Protein AF-0000000082425926 (afdb_homodimer)

Radius of gyration: 31.31 Å; Cα contacts (8 Å, |Δi|>4): 1688; chains: 2; bounding box: 73×95×69 Å

Secondary structure (DSSP, 8-state):
-HHHHTT-HHHHHHHHHHHHTTPPP-------SEEEEEE-STTSSHHHHHHHHHHHS-TTS-EEEEEEE---TTT----GGGGGGGHHHHTSTTEEEEEEE-TT-TTSS-HHHHHHHHHHHHHT-SEEEEE--SSSHHHHHGGGT-SEEEEEE-S--HHHHHHHHHHHHHH-SEEEESSTTSHHHHHHHHHHHHHHHHSPPPSS--EEEE-BGGGTBTHHHHHHHHHHHHHHHHHTT-HHHHHHHHHHHHHHHHHHHHHHHHHHH-HHHHHHHTTSS-HHHHHHHHTT-SS-EEEEEEEE-SSHHHHHHHHHHTTPEEEEEEEEGGGTEEEEEEE-SS-EEEEEEESSTTSHHHHHHHH--EEEEEEEE-S-HHHHHHHHHHTT--B----SB-GGG-EEEEE-GGGGTT--EEEEE---S---/-HHHHTT-HHHHHHHHHHHHTTPPP-------SEEEEEE-STTSSHHHHHHHHHHHS-TTS-EEEEEEE---TTT----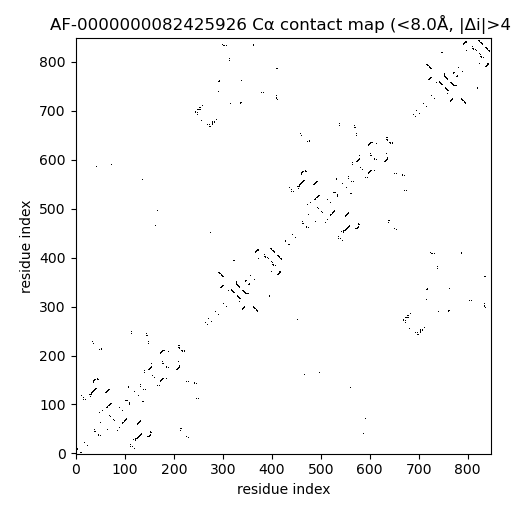GGGGGGGHHHHTSTTEEEEEEE-TT-TTSS-HHHHHHHHHHHHHT-SEEEEE--SSSHHHHHGGGT-SEEEEEE-S--HHHHHHHHHHHHHH-SEEEESSTTSHHHHHHHHHHHHHHHHSPPPSS--EEEE-BGGGTBTHHHHHHHHHHHHHHHHHTT-HHHHHHHHHHHHHHHHHHHHHHHHHHH-HHHHHHHTTSS-HHHHHHHHTT-SS-EEEEEEEE-SSHHHHHHHHHHTTPEEEEEEEEGGGTEEEEEEE-SS-EEEEEEESSTTSHHHHHHHH--EEEEEEEE-S-HHHHHHHHHHTT--B----SB-GGG-EEEEE-GGGGTT--EEEEE---S---

Sequence (848 aa):
MEAAMKWDKQAISKLISLIEDGKELDYEPVRRSRVVGITGPPGAGKSTLIYAMMKMLPRDLKLAALTIDPTSPFSGGSFMGNRIRMQDLSDRPNIFIRSLATHGSRGGLSYEAISTVNLLEYVGADYIFLETVGAGQVDTDVRKIVDTVVVLLPPLAGDEIQALKMGLMEIGDIYVASKGDSPESDKVLLDIEAMLRMVAPRAWGPKSLKVSPLYGQGVPELMKAIEEHHNYLESNGLLVNILSNRLELMMRLHAQALLDELIEKSIELREVRKGSLRPREAAARVMGLRGPRLDHVAVAARDAESLIGKLTALGMRKIGEEVVEEQGVKVVMLGLSNSRVEVLIPLGEDSTVARFLERREGVHHLAILVDDLDEFRKVASSIGLEFLPVSSKGAEGSRVAFINPKGLGGVLLEVVEKKDEHKIMEAAMKWDKQAISKLISLIEDGKELDYEPVRRSRVVGITGPPGAGKSTLIYAMMKMLPRDLKLAALTIDPTSPFSGGSFMGNRIRMQDLSDRPNIFIRSLATHGSRGGLSYEAISTVNLLEYVGADYIFLETVGAGQVDTDVRKIVDTVVVLLPPLAGDEIQALKMGLMEIGDIYVASKGDSPESDKVLLDIEAMLRMVAPRAWGPKSLKVSPLYGQGVPELMKAIEEHHNYLESNGLLVNILSNRLELMMRLHAQALLDELIEKSIELREVRKGSLRPREAAARVMGLRGPRLDHVAVAARDAESLIGKLTALGMRKIGEEVVEEQGVKVVMLGLSNSRVEVLIPLGEDSTVARFLERREGVHHLAILVDDLDEFRKVASSIGLEFLPVSSKGAEGSRVAFINPKGLGGVLLEVVEKKDEHKI

Solvent-accessible surface area (backbone atoms only — not comparable to full-atom values): 43997 Å² total; per-residue (Å²): 106,72,57,21,52,70,54,32,65,67,48,43,51,52,53,48,51,40,35,69,71,66,48,80,75,94,73,77,75,55,90,74,42,50,33,36,30,38,35,31,49,74,83,32,45,64,68,51,37,53,49,43,53,59,66,70,44,66,82,84,48,31,37,34,41,38,36,43,29,68,26,26,79,79,74,66,50,66,75,63,73,71,61,68,81,46,52,80,53,57,71,38,79,45,36,46,74,48,79,43,69,24,75,60,45,62,56,39,60,29,63,48,58,57,52,44,54,38,48,43,28,58,36,56,29,44,35,36,39,36,35,47,57,34,66,32,56,32,50,57,50,46,55,45,68,33,77,38,30,35,31,35,40,45,66,60,62,73,68,56,50,55,59,48,52,57,48,52,70,74,53,40,45,32,40,30,13,17,61,38,84,36,76,56,13,55,54,40,42,49,50,48,52,55,48,59,70,70,43,82,86,48,96,84,50,65,46,74,45,56,24,19,44,94,77,51,43,42,47,67,58,49,52,49,50,52,50,51,50,50,49,52,32,55,77,68,60,44,55,62,53,36,55,20,39,39,34,43,51,41,15,51,52,43,33,48,55,50,48,51,52,52,48,72,71,34,69,49,48,56,33,21,40,71,63,79,37,55,30,61,58,35,21,33,34,76,69,39,72,34,61,44,24,53,50,32,38,30,30,32,32,93,58,47,67,61,40,51,51,52,47,38,68,71,63,28,42,80,73,48,71,48,74,42,69,94,59,29,31,34,37,39,34,29,34,39,40,55,31,30,39,31,41,46,39,55,71,43,79,83,16,68,58,34,54,45,56,74,75,46,52,11,77,63,35,42,27,33,30,38,87,48,55,68,64,47,48,52,52,40,44,74,74,69,44,50,69,49,98,58,74,48,68,38,81,93,64,12,41,28,45,38,39,44,21,82,70,43,37,46,34,33,38,33,41,33,20,71,51,76,55,88,79,116,105,72,56,22,53,70,54,33,66,67,47,43,51,52,52,47,51,40,35,69,70,67,47,80,75,93,72,77,76,56,90,71,41,50,34,36,29,37,34,32,50,74,84,32,45,64,70,52,36,52,50,44,53,60,66,69,45,67,81,84,48,32,36,34,39,40,36,43,30,68,26,27,80,78,75,67,51,67,76,64,72,70,60,68,82,48,52,81,53,56,73,38,77,43,37,46,76,48,79,41,69,24,75,58,44,64,62,39,59,28,62,49,58,56,50,44,53,37,47,43,29,57,36,56,28,44,34,37,38,35,35,44,56,32,64,31,56,31,50,56,51,46,55,45,68,32,76,40,31,35,32,34,40,44,64,62,62,74,68,55,52,55,59,47,51,58,48,52,70,74,55,41,45,32,36,31,13,17,60,39,83,37,76,56,14,54,52,40,42,51,50,49,53,56,48,58,68,71,44,81,86,49,95,84,50,66,46,75,47,55,26,19,42,93,74,51,42,43,47,67,59,49,53,48,49,54,49,51,50,50,50,50,32,54,75,67,62,44,55,62,54,36,54,22,40,39,35,42,51,40,16,51,52,42,34,49,54,51,48,52,51,51,48,72,73,35,70,49,49,58,34,20,40,71,64,78,35,56,31,61,61,34,20,32,35,76,70,39,72,36,60,45,24,52,49,32,39,32,30,32,32,92,56,46,67,61,39,52,53,52,47,37,69,72,62,28,41,79,73,48,70,47,74,41,71,94,59,30,32,32,36,40,35,29,34,39,42,54,31,30,40,31,41,45,39,54,72,42,78,82,15,68,60,32,55,43,55,72,75,46,54,11,76,62,34,41,28,32,28,40,88,48,57,67,63,48,50,52,52,41,46,74,74,68,42,50,70,48,98,57,75,48,68,38,81,93,65,12,41,28,45,38,37,43,21,82,69,44,37,47,35,33,37,33,41,33,20,71,49,79,55,88,79,117

Structure (mmCIF, N/CA/C/O backbone):
data_AF-0000000082425926-model_v1
#
loop_
_entity.id
_entity.type
_entity.pdbx_description
1 polymer 'VOC domain-containing protein'
#
loop_
_atom_site.group_PDB
_atom_site.id
_atom_site.type_symbol
_atom_site.label_atom_id
_atom_site.label_alt_id
_atom_site.label_comp_id
_atom_site.label_asym_id
_atom_site.label_entity_id
_atom_site.label_seq_id
_atom_site.pdbx_PDB_ins_code
_atom_site.Cartn_x
_atom_site.Cartn_y
_atom_site.Cartn_z
_atom_site.occupancy
_atom_site.B_iso_or_equiv
_atom_site.auth_seq_id
_atom_site.auth_comp_id
_atom_site.auth_asym_id
_atom_site.auth_atom_id
_atom_site.pdbx_PDB_model_num
ATOM 1 N N . MET A 1 1 ? 30.672 -4.484 8.562 1 94.19 1 MET A N 1
ATOM 2 C CA . MET A 1 1 ? 30.734 -4.113 7.148 1 94.19 1 MET A CA 1
ATOM 3 C C . MET A 1 1 ? 32.125 -4.32 6.594 1 94.19 1 MET A C 1
ATOM 5 O O . MET A 1 1 ? 32.312 -4.859 5.496 1 94.19 1 MET A O 1
ATOM 9 N N . GLU A 1 2 ? 33.125 -3.99 7.359 1 94.88 2 GLU A N 1
ATOM 10 C CA . GLU A 1 2 ? 34.5 -4.172 6.906 1 94.88 2 GLU A CA 1
ATOM 11 C C . GLU A 1 2 ? 34.812 -5.641 6.621 1 94.88 2 GLU A C 1
ATOM 13 O O . GLU A 1 2 ? 35.375 -5.973 5.59 1 94.88 2 GLU A O 1
ATOM 18 N N . ALA A 1 3 ? 34.406 -6.406 7.535 1 96.5 3 ALA A N 1
ATOM 19 C CA . ALA A 1 3 ? 34.625 -7.84 7.352 1 96.5 3 ALA A CA 1
ATOM 20 C C . ALA A 1 3 ? 33.844 -8.352 6.137 1 96.5 3 ALA A C 1
ATOM 22 O O . ALA A 1 3 ? 34.375 -9.172 5.367 1 96.5 3 ALA A O 1
ATOM 23 N N . ALA A 1 4 ? 32.625 -7.941 5.938 1 96.88 4 ALA A N 1
ATOM 24 C CA . ALA A 1 4 ? 31.797 -8.359 4.805 1 96.88 4 ALA A CA 1
ATOM 25 C C . ALA A 1 4 ? 32.438 -7.945 3.482 1 96.88 4 ALA A C 1
ATOM 27 O O . ALA A 1 4 ? 32.375 -8.68 2.494 1 96.88 4 ALA A O 1
ATOM 28 N N . MET A 1 5 ? 33.125 -6.801 3.49 1 96.12 5 MET A N 1
ATOM 29 C CA . MET A 1 5 ? 33.781 -6.297 2.281 1 96.12 5 MET A CA 1
ATOM 30 C C . MET A 1 5 ? 34.938 -7.188 1.88 1 96.12 5 MET A C 1
ATOM 32 O O . MET A 1 5 ? 35.406 -7.137 0.739 1 96.12 5 MET A O 1
ATOM 36 N N . LYS A 1 6 ? 35.406 -7.953 2.801 1 96.5 6 LYS A N 1
ATOM 37 C CA . LYS A 1 6 ? 36.438 -8.953 2.52 1 96.5 6 LYS A CA 1
ATOM 38 C C . LYS A 1 6 ? 35.812 -10.32 2.242 1 96.5 6 LYS A C 1
ATOM 40 O O . LYS A 1 6 ? 36.469 -11.352 2.322 1 96.5 6 LYS A O 1
ATOM 45 N N . TRP A 1 7 ? 34.531 -10.367 2.059 1 96.69 7 TRP A N 1
ATOM 46 C CA . TRP A 1 7 ? 33.719 -11.523 1.692 1 96.69 7 TRP A CA 1
ATOM 47 C C . TRP A 1 7 ? 33.688 -12.539 2.826 1 96.69 7 TRP A C 1
ATOM 49 O O . TRP A 1 7 ? 33.688 -13.75 2.584 1 96.69 7 TRP A O 1
ATOM 59 N N . ASP A 1 8 ? 33.719 -12.055 4.035 1 96.56 8 ASP A N 1
ATOM 60 C CA . ASP A 1 8 ? 33.469 -12.906 5.188 1 96.56 8 ASP A CA 1
ATOM 61 C C . ASP A 1 8 ? 32 -13.336 5.242 1 96.56 8 ASP A C 1
ATOM 63 O O . ASP A 1 8 ? 31.125 -12.523 5.523 1 96.56 8 ASP A O 1
ATOM 67 N N . LYS A 1 9 ? 31.812 -14.641 5.082 1 95.38 9 LYS A N 1
ATOM 68 C CA . LYS A 1 9 ? 30.453 -15.164 4.945 1 95.38 9 L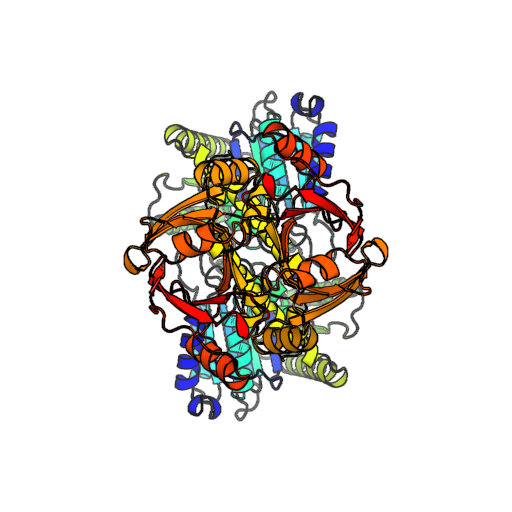YS A CA 1
ATOM 69 C C . LYS A 1 9 ? 29.656 -14.961 6.23 1 95.38 9 LYS A C 1
ATOM 71 O O . LYS A 1 9 ? 28.453 -14.688 6.184 1 95.38 9 LYS A O 1
ATOM 76 N N . GLN A 1 10 ? 30.266 -15.055 7.348 1 95.44 10 GLN A N 1
ATOM 77 C CA . GLN A 1 10 ? 29.578 -14.859 8.625 1 95.44 10 GLN A CA 1
ATOM 78 C C . GLN A 1 10 ? 29.141 -13.406 8.797 1 95.44 10 GLN A C 1
ATOM 80 O O . GLN A 1 10 ? 28.031 -13.133 9.258 1 95.44 10 GLN A O 1
ATOM 85 N N . ALA A 1 11 ? 30.062 -12.57 8.445 1 97.06 11 ALA A N 1
ATOM 86 C CA . ALA A 1 11 ? 29.734 -11.148 8.523 1 97.06 11 ALA A CA 1
ATOM 87 C C . ALA A 1 11 ? 28.594 -10.797 7.586 1 97.06 11 ALA A C 1
ATOM 89 O O . ALA A 1 11 ? 27.703 -10.023 7.949 1 97.06 11 ALA A O 1
ATOM 90 N N . ILE A 1 12 ? 28.609 -11.32 6.402 1 97.19 12 ILE A N 1
ATOM 91 C CA . ILE A 1 12 ? 27.531 -11.094 5.441 1 97.19 12 ILE A CA 1
ATOM 92 C C . ILE A 1 12 ? 26.219 -11.586 6.023 1 97.19 12 ILE A C 1
ATOM 94 O O . ILE A 1 12 ? 25.203 -10.875 5.984 1 97.19 12 ILE A O 1
ATOM 98 N N . SER A 1 13 ? 26.234 -12.758 6.625 1 95.44 13 SER A N 1
ATOM 99 C CA . SER A 1 13 ? 25.047 -13.344 7.227 1 95.44 13 SER A CA 1
ATOM 100 C C . SER A 1 13 ? 24.516 -12.461 8.352 1 95.44 13 SER A C 1
ATOM 102 O O . SER A 1 13 ? 23.297 -12.289 8.492 1 95.44 13 SER A O 1
ATOM 104 N N . LYS A 1 14 ? 25.344 -11.945 9.109 1 96 14 LYS A N 1
ATOM 105 C CA . LYS A 1 14 ? 24.938 -11.07 10.203 1 96 14 LYS A CA 1
ATOM 106 C C . LYS A 1 14 ? 24.281 -9.797 9.68 1 96 14 LYS A C 1
ATOM 108 O O . LYS A 1 14 ? 23.266 -9.336 10.234 1 96 14 LYS A O 1
ATOM 113 N N . LEU A 1 15 ? 24.875 -9.242 8.648 1 96.06 15 LEU A N 1
ATOM 114 C CA . LEU A 1 15 ? 24.297 -8.039 8.047 1 96.06 15 LEU A CA 1
ATOM 115 C C . LEU A 1 15 ? 22.922 -8.328 7.465 1 96.06 15 LEU A C 1
ATOM 117 O O . LEU A 1 15 ? 22 -7.516 7.594 1 96.06 15 LEU A O 1
ATOM 121 N N . ILE A 1 16 ? 22.75 -9.445 6.859 1 94 16 ILE A N 1
ATOM 122 C CA . ILE A 1 16 ? 21.453 -9.82 6.305 1 94 16 ILE A CA 1
ATOM 123 C C . ILE A 1 16 ? 20.438 -10 7.434 1 94 16 ILE A C 1
ATOM 125 O O . ILE A 1 16 ? 19.266 -9.617 7.297 1 94 16 ILE A O 1
ATOM 129 N N . SER A 1 17 ? 20.859 -10.555 8.562 1 91.94 17 SER A N 1
ATOM 130 C CA . SER A 1 17 ? 19.984 -10.695 9.727 1 91.94 17 SER A CA 1
ATOM 131 C C . SER A 1 17 ? 19.516 -9.328 10.227 1 91.94 17 SER A C 1
ATOM 133 O O . SER A 1 17 ? 18.359 -9.172 10.641 1 91.94 17 SER A O 1
ATOM 135 N N . LEU A 1 18 ? 20.375 -8.43 10.18 1 92.56 18 LEU A N 1
ATOM 136 C CA . LEU A 1 18 ? 20 -7.066 10.57 1 92.56 18 LEU A CA 1
ATOM 137 C C . LEU A 1 18 ? 18.953 -6.496 9.617 1 92.56 18 LEU A C 1
ATOM 139 O O . LEU A 1 18 ? 18.016 -5.832 10.047 1 92.56 18 LEU A O 1
ATOM 143 N N . ILE A 1 19 ? 19.109 -6.754 8.352 1 90.38 19 ILE A N 1
ATOM 144 C CA . ILE A 1 19 ? 18.141 -6.332 7.344 1 90.38 19 ILE A CA 1
ATOM 145 C C . ILE A 1 19 ? 16.781 -6.965 7.641 1 90.38 19 ILE A C 1
ATOM 147 O O . ILE A 1 19 ? 15.75 -6.289 7.598 1 90.38 19 ILE A O 1
ATOM 151 N N . GLU A 1 20 ? 16.781 -8.211 7.965 1 85.25 20 GLU A N 1
ATOM 152 C CA . GLU A 1 20 ? 15.562 -8.945 8.266 1 85.25 20 GLU A CA 1
ATOM 153 C C . GLU A 1 20 ? 14.859 -8.375 9.492 1 85.25 20 GLU A C 1
ATOM 155 O O . GLU A 1 20 ? 13.633 -8.438 9.602 1 85.25 20 GLU A O 1
ATOM 160 N N . ASP A 1 21 ? 15.695 -7.777 10.328 1 83.81 21 ASP A N 1
ATOM 161 C CA . ASP A 1 21 ? 15.156 -7.184 11.547 1 83.81 21 ASP A CA 1
ATOM 162 C C . ASP A 1 21 ? 14.656 -5.766 11.297 1 83.81 21 ASP A C 1
ATOM 164 O O . ASP A 1 21 ? 14.227 -5.078 12.219 1 83.81 21 ASP A O 1
ATOM 168 N N . GLY A 1 22 ? 14.828 -5.355 10.141 1 79.81 22 GLY A N 1
ATOM 169 C CA . GLY A 1 22 ? 14.273 -4.062 9.773 1 79.81 22 GLY A CA 1
ATOM 170 C C . GLY A 1 22 ? 15.289 -2.936 9.859 1 79.81 22 GLY A C 1
ATOM 171 O O . GLY A 1 22 ? 14.922 -1.761 9.766 1 79.81 22 GLY A O 1
ATOM 172 N N . LYS A 1 23 ? 16.484 -3.279 10.016 1 83.06 23 LYS A N 1
ATOM 173 C CA . LYS A 1 23 ? 17.516 -2.248 10.125 1 83.06 23 LYS A CA 1
ATOM 174 C C . LYS A 1 23 ? 18 -1.813 8.742 1 83.06 23 LYS A C 1
ATOM 176 O O . LYS A 1 23 ? 18.156 -2.643 7.848 1 83.06 23 LYS A O 1
ATOM 181 N N . GLU A 1 24 ? 18.125 -0.538 8.609 1 81.75 24 GLU A N 1
ATOM 182 C CA . GLU A 1 24 ? 18.719 -0.015 7.387 1 81.75 24 GLU A CA 1
ATOM 183 C C . GLU A 1 24 ? 20.234 0.141 7.543 1 81.75 24 GLU A C 1
ATOM 185 O O . GLU A 1 24 ? 20.703 0.779 8.484 1 81.75 24 GLU A O 1
ATOM 190 N N . LEU A 1 25 ? 20.891 -0.455 6.699 1 89.94 25 LEU A N 1
ATOM 191 C CA . LEU A 1 25 ? 22.344 -0.35 6.727 1 89.94 25 LEU A CA 1
ATOM 192 C C . LEU A 1 25 ? 22.797 0.931 6.043 1 89.94 25 LEU A C 1
ATOM 194 O O . LEU A 1 25 ? 22.172 1.402 5.098 1 89.94 25 LEU A O 1
ATOM 198 N N . ASP A 1 26 ? 23.844 1.449 6.543 1 87.75 26 ASP A N 1
ATOM 199 C CA . ASP A 1 26 ? 24.344 2.721 6.039 1 87.75 26 ASP A CA 1
ATOM 200 C C . ASP A 1 26 ? 25.375 2.498 4.934 1 87.75 26 ASP A C 1
ATOM 202 O O . ASP A 1 26 ? 26.578 2.445 5.203 1 87.75 26 ASP A O 1
ATOM 206 N N . TYR A 1 27 ? 24.984 2.447 3.768 1 90.44 27 TYR A N 1
ATOM 207 C CA . TYR A 1 27 ? 25.828 2.371 2.578 1 90.44 27 TYR A CA 1
ATOM 208 C C . TYR A 1 27 ? 25.062 2.801 1.336 1 90.44 27 TYR A C 1
ATOM 210 O O . TYR A 1 27 ? 23.828 2.809 1.337 1 90.44 27 TYR A O 1
ATOM 218 N N . GLU A 1 28 ? 25.766 3.131 0.351 1 88.5 28 GLU A N 1
ATOM 219 C CA . GLU A 1 28 ? 25.156 3.484 -0.926 1 88.5 28 GLU A CA 1
ATOM 220 C C . GLU A 1 28 ? 25.219 2.318 -1.909 1 88.5 28 GLU A C 1
ATOM 222 O O . GLU A 1 28 ? 26.312 1.857 -2.264 1 88.5 28 GLU A O 1
ATOM 227 N N . PRO A 1 29 ? 24.078 1.903 -2.338 1 91.31 29 PRO A N 1
ATOM 228 C CA . PRO A 1 29 ? 24.094 0.801 -3.303 1 91.31 29 PRO A CA 1
ATOM 229 C C . PRO A 1 29 ? 24.812 1.158 -4.602 1 91.31 29 PRO A C 1
ATOM 231 O O . PRO A 1 29 ? 24.781 2.314 -5.027 1 91.31 29 PRO A O 1
ATOM 234 N N . VAL A 1 30 ? 25.438 0.138 -5.191 1 89.12 30 VAL A N 1
ATOM 235 C CA . VAL A 1 30 ? 26.172 0.291 -6.438 1 89.12 30 VAL A CA 1
ATOM 236 C C . VAL A 1 30 ? 25.797 -0.828 -7.406 1 89.12 30 VAL A C 1
ATOM 238 O O . VAL A 1 30 ? 25.266 -1.857 -6.992 1 89.12 30 VAL A O 1
ATOM 241 N N . ARG A 1 31 ? 26.016 -0.5 -8.656 1 91.44 31 ARG A N 1
ATOM 242 C CA . ARG A 1 31 ? 25.859 -1.549 -9.664 1 91.44 31 ARG A CA 1
ATOM 243 C C . ARG A 1 31 ? 27.203 -2.107 -10.094 1 91.44 31 ARG A C 1
ATOM 245 O O . ARG A 1 31 ? 28.062 -1.368 -10.578 1 91.44 31 ARG A O 1
ATOM 252 N N . ARG A 1 32 ? 27.406 -3.395 -9.805 1 89.69 32 ARG A N 1
ATOM 253 C CA . ARG A 1 32 ? 28.688 -3.994 -10.156 1 89.69 32 ARG A CA 1
ATOM 254 C C . ARG A 1 32 ? 28.516 -5.453 -10.562 1 89.69 32 ARG A C 1
ATOM 256 O O . ARG A 1 32 ? 29.328 -5.996 -11.312 1 89.69 32 ARG A O 1
ATOM 263 N N . SER A 1 33 ? 27.5 -6.066 -10.109 1 96 33 SER A N 1
ATOM 264 C CA . SER A 1 33 ? 27.312 -7.508 -10.25 1 96 33 SER A CA 1
ATOM 265 C C . SER A 1 33 ? 26.438 -7.844 -11.445 1 96 33 SER A C 1
ATOM 267 O O . SER A 1 33 ? 25.703 -6.984 -11.945 1 96 33 SER A O 1
ATOM 269 N N . ARG A 1 34 ? 26.641 -9.039 -11.953 1 97.06 34 ARG A N 1
ATOM 270 C CA . ARG A 1 34 ? 25.609 -9.656 -12.758 1 97.06 34 ARG A CA 1
ATOM 271 C C . ARG A 1 34 ? 24.5 -10.25 -11.883 1 97.06 34 ARG A C 1
ATOM 273 O O . ARG A 1 34 ? 24.75 -11.219 -11.156 1 97.06 34 ARG A O 1
ATOM 280 N N . VAL A 1 35 ? 23.375 -9.664 -11.906 1 97.5 35 VAL A N 1
ATOM 281 C CA . VAL A 1 35 ? 22.266 -10.164 -11.109 1 97.5 35 VAL A CA 1
ATOM 282 C C . VAL A 1 35 ? 21.266 -10.891 -12.008 1 97.5 35 VAL A C 1
ATOM 284 O O . VAL A 1 35 ? 20.641 -10.273 -12.875 1 97.5 35 VAL A O 1
ATOM 287 N N . VAL A 1 36 ? 21.094 -12.172 -11.781 1 97.06 36 VAL A N 1
ATOM 288 C CA . VAL A 1 36 ? 20.297 -13.016 -12.664 1 97.06 36 VAL A CA 1
ATOM 289 C C . VAL A 1 36 ? 19.125 -13.625 -11.891 1 97.06 36 VAL A C 1
ATOM 291 O O . VAL A 1 36 ? 19.328 -14.281 -10.859 1 97.06 36 VAL A O 1
ATOM 294 N N . GLY A 1 37 ? 17.938 -13.336 -12.352 1 94.38 37 GLY A N 1
ATOM 295 C CA . GLY A 1 37 ? 16.766 -13.969 -11.789 1 94.38 37 GLY A CA 1
ATOM 296 C C . GLY A 1 37 ? 16.344 -15.227 -12.523 1 94.38 37 GLY A C 1
ATOM 297 O O . GLY A 1 37 ? 16.266 -15.234 -13.75 1 94.38 37 GLY A O 1
ATOM 298 N N . ILE A 1 38 ? 16.141 -16.25 -11.75 1 91.38 38 ILE A N 1
ATOM 299 C CA . ILE A 1 38 ? 15.711 -17.531 -12.297 1 91.38 38 ILE A CA 1
ATOM 300 C C . ILE A 1 38 ? 14.281 -17.828 -11.836 1 91.38 38 ILE A C 1
ATOM 302 O O . ILE A 1 38 ? 14.008 -17.906 -10.633 1 91.38 38 ILE A O 1
ATOM 306 N N . THR A 1 39 ? 13.422 -17.953 -12.781 1 84.19 39 THR A N 1
ATOM 307 C CA . THR A 1 39 ? 12.023 -18.203 -12.445 1 84.19 39 THR A CA 1
ATOM 308 C C . THR A 1 39 ? 11.453 -19.344 -13.289 1 84.19 39 THR A C 1
ATOM 310 O O . THR A 1 39 ? 12.125 -19.844 -14.195 1 84.19 39 THR A O 1
ATOM 313 N N . GLY A 1 40 ? 10.266 -19.766 -12.93 1 78.31 40 GLY A N 1
ATOM 314 C CA . GLY A 1 40 ? 9.602 -20.906 -13.539 1 78.31 40 GLY A CA 1
ATOM 315 C C . GLY A 1 40 ? 8.773 -21.719 -12.562 1 78.31 40 GLY A C 1
ATOM 316 O O . GLY A 1 40 ? 8.836 -21.484 -11.352 1 78.31 40 GLY A O 1
ATOM 317 N N . PRO A 1 41 ? 8.031 -22.625 -13.109 1 73.56 41 PRO A N 1
ATOM 318 C CA . PRO A 1 41 ? 7.195 -23.422 -12.211 1 73.56 41 PRO A CA 1
ATOM 319 C C . PRO A 1 41 ? 8.016 -24.312 -11.289 1 73.56 41 PRO A C 1
ATOM 321 O O . PRO A 1 41 ? 9.195 -24.562 -11.547 1 73.56 41 PRO A O 1
ATOM 324 N N . PRO A 1 42 ? 7.383 -24.734 -10.211 1 67.75 42 PRO A N 1
ATOM 325 C CA . PRO A 1 42 ? 8.078 -25.688 -9.336 1 67.75 42 PRO A CA 1
ATOM 326 C C . PRO A 1 42 ? 8.516 -26.953 -10.07 1 67.75 42 PRO A C 1
ATOM 328 O O . PRO A 1 42 ? 7.785 -27.469 -10.922 1 67.75 42 PRO A O 1
ATOM 331 N N . GLY A 1 43 ? 9.648 -27.375 -9.797 1 69.88 43 GLY A N 1
ATOM 332 C CA . GLY A 1 43 ? 10.156 -28.609 -10.398 1 69.88 43 GLY A CA 1
ATOM 333 C C . GLY A 1 43 ? 10.789 -28.391 -11.758 1 69.88 43 GLY A C 1
ATOM 334 O O . GLY A 1 43 ? 11.297 -29.328 -12.367 1 69.88 43 GLY A O 1
ATOM 335 N N . ALA A 1 44 ? 10.891 -27.203 -12.133 1 77.56 44 ALA A N 1
ATOM 336 C CA . ALA A 1 44 ? 11.414 -26.891 -13.461 1 77.56 44 ALA A CA 1
ATOM 337 C C . ALA A 1 44 ? 12.922 -27.109 -13.516 1 77.56 44 ALA A C 1
ATOM 339 O O . ALA A 1 44 ? 13.508 -27.156 -14.602 1 77.56 44 ALA A O 1
ATOM 340 N N . GLY A 1 45 ? 13.562 -27.219 -12.383 1 78.88 45 GLY A N 1
ATOM 341 C CA . GLY A 1 45 ? 15 -27.406 -12.352 1 78.88 45 GLY A CA 1
ATOM 342 C C . GLY A 1 45 ? 15.766 -26.125 -12.07 1 78.88 45 GLY A C 1
ATOM 343 O O . GLY A 1 45 ? 16.922 -25.984 -12.469 1 78.88 45 GLY A O 1
ATOM 344 N N . LYS A 1 46 ? 15.117 -25.219 -11.438 1 84.5 46 LYS A N 1
ATOM 345 C CA . LYS A 1 46 ? 15.719 -23.906 -11.188 1 84.5 46 LYS A CA 1
ATOM 346 C C . LYS A 1 46 ? 16.984 -24.031 -10.359 1 84.5 46 LYS A C 1
ATOM 348 O O . LYS A 1 46 ? 18.047 -23.516 -10.734 1 84.5 46 LYS A O 1
ATOM 353 N N . SER A 1 47 ? 16.938 -24.75 -9.25 1 83.69 47 SER A N 1
ATOM 354 C CA . SER A 1 47 ? 18.078 -24.891 -8.359 1 83.69 47 SER A CA 1
ATOM 355 C C . SER A 1 47 ? 19.219 -25.656 -9.023 1 83.69 47 SER A C 1
ATOM 357 O O . SER A 1 47 ? 20.391 -25.312 -8.852 1 83.69 47 SER A O 1
ATOM 359 N N . THR A 1 48 ? 18.859 -26.641 -9.773 1 85.06 48 THR A N 1
ATOM 360 C CA . THR A 1 48 ? 19.859 -27.422 -10.492 1 85.06 48 THR A CA 1
ATOM 361 C C . THR A 1 48 ? 20.594 -26.547 -11.508 1 85.06 48 THR A C 1
ATOM 363 O O . THR A 1 48 ? 21.797 -26.672 -11.688 1 85.06 48 THR A O 1
ATOM 366 N N . LEU A 1 49 ? 19.828 -25.719 -12.133 1 90.5 49 LEU A N 1
ATOM 367 C CA . LEU A 1 49 ? 20.438 -24.828 -13.117 1 90.5 49 LEU A CA 1
ATOM 368 C C . LEU A 1 49 ? 21.406 -23.859 -12.453 1 90.5 49 LEU A C 1
ATOM 370 O O . LEU A 1 49 ? 22.516 -23.656 -12.945 1 90.5 49 LEU A O 1
ATOM 374 N N . ILE A 1 50 ? 21 -23.25 -11.352 1 91.5 50 ILE A N 1
ATOM 375 C CA . ILE A 1 50 ? 21.844 -22.328 -10.617 1 91.5 50 ILE A CA 1
ATOM 376 C C . ILE A 1 50 ? 23.141 -23.016 -10.195 1 91.5 50 ILE A C 1
ATOM 378 O O . ILE A 1 50 ? 24.234 -22.469 -10.344 1 91.5 50 ILE A O 1
ATOM 382 N N . TYR A 1 51 ? 22.984 -24.219 -9.773 1 87.81 51 TYR A N 1
ATOM 383 C CA . TYR A 1 51 ? 24.125 -25.016 -9.375 1 87.81 51 TYR A CA 1
ATOM 384 C C . TYR A 1 51 ? 25.078 -25.219 -10.547 1 87.81 51 TYR A C 1
ATOM 386 O O . TYR A 1 51 ? 26.297 -25.016 -10.414 1 87.81 51 TYR A O 1
ATOM 394 N N . ALA A 1 52 ? 24.516 -25.609 -11.641 1 89.56 52 ALA A N 1
ATOM 395 C CA . ALA A 1 52 ? 25.328 -25.859 -12.828 1 89.56 52 ALA A CA 1
ATOM 396 C C . ALA A 1 52 ? 26.062 -24.594 -13.273 1 89.56 52 ALA A C 1
ATOM 398 O O . ALA A 1 52 ? 27.234 -24.641 -13.648 1 89.56 52 ALA A O 1
ATOM 399 N N . MET A 1 53 ? 25.391 -23.5 -13.266 1 93.94 53 MET A N 1
ATOM 400 C CA . MET A 1 53 ? 25.984 -22.234 -13.68 1 93.94 53 MET A CA 1
ATOM 401 C C . MET A 1 53 ? 27.109 -21.828 -12.734 1 93.94 53 MET A C 1
ATOM 403 O O . MET A 1 53 ? 28.188 -21.438 -13.188 1 93.94 53 MET A O 1
ATOM 407 N N . MET A 1 54 ? 26.891 -21.969 -11.43 1 92.44 54 MET A N 1
ATOM 408 C CA . MET A 1 54 ? 27.891 -21.578 -10.438 1 92.44 54 MET A CA 1
ATOM 409 C C . MET A 1 54 ? 29.125 -22.469 -10.531 1 92.44 54 MET A C 1
ATOM 411 O O . MET A 1 54 ? 30.25 -22 -10.359 1 92.44 54 MET A O 1
ATOM 415 N N . LYS A 1 55 ? 28.891 -23.672 -10.852 1 88.31 55 LYS A N 1
ATOM 416 C CA . LYS A 1 55 ? 30 -24.609 -10.984 1 88.31 55 LYS A CA 1
ATOM 417 C C . LYS A 1 55 ? 30.859 -24.281 -12.203 1 88.31 55 LYS A C 1
ATOM 419 O O . LYS A 1 55 ? 32.062 -24.5 -12.188 1 88.31 55 LYS A O 1
ATOM 424 N N . MET A 1 56 ? 30.312 -23.766 -13.164 1 89.62 56 MET A N 1
ATOM 425 C CA . MET A 1 56 ? 31 -23.5 -14.422 1 89.62 56 MET A CA 1
ATOM 426 C C . MET A 1 56 ? 31.828 -22.219 -14.32 1 89.62 56 MET A C 1
ATOM 428 O O . MET A 1 56 ? 32.812 -22.047 -15.062 1 89.62 56 MET A O 1
ATOM 432 N N . LEU A 1 57 ? 31.469 -21.375 -13.461 1 92.56 57 LEU A N 1
ATOM 433 C CA . LEU A 1 57 ? 32.125 -20.078 -13.367 1 92.56 57 LEU A CA 1
ATOM 434 C C . LEU A 1 57 ? 33.5 -20.203 -12.703 1 92.56 57 LEU A C 1
ATOM 436 O O . LEU A 1 57 ? 33.688 -21.094 -11.883 1 92.56 57 LEU A O 1
ATOM 440 N N . PRO A 1 58 ? 34.406 -19.312 -13.07 1 92.25 58 PRO A N 1
ATOM 441 C CA . PRO A 1 58 ? 35.75 -19.359 -12.484 1 92.25 58 PRO A CA 1
ATOM 442 C C . PRO A 1 58 ? 35.719 -19.312 -10.961 1 92.25 58 PRO A C 1
ATOM 444 O O . PRO A 1 58 ? 34.875 -18.641 -10.367 1 92.25 58 PRO A O 1
ATOM 447 N N . ARG A 1 59 ? 36.688 -19.938 -10.336 1 90.44 59 ARG A N 1
ATOM 448 C CA . ARG A 1 59 ? 36.719 -20.141 -8.891 1 90.44 59 ARG A CA 1
ATOM 449 C C . ARG A 1 59 ? 37.094 -18.859 -8.156 1 90.44 59 ARG A C 1
ATOM 451 O O . ARG A 1 59 ? 36.906 -18.75 -6.949 1 90.44 59 ARG A O 1
ATOM 458 N N . ASP A 1 60 ? 37.594 -17.953 -8.898 1 92.81 60 ASP A N 1
ATOM 459 C CA . ASP A 1 60 ? 38.031 -16.719 -8.25 1 92.81 60 ASP A CA 1
ATOM 460 C C . ASP A 1 60 ? 36.906 -15.711 -8.164 1 92.81 60 ASP A C 1
ATOM 462 O O . ASP A 1 60 ? 37.031 -14.688 -7.484 1 92.81 60 ASP A O 1
ATOM 466 N N . LEU A 1 61 ? 35.844 -16.031 -8.75 1 95.75 61 LEU A N 1
ATOM 467 C CA . LEU A 1 61 ? 34.719 -15.117 -8.719 1 95.75 61 LEU A CA 1
ATOM 468 C C . LEU A 1 61 ? 33.906 -15.297 -7.43 1 95.75 61 LEU A C 1
ATOM 470 O O . LEU A 1 61 ? 33.844 -16.406 -6.898 1 95.75 61 LEU A O 1
ATOM 474 N N . LYS A 1 62 ? 33.5 -14.219 -6.902 1 97.06 62 LYS A N 1
ATOM 475 C CA . LYS A 1 62 ? 32.562 -14.234 -5.777 1 97.06 62 LYS A CA 1
ATOM 476 C C . LYS A 1 62 ? 31.125 -14.414 -6.254 1 97.06 62 LYS A C 1
ATOM 478 O O . LYS A 1 62 ? 30.594 -13.57 -6.984 1 97.06 62 LYS A O 1
ATOM 483 N N . LEU A 1 63 ? 30.531 -15.547 -5.797 1 96.81 63 LEU A N 1
ATOM 484 C CA . LEU A 1 63 ? 29.203 -15.906 -6.273 1 96.81 63 LEU A CA 1
ATOM 485 C C . LEU A 1 63 ? 28.203 -15.969 -5.113 1 96.81 63 LEU A C 1
ATOM 487 O O . LEU A 1 63 ? 28.547 -16.438 -4.023 1 96.81 63 LEU A O 1
ATOM 491 N N . ALA A 1 64 ? 27.016 -15.477 -5.367 1 96.25 64 ALA A N 1
ATOM 492 C CA . ALA A 1 64 ? 25.938 -15.594 -4.387 1 96.25 64 ALA A CA 1
ATOM 493 C C . ALA A 1 64 ? 24.688 -16.203 -5.016 1 96.25 64 ALA A C 1
ATOM 495 O O . ALA A 1 64 ? 24.391 -15.945 -6.184 1 96.25 64 ALA A O 1
ATOM 496 N N . ALA A 1 65 ? 24.031 -17.078 -4.285 1 93.75 65 ALA A N 1
ATOM 497 C CA . ALA A 1 65 ? 22.734 -17.641 -4.664 1 93.75 65 ALA A CA 1
ATOM 498 C C . ALA A 1 65 ? 21.688 -17.391 -3.578 1 93.75 65 ALA A C 1
ATOM 500 O O . ALA A 1 65 ? 21.891 -17.734 -2.414 1 93.75 65 ALA A O 1
ATOM 501 N N . LEU A 1 66 ? 20.641 -16.703 -4.008 1 91.5 66 LEU A N 1
ATOM 502 C CA . LEU A 1 66 ? 19.531 -16.406 -3.109 1 91.5 66 LEU A CA 1
ATOM 503 C C . LEU A 1 66 ? 18.25 -17.125 -3.553 1 91.5 66 LEU A C 1
ATOM 505 O O . LEU A 1 66 ? 17.906 -17.094 -4.734 1 91.5 66 LEU A O 1
ATOM 509 N N . THR A 1 67 ? 17.609 -17.781 -2.635 1 84.12 67 THR A N 1
ATOM 510 C CA . THR A 1 67 ? 16.328 -18.406 -2.918 1 84.12 67 THR A CA 1
ATOM 511 C C . THR A 1 67 ? 15.211 -17.703 -2.154 1 84.12 67 THR A C 1
ATOM 513 O O . THR A 1 67 ? 15.32 -17.469 -0.95 1 84.12 67 THR A O 1
ATOM 516 N N . ILE A 1 68 ? 14.195 -17.328 -2.863 1 79.38 68 ILE A N 1
ATOM 517 C CA . ILE A 1 68 ? 13.055 -16.672 -2.232 1 79.38 68 ILE A CA 1
ATOM 518 C C . ILE A 1 68 ? 11.961 -17.703 -1.951 1 79.38 68 ILE A C 1
ATOM 520 O O . ILE A 1 68 ? 11.406 -18.297 -2.879 1 79.38 68 ILE A O 1
ATOM 524 N N . ASP A 1 69 ? 11.734 -17.953 -0.715 1 65.56 69 ASP A N 1
ATOM 525 C CA . ASP A 1 69 ? 10.727 -18.906 -0.283 1 65.56 69 ASP A CA 1
ATOM 526 C C . ASP A 1 69 ? 9.445 -18.203 0.145 1 65.56 69 ASP A C 1
ATOM 528 O O . ASP A 1 69 ? 9.484 -17.219 0.882 1 65.56 69 ASP A O 1
ATOM 532 N N . PRO A 1 70 ? 8.336 -18.656 -0.514 1 56.72 70 PRO A N 1
ATOM 533 C CA . PRO A 1 70 ? 7.098 -18.047 -0.031 1 56.72 70 PRO A CA 1
ATOM 534 C C . PRO A 1 70 ? 6.801 -18.391 1.429 1 56.72 70 PRO A C 1
ATOM 536 O O . PRO A 1 70 ? 7.086 -19.5 1.876 1 56.72 70 PRO A O 1
ATOM 539 N N . THR A 1 71 ? 6.988 -17.469 2.375 1 50.88 71 THR A N 1
ATOM 540 C CA . THR A 1 71 ? 6.609 -17.734 3.758 1 50.88 71 THR A CA 1
ATOM 541 C C . THR A 1 71 ? 5.113 -18.016 3.865 1 50.88 71 THR A C 1
ATOM 543 O O . THR A 1 71 ? 4.309 -17.375 3.182 1 50.88 71 THR A O 1
ATOM 546 N N . SER A 1 72 ? 4.809 -19.297 4.141 1 45.22 72 SER A N 1
ATOM 547 C CA . SER A 1 72 ? 3.4 -19.547 4.434 1 45.22 72 SER A CA 1
ATOM 548 C C . SER A 1 72 ? 2.854 -18.516 5.422 1 45.22 72 SER A C 1
ATOM 550 O O . SER A 1 72 ? 3.484 -18.234 6.441 1 45.22 72 SER A O 1
ATOM 552 N N . PRO A 1 73 ? 2.061 -17.531 4.977 1 43.81 73 PRO A N 1
ATOM 553 C CA . PRO A 1 73 ? 1.522 -16.594 5.957 1 43.81 73 PRO A CA 1
ATOM 554 C C . PRO A 1 73 ? 1.174 -17.25 7.289 1 43.81 73 PRO A C 1
ATOM 556 O O . PRO A 1 73 ? 1.093 -16.562 8.312 1 43.81 73 PRO A O 1
ATOM 559 N N . PHE A 1 74 ? 0.833 -18.547 7.246 1 41.41 74 PHE A N 1
ATOM 560 C CA . PHE A 1 74 ? 0.285 -19.156 8.461 1 41.41 74 PHE A CA 1
ATOM 561 C C . PHE A 1 74 ? 1.359 -19.922 9.219 1 41.41 74 PHE A C 1
ATOM 563 O O . PHE A 1 74 ? 1.394 -19.906 10.445 1 41.41 74 PHE A O 1
ATOM 570 N N . SER A 1 75 ? 2.105 -20.812 8.531 1 44.97 75 SER A N 1
ATOM 571 C CA . SER A 1 75 ? 2.986 -21.641 9.344 1 44.97 75 SER A CA 1
ATOM 572 C C . SER A 1 75 ? 4.371 -21.016 9.469 1 44.97 75 SER A C 1
ATOM 574 O O . SER A 1 75 ? 5.18 -21.453 10.297 1 44.97 75 SER A O 1
ATOM 576 N N . GLY A 1 76 ? 4.602 -19.828 9.031 1 43.09 76 GLY A N 1
ATOM 577 C CA . GLY A 1 76 ? 5.898 -19.188 9.141 1 43.09 76 GLY A CA 1
ATOM 578 C C . GLY A 1 76 ? 7.023 -19.969 8.5 1 43.09 76 GLY A C 1
ATOM 579 O O . GLY A 1 76 ? 8.195 -19.594 8.609 1 43.09 76 GLY A O 1
ATOM 580 N N . GLY A 1 77 ? 6.934 -21.297 8.18 1 41.5 77 GLY A N 1
ATOM 581 C CA . GLY A 1 77 ? 8.062 -22.141 7.855 1 41.5 77 GLY A CA 1
ATOM 582 C C . GLY A 1 77 ? 8.477 -22.062 6.398 1 41.5 77 GLY A C 1
ATOM 583 O O . GLY A 1 77 ? 7.684 -21.656 5.547 1 41.5 77 GLY A O 1
ATOM 584 N N . SER A 1 78 ? 9.805 -21.844 6.164 1 43.25 78 SER A N 1
ATOM 585 C CA . SER A 1 78 ? 10.422 -21.859 4.844 1 43.25 78 SER A CA 1
ATOM 586 C C . SER A 1 78 ? 10.477 -23.281 4.277 1 43.25 78 SER A C 1
ATOM 588 O O . SER A 1 78 ? 10.523 -24.25 5.027 1 43.25 78 SER A O 1
ATOM 590 N N . PHE A 1 79 ? 10.039 -23.516 3.07 1 41.78 79 PHE A N 1
ATOM 591 C CA . PHE A 1 79 ? 10.211 -24.781 2.35 1 41.78 79 PHE A CA 1
ATOM 592 C C . PHE A 1 79 ? 11.688 -25.078 2.121 1 41.78 79 PHE A C 1
ATOM 594 O O . PHE A 1 79 ? 12.344 -24.406 1.317 1 41.78 79 PHE A O 1
ATOM 601 N N . MET A 1 80 ? 12.57 -25.297 3.031 1 38.53 80 MET A N 1
ATOM 602 C CA . MET A 1 80 ? 14.016 -25.469 2.938 1 38.53 80 MET A CA 1
ATOM 603 C C . MET A 1 80 ? 14.367 -26.625 1.988 1 38.53 80 MET A C 1
ATOM 605 O O . MET A 1 80 ? 15.508 -27.078 1.96 1 38.53 80 MET A O 1
ATOM 609 N N . GLY A 1 81 ? 13.422 -27.188 1.314 1 38.91 81 GLY A N 1
ATOM 610 C CA . GLY A 1 81 ? 14.016 -28.375 0.701 1 38.91 81 GLY A CA 1
ATOM 611 C C . GLY A 1 81 ? 15.227 -28.062 -0.148 1 38.91 81 GLY A C 1
ATOM 612 O O . GLY A 1 81 ? 15.969 -28.953 -0.543 1 38.91 81 GLY A O 1
ATOM 613 N N . ASN A 1 82 ? 15.258 -27.016 -0.726 1 44.59 82 ASN A N 1
ATOM 614 C CA . ASN A 1 82 ? 16.188 -26.891 -1.845 1 44.59 82 ASN A CA 1
ATOM 615 C C . ASN A 1 82 ? 17.625 -26.797 -1.366 1 44.59 82 ASN A C 1
ATOM 617 O O . ASN A 1 82 ? 18.562 -26.766 -2.178 1 44.59 82 ASN A O 1
ATOM 621 N N . ARG A 1 83 ? 17.984 -26.641 -0.075 1 46.16 83 ARG A N 1
ATOM 622 C CA . ARG A 1 83 ? 19.344 -26.375 0.363 1 46.16 83 ARG A CA 1
ATOM 623 C C . ARG A 1 83 ? 20.234 -27.578 0.134 1 46.16 83 ARG A C 1
ATOM 625 O O . ARG A 1 83 ? 21.453 -27.438 -0.012 1 46.16 83 ARG A O 1
ATOM 632 N N . ILE A 1 84 ? 19.578 -28.672 -0.031 1 45.31 84 ILE A N 1
ATOM 633 C CA . ILE A 1 84 ? 20.391 -29.875 0.023 1 45.31 84 ILE A CA 1
ATOM 634 C C . ILE A 1 84 ? 21.266 -29.969 -1.228 1 45.31 84 ILE A C 1
ATOM 636 O O . ILE A 1 84 ? 22.422 -30.391 -1.156 1 45.31 84 ILE A O 1
ATOM 640 N N . ARG A 1 85 ? 20.766 -29.391 -2.287 1 52.56 85 ARG A N 1
ATOM 641 C CA . ARG A 1 85 ? 21.453 -29.766 -3.521 1 52.56 85 ARG A CA 1
ATOM 642 C C . ARG A 1 85 ? 22.703 -28.938 -3.738 1 52.56 85 ARG A C 1
ATOM 644 O O . ARG A 1 85 ? 23.516 -29.234 -4.621 1 52.56 85 ARG A O 1
ATOM 651 N N . MET A 1 86 ? 22.922 -27.922 -2.898 1 63.47 86 MET A N 1
ATOM 652 C CA . MET A 1 86 ? 24.078 -27.078 -3.209 1 63.47 86 MET A CA 1
ATOM 653 C C . MET A 1 86 ? 25.141 -27.188 -2.131 1 63.47 86 MET A C 1
ATOM 655 O O . MET A 1 86 ? 25.922 -26.266 -1.93 1 63.47 86 MET A O 1
ATOM 659 N N . GLN A 1 87 ? 25.094 -28.281 -1.421 1 61.22 87 GLN A N 1
ATOM 660 C CA . GLN A 1 87 ? 25.969 -28.422 -0.269 1 61.22 87 GLN A CA 1
ATOM 661 C C . GLN A 1 87 ? 27.438 -28.328 -0.686 1 61.22 87 GLN A C 1
ATOM 663 O O . GLN A 1 87 ? 28.25 -27.703 -0.002 1 61.22 87 GLN A O 1
ATOM 668 N N . ASP A 1 88 ? 27.844 -28.984 -1.808 1 72.75 88 ASP A N 1
ATOM 669 C CA . ASP A 1 88 ? 29.234 -28.953 -2.248 1 72.75 88 ASP A CA 1
ATOM 670 C C . ASP A 1 88 ? 29.688 -27.531 -2.549 1 72.75 88 ASP A C 1
ATOM 672 O O . ASP A 1 88 ? 30.844 -27.188 -2.328 1 72.75 88 ASP A O 1
ATOM 676 N N . LEU A 1 89 ? 28.797 -26.734 -2.988 1 80.19 89 LEU A N 1
ATOM 677 C CA . LEU A 1 89 ? 29.125 -25.344 -3.33 1 80.19 89 LEU A CA 1
ATOM 678 C C . LEU A 1 89 ? 29.234 -24.484 -2.076 1 80.19 89 LEU A C 1
ATOM 680 O O . LEU A 1 89 ? 30 -23.516 -2.047 1 80.19 89 LEU A O 1
ATOM 684 N N . SER A 1 90 ? 28.531 -24.938 -1.04 1 77.69 90 SER A N 1
ATOM 685 C CA . SER A 1 90 ? 28.469 -24.125 0.168 1 77.69 90 SER A CA 1
ATOM 686 C C . SER A 1 90 ? 29.812 -24.094 0.888 1 77.69 90 SER A C 1
ATOM 688 O O . SER A 1 90 ? 30.109 -23.156 1.628 1 77.69 90 SER A O 1
ATOM 690 N N . ASP A 1 91 ? 30.641 -25.031 0.562 1 79.06 91 ASP A N 1
ATOM 691 C CA . ASP A 1 91 ? 31.938 -25.141 1.239 1 79.06 91 ASP A CA 1
ATOM 692 C C . ASP A 1 91 ? 32.969 -24.25 0.572 1 79.06 91 ASP A C 1
ATOM 694 O O . ASP A 1 91 ? 34.031 -23.984 1.15 1 79.06 91 ASP A O 1
ATOM 698 N N . ARG A 1 92 ? 32.688 -23.766 -0.591 1 87.38 92 ARG A N 1
ATOM 699 C CA . ARG A 1 92 ? 33.625 -22.859 -1.27 1 87.38 92 ARG A CA 1
ATOM 700 C C . ARG A 1 92 ? 33.594 -21.469 -0.64 1 87.38 92 ARG A C 1
ATOM 702 O O . ARG A 1 92 ? 32.5 -20.906 -0.435 1 87.38 92 ARG A O 1
ATOM 709 N N . PRO A 1 93 ? 34.719 -20.938 -0.327 1 89.5 93 PRO A N 1
ATOM 710 C CA . PRO A 1 93 ? 34.75 -19.656 0.39 1 89.5 93 PRO A CA 1
ATOM 711 C C . PRO A 1 93 ? 34.188 -18.5 -0.432 1 89.5 93 PRO A C 1
ATOM 713 O O . PRO A 1 93 ? 33.719 -17.516 0.132 1 89.5 93 PRO A O 1
ATOM 716 N N . ASN A 1 94 ? 34.281 -18.625 -1.725 1 94.38 94 ASN A N 1
ATOM 717 C CA . ASN A 1 94 ? 33.875 -17.516 -2.574 1 94.38 94 ASN A CA 1
ATOM 718 C C . ASN A 1 94 ? 32.375 -17.625 -2.936 1 94.38 94 ASN A C 1
ATOM 720 O O . ASN A 1 94 ? 31.859 -16.797 -3.684 1 94.38 94 ASN A O 1
ATOM 724 N N . ILE A 1 95 ? 31.688 -18.625 -2.371 1 94.25 95 ILE A N 1
ATOM 725 C CA . ILE A 1 95 ? 30.297 -18.844 -2.715 1 94.25 95 ILE A CA 1
ATOM 726 C C . ILE A 1 95 ? 29.422 -18.625 -1.479 1 94.25 95 ILE A C 1
ATOM 728 O O . ILE A 1 95 ? 29.672 -19.219 -0.424 1 94.25 95 ILE A O 1
ATOM 732 N N . PHE A 1 96 ? 28.484 -17.797 -1.568 1 94.38 96 PHE A N 1
ATOM 733 C CA . PHE A 1 96 ? 27.531 -17.516 -0.507 1 94.38 96 PHE A CA 1
ATOM 734 C C . PHE A 1 96 ? 26.125 -17.938 -0.914 1 94.38 96 PHE A C 1
ATOM 736 O O . PHE A 1 96 ? 25.625 -17.531 -1.96 1 94.38 96 PHE A O 1
ATOM 743 N N . ILE A 1 97 ? 25.469 -18.812 -0.107 1 91.12 97 ILE A N 1
ATOM 744 C CA . ILE A 1 97 ? 24.125 -19.297 -0.391 1 91.12 97 ILE A CA 1
ATOM 745 C C . ILE A 1 97 ? 23.203 -19 0.788 1 91.12 97 ILE A C 1
ATOM 747 O O . ILE A 1 97 ? 23.578 -19.234 1.943 1 91.12 97 ILE A O 1
ATOM 751 N N . ARG A 1 98 ? 22.047 -18.453 0.435 1 88.62 98 ARG A N 1
ATOM 752 C CA . ARG A 1 98 ? 21.109 -18.109 1.499 1 88.62 98 ARG A CA 1
ATOM 753 C C . ARG A 1 98 ? 19.672 -18.219 1.008 1 88.62 98 ARG A C 1
ATOM 755 O O . ARG A 1 98 ? 19.375 -17.891 -0.142 1 88.62 98 ARG A O 1
ATOM 762 N N . SER A 1 99 ? 18.766 -18.703 1.89 1 83.38 99 SER A N 1
ATOM 763 C CA . SER A 1 99 ? 17.328 -18.688 1.65 1 83.38 99 SER A CA 1
ATOM 764 C C . SER A 1 99 ? 16.672 -17.484 2.342 1 83.38 99 SER A C 1
ATOM 766 O O . SER A 1 99 ? 16.984 -17.188 3.492 1 83.38 99 SER A O 1
ATOM 768 N N . LEU A 1 100 ? 15.852 -16.75 1.577 1 80.62 100 LEU A N 1
ATOM 769 C CA . LEU A 1 100 ? 15.141 -15.594 2.109 1 80.62 100 LEU A CA 1
ATOM 770 C C . LEU A 1 100 ? 13.641 -15.875 2.199 1 80.62 100 LEU A C 1
ATOM 772 O O . LEU A 1 100 ? 13.078 -16.547 1.339 1 80.62 100 LEU A O 1
ATOM 776 N N . ALA A 1 101 ? 12.969 -15.414 3.275 1 68.25 101 ALA A N 1
ATOM 777 C CA . ALA A 1 101 ? 11.523 -15.547 3.443 1 68.25 101 ALA A CA 1
ATOM 778 C C . ALA A 1 101 ? 10.805 -14.281 2.996 1 68.25 101 ALA A C 1
ATOM 780 O O . ALA A 1 101 ? 11.359 -13.18 3.053 1 68.25 101 ALA A O 1
ATOM 781 N N . THR A 1 102 ? 9.648 -14.391 2.309 1 62.53 102 THR A N 1
ATOM 782 C CA . THR A 1 102 ? 8.891 -13.219 1.882 1 62.53 102 THR A CA 1
ATOM 783 C C . THR A 1 102 ? 8.023 -12.695 3.02 1 62.53 102 THR A C 1
ATOM 785 O O . THR A 1 102 ? 7.531 -11.562 2.963 1 62.53 102 THR A O 1
ATOM 788 N N . HIS A 1 103 ? 8.234 -12.992 4.215 1 54.53 103 HIS A N 1
ATOM 789 C CA . HIS A 1 103 ? 7.508 -12.633 5.422 1 54.53 103 HIS A CA 1
ATOM 790 C C . HIS A 1 103 ? 6.16 -12 5.086 1 54.53 103 HIS A C 1
ATOM 792 O O . HIS A 1 103 ? 5.875 -10.875 5.508 1 54.53 103 HIS A O 1
ATOM 798 N N . GLY A 1 104 ? 5.277 -12.617 4.25 1 50.34 104 GLY A N 1
ATOM 799 C CA . GLY A 1 104 ? 3.91 -12.164 4.07 1 50.34 104 GLY A CA 1
ATOM 800 C C . GLY A 1 104 ? 3.805 -10.891 3.246 1 50.34 104 GLY A C 1
ATOM 801 O O . GLY A 1 104 ? 2.768 -10.227 3.252 1 50.34 104 GLY A O 1
ATOM 802 N N . SER A 1 105 ? 4.809 -10.344 2.818 1 48.88 105 SER A N 1
ATOM 803 C CA . SER A 1 105 ? 4.742 -9.078 2.094 1 48.88 105 SER A CA 1
ATOM 804 C C . SER A 1 105 ? 3.838 -9.188 0.87 1 48.88 105 SER A C 1
ATOM 806 O O . SER A 1 105 ? 3.863 -10.195 0.161 1 48.88 105 SER A O 1
ATOM 808 N N . ARG A 1 106 ? 2.709 -8.523 0.919 1 45.44 106 ARG A N 1
ATOM 809 C CA . ARG A 1 106 ? 1.667 -8.469 -0.102 1 45.44 106 ARG A CA 1
ATOM 810 C C . ARG A 1 106 ? 2.273 -8.398 -1.499 1 45.44 106 ARG A C 1
ATOM 812 O O . ARG A 1 106 ? 1.626 -8.758 -2.482 1 45.44 106 ARG A O 1
ATOM 819 N N . GLY A 1 107 ? 3.416 -7.824 -1.528 1 46.34 107 GLY A N 1
ATOM 820 C CA . GLY A 1 107 ? 3.887 -7.492 -2.863 1 46.34 107 GLY A CA 1
ATOM 821 C C . GLY A 1 107 ? 5.082 -8.32 -3.299 1 46.34 107 GLY A C 1
ATOM 822 O O . GLY A 1 107 ? 6.137 -7.77 -3.623 1 46.34 107 GLY A O 1
ATOM 823 N N . GLY A 1 108 ? 4.914 -9.766 -3.359 1 60 108 GLY A N 1
ATOM 824 C CA . GLY A 1 108 ? 5.859 -10.688 -3.971 1 60 108 GLY A CA 1
ATOM 825 C C . GLY A 1 108 ? 7.25 -10.602 -3.377 1 60 108 GLY A C 1
ATOM 826 O O . GLY A 1 108 ? 7.676 -11.484 -2.637 1 60 108 GLY A O 1
ATOM 827 N N . LEU A 1 109 ? 7.945 -9.367 -3.707 1 70.69 109 LEU A N 1
ATOM 828 C CA . LEU A 1 109 ? 9.328 -9.258 -3.26 1 70.69 109 LEU A CA 1
ATOM 829 C C . LEU A 1 109 ? 9.414 -8.492 -1.944 1 70.69 109 LEU A C 1
ATOM 831 O O . LEU A 1 109 ? 8.742 -7.477 -1.768 1 70.69 109 LEU A O 1
ATOM 835 N N . SER A 1 110 ? 10.117 -8.945 -1.019 1 78.19 110 SER A N 1
ATOM 836 C CA . SER A 1 110 ? 10.273 -8.312 0.288 1 78.19 110 SER A CA 1
ATOM 837 C C . SER A 1 110 ? 11.406 -7.297 0.279 1 78.19 110 SER A C 1
ATOM 839 O O . SER A 1 110 ? 12.297 -7.359 -0.57 1 78.19 110 SER A O 1
ATOM 841 N N . TYR A 1 111 ? 11.32 -6.352 1.069 1 85.31 111 TYR A N 1
ATOM 842 C CA . TYR A 1 111 ? 12.406 -5.414 1.318 1 85.31 111 TYR A CA 1
ATOM 843 C C . TYR A 1 111 ? 13.711 -6.152 1.592 1 85.31 111 TYR A C 1
ATOM 845 O O . TYR A 1 111 ? 14.781 -5.742 1.118 1 85.31 111 TYR A O 1
ATOM 853 N N . GLU A 1 112 ? 13.562 -7.227 2.258 1 86.88 112 GLU A N 1
ATOM 854 C CA . GLU A 1 112 ? 14.719 -8.031 2.637 1 86.88 112 GLU A CA 1
ATOM 855 C C . GLU A 1 112 ? 15.445 -8.57 1.406 1 86.88 112 GLU A C 1
ATOM 857 O O . GLU A 1 112 ? 16.672 -8.523 1.338 1 86.88 112 GLU A O 1
ATOM 862 N N . ALA A 1 113 ? 14.695 -9.023 0.503 1 88.81 113 ALA A N 1
ATOM 863 C CA . ALA A 1 113 ? 15.289 -9.578 -0.708 1 88.81 113 ALA A CA 1
ATOM 864 C C . ALA A 1 113 ? 16.047 -8.516 -1.491 1 88.81 113 ALA A C 1
ATOM 866 O O . ALA A 1 113 ? 17.203 -8.719 -1.885 1 88.81 113 ALA A O 1
ATOM 867 N N . ILE A 1 114 ? 15.477 -7.371 -1.683 1 92.44 114 ILE A N 1
ATOM 868 C CA . ILE A 1 114 ? 16.094 -6.293 -2.453 1 92.44 114 ILE A CA 1
ATOM 869 C C . ILE A 1 114 ? 17.344 -5.793 -1.731 1 92.44 114 ILE A C 1
ATOM 871 O O . ILE A 1 114 ? 18.391 -5.629 -2.348 1 92.44 114 ILE A O 1
ATOM 875 N N . SER A 1 115 ? 17.203 -5.586 -0.425 1 93.25 115 SER A N 1
ATOM 876 C CA . SER A 1 115 ? 18.328 -5.086 0.377 1 93.25 115 SER A CA 1
ATOM 877 C C . SER A 1 115 ? 19.484 -6.074 0.384 1 93.25 115 SER A C 1
ATOM 879 O O . SER A 1 115 ? 20.656 -5.668 0.381 1 93.25 115 SER A O 1
ATOM 881 N N . THR A 1 116 ? 19.125 -7.324 0.395 1 94.25 116 THR A N 1
ATOM 882 C CA . THR A 1 116 ? 20.156 -8.352 0.386 1 94.25 116 THR A CA 1
ATOM 883 C C . THR A 1 116 ? 20.922 -8.344 -0.939 1 94.25 116 THR A C 1
ATOM 885 O O . THR A 1 116 ? 22.141 -8.445 -0.959 1 94.25 116 THR A O 1
ATOM 888 N N . VAL A 1 117 ? 20.219 -8.219 -2.016 1 95.75 117 VAL A N 1
ATOM 889 C CA . VAL A 1 117 ? 20.859 -8.125 -3.324 1 95.75 117 VAL A CA 1
ATOM 890 C C . VAL A 1 117 ? 21.797 -6.918 -3.354 1 95.75 117 VAL A C 1
ATOM 892 O O . VAL A 1 117 ? 22.953 -7.035 -3.758 1 95.75 117 VAL A O 1
ATOM 895 N N . ASN A 1 118 ? 21.328 -5.762 -2.896 1 95.94 118 ASN A N 1
ATOM 896 C CA . ASN A 1 118 ? 22.125 -4.551 -2.861 1 95.94 118 ASN A CA 1
ATOM 897 C C . ASN A 1 118 ? 23.391 -4.738 -2.01 1 95.94 118 ASN A C 1
ATOM 899 O O . ASN A 1 118 ? 24.469 -4.309 -2.395 1 95.94 118 ASN A O 1
ATOM 903 N N . LEU A 1 119 ? 23.203 -5.383 -0.877 1 96.5 119 LEU A N 1
ATOM 904 C CA . LEU A 1 119 ? 24.328 -5.598 0.035 1 96.5 119 LEU A CA 1
ATOM 905 C C . LEU A 1 119 ? 25.391 -6.48 -0.608 1 96.5 119 LEU A C 1
ATOM 907 O O . LEU A 1 119 ? 26.578 -6.148 -0.583 1 96.5 119 LEU A O 1
ATOM 911 N N . LEU A 1 120 ? 24.938 -7.547 -1.17 1 97.56 120 LEU A N 1
ATOM 912 C CA . LEU A 1 120 ? 25.859 -8.492 -1.774 1 97.56 120 LEU A CA 1
ATOM 913 C C . LEU A 1 120 ? 26.641 -7.836 -2.912 1 97.56 120 LEU A C 1
ATOM 915 O O . LEU A 1 120 ? 27.844 -8.078 -3.072 1 97.56 120 LEU A O 1
ATOM 919 N N . GLU A 1 121 ? 25.938 -7.074 -3.682 1 96.75 121 GLU A N 1
ATOM 920 C CA . GLU A 1 121 ? 26.609 -6.324 -4.73 1 96.75 121 GLU A CA 1
ATOM 921 C C . GLU A 1 121 ? 27.641 -5.355 -4.145 1 96.75 121 GLU A C 1
ATOM 923 O O . GLU A 1 121 ? 28.781 -5.281 -4.617 1 96.75 121 GLU A O 1
ATOM 928 N N . TYR A 1 122 ? 27.25 -4.68 -3.115 1 96 122 TYR A N 1
ATOM 929 C CA . TYR A 1 122 ? 28.109 -3.684 -2.484 1 96 122 TYR A CA 1
ATOM 930 C C . TYR A 1 122 ? 29.375 -4.328 -1.923 1 96 122 TYR A C 1
ATOM 932 O O . TYR A 1 122 ? 30.469 -3.762 -2.025 1 96 122 TYR A O 1
ATOM 940 N N . VAL A 1 123 ? 29.219 -5.516 -1.384 1 96.81 123 VAL A N 1
ATOM 941 C CA . VAL A 1 123 ? 30.359 -6.109 -0.698 1 96.81 123 VAL A CA 1
ATOM 942 C C . VAL A 1 123 ? 31.203 -6.902 -1.692 1 96.81 123 VAL A C 1
ATOM 944 O O . VAL A 1 123 ? 32.25 -7.465 -1.326 1 96.81 123 VAL A O 1
ATOM 947 N N . GLY A 1 124 ? 30.719 -7.02 -3 1 96.19 124 GLY A N 1
ATOM 948 C CA . GLY A 1 124 ? 31.688 -7.418 -4 1 96.19 124 GLY A CA 1
ATOM 949 C C . GLY A 1 124 ? 31.281 -8.648 -4.781 1 96.19 124 GLY A C 1
ATOM 950 O O . GLY A 1 124 ? 32.094 -9.25 -5.48 1 96.19 124 GLY A O 1
ATOM 951 N N . ALA A 1 125 ? 30.062 -9.039 -4.781 1 97.62 125 ALA A N 1
ATOM 952 C CA . ALA A 1 125 ? 29.625 -10.188 -5.566 1 97.62 125 ALA A CA 1
ATOM 953 C C . ALA A 1 125 ? 29.797 -9.93 -7.062 1 97.62 125 ALA A C 1
ATOM 955 O O . ALA A 1 125 ? 29.5 -8.828 -7.543 1 97.62 125 ALA A O 1
ATOM 956 N N . ASP A 1 126 ? 30.328 -10.93 -7.742 1 97.5 126 ASP A N 1
ATOM 957 C CA . ASP A 1 126 ? 30.422 -10.852 -9.195 1 97.5 126 ASP A CA 1
ATOM 958 C C . ASP A 1 126 ? 29.109 -11.281 -9.859 1 97.5 126 ASP A C 1
ATOM 960 O O . ASP A 1 126 ? 28.641 -10.625 -10.797 1 97.5 126 ASP A O 1
ATOM 964 N N . TYR A 1 127 ? 28.609 -12.352 -9.344 1 97.75 127 TYR A N 1
ATOM 965 C CA . TYR A 1 127 ? 27.312 -12.859 -9.781 1 97.75 127 TYR A CA 1
ATOM 966 C C . TYR A 1 127 ? 26.375 -13.055 -8.602 1 97.75 127 TYR A C 1
ATOM 968 O O . TYR A 1 127 ? 26.781 -13.516 -7.535 1 97.75 127 TYR A O 1
ATOM 976 N N . ILE A 1 128 ? 25.156 -12.711 -8.773 1 97.44 128 ILE A N 1
ATOM 977 C CA . ILE A 1 128 ? 24.078 -13 -7.832 1 97.44 128 ILE A CA 1
ATOM 978 C C . ILE A 1 128 ? 22.938 -13.695 -8.562 1 97.44 128 ILE A C 1
ATOM 980 O O . ILE A 1 128 ? 22.328 -13.125 -9.477 1 97.44 128 ILE A O 1
ATOM 984 N N . PHE A 1 129 ? 22.672 -14.938 -8.172 1 96.06 129 PHE A N 1
ATOM 985 C CA . PHE A 1 129 ? 21.547 -15.688 -8.719 1 96.06 129 PHE A CA 1
ATOM 986 C C . PHE A 1 129 ? 20.359 -15.656 -7.758 1 96.06 129 PHE A C 1
ATOM 988 O O . PHE A 1 129 ? 20.5 -16 -6.582 1 96.06 129 PHE A O 1
ATOM 995 N N . LEU A 1 130 ? 19.266 -15.203 -8.258 1 92.94 130 LEU A N 1
ATOM 996 C CA . LEU A 1 130 ? 18.047 -15.125 -7.457 1 92.94 130 LEU A CA 1
ATOM 997 C C . LEU A 1 130 ? 17 -16.109 -7.965 1 92.94 130 LEU A C 1
ATOM 999 O O . LEU A 1 130 ? 16.547 -16 -9.109 1 92.94 130 LEU A O 1
ATOM 1003 N N . GLU A 1 131 ? 16.594 -17 -7.129 1 88.56 131 GLU A N 1
ATOM 1004 C CA . GLU A 1 131 ? 15.586 -18 -7.477 1 88.56 131 GLU A CA 1
ATOM 1005 C C . GLU A 1 131 ? 14.219 -17.641 -6.887 1 88.56 131 GLU A C 1
ATOM 1007 O O . GLU A 1 131 ? 14.102 -17.406 -5.684 1 88.56 131 GLU A O 1
ATOM 1012 N N . THR A 1 132 ? 13.242 -17.578 -7.777 1 80.56 132 THR A N 1
ATOM 1013 C CA . THR A 1 132 ? 11.891 -17.359 -7.285 1 80.56 132 THR A CA 1
ATOM 1014 C C . THR A 1 132 ? 11.164 -18.688 -7.078 1 80.56 132 THR A C 1
ATOM 1016 O O . THR A 1 132 ? 11.586 -19.719 -7.602 1 80.56 132 THR A O 1
ATOM 1019 N N . VAL A 1 133 ? 10.188 -18.719 -6.242 1 63.62 133 VAL A N 1
ATOM 1020 C CA . VAL A 1 133 ? 9.477 -19.953 -5.953 1 63.62 133 VAL A CA 1
ATOM 1021 C C . VAL A 1 133 ? 8.586 -20.328 -7.137 1 63.62 133 VAL A C 1
ATOM 1023 O O . VAL A 1 133 ? 8.336 -21.516 -7.383 1 63.62 133 VAL A O 1
ATOM 1026 N N . GLY A 1 134 ? 8.422 -19.422 -8.047 1 58.12 134 GLY A N 1
ATOM 1027 C CA . GLY A 1 134 ? 7.672 -19.75 -9.25 1 58.12 134 GLY A CA 1
ATOM 1028 C C . GLY A 1 134 ? 6.172 -19.75 -9.039 1 58.12 134 GLY A C 1
ATOM 1029 O O . GLY A 1 134 ? 5.453 -20.531 -9.68 1 58.12 134 GLY A O 1
ATOM 1030 N N . ALA A 1 135 ? 5.766 -19.219 -7.945 1 53.91 135 ALA A N 1
ATOM 1031 C CA . ALA A 1 135 ? 4.332 -19.188 -7.688 1 53.91 135 ALA A CA 1
ATOM 1032 C C . ALA A 1 135 ? 3.896 -17.812 -7.188 1 53.91 135 ALA A C 1
ATOM 1034 O O . ALA A 1 135 ? 4.398 -17.328 -6.172 1 53.91 135 ALA A O 1
ATOM 1035 N N . GLY A 1 136 ? 3.398 -16.953 -8.203 1 54.25 136 GLY A N 1
ATOM 1036 C CA . GLY A 1 136 ? 2.76 -15.758 -7.68 1 54.25 136 GLY A CA 1
ATOM 1037 C C . GLY A 1 136 ? 3.408 -14.477 -8.164 1 54.25 136 GLY A C 1
ATOM 1038 O O . GLY A 1 136 ? 4.18 -14.492 -9.125 1 54.25 136 GLY A O 1
ATOM 1039 N N . GLN A 1 137 ? 3.113 -13.461 -7.598 1 55.69 137 GLN A N 1
ATOM 1040 C CA . GLN A 1 137 ? 3.521 -12.109 -7.957 1 55.69 137 GLN A CA 1
ATOM 1041 C C . GLN A 1 137 ? 5.031 -11.938 -7.82 1 55.69 137 GLN A C 1
ATOM 1043 O O . GLN A 1 137 ? 5.633 -11.117 -8.523 1 55.69 137 GLN A O 1
ATOM 1048 N N . VAL A 1 138 ? 5.598 -12.727 -7.004 1 52.09 138 VAL A N 1
ATOM 1049 C CA . VAL A 1 138 ? 7.043 -12.633 -6.824 1 52.09 138 VAL A CA 1
ATOM 1050 C C . VAL A 1 138 ? 7.746 -12.898 -8.156 1 52.09 138 VAL A C 1
ATOM 1052 O O . VAL A 1 138 ? 8.75 -12.258 -8.469 1 52.09 138 VAL A O 1
ATOM 1055 N N . ASP A 1 139 ? 7.102 -13.625 -8.898 1 56.62 139 ASP A N 1
ATOM 1056 C CA . ASP A 1 139 ? 7.742 -14.055 -10.141 1 56.62 139 ASP A CA 1
ATOM 1057 C C . ASP A 1 139 ? 7.809 -12.906 -11.141 1 56.62 139 ASP A C 1
ATOM 1059 O O . ASP A 1 139 ? 8.789 -12.766 -11.875 1 56.62 139 ASP A O 1
ATOM 1063 N N . THR A 1 140 ? 6.867 -12.094 -10.992 1 64.12 140 THR A N 1
ATOM 1064 C CA . THR A 1 140 ? 6.883 -11 -11.953 1 64.12 140 THR A CA 1
ATOM 1065 C C . THR A 1 140 ? 7.684 -9.812 -11.422 1 64.12 140 THR A C 1
ATOM 1067 O O . THR A 1 140 ? 8.352 -9.117 -12.188 1 64.12 140 THR A O 1
ATOM 1070 N N . ASP A 1 141 ? 7.738 -9.719 -10.133 1 73.69 141 ASP A N 1
ATOM 1071 C CA . ASP A 1 141 ? 8.414 -8.57 -9.531 1 73.69 141 ASP A CA 1
ATOM 1072 C C . ASP A 1 141 ? 9.93 -8.727 -9.617 1 73.69 141 ASP A C 1
ATOM 1074 O O . ASP A 1 141 ? 10.664 -7.742 -9.477 1 73.69 141 ASP A O 1
ATOM 1078 N N . VAL A 1 142 ? 10.336 -9.93 -9.875 1 83.88 142 VAL A N 1
ATOM 1079 C CA . VAL A 1 142 ? 11.766 -10.188 -9.945 1 83.88 142 VAL A CA 1
ATOM 1080 C C . VAL A 1 142 ? 12.391 -9.344 -11.055 1 83.88 142 VAL A C 1
ATOM 1082 O O . VAL A 1 142 ? 13.547 -8.938 -10.961 1 83.88 142 VAL A O 1
ATOM 1085 N N . ARG A 1 143 ? 11.602 -9.062 -12.031 1 86.12 143 ARG A N 1
ATOM 1086 C CA . ARG A 1 143 ? 12.07 -8.273 -13.172 1 86.12 143 ARG A CA 1
ATOM 1087 C C . ARG A 1 143 ? 12.539 -6.895 -12.727 1 86.12 143 ARG A C 1
ATOM 1089 O O . ARG A 1 143 ? 13.43 -6.309 -13.344 1 86.12 143 ARG A O 1
ATOM 1096 N N . LYS A 1 144 ? 12.094 -6.473 -11.68 1 85.94 144 LYS A N 1
ATOM 1097 C CA . LYS A 1 144 ? 12.375 -5.109 -11.234 1 85.94 144 LYS A CA 1
ATOM 1098 C C . LYS A 1 144 ? 13.719 -5.031 -10.516 1 85.94 144 LYS A C 1
ATOM 1100 O O . LYS A 1 144 ? 14.266 -3.941 -10.336 1 85.94 144 LYS A O 1
ATOM 1105 N N . ILE A 1 145 ? 14.258 -6.199 -10.195 1 90.62 145 ILE A N 1
ATOM 1106 C CA . ILE A 1 145 ? 15.383 -6.051 -9.273 1 90.62 145 ILE A CA 1
ATOM 1107 C C . ILE A 1 145 ? 16.609 -6.766 -9.844 1 90.62 145 ILE A C 1
ATOM 1109 O O . ILE A 1 145 ? 17.703 -6.703 -9.266 1 90.62 145 ILE A O 1
ATOM 1113 N N . VAL A 1 146 ? 16.375 -7.418 -11.031 1 95.06 146 VAL A N 1
ATOM 1114 C CA . VAL A 1 146 ? 17.5 -8.148 -11.586 1 95.06 146 VAL A CA 1
ATOM 1115 C C . VAL A 1 146 ? 17.844 -7.602 -12.969 1 95.06 146 VAL A C 1
ATOM 1117 O O . VAL A 1 146 ? 17.047 -6.891 -13.57 1 95.06 146 VAL A O 1
ATOM 1120 N N . ASP A 1 147 ? 19.109 -8.07 -13.445 1 95.25 147 ASP A N 1
ATOM 1121 C CA . ASP A 1 147 ? 19.531 -7.68 -14.781 1 95.25 147 ASP A CA 1
ATOM 1122 C C . ASP A 1 147 ? 18.844 -8.531 -15.844 1 95.25 147 ASP A C 1
ATOM 1124 O O . ASP A 1 147 ? 18.312 -8 -16.828 1 95.25 147 ASP A O 1
ATOM 1128 N N . THR A 1 148 ? 18.938 -9.742 -15.602 1 95.94 148 THR A N 1
ATOM 1129 C CA . THR A 1 148 ? 18.484 -10.719 -16.594 1 95.94 148 THR A CA 1
ATOM 1130 C C . THR A 1 148 ? 17.516 -11.719 -15.953 1 95.94 148 THR A C 1
ATOM 1132 O O . THR A 1 148 ? 17.797 -12.281 -14.898 1 95.94 148 THR A O 1
ATOM 1135 N N . VAL A 1 149 ? 16.391 -11.875 -16.562 1 93.88 149 VAL A N 1
ATOM 1136 C CA . VAL A 1 149 ? 15.422 -12.859 -16.094 1 93.88 149 VAL A CA 1
ATOM 1137 C C . VAL A 1 149 ? 15.477 -14.094 -17 1 93.88 149 VAL A C 1
ATOM 1139 O O . VAL A 1 149 ? 15.258 -14 -18.203 1 93.88 149 VAL A O 1
ATOM 1142 N N . VAL A 1 150 ? 15.758 -15.172 -16.391 1 93.81 150 VAL A N 1
ATOM 1143 C CA . VAL A 1 150 ? 15.75 -16.469 -17.078 1 93.81 150 VAL A CA 1
ATOM 1144 C C . VAL A 1 150 ? 14.508 -17.25 -16.672 1 93.81 150 VAL A C 1
ATOM 1146 O O . VAL A 1 150 ? 14.297 -17.531 -15.484 1 93.81 150 VAL A O 1
ATOM 1149 N N . VAL A 1 151 ? 13.734 -17.609 -17.672 1 89.19 151 VAL A N 1
ATOM 1150 C CA . VAL A 1 151 ? 12.516 -18.359 -17.422 1 89.19 151 VAL A CA 1
ATOM 1151 C C . VAL A 1 151 ? 12.695 -19.812 -17.859 1 89.19 151 VAL A C 1
ATOM 1153 O O . VAL A 1 151 ? 12.977 -20.078 -19.031 1 89.19 151 VAL A O 1
ATOM 1156 N N . LEU A 1 152 ? 12.531 -20.672 -16.906 1 87.75 152 LEU A N 1
ATOM 1157 C CA . LEU A 1 152 ? 12.625 -22.094 -17.188 1 87.75 152 LEU A CA 1
ATOM 1158 C C . LEU A 1 152 ? 11.25 -22.688 -17.469 1 87.75 152 LEU A C 1
ATOM 1160 O O . LEU A 1 152 ? 10.32 -22.516 -16.672 1 87.75 152 LEU A O 1
ATOM 1164 N N . LEU A 1 153 ? 11.211 -23.438 -18.578 1 83.31 153 LEU A N 1
ATOM 1165 C CA . LEU A 1 153 ? 9.969 -24.109 -18.953 1 83.31 153 LEU A CA 1
ATOM 1166 C C . LEU A 1 153 ? 10.203 -25.609 -19.156 1 83.31 153 LEU A C 1
ATOM 1168 O O . LEU A 1 153 ? 10.859 -26.016 -20.109 1 83.31 153 LEU A O 1
ATOM 1172 N N . PRO A 1 154 ? 9.672 -26.406 -18.203 1 79.69 154 PRO A N 1
ATOM 1173 C CA . PRO A 1 154 ? 9.805 -27.859 -18.359 1 79.69 154 PRO A CA 1
ATOM 1174 C C . PRO A 1 154 ? 8.836 -28.438 -19.375 1 79.69 154 PRO A C 1
ATOM 1176 O O . PRO A 1 154 ? 7.906 -27.75 -19.812 1 79.69 154 PRO A O 1
ATOM 1179 N N . PRO A 1 155 ? 9.195 -29.609 -19.797 1 73.06 155 PRO A N 1
ATOM 1180 C CA . PRO A 1 155 ? 8.242 -30.25 -20.703 1 73.06 155 PRO A CA 1
ATOM 1181 C C . PRO A 1 155 ? 6.902 -30.562 -20.047 1 73.06 155 PRO A C 1
ATOM 1183 O O . PRO A 1 155 ? 6.859 -31.25 -19.031 1 73.06 155 PRO A O 1
ATOM 1186 N N . LEU A 1 156 ? 6.051 -29.516 -19.891 1 59.5 156 LEU A N 1
ATOM 1187 C CA . LEU A 1 156 ? 4.789 -29.688 -19.172 1 59.5 156 LEU A CA 1
ATOM 1188 C C . LEU A 1 156 ? 3.666 -30.047 -20.141 1 59.5 156 LEU A C 1
ATOM 1190 O O . LEU A 1 156 ? 3.793 -29.828 -21.359 1 59.5 156 LEU A O 1
ATOM 1194 N N . ALA A 1 157 ? 2.652 -30.672 -19.438 1 54.84 157 ALA A N 1
ATOM 1195 C CA . ALA A 1 157 ? 1.42 -30.922 -20.188 1 54.84 157 ALA A CA 1
ATOM 1196 C C . ALA A 1 157 ? 0.768 -29.625 -20.641 1 54.84 157 ALA A C 1
ATOM 1198 O O . ALA A 1 157 ? 1.01 -28.562 -20.047 1 54.84 157 ALA A O 1
ATOM 1199 N N . GLY A 1 158 ? 0.157 -29.594 -21.703 1 50.19 158 GLY A N 1
ATOM 1200 C CA . GLY A 1 158 ? -0.473 -28.516 -22.453 1 50.19 158 GLY A CA 1
ATOM 1201 C C . GLY A 1 158 ? -1.078 -27.438 -21.578 1 50.19 158 GLY A C 1
ATOM 1202 O O . GLY A 1 158 ? -0.86 -26.25 -21.797 1 50.19 158 GLY A O 1
ATOM 1203 N N . ASP A 1 159 ? -1.868 -27.812 -20.641 1 49.41 159 ASP A N 1
ATOM 1204 C CA . ASP A 1 159 ? -2.631 -26.859 -19.828 1 49.41 159 ASP A CA 1
ATOM 1205 C C . ASP A 1 159 ? -1.719 -26.078 -18.891 1 49.41 159 ASP A C 1
ATOM 1207 O O . ASP A 1 159 ? -1.979 -24.922 -18.578 1 49.41 159 ASP A O 1
ATOM 1211 N N . GLU A 1 160 ? -0.686 -26.703 -18.516 1 50.19 160 GLU A N 1
ATOM 1212 C CA . GLU A 1 160 ? 0.215 -26.078 -17.562 1 50.19 160 GLU A CA 1
ATOM 1213 C C . GLU A 1 160 ? 0.993 -24.922 -18.203 1 50.19 160 GLU A C 1
ATOM 1215 O O . GLU A 1 160 ? 1.214 -23.891 -17.562 1 50.19 160 GLU A O 1
ATOM 1220 N N . ILE A 1 161 ? 1.246 -25.188 -19.375 1 50.91 161 ILE A N 1
ATOM 1221 C CA . ILE A 1 161 ? 1.991 -24.172 -20.109 1 50.91 161 ILE A CA 1
ATOM 1222 C C . ILE A 1 161 ? 1.168 -22.891 -20.203 1 50.91 161 ILE A C 1
ATOM 1224 O O . ILE A 1 161 ? 1.718 -21.781 -20.156 1 50.91 161 ILE A O 1
ATOM 1228 N N . GLN A 1 162 ? -0.096 -23.094 -20.328 1 51.25 162 GLN A N 1
ATOM 1229 C CA . GLN A 1 162 ? -0.945 -21.906 -20.469 1 51.25 162 GLN A CA 1
ATOM 1230 C C . GLN A 1 162 ? -0.907 -21.047 -19.219 1 51.25 162 GLN A C 1
ATOM 1232 O O . GLN A 1 162 ? -0.916 -19.812 -19.312 1 51.25 162 GLN A O 1
ATOM 1237 N N . ALA A 1 163 ? -0.877 -21.828 -18.172 1 50.53 163 ALA A N 1
ATOM 1238 C CA . ALA A 1 163 ? -0.848 -21.078 -16.922 1 50.53 163 ALA A CA 1
ATOM 1239 C C . ALA A 1 163 ? 0.427 -20.25 -16.797 1 50.53 163 ALA A C 1
ATOM 1241 O O . ALA A 1 163 ? 0.412 -19.156 -16.234 1 50.53 163 ALA A O 1
ATOM 1242 N N . LEU A 1 164 ? 1.485 -20.891 -17.328 1 53.03 164 LEU A N 1
ATOM 1243 C CA . LEU A 1 164 ? 2.783 -20.234 -17.297 1 53.03 164 LEU A CA 1
ATOM 1244 C C . LEU A 1 164 ? 2.775 -18.984 -18.172 1 53.03 164 LEU A C 1
ATOM 1246 O O . LEU A 1 164 ? 3.516 -18.031 -17.922 1 53.03 164 LEU A O 1
ATOM 1250 N N . LYS A 1 165 ? 1.968 -19.125 -19.125 1 53.06 165 LYS A N 1
ATOM 1251 C CA . LYS A 1 165 ? 1.882 -18.031 -20.078 1 53.06 165 LYS A CA 1
ATOM 1252 C C . LYS A 1 165 ? 1.536 -16.719 -19.375 1 53.06 165 LYS A C 1
ATOM 1254 O O . LYS A 1 165 ? 1.932 -15.641 -19.812 1 53.06 165 LYS A O 1
ATOM 1259 N N . MET A 1 166 ? 1.032 -17.062 -18.281 1 51 166 MET A N 1
ATOM 1260 C CA . MET A 1 166 ? 0.512 -15.828 -17.719 1 51 166 MET A CA 1
ATOM 1261 C C . MET A 1 166 ? 1.593 -15.094 -16.922 1 51 166 MET A C 1
ATOM 1263 O O . MET A 1 166 ? 2.105 -15.617 -15.938 1 51 166 MET A O 1
ATOM 1267 N N . GLY A 1 167 ? 2.129 -13.977 -17.406 1 59.66 167 GLY A N 1
ATOM 1268 C CA . GLY A 1 167 ? 2.998 -13 -16.766 1 59.66 167 GLY A CA 1
ATOM 1269 C C . GLY A 1 167 ? 4.473 -13.32 -16.922 1 59.66 167 GLY A C 1
ATOM 1270 O O . GLY A 1 167 ? 5.289 -12.422 -17.125 1 59.66 167 GLY A O 1
ATOM 1271 N N . LEU A 1 168 ? 4.754 -14.734 -17 1 68.5 168 LEU A N 1
ATOM 1272 C CA . LEU A 1 168 ? 6.164 -15.094 -17.047 1 68.5 168 LEU A CA 1
ATOM 1273 C C . LEU A 1 168 ? 6.742 -14.805 -18.438 1 68.5 168 LEU A C 1
ATOM 1275 O O . LEU A 1 168 ? 7.91 -14.438 -18.562 1 68.5 168 LEU A O 1
ATOM 1279 N N . MET A 1 169 ? 5.871 -14.953 -19.422 1 69.88 169 MET A N 1
ATOM 1280 C CA . MET A 1 169 ? 6.367 -14.797 -20.781 1 69.88 169 MET A CA 1
ATOM 1281 C C . MET A 1 169 ? 6.68 -13.336 -21.078 1 69.88 169 MET A C 1
ATOM 1283 O O . MET A 1 169 ? 7.402 -13.031 -22.031 1 69.88 169 MET A O 1
ATOM 1287 N N . GLU A 1 170 ? 6.199 -12.539 -20.234 1 72.69 170 GLU A N 1
ATOM 1288 C CA . GLU A 1 170 ? 6.379 -11.109 -20.5 1 72.69 170 GLU A CA 1
ATOM 1289 C C . GLU A 1 170 ? 7.641 -10.586 -19.812 1 72.69 170 GLU A C 1
ATOM 1291 O O . GLU A 1 170 ? 8.148 -9.523 -20.188 1 72.69 170 GLU A O 1
ATOM 1296 N N . ILE A 1 171 ? 8.094 -11.383 -18.938 1 78.88 171 ILE A N 1
ATOM 1297 C CA . ILE A 1 171 ? 9.133 -10.758 -18.125 1 78.88 171 ILE A CA 1
ATOM 1298 C C . ILE A 1 171 ? 10.492 -11.359 -18.484 1 78.88 171 ILE A C 1
ATOM 1300 O O . ILE A 1 171 ? 11.531 -10.805 -18.125 1 78.88 171 ILE A O 1
ATOM 1304 N N . GLY A 1 172 ? 10.516 -12.359 -19.234 1 87.69 172 GLY A N 1
ATOM 1305 C CA . GLY A 1 172 ? 11.75 -13.094 -19.469 1 87.69 172 GLY A CA 1
ATOM 1306 C C . GLY A 1 172 ? 12.656 -12.414 -20.484 1 87.69 172 GLY A C 1
ATOM 1307 O O . GLY A 1 172 ? 12.188 -11.812 -21.453 1 87.69 172 GLY A O 1
ATOM 1308 N N . ASP A 1 173 ? 13.953 -12.5 -20.234 1 92.38 173 ASP A N 1
ATOM 1309 C CA . ASP A 1 173 ? 14.969 -12.094 -21.203 1 92.38 173 ASP A CA 1
ATOM 1310 C C . ASP A 1 173 ? 15.523 -13.305 -21.953 1 92.38 173 ASP A C 1
ATOM 1312 O O . ASP A 1 173 ? 15.969 -13.188 -23.094 1 92.38 173 ASP A O 1
ATOM 1316 N N . ILE A 1 174 ? 15.57 -14.359 -21.25 1 93.94 174 ILE A N 1
ATOM 1317 C CA . ILE A 1 174 ? 16 -15.641 -21.812 1 93.94 174 ILE A CA 1
ATOM 1318 C C . ILE A 1 174 ? 15.031 -16.734 -21.391 1 93.94 174 ILE A C 1
ATOM 1320 O O . ILE A 1 174 ? 14.711 -16.859 -20.203 1 93.94 174 ILE A O 1
ATOM 1324 N N . TYR A 1 175 ? 14.578 -17.5 -22.375 1 90.75 175 TYR A N 1
ATOM 1325 C CA . TYR A 1 175 ? 13.68 -18.609 -22.109 1 90.75 175 TYR A CA 1
ATOM 1326 C C . TYR A 1 175 ? 14.391 -19.953 -22.328 1 90.75 175 TYR A C 1
ATOM 1328 O O . TYR A 1 175 ? 15.016 -20.156 -23.375 1 90.75 175 TYR A O 1
ATOM 1336 N N . VAL A 1 176 ? 14.219 -20.766 -21.328 1 91.75 176 VAL A N 1
ATOM 1337 C CA . VAL A 1 176 ? 14.977 -22.016 -21.359 1 91.75 176 VAL A CA 1
ATOM 1338 C C . VAL A 1 176 ? 14.016 -23.203 -21.312 1 91.75 176 VAL A C 1
ATOM 1340 O O . VAL A 1 176 ? 13.203 -23.312 -20.391 1 91.75 176 VAL A O 1
ATOM 1343 N N . ALA A 1 177 ? 14.07 -24.031 -22.344 1 89.94 177 ALA A N 1
ATOM 1344 C CA . ALA A 1 177 ? 13.461 -25.344 -22.234 1 89.94 177 ALA A CA 1
ATOM 1345 C C . ALA A 1 177 ? 14.305 -26.281 -21.391 1 89.94 177 ALA A C 1
ATOM 1347 O O . ALA A 1 177 ? 15.391 -26.703 -21.797 1 89.94 177 ALA A O 1
ATOM 1348 N N . SER A 1 178 ? 13.734 -26.5 -20.25 1 84.38 178 SER A N 1
ATOM 1349 C CA . SER A 1 178 ? 14.531 -27.297 -19.328 1 84.38 178 SER A CA 1
ATOM 1350 C C . SER A 1 178 ? 14.383 -28.781 -19.594 1 84.38 178 SER A C 1
ATOM 1352 O O . SER A 1 178 ? 13.594 -29.188 -20.469 1 84.38 178 SER A O 1
ATOM 1354 N N . LYS A 1 179 ? 15.141 -29.594 -18.938 1 76.31 179 LYS A N 1
ATOM 1355 C CA . LYS A 1 179 ? 15.227 -31.031 -19.172 1 76.31 179 LYS A CA 1
ATOM 1356 C C . LYS A 1 179 ? 15.461 -31.344 -20.641 1 76.31 179 LYS A C 1
ATOM 1358 O O . LYS A 1 179 ? 14.789 -32.219 -21.219 1 76.31 179 LYS A O 1
ATOM 1363 N N . GLY A 1 180 ? 16.359 -30.562 -21.234 1 69.88 180 GLY A N 1
ATOM 1364 C CA . GLY A 1 180 ? 16.641 -30.5 -22.656 1 69.88 180 GLY A CA 1
ATOM 1365 C C . GLY A 1 180 ? 17.109 -31.828 -23.234 1 69.88 180 GLY A C 1
ATOM 1366 O O . GLY A 1 180 ? 17.344 -31.953 -24.438 1 69.88 180 GLY A O 1
ATOM 1367 N N . ASP A 1 181 ? 17.125 -32.812 -22.438 1 70.88 181 ASP A N 1
ATOM 1368 C CA . ASP A 1 181 ? 17.562 -34.125 -22.922 1 70.88 181 ASP A CA 1
ATOM 1369 C C . ASP A 1 181 ? 16.391 -34.938 -23.438 1 70.88 181 ASP A C 1
ATOM 1371 O O . ASP A 1 181 ? 16.578 -36 -24.031 1 70.88 181 ASP A O 1
ATOM 1375 N N . SER A 1 182 ? 15.227 -34.375 -23.312 1 73.19 182 SER A N 1
ATOM 1376 C CA . SER A 1 182 ? 14.039 -35.094 -23.734 1 73.19 182 SER A CA 1
ATOM 1377 C C . SER A 1 182 ? 13.477 -34.531 -25.047 1 73.19 182 SER A C 1
ATOM 1379 O O . SER A 1 182 ? 13.602 -33.312 -25.297 1 73.19 182 SER A O 1
ATOM 1381 N N . PRO A 1 183 ? 13.023 -35.406 -25.953 1 76 183 PRO A N 1
ATOM 1382 C CA . PRO A 1 183 ? 12.367 -34.906 -27.156 1 76 183 PRO A CA 1
ATOM 1383 C C . PRO A 1 183 ? 11.234 -33.938 -26.875 1 76 183 PRO A C 1
ATOM 1385 O O . PRO A 1 183 ? 10.938 -33.062 -27.703 1 76 183 PRO A O 1
ATOM 1388 N N . GLU A 1 184 ? 10.672 -34.094 -25.75 1 78.88 184 GLU A N 1
ATOM 1389 C CA . GLU A 1 184 ? 9.578 -33.219 -25.344 1 78.88 184 GLU A CA 1
ATOM 1390 C C . GLU A 1 184 ? 10.07 -31.781 -25.188 1 78.88 184 GLU A C 1
ATOM 1392 O O . GLU A 1 184 ? 9.312 -30.828 -25.406 1 78.88 184 GLU A O 1
ATOM 1397 N N . SER A 1 185 ? 11.352 -31.672 -24.906 1 80.75 185 SER A N 1
ATOM 1398 C CA . SER A 1 185 ? 11.922 -30.344 -24.719 1 80.75 185 SER A CA 1
ATOM 1399 C C . SER A 1 185 ? 12.039 -29.594 -26.047 1 80.75 185 SER A C 1
ATOM 1401 O O . SER A 1 185 ? 11.977 -28.359 -26.062 1 80.75 185 SER A O 1
ATOM 1403 N N . ASP A 1 186 ? 12.164 -30.328 -27.094 1 83.94 186 ASP A N 1
ATOM 1404 C CA . ASP A 1 186 ? 12.195 -29.688 -28.406 1 83.94 186 ASP A CA 1
ATOM 1405 C C . ASP A 1 186 ? 10.867 -29.016 -28.719 1 83.94 186 ASP A C 1
ATOM 1407 O O . ASP A 1 186 ? 10.828 -27.922 -29.297 1 83.94 186 ASP A O 1
ATOM 1411 N N . LYS A 1 187 ? 9.891 -29.75 -28.328 1 82.44 187 LYS A N 1
ATOM 1412 C CA . LYS A 1 187 ? 8.555 -29.188 -28.547 1 82.44 187 LYS A CA 1
ATOM 1413 C C . LYS A 1 187 ? 8.352 -27.922 -27.734 1 82.44 187 LYS A C 1
ATOM 1415 O O . LYS A 1 187 ? 7.773 -26.953 -28.219 1 82.44 187 LYS A O 1
ATOM 1420 N N . VAL A 1 188 ? 8.852 -27.953 -26.562 1 82.06 188 VAL A N 1
ATOM 1421 C CA . VAL A 1 188 ? 8.742 -26.797 -25.688 1 82.06 188 VAL A CA 1
ATOM 1422 C C . VAL A 1 188 ? 9.484 -25.609 -26.297 1 82.06 188 VAL A C 1
ATOM 1424 O O . VAL A 1 188 ? 8.984 -24.484 -26.297 1 82.06 188 VAL A O 1
ATOM 1427 N N . LEU A 1 189 ? 10.656 -25.859 -26.828 1 86.06 189 LEU A N 1
ATOM 1428 C CA . LEU A 1 189 ? 11.445 -24.812 -27.438 1 86.06 189 LEU A CA 1
ATOM 1429 C C . LEU A 1 189 ? 10.711 -24.188 -28.625 1 86.06 189 LEU A C 1
ATOM 1431 O O . LEU A 1 189 ? 10.703 -22.953 -28.781 1 86.06 189 LEU A O 1
ATOM 1435 N N . LEU A 1 190 ? 10.109 -25.031 -29.359 1 83.69 190 LEU A N 1
ATOM 1436 C CA . LEU A 1 190 ? 9.344 -24.547 -30.5 1 83.69 190 LEU A CA 1
ATOM 1437 C C . LEU A 1 190 ? 8.164 -23.688 -30.047 1 83.69 190 LEU A C 1
ATOM 1439 O O . LEU A 1 190 ? 7.871 -22.656 -30.641 1 83.69 190 LEU A O 1
ATOM 1443 N N . ASP A 1 191 ? 7.551 -24.156 -29.062 1 80.12 191 ASP A N 1
ATOM 1444 C CA . ASP A 1 191 ? 6.426 -23.406 -28.516 1 80.12 191 ASP A CA 1
ATOM 1445 C C . ASP A 1 191 ? 6.875 -22.047 -28 1 80.12 191 ASP A C 1
ATOM 1447 O O . ASP A 1 191 ? 6.188 -21.047 -28.219 1 80.12 191 ASP A O 1
ATOM 1451 N N . ILE A 1 192 ? 8.016 -22.016 -27.344 1 81.69 192 ILE A N 1
ATOM 1452 C CA . ILE A 1 192 ? 8.57 -20.766 -26.828 1 81.69 192 ILE A CA 1
ATOM 1453 C C . ILE A 1 192 ? 8.828 -19.812 -28 1 81.69 192 ILE A C 1
ATOM 1455 O O . ILE A 1 192 ? 8.461 -18.641 -27.938 1 81.69 192 ILE A O 1
ATOM 1459 N N . GLU A 1 193 ? 9.422 -20.344 -28.938 1 83.69 193 GLU A N 1
ATOM 1460 C CA . GLU A 1 193 ? 9.773 -19.516 -30.094 1 83.69 193 GLU A CA 1
ATOM 1461 C C . GLU A 1 193 ? 8.523 -18.953 -30.766 1 83.69 193 GLU A C 1
ATOM 1463 O O . GLU A 1 193 ? 8.508 -17.797 -31.188 1 83.69 193 GLU A O 1
ATOM 1468 N N . ALA A 1 194 ? 7.562 -19.766 -30.844 1 79.31 194 ALA A N 1
ATOM 1469 C CA . ALA A 1 194 ? 6.297 -19.328 -31.422 1 79.31 194 ALA A CA 1
ATOM 1470 C C . ALA A 1 194 ? 5.672 -18.203 -30.594 1 79.31 194 ALA A C 1
ATOM 1472 O O . ALA A 1 194 ? 5.16 -17.234 -31.141 1 79.31 194 ALA A O 1
ATOM 1473 N N . MET A 1 195 ? 5.758 -18.359 -29.391 1 75.75 195 MET A N 1
ATOM 1474 C CA . MET A 1 195 ? 5.188 -17.359 -28.5 1 75.75 195 MET A CA 1
ATOM 1475 C C . MET A 1 195 ? 5.961 -16.047 -28.594 1 75.75 195 MET A C 1
ATOM 1477 O O . MET A 1 195 ? 5.367 -14.977 -28.562 1 75.75 195 MET A O 1
ATOM 1481 N N . LEU A 1 196 ? 7.277 -16.125 -28.594 1 78.69 196 LEU A N 1
ATOM 1482 C CA . LEU A 1 196 ? 8.117 -14.938 -28.641 1 78.69 196 LEU A CA 1
ATOM 1483 C C . LEU A 1 196 ? 7.859 -14.148 -29.922 1 78.69 196 LEU A C 1
ATOM 1485 O O . LEU A 1 196 ? 7.984 -12.922 -29.938 1 78.69 196 LEU A O 1
ATOM 1489 N N . ARG A 1 197 ? 7.461 -14.836 -30.891 1 75.75 197 ARG A N 1
ATOM 1490 C CA . ARG A 1 197 ? 7.16 -14.164 -32.156 1 75.75 197 ARG A CA 1
ATOM 1491 C C . ARG A 1 197 ? 5.848 -13.398 -32.062 1 75.75 197 ARG A C 1
ATOM 1493 O O . ARG A 1 197 ? 5.633 -12.438 -32.812 1 75.75 197 ARG A O 1
ATOM 1500 N N . MET A 1 198 ? 5.023 -13.812 -31.141 1 68.88 198 MET A N 1
ATOM 1501 C CA . MET A 1 198 ? 3.693 -13.227 -31 1 68.88 198 MET A CA 1
ATOM 1502 C C . MET A 1 198 ? 3.742 -11.984 -30.109 1 68.88 198 MET A C 1
ATOM 1504 O O . MET A 1 198 ? 2.85 -11.141 -30.172 1 68.88 198 MET A O 1
ATOM 1508 N N . VAL A 1 199 ? 4.668 -12.008 -29.266 1 65.19 199 VAL A N 1
ATOM 1509 C CA . VAL A 1 199 ? 4.75 -10.898 -28.328 1 65.19 199 VAL A CA 1
ATOM 1510 C C . VAL A 1 199 ? 5.473 -9.719 -28.984 1 65.19 199 VAL A C 1
ATOM 1512 O O . VAL A 1 199 ? 6.281 -9.914 -29.891 1 65.19 199 VAL A O 1
ATOM 1515 N N . ALA A 1 200 ? 5.109 -8.445 -28.562 1 60.56 200 ALA A N 1
ATOM 1516 C CA . ALA A 1 200 ? 5.707 -7.234 -29.125 1 60.56 200 ALA A CA 1
ATOM 1517 C C . ALA A 1 200 ? 7.23 -7.277 -29.016 1 60.56 200 ALA A C 1
ATOM 1519 O O . ALA A 1 200 ? 7.777 -7.742 -28.016 1 60.56 200 ALA A O 1
ATOM 1520 N N . PRO A 1 201 ? 7.848 -7.004 -30.125 1 64.12 201 PRO A N 1
ATOM 1521 C CA . PRO A 1 201 ? 9.312 -7.043 -30.172 1 64.12 201 PRO A CA 1
ATOM 1522 C C . PRO A 1 201 ? 9.953 -6.156 -29.109 1 64.12 201 PRO A C 1
ATOM 1524 O O . PRO A 1 201 ? 9.438 -5.078 -28.797 1 64.12 201 PRO A O 1
ATOM 1527 N N . ARG A 1 202 ? 10.758 -6.754 -28.406 1 71.38 202 ARG A N 1
ATOM 1528 C CA . ARG A 1 202 ? 11.594 -6.027 -27.453 1 71.38 202 ARG A CA 1
ATOM 1529 C C . ARG A 1 202 ? 12.953 -5.691 -28.062 1 71.38 202 ARG A C 1
ATOM 1531 O O . ARG A 1 202 ? 13.422 -6.391 -28.969 1 71.38 202 ARG A O 1
ATOM 1538 N N . ALA A 1 203 ? 13.477 -4.551 -27.547 1 72.56 203 ALA A N 1
ATOM 1539 C CA . ALA A 1 203 ? 14.766 -4.125 -28.094 1 72.56 203 ALA A CA 1
ATOM 1540 C C . ALA A 1 203 ? 15.805 -5.242 -27.984 1 72.56 203 ALA A C 1
ATOM 1542 O O . ALA A 1 203 ? 16.547 -5.5 -28.922 1 72.56 203 ALA A O 1
ATOM 1543 N N . TRP A 1 204 ? 15.914 -5.957 -26.906 1 81.38 204 TRP A N 1
ATOM 1544 C CA . TRP A 1 204 ? 16.875 -7.039 -26.688 1 81.38 204 TRP A CA 1
ATOM 1545 C C . TRP A 1 204 ? 16.484 -8.273 -27.5 1 81.38 204 TRP A C 1
ATOM 1547 O O . TRP A 1 204 ? 17.359 -9.008 -27.984 1 81.38 204 TRP A O 1
ATOM 1557 N N . GLY A 1 205 ? 15.219 -8.516 -27.812 1 82 205 GLY A N 1
ATOM 1558 C CA . GLY A 1 205 ? 14.789 -9.75 -28.438 1 82 205 GLY A CA 1
ATOM 1559 C C . GLY A 1 205 ? 15.086 -10.984 -27.609 1 82 205 GLY A C 1
ATOM 1560 O O . GLY A 1 205 ? 16.156 -11.578 -27.734 1 82 205 GLY A O 1
ATOM 1561 N N . PRO A 1 206 ? 14.242 -11.391 -26.844 1 86.75 206 PRO A N 1
ATOM 1562 C CA . PRO A 1 206 ? 14.477 -12.516 -25.938 1 86.75 206 PRO A CA 1
ATOM 1563 C C . PRO A 1 206 ? 14.969 -13.766 -26.656 1 86.75 206 PRO A C 1
ATOM 1565 O O . PRO A 1 206 ? 14.555 -14.039 -27.781 1 86.75 206 PRO A O 1
ATOM 1568 N N . LYS A 1 207 ? 15.93 -14.469 -26.016 1 89.5 207 LYS A N 1
ATOM 1569 C CA . LYS A 1 207 ? 16.516 -15.688 -26.562 1 89.5 207 LYS A CA 1
ATOM 1570 C C . LYS A 1 207 ? 15.859 -16.922 -25.969 1 89.5 207 LYS A C 1
ATOM 1572 O O . LYS A 1 207 ? 15.312 -16.875 -24.875 1 89.5 207 LYS A O 1
ATOM 1577 N N . SER A 1 208 ? 15.844 -17.938 -26.812 1 91 208 SER A N 1
ATOM 1578 C CA . SER A 1 208 ? 15.383 -19.234 -26.328 1 91 208 SER A CA 1
ATOM 1579 C C . SER A 1 208 ? 16.438 -20.328 -26.547 1 91 208 SER A C 1
ATOM 1581 O O . SER A 1 208 ? 17.125 -20.328 -27.578 1 91 208 SER A O 1
ATOM 1583 N N . LEU A 1 209 ? 16.625 -21.109 -25.531 1 92.44 209 LEU A N 1
ATOM 1584 C CA . LEU A 1 209 ? 17.625 -22.188 -25.641 1 92.44 209 LEU A CA 1
ATOM 1585 C C . LEU A 1 209 ? 17.172 -23.422 -24.875 1 92.44 209 LEU A C 1
ATOM 1587 O O . LEU A 1 209 ? 16.25 -23.344 -24.062 1 92.44 209 LEU A O 1
ATOM 1591 N N . LYS A 1 210 ? 17.766 -24.469 -25.25 1 91.38 210 LYS A N 1
ATOM 1592 C CA . LYS A 1 210 ? 17.547 -25.734 -24.547 1 91.38 210 LYS A CA 1
ATOM 1593 C C . LYS A 1 210 ? 18.703 -26.031 -23.594 1 91.38 210 LYS A C 1
ATOM 1595 O O . LYS A 1 210 ? 19.875 -25.891 -23.953 1 91.38 210 LYS A O 1
ATOM 1600 N N . VAL A 1 211 ? 18.312 -26.375 -22.375 1 91.12 211 VAL A N 1
ATOM 1601 C CA . VAL A 1 211 ? 19.375 -26.641 -21.406 1 91.12 211 VAL A CA 1
ATOM 1602 C C . VAL A 1 211 ? 19.031 -27.906 -20.609 1 91.12 211 VAL A C 1
ATOM 1604 O O . VAL A 1 211 ? 17.875 -28.141 -20.281 1 91.12 211 VAL A O 1
ATOM 1607 N N . SER A 1 212 ? 19.953 -28.734 -20.406 1 86 212 SER A N 1
ATOM 1608 C CA . SER A 1 212 ? 19.922 -29.828 -19.438 1 86 212 SER A CA 1
ATOM 1609 C C . SER A 1 212 ? 20.969 -29.641 -18.344 1 86 212 SER A C 1
ATOM 1611 O O . SER A 1 212 ? 22.109 -30.047 -18.5 1 86 212 SER A O 1
ATOM 1613 N N . PRO A 1 213 ? 20.5 -29.062 -17.281 1 77.44 213 PRO A N 1
ATOM 1614 C CA . PRO A 1 213 ? 21.469 -28.719 -16.234 1 77.44 213 PRO A CA 1
ATOM 1615 C C . PRO A 1 213 ? 22.172 -29.938 -15.664 1 77.44 213 PRO A C 1
ATOM 1617 O O . PRO A 1 213 ? 23.359 -29.875 -15.328 1 77.44 213 PRO A O 1
ATOM 1620 N N . LEU A 1 214 ? 21.484 -30.984 -15.547 1 75 214 LEU A N 1
ATOM 1621 C CA . LEU A 1 214 ? 22.031 -32.219 -14.977 1 75 214 LEU A CA 1
ATOM 1622 C C . LEU A 1 214 ? 23.219 -32.688 -15.781 1 75 214 LEU A C 1
ATOM 1624 O O . LEU A 1 214 ? 24.203 -33.188 -15.219 1 75 214 LEU A O 1
ATOM 1628 N N . TYR A 1 215 ? 23.141 -32.438 -17.094 1 72 215 TYR A N 1
ATOM 1629 C CA . TYR A 1 215 ? 24.203 -32.969 -17.953 1 72 215 TYR A CA 1
ATOM 1630 C C . TYR A 1 215 ? 25.109 -31.828 -18.422 1 72 215 TYR A C 1
ATOM 1632 O O . TYR A 1 215 ? 26.062 -32.062 -19.172 1 72 215 TYR A O 1
ATOM 1640 N N . GLY A 1 216 ? 24.859 -30.672 -17.984 1 79.81 216 GLY A N 1
ATOM 1641 C CA . GLY A 1 216 ? 25.672 -29.531 -18.297 1 79.81 216 GLY A CA 1
ATOM 1642 C C . GLY A 1 216 ? 25.453 -29.016 -19.719 1 79.81 216 GLY A C 1
ATOM 1643 O O . GLY A 1 216 ? 26.094 -28.047 -20.125 1 79.81 216 GLY A O 1
ATOM 1644 N N . GLN A 1 217 ? 24.562 -29.672 -20.438 1 87.06 217 GLN A N 1
ATOM 1645 C CA . GLN A 1 217 ? 24.312 -29.297 -21.828 1 87.06 217 GLN A CA 1
ATOM 1646 C C . GLN A 1 217 ? 23.562 -27.969 -21.891 1 87.06 217 GLN A C 1
ATOM 1648 O O . GLN A 1 217 ? 22.578 -27.766 -21.172 1 87.06 217 GLN A O 1
ATOM 1653 N N . GLY A 1 218 ? 24.078 -27.078 -22.734 1 92.56 218 GLY A N 1
ATOM 1654 C CA . GLY A 1 218 ? 23.406 -25.812 -22.969 1 92.56 218 GL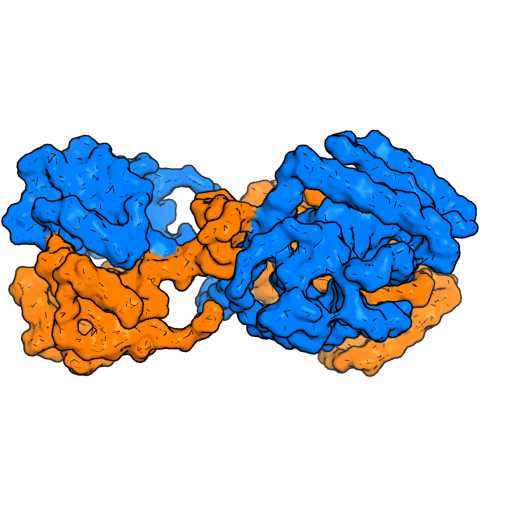Y A CA 1
ATOM 1655 C C . GLY A 1 218 ? 23.734 -24.75 -21.953 1 92.56 218 GLY A C 1
ATOM 1656 O O . GLY A 1 218 ? 23.375 -23.578 -22.125 1 92.56 218 GLY A O 1
ATOM 1657 N N . VAL A 1 219 ? 24.469 -25.125 -20.828 1 93.31 219 VAL A N 1
ATOM 1658 C CA . VAL A 1 219 ? 24.766 -24.188 -19.75 1 93.31 219 VAL A CA 1
ATOM 1659 C C . VAL A 1 219 ? 25.75 -23.141 -20.219 1 93.31 219 VAL A C 1
ATOM 1661 O O . VAL A 1 219 ? 25.562 -21.938 -19.984 1 93.31 219 VAL A O 1
ATOM 1664 N N . PRO A 1 220 ? 26.812 -23.516 -21 1 94.88 220 PRO A N 1
ATOM 1665 C CA . PRO A 1 220 ? 27.719 -22.484 -21.516 1 94.88 220 PRO A CA 1
ATOM 1666 C C . PRO A 1 220 ? 27.016 -21.484 -22.422 1 94.88 220 PRO A C 1
ATOM 1668 O O . PRO A 1 220 ? 27.297 -20.281 -22.344 1 94.88 220 PRO A O 1
ATOM 1671 N N . GLU A 1 221 ? 26.109 -22 -23.234 1 95.62 221 GLU A N 1
ATOM 1672 C CA . GLU A 1 221 ? 25.344 -21.125 -24.125 1 95.62 221 GLU A CA 1
ATOM 1673 C C . GLU A 1 221 ? 24.469 -20.172 -23.328 1 95.62 221 GLU A C 1
ATOM 1675 O O . GLU A 1 221 ? 24.312 -19 -23.688 1 95.62 221 GLU A O 1
ATOM 1680 N N . LEU A 1 222 ? 23.875 -20.703 -22.297 1 96.38 222 LEU A N 1
ATOM 1681 C CA . LEU A 1 222 ? 23.047 -19.875 -21.438 1 96.38 222 LEU A CA 1
ATOM 1682 C C . LEU A 1 222 ? 23.875 -18.781 -20.766 1 96.38 222 LEU A C 1
ATOM 1684 O O . LEU A 1 222 ? 23.469 -17.609 -20.75 1 96.38 222 LEU A O 1
ATOM 1688 N N . MET A 1 223 ? 25.062 -19.141 -20.266 1 96.38 223 MET A N 1
ATOM 1689 C CA . MET A 1 223 ? 25.938 -18.172 -19.609 1 96.38 223 MET A CA 1
ATOM 1690 C C . MET A 1 223 ? 26.375 -17.078 -20.578 1 96.38 223 MET A C 1
ATOM 1692 O O . MET A 1 223 ? 26.453 -15.906 -20.219 1 96.38 223 MET A O 1
ATOM 1696 N N . LYS A 1 224 ? 26.625 -17.531 -21.766 1 96.44 224 LYS A N 1
ATOM 1697 C CA . LYS A 1 224 ? 26.984 -16.578 -22.797 1 96.44 224 LYS A CA 1
ATOM 1698 C C . LYS A 1 224 ? 25.828 -15.602 -23.062 1 96.44 224 LYS A C 1
ATOM 1700 O O . LYS A 1 224 ? 26.047 -14.398 -23.188 1 96.44 224 LYS A O 1
ATOM 1705 N N . ALA A 1 225 ? 24.656 -16.141 -23.156 1 96.62 225 ALA A N 1
ATOM 1706 C CA . ALA A 1 225 ? 23.484 -15.312 -23.391 1 96.62 225 ALA A CA 1
ATOM 1707 C C . ALA A 1 225 ? 23.281 -14.305 -22.266 1 96.62 225 ALA A C 1
ATOM 1709 O O . ALA A 1 225 ? 22.922 -13.156 -22.5 1 96.62 225 ALA A O 1
ATOM 1710 N N . ILE A 1 226 ? 23.484 -14.734 -21.047 1 97.19 226 ILE A N 1
ATOM 1711 C CA . ILE A 1 226 ? 23.359 -13.867 -19.891 1 97.19 226 ILE A CA 1
ATOM 1712 C C . ILE A 1 226 ? 24.375 -12.727 -19.984 1 97.19 226 ILE A C 1
ATOM 1714 O O . ILE A 1 226 ? 24.016 -11.562 -19.766 1 97.19 226 ILE A O 1
ATOM 1718 N N . GLU A 1 227 ? 25.578 -13.055 -20.359 1 96.44 227 GLU A N 1
ATOM 1719 C CA . GLU A 1 227 ? 26.625 -12.047 -20.516 1 96.44 227 GLU A CA 1
ATOM 1720 C C . GLU A 1 227 ? 26.281 -11.07 -21.641 1 96.44 227 GLU A C 1
ATOM 1722 O O . GLU A 1 227 ? 26.484 -9.867 -21.5 1 96.44 227 GLU A O 1
ATOM 1727 N N . GLU A 1 228 ? 25.828 -11.648 -22.688 1 96.12 228 GLU A N 1
ATOM 1728 C CA . GLU A 1 228 ? 25.453 -10.797 -23.812 1 96.12 228 GLU A CA 1
ATOM 1729 C C . GLU A 1 228 ? 24.359 -9.812 -23.406 1 96.12 228 GLU A C 1
ATOM 1731 O O . GLU A 1 228 ? 24.391 -8.641 -23.781 1 96.12 228 GLU A O 1
ATOM 1736 N N . HIS A 1 229 ? 23.406 -10.305 -22.656 1 96.06 229 HIS A N 1
ATOM 1737 C CA . HIS A 1 229 ? 22.328 -9.43 -22.219 1 96.06 229 HIS A CA 1
ATOM 1738 C C . HIS A 1 229 ? 22.844 -8.359 -21.266 1 96.06 229 HIS A C 1
ATOM 1740 O O . HIS A 1 229 ? 22.453 -7.191 -21.359 1 96.06 229 HIS A O 1
ATOM 1746 N N . HIS A 1 230 ? 23.672 -8.781 -20.344 1 95.56 230 HIS A N 1
ATOM 1747 C CA . HIS A 1 230 ? 24.266 -7.816 -19.422 1 95.56 230 HIS A CA 1
ATOM 1748 C C . HIS A 1 230 ? 25.031 -6.73 -20.156 1 95.56 230 HIS A C 1
ATOM 1750 O O . HIS A 1 230 ? 24.906 -5.543 -19.844 1 95.56 230 HIS A O 1
ATOM 1756 N N . ASN A 1 231 ? 25.797 -7.125 -21.125 1 94.88 231 ASN A N 1
ATOM 1757 C CA . ASN A 1 231 ? 26.547 -6.176 -21.938 1 94.88 231 ASN A CA 1
ATOM 1758 C C . ASN A 1 231 ? 25.625 -5.215 -22.672 1 94.88 231 ASN A C 1
ATOM 1760 O O . ASN A 1 231 ? 25.906 -4.023 -22.781 1 94.88 231 ASN A O 1
ATOM 1764 N N . TYR A 1 232 ? 24.609 -5.781 -23.156 1 94.44 232 TYR A N 1
ATOM 1765 C CA . TYR A 1 232 ? 23.594 -4.957 -23.812 1 94.44 232 TYR A CA 1
ATOM 1766 C C . TYR A 1 232 ? 23.047 -3.896 -22.859 1 94.44 232 TYR A C 1
ATOM 1768 O O . TYR A 1 232 ? 22.953 -2.723 -23.219 1 94.44 232 TYR A O 1
ATOM 1776 N N . LEU A 1 233 ? 22.703 -4.297 -21.656 1 93.88 233 LEU A N 1
ATOM 1777 C CA . LEU A 1 233 ? 22.188 -3.371 -20.656 1 93.88 233 LEU A CA 1
ATOM 1778 C C . LEU A 1 233 ? 23.234 -2.303 -20.312 1 93.88 233 LEU A C 1
ATOM 1780 O O . LEU A 1 233 ? 22.906 -1.119 -20.219 1 93.88 233 LEU A O 1
ATOM 1784 N N . GLU A 1 234 ? 24.406 -2.727 -20.141 1 92.94 234 GLU A N 1
ATOM 1785 C CA . GLU A 1 234 ? 25.484 -1.816 -19.781 1 92.94 234 GLU A CA 1
ATOM 1786 C C . GLU A 1 234 ? 25.734 -0.803 -20.891 1 92.94 234 GLU A C 1
ATOM 1788 O O . GLU A 1 234 ? 25.828 0.399 -20.641 1 92.94 234 GLU A O 1
ATOM 1793 N N . SER A 1 235 ? 25.812 -1.261 -22.109 1 93.31 235 SER A N 1
ATOM 1794 C CA . SER A 1 235 ? 26.141 -0.411 -23.25 1 93.31 235 SER A CA 1
ATOM 1795 C C . SER A 1 235 ? 25.016 0.599 -23.516 1 93.31 235 SER A C 1
ATOM 1797 O O . SER A 1 235 ? 25.281 1.697 -24 1 93.31 235 SER A O 1
ATOM 1799 N N . ASN A 1 236 ? 23.844 0.254 -23.109 1 92.31 236 ASN A N 1
ATOM 1800 C CA . ASN A 1 236 ? 22.703 1.135 -23.359 1 92.31 236 ASN A CA 1
ATOM 1801 C C . ASN A 1 236 ? 22.328 1.923 -22.109 1 92.31 236 ASN A C 1
ATOM 1803 O O . ASN A 1 236 ? 21.297 2.598 -22.078 1 92.31 236 ASN A O 1
ATOM 1807 N N . GLY A 1 237 ? 23.188 1.818 -21.047 1 88.19 237 GLY A N 1
ATOM 1808 C CA . GLY A 1 237 ? 22.984 2.588 -19.828 1 88.19 237 GLY A CA 1
ATOM 1809 C C . GLY A 1 237 ? 21.75 2.188 -19.062 1 88.19 237 GLY A C 1
ATOM 1810 O O . GLY A 1 237 ? 21.141 3.018 -18.391 1 88.19 237 GLY A O 1
ATOM 1811 N N . LEU A 1 238 ? 21.344 0.926 -19.109 1 90.69 238 LEU A N 1
ATOM 1812 C CA . LEU A 1 238 ? 20.078 0.489 -18.531 1 90.69 238 LEU A CA 1
ATOM 1813 C C . LEU A 1 238 ? 20.281 -0.058 -17.125 1 90.69 238 LEU A C 1
ATOM 1815 O O . LEU A 1 238 ? 19.328 -0.241 -16.375 1 90.69 238 LEU A O 1
ATOM 1819 N N . LEU A 1 239 ? 21.547 -0.256 -16.719 1 91.62 239 LEU A N 1
ATOM 1820 C CA . LEU A 1 239 ? 21.828 -0.792 -15.391 1 91.62 239 LEU A CA 1
ATOM 1821 C C . LEU A 1 239 ? 21.406 0.201 -14.305 1 91.62 239 LEU A C 1
ATOM 1823 O O . LEU A 1 239 ? 20.938 -0.197 -13.234 1 91.62 239 LEU A O 1
ATOM 1827 N N . VAL A 1 240 ? 21.594 1.453 -14.586 1 89.94 240 VAL A N 1
ATOM 1828 C CA . VAL A 1 240 ? 21.219 2.5 -13.641 1 89.94 240 VAL A CA 1
ATOM 1829 C C . VAL A 1 240 ? 19.719 2.465 -13.391 1 89.94 240 VAL A C 1
ATOM 1831 O O . VAL A 1 240 ? 19.25 2.729 -12.281 1 89.94 240 VAL A O 1
ATOM 1834 N N . ASN A 1 241 ? 18.984 2.127 -14.391 1 91.56 241 ASN A N 1
ATOM 1835 C CA . ASN A 1 241 ? 17.531 2.035 -14.266 1 91.56 241 ASN A CA 1
ATOM 1836 C C . ASN A 1 241 ? 17.125 0.909 -13.32 1 91.56 241 ASN A C 1
ATOM 1838 O O . ASN A 1 241 ? 16.141 1.034 -12.586 1 91.56 241 ASN A O 1
ATOM 1842 N N . ILE A 1 242 ? 17.906 -0.099 -13.312 1 93.44 242 ILE A N 1
ATOM 1843 C CA . ILE A 1 242 ? 17.594 -1.23 -12.445 1 93.44 242 ILE A CA 1
ATOM 1844 C C . ILE A 1 242 ? 17.781 -0.822 -10.984 1 93.44 242 ILE A C 1
ATOM 1846 O O . ILE A 1 242 ? 16.938 -1.136 -10.133 1 93.44 242 ILE A O 1
ATOM 1850 N N . LEU A 1 243 ? 18.891 -0.17 -10.781 1 94.38 243 LEU A N 1
ATOM 1851 C CA . LEU A 1 243 ? 19.109 0.306 -9.422 1 94.38 243 LEU A CA 1
ATOM 1852 C C . LEU A 1 243 ? 18.016 1.275 -9 1 94.38 243 LEU A C 1
ATOM 1854 O O . LEU A 1 243 ? 17.531 1.21 -7.867 1 94.38 243 LEU A O 1
ATOM 1858 N N . SER A 1 244 ? 17.641 2.191 -9.898 1 94.56 244 SER A N 1
ATOM 1859 C CA . SER A 1 244 ? 16.562 3.123 -9.633 1 94.56 244 SER A CA 1
ATOM 1860 C C . SER A 1 244 ? 15.266 2.385 -9.289 1 94.56 244 SER A C 1
ATOM 1862 O O . SER A 1 244 ? 14.562 2.756 -8.344 1 94.56 244 SER A O 1
ATOM 1864 N N . ASN A 1 245 ? 15.039 1.337 -9.984 1 93.56 245 ASN A N 1
ATOM 1865 C CA . ASN A 1 245 ? 13.852 0.527 -9.734 1 93.56 245 ASN A CA 1
ATOM 1866 C C . ASN A 1 245 ? 13.906 -0.127 -8.352 1 93.56 245 ASN A C 1
ATOM 1868 O O . ASN A 1 245 ? 12.898 -0.18 -7.648 1 93.56 245 ASN A O 1
ATOM 1872 N N . ARG A 1 246 ? 15.031 -0.651 -8.016 1 94.38 246 ARG A N 1
ATOM 1873 C CA . ARG A 1 246 ? 15.195 -1.26 -6.695 1 94.38 246 ARG A CA 1
ATOM 1874 C C . ARG A 1 246 ? 14.875 -0.26 -5.59 1 94.38 246 ARG A C 1
ATOM 1876 O O . ARG A 1 246 ? 14.125 -0.568 -4.664 1 94.38 246 ARG A O 1
ATOM 1883 N N . LEU A 1 247 ? 15.438 0.892 -5.77 1 94.69 247 LEU A N 1
ATOM 1884 C CA . LEU A 1 247 ? 15.273 1.916 -4.746 1 94.69 247 LEU A CA 1
ATOM 1885 C C . LEU A 1 247 ? 13.812 2.357 -4.648 1 94.69 247 LEU A C 1
ATOM 1887 O O . LEU A 1 247 ? 13.281 2.529 -3.549 1 94.69 247 LEU A O 1
ATOM 1891 N N . GLU A 1 248 ? 13.234 2.537 -5.758 1 94.81 248 GLU A N 1
ATOM 1892 C CA . GLU A 1 248 ? 11.82 2.895 -5.77 1 94.81 248 GLU A CA 1
ATOM 1893 C C . GLU A 1 248 ? 10.977 1.826 -5.086 1 94.81 248 GLU A C 1
ATOM 1895 O O . GLU A 1 248 ? 10.094 2.143 -4.285 1 94.81 248 GLU A O 1
ATOM 1900 N N . LEU A 1 249 ? 11.227 0.584 -5.465 1 92.75 249 LEU A N 1
ATOM 1901 C CA . LEU A 1 249 ? 10.469 -0.509 -4.867 1 92.75 249 LEU A CA 1
ATOM 1902 C C . LEU A 1 249 ? 10.648 -0.536 -3.354 1 92.75 249 LEU A C 1
ATOM 1904 O O . LEU A 1 249 ? 9.688 -0.751 -2.613 1 92.75 249 LEU A O 1
ATOM 1908 N N . MET A 1 250 ? 11.805 -0.327 -2.943 1 92.5 250 MET A N 1
ATOM 1909 C CA . MET A 1 250 ? 12.07 -0.276 -1.509 1 92.5 250 MET A CA 1
ATOM 1910 C C . MET A 1 250 ? 11.273 0.842 -0.847 1 92.5 250 MET A C 1
ATOM 1912 O O . MET A 1 250 ? 10.703 0.65 0.226 1 92.5 250 MET A O 1
ATOM 1916 N N . MET A 1 251 ? 11.219 1.991 -1.467 1 94.06 251 MET A N 1
ATOM 1917 C CA . MET A 1 251 ? 10.43 3.109 -0.956 1 94.06 251 MET A CA 1
ATOM 1918 C C . MET A 1 251 ? 8.961 2.727 -0.831 1 94.06 251 MET A C 1
ATOM 1920 O O . MET A 1 251 ? 8.336 2.984 0.197 1 94.06 251 MET A O 1
ATOM 1924 N N . ARG A 1 252 ? 8.492 2.102 -1.833 1 93.56 252 ARG A N 1
ATOM 1925 C CA . ARG A 1 252 ? 7.082 1.717 -1.859 1 93.56 252 ARG A CA 1
ATOM 1926 C C . ARG A 1 252 ? 6.77 0.696 -0.771 1 93.56 252 ARG A C 1
ATOM 1928 O O . ARG A 1 252 ? 5.719 0.759 -0.135 1 93.56 252 ARG A O 1
ATOM 1935 N N . LEU A 1 253 ? 7.66 -0.206 -0.586 1 90.31 253 LEU A N 1
ATOM 1936 C CA . LEU A 1 253 ? 7.469 -1.215 0.45 1 90.31 253 LEU A CA 1
ATOM 1937 C C . LEU A 1 253 ? 7.469 -0.577 1.836 1 90.31 253 LEU A C 1
ATOM 1939 O O . LEU A 1 253 ? 6.652 -0.932 2.688 1 90.31 253 LEU A O 1
ATOM 1943 N N . HIS A 1 254 ? 8.367 0.312 2.041 1 91.44 254 HIS A N 1
ATOM 1944 C CA . HIS A 1 254 ? 8.383 1.03 3.311 1 91.44 254 HIS A CA 1
ATOM 1945 C C . HIS A 1 254 ? 7.105 1.835 3.51 1 91.44 254 HIS A C 1
ATOM 1947 O O . HIS A 1 254 ? 6.535 1.84 4.602 1 91.44 254 HIS A O 1
ATOM 1953 N N . ALA A 1 255 ? 6.719 2.537 2.473 1 93.75 255 ALA A N 1
ATOM 1954 C CA . ALA A 1 255 ? 5.5 3.338 2.551 1 93.75 255 ALA A CA 1
ATOM 1955 C C . ALA A 1 255 ? 4.289 2.463 2.854 1 93.75 255 ALA A C 1
ATOM 1957 O O . ALA A 1 255 ? 3.416 2.848 3.637 1 93.75 255 ALA A O 1
ATOM 1958 N N . GLN A 1 256 ? 4.281 1.364 2.262 1 92.62 256 GLN A N 1
ATOM 1959 C CA . GLN A 1 256 ? 3.188 0.431 2.504 1 92.62 256 GLN A CA 1
ATOM 1960 C C . GLN A 1 256 ? 3.16 -0.016 3.963 1 92.62 256 GLN A C 1
ATOM 1962 O O . GLN A 1 256 ? 2.09 -0.117 4.566 1 92.62 256 GLN A O 1
ATOM 1967 N N . ALA A 1 257 ? 4.27 -0.371 4.438 1 90.06 257 ALA A N 1
ATOM 1968 C CA . ALA A 1 257 ? 4.348 -0.777 5.84 1 90.06 257 ALA A CA 1
ATOM 1969 C C . ALA A 1 257 ? 3.832 0.324 6.758 1 90.06 257 ALA A C 1
ATOM 1971 O O . ALA A 1 257 ? 3.104 0.052 7.715 1 90.06 257 ALA A O 1
ATOM 1972 N N . LEU A 1 258 ? 4.219 1.502 6.453 1 91.19 258 LEU A N 1
ATOM 1973 C CA . LEU A 1 258 ? 3.748 2.643 7.234 1 91.19 258 LEU A CA 1
ATOM 1974 C C . LEU A 1 258 ? 2.236 2.793 7.121 1 91.19 258 LEU A C 1
ATOM 1976 O O . LEU A 1 258 ? 1.558 3.053 8.117 1 91.19 258 LEU A O 1
ATOM 1980 N N . LEU A 1 259 ? 1.751 2.635 5.961 1 93.88 259 LEU A N 1
ATOM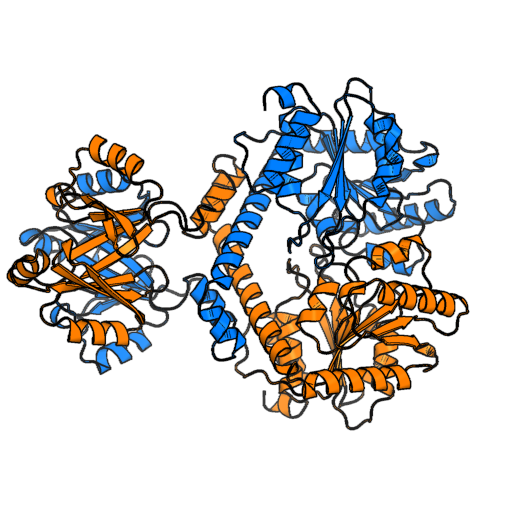 1981 C CA . LEU A 1 259 ? 0.312 2.717 5.738 1 93.88 259 LEU A CA 1
ATOM 1982 C C . LEU A 1 259 ? -0.426 1.663 6.559 1 93.88 259 LEU A C 1
ATOM 1984 O O . LEU A 1 259 ? -1.443 1.96 7.188 1 93.88 259 LEU A O 1
ATOM 1988 N N . ASP A 1 260 ? 0.085 0.532 6.527 1 93.19 260 ASP A N 1
ATOM 1989 C CA . ASP A 1 260 ? -0.543 -0.551 7.277 1 93.19 260 ASP A CA 1
ATOM 1990 C C . ASP A 1 260 ? -0.603 -0.224 8.766 1 93.19 260 ASP A C 1
ATOM 1992 O O . ASP A 1 260 ? -1.617 -0.472 9.422 1 93.19 260 ASP A O 1
ATOM 1996 N N . GLU A 1 261 ? 0.415 0.275 9.211 1 91.44 261 GLU A N 1
ATOM 1997 C CA . GLU A 1 261 ? 0.449 0.672 10.617 1 91.44 261 GLU A CA 1
ATOM 1998 C C . GLU A 1 261 ? -0.582 1.759 10.906 1 91.44 261 GLU A C 1
ATOM 2000 O O . GLU A 1 261 ? -1.281 1.703 11.922 1 91.44 261 GLU A O 1
ATOM 2005 N N . LEU A 1 262 ? -0.642 2.703 10.055 1 89 262 LEU A N 1
ATOM 2006 C CA . LEU A 1 262 ? -1.596 3.795 10.211 1 89 262 LEU A CA 1
ATOM 2007 C C . LEU A 1 262 ? -3.025 3.27 10.234 1 89 262 LEU A C 1
ATOM 2009 O O . LEU A 1 262 ? -3.828 3.682 11.078 1 89 262 LEU A O 1
ATOM 2013 N N . ILE A 1 263 ? -3.314 2.387 9.367 1 94.75 263 ILE A N 1
ATOM 2014 C CA . ILE A 1 263 ? -4.66 1.833 9.281 1 94.75 263 ILE A CA 1
ATOM 2015 C C . ILE A 1 263 ? -4.988 1.065 10.555 1 94.75 263 ILE A C 1
ATOM 2017 O O . ILE A 1 263 ? -6.062 1.236 11.133 1 94.75 263 ILE A O 1
ATOM 2021 N N . GLU A 1 264 ? -4.047 0.306 11 1 93.44 264 GLU A N 1
ATOM 2022 C CA . GLU A 1 264 ? -4.266 -0.526 12.18 1 93.44 264 GLU A CA 1
ATOM 2023 C C . GLU A 1 264 ? -4.555 0.327 13.414 1 93.44 264 GLU A C 1
ATOM 2025 O O . GLU A 1 264 ? -5.336 -0.07 14.281 1 93.44 264 GLU A O 1
ATOM 2030 N N . LYS A 1 265 ? -4.016 1.438 13.484 1 86.12 265 LYS A N 1
ATOM 2031 C CA . LYS A 1 265 ? -4.148 2.307 14.648 1 86.12 265 LYS A CA 1
ATOM 2032 C C . LYS A 1 265 ? -5.305 3.287 14.477 1 86.12 265 LYS A C 1
ATOM 2034 O O . LYS A 1 265 ? -5.617 4.051 15.391 1 86.12 265 LYS A O 1
ATOM 2039 N N . SER A 1 266 ? -5.969 3.244 13.398 1 86.06 266 SER A N 1
ATOM 2040 C CA . SER A 1 266 ? -6.973 4.25 13.078 1 86.06 266 SER A CA 1
ATOM 2041 C C . SER A 1 266 ? -8.336 3.871 13.641 1 86.06 266 SER A C 1
ATOM 2043 O O . SER A 1 266 ? -8.68 2.689 13.711 1 86.06 266 SER A O 1
ATOM 2045 N N . ILE A 1 267 ? -9.078 4.879 14.016 1 84.12 267 ILE A N 1
ATOM 2046 C CA . ILE A 1 267 ? -10.453 4.664 14.438 1 84.12 267 ILE A CA 1
ATOM 2047 C C . ILE A 1 267 ? -11.312 4.297 13.227 1 84.12 267 ILE A C 1
ATOM 2049 O O . ILE A 1 267 ? -12.312 3.588 13.367 1 84.12 267 ILE A O 1
ATOM 2053 N N . GLU A 1 268 ? -10.938 4.781 12.062 1 89.31 268 GLU A N 1
ATOM 2054 C CA . GLU A 1 268 ? -11.664 4.516 10.828 1 89.31 268 GLU A CA 1
ATOM 2055 C C . GLU A 1 268 ? -11.766 3.018 10.562 1 89.31 268 GLU A C 1
ATOM 2057 O O . GLU A 1 268 ? -12.773 2.543 10.031 1 89.31 268 GLU A O 1
ATOM 2062 N N . LEU A 1 269 ? -10.711 2.23 10.93 1 94.31 269 LEU A N 1
ATOM 2063 C CA . LEU A 1 269 ? -10.734 0.792 10.688 1 94.31 269 LEU A CA 1
ATOM 2064 C C . LEU A 1 269 ? -11.883 0.135 11.438 1 94.31 269 LEU A C 1
ATOM 2066 O O . LEU A 1 269 ? -12.609 -0.686 10.875 1 94.31 269 LEU A O 1
ATOM 2070 N N . ARG A 1 270 ? -12.055 0.546 12.68 1 92.56 270 ARG A N 1
ATOM 2071 C CA . ARG A 1 270 ? -13.156 0.006 13.477 1 92.56 270 ARG A CA 1
ATOM 2072 C C . ARG A 1 270 ? -14.508 0.375 12.875 1 92.56 270 ARG A C 1
ATOM 2074 O O . ARG A 1 270 ? -15.414 -0.455 12.828 1 92.56 270 ARG A O 1
ATOM 2081 N N . GLU A 1 271 ? -14.586 1.579 12.461 1 92.44 271 GLU A N 1
ATOM 2082 C CA . GLU A 1 271 ? -15.836 2.061 11.875 1 92.44 271 GLU A CA 1
ATOM 2083 C C . GLU A 1 271 ? -16.156 1.325 10.578 1 92.44 271 GLU A C 1
ATOM 2085 O O . GLU A 1 271 ? -17.312 1.021 10.297 1 92.44 271 GLU A O 1
ATOM 2090 N N . VAL A 1 272 ? -15.148 1.001 9.789 1 94.31 272 VAL A N 1
ATOM 2091 C CA . VAL A 1 272 ? -15.336 0.272 8.539 1 94.31 272 VAL A CA 1
ATOM 2092 C C . VAL A 1 272 ? -15.75 -1.168 8.836 1 94.31 272 VAL A C 1
ATOM 2094 O O . VAL A 1 272 ? -16.672 -1.694 8.211 1 94.31 272 VAL A O 1
ATOM 2097 N N . ARG A 1 273 ? -15.078 -1.74 9.805 1 93.5 273 ARG A N 1
ATOM 2098 C CA . ARG A 1 273 ? -15.383 -3.121 10.164 1 93.5 273 ARG A CA 1
ATOM 2099 C C . ARG A 1 273 ? -16.828 -3.256 10.656 1 93.5 273 ARG A C 1
ATOM 2101 O O . ARG A 1 273 ? -17.469 -4.27 10.398 1 93.5 273 ARG A O 1
ATOM 2108 N N . LYS A 1 274 ? -17.344 -2.178 11.258 1 91.81 274 LYS A N 1
ATOM 2109 C CA . LYS A 1 274 ? -18.703 -2.172 11.773 1 91.81 274 LYS A CA 1
ATOM 2110 C C . LYS A 1 274 ? -19.703 -1.767 10.68 1 91.81 274 LYS A C 1
ATOM 2112 O O . LYS A 1 274 ? -20.906 -1.85 10.875 1 91.81 274 LYS A O 1
ATOM 2117 N N . GLY A 1 275 ? -19.219 -1.3 9.625 1 90.38 275 GLY A N 1
ATOM 2118 C CA . GLY A 1 275 ? -20.078 -0.907 8.516 1 90.38 275 GLY A CA 1
ATOM 2119 C C . GLY A 1 275 ? -20.578 0.52 8.633 1 90.38 275 GLY A C 1
ATOM 2120 O O . GLY A 1 275 ? -21.422 0.955 7.832 1 90.38 275 GLY A O 1
ATOM 2121 N N . SER A 1 276 ? -20.094 1.318 9.539 1 90.88 276 SER A N 1
ATOM 2122 C CA . SER A 1 276 ? -20.594 2.662 9.789 1 90.88 276 SER A CA 1
ATOM 2123 C C . SER A 1 276 ? -19.859 3.697 8.945 1 90.88 276 SER A C 1
ATOM 2125 O O . SER A 1 276 ? -20.266 4.859 8.883 1 90.88 276 SER A O 1
ATOM 2127 N N . LEU A 1 277 ? -18.781 3.311 8.352 1 90.69 277 LEU A N 1
ATOM 2128 C CA . LEU A 1 277 ? -18.016 4.176 7.473 1 90.69 277 LEU A CA 1
ATOM 2129 C C . LEU A 1 277 ? -17.656 3.461 6.176 1 90.69 277 LEU A C 1
ATOM 2131 O O . LEU A 1 277 ? -17.234 2.303 6.195 1 90.69 277 LEU A O 1
ATOM 2135 N N . ARG A 1 278 ? -17.828 4.125 5.109 1 90.81 278 ARG A N 1
ATOM 2136 C CA . ARG A 1 278 ? -17.531 3.516 3.818 1 90.81 278 ARG A CA 1
ATOM 2137 C C . ARG A 1 278 ? -16.016 3.35 3.633 1 90.81 278 ARG A C 1
ATOM 2139 O O . ARG A 1 278 ? -15.242 4.211 4.051 1 90.81 278 ARG A O 1
ATOM 2146 N N . PRO A 1 279 ? -15.602 2.248 2.994 1 92.69 279 PRO A N 1
ATOM 2147 C CA . PRO A 1 279 ? -14.18 1.947 2.844 1 92.69 279 PRO A CA 1
ATOM 2148 C C . PRO A 1 279 ? -13.406 3.072 2.158 1 92.69 279 PRO A C 1
ATOM 2150 O O . PRO A 1 279 ? -12.32 3.441 2.605 1 92.69 279 PRO A O 1
ATOM 2153 N N . ARG A 1 280 ? -13.93 3.59 1.134 1 90.81 280 ARG A N 1
ATOM 2154 C CA . ARG A 1 280 ? -13.242 4.637 0.387 1 90.81 280 ARG A CA 1
ATOM 2155 C C . ARG A 1 280 ? -13.031 5.879 1.247 1 90.81 280 ARG A C 1
ATOM 2157 O O . ARG A 1 280 ? -11.953 6.465 1.252 1 90.81 280 ARG A O 1
ATOM 2164 N N . GLU A 1 281 ? -14.047 6.266 1.928 1 88 281 GLU A N 1
ATOM 2165 C CA . GLU A 1 281 ? -13.969 7.414 2.828 1 88 281 GLU A CA 1
ATOM 2166 C C . GLU A 1 281 ? -12.969 7.16 3.957 1 88 281 GLU A C 1
ATOM 2168 O O . GLU A 1 281 ? -12.18 8.039 4.305 1 88 281 GLU A O 1
ATOM 2173 N N . ALA A 1 282 ? -13.023 6.02 4.523 1 91.5 282 ALA A N 1
ATOM 2174 C CA . ALA A 1 282 ? -12.102 5.648 5.598 1 91.5 282 ALA A CA 1
ATOM 2175 C C . ALA A 1 282 ? -10.656 5.738 5.133 1 91.5 282 ALA A C 1
ATOM 2177 O O . ALA A 1 282 ? -9.797 6.27 5.848 1 91.5 282 ALA A O 1
ATOM 2178 N N . ALA A 1 283 ? -10.43 5.207 3.936 1 93.31 283 ALA A N 1
ATOM 2179 C CA . ALA A 1 283 ? -9.086 5.258 3.367 1 93.31 283 ALA A CA 1
ATOM 2180 C C . ALA A 1 283 ? -8.594 6.695 3.227 1 93.31 283 ALA A C 1
ATOM 2182 O O . ALA A 1 283 ? -7.477 7.023 3.629 1 93.31 283 ALA A O 1
ATOM 2183 N N . ALA A 1 284 ? -9.43 7.547 2.703 1 88.19 284 ALA A N 1
ATOM 2184 C CA . ALA A 1 284 ? -9.078 8.953 2.492 1 88.19 284 ALA A CA 1
ATOM 2185 C C . ALA A 1 284 ? -8.812 9.656 3.82 1 88.19 284 ALA A C 1
ATOM 2187 O O . ALA A 1 284 ? -7.879 10.453 3.93 1 88.19 284 ALA A O 1
ATOM 2188 N N . ARG A 1 285 ? -9.586 9.312 4.801 1 82.75 285 ARG A N 1
ATOM 2189 C CA . ARG A 1 285 ? -9.438 9.922 6.117 1 82.75 285 ARG A CA 1
ATOM 2190 C C . ARG A 1 285 ? -8.125 9.5 6.77 1 82.75 285 ARG A C 1
ATOM 2192 O O . ARG A 1 285 ? -7.383 10.344 7.285 1 82.75 285 ARG A O 1
ATOM 2199 N N . VAL A 1 286 ? -7.883 8.266 6.672 1 87.56 286 VAL A N 1
ATOM 2200 C CA . VAL A 1 286 ? -6.68 7.742 7.316 1 87.56 286 VAL A CA 1
ATOM 2201 C C . VAL A 1 286 ? -5.441 8.328 6.645 1 87.56 286 VAL A C 1
ATOM 2203 O O . VAL A 1 286 ? -4.422 8.555 7.301 1 87.56 286 VAL A O 1
ATOM 2206 N N . MET A 1 287 ? -5.648 8.594 5.363 1 87.44 287 MET A N 1
ATOM 2207 C CA . MET A 1 287 ? -4.531 9.164 4.609 1 87.44 287 MET A CA 1
ATOM 2208 C C . MET A 1 287 ? -4.488 10.68 4.766 1 87.44 287 MET A C 1
ATOM 2210 O O . MET A 1 287 ? -3.633 11.344 4.176 1 87.44 287 MET A O 1
ATOM 2214 N N . GLY A 1 288 ? -5.438 11.203 5.48 1 77.75 288 GLY A N 1
ATOM 2215 C CA . GLY A 1 288 ? -5.477 12.633 5.723 1 77.75 288 GLY A CA 1
ATOM 2216 C C . GLY A 1 288 ? -5.961 13.43 4.523 1 77.75 288 GLY A C 1
ATOM 2217 O O . GLY A 1 288 ? -5.586 14.594 4.355 1 77.75 288 GLY A O 1
ATOM 2218 N N . LEU A 1 289 ? -6.742 12.805 3.682 1 75.69 289 LEU A N 1
ATOM 2219 C CA . LEU A 1 289 ? -7.113 13.453 2.428 1 75.69 289 LEU A CA 1
ATOM 2220 C C . LEU A 1 289 ? -8.562 13.93 2.471 1 75.69 289 LEU A C 1
ATOM 2222 O O . LEU A 1 289 ? -9.039 14.57 1.528 1 75.69 289 LEU A O 1
ATOM 2226 N N . ARG A 1 290 ? -9.289 13.516 3.484 1 76.31 290 ARG A N 1
ATOM 2227 C CA . ARG A 1 290 ? -10.664 13.969 3.615 1 76.31 290 ARG A CA 1
ATOM 2228 C C . ARG A 1 290 ? -10.898 14.625 4.969 1 76.31 290 ARG A C 1
ATOM 2230 O O . ARG A 1 290 ? -10.148 14.391 5.918 1 76.31 290 ARG A O 1
ATOM 2237 N N . GLY A 1 291 ? -12.016 15.453 4.988 1 74.75 291 GLY A N 1
ATOM 2238 C CA . GLY A 1 291 ? -12.297 16.25 6.176 1 74.75 291 GLY A CA 1
ATOM 2239 C C . GLY A 1 291 ? -11.492 17.531 6.242 1 74.75 291 GLY A C 1
ATOM 2240 O O . GLY A 1 291 ? -10.672 17.797 5.363 1 74.75 291 GLY A O 1
ATOM 2241 N N . PRO A 1 292 ? -11.883 18.281 7.223 1 83.81 292 PRO A N 1
ATOM 2242 C CA . PRO A 1 292 ? -11.117 19.516 7.344 1 83.81 292 PRO A CA 1
ATOM 2243 C C . PRO A 1 292 ? -9.641 19.281 7.641 1 83.81 292 PRO A C 1
ATOM 2245 O O . PRO A 1 292 ? -9.305 18.375 8.406 1 83.81 292 PRO A O 1
ATOM 2248 N N . ARG A 1 293 ? -8.844 19.875 6.977 1 89.06 293 ARG A N 1
ATOM 2249 C CA . ARG A 1 293 ? -7.391 19.812 7.102 1 89.06 293 ARG A CA 1
ATOM 2250 C C . ARG A 1 293 ? -6.781 21.203 7.254 1 89.06 293 ARG A C 1
ATOM 2252 O O . ARG A 1 293 ? -7.355 22.188 6.789 1 89.06 293 ARG A O 1
ATOM 2259 N N . LEU A 1 294 ? -5.77 21.25 7.926 1 91 294 LEU A N 1
ATOM 2260 C CA . LEU A 1 294 ? -5.055 22.516 7.992 1 91 294 LEU A CA 1
ATOM 2261 C C . LEU A 1 294 ? -4.242 22.75 6.723 1 91 294 LEU A C 1
ATOM 2263 O O . LEU A 1 294 ? -3.188 22.141 6.531 1 91 294 LEU A O 1
ATOM 2267 N N . ASP A 1 295 ? -4.734 23.547 5.906 1 90.62 295 ASP A N 1
ATOM 2268 C CA . ASP A 1 295 ? -4.074 23.812 4.633 1 90.62 295 ASP A CA 1
ATOM 2269 C C . ASP A 1 295 ? -2.805 24.641 4.836 1 90.62 295 ASP A C 1
ATOM 2271 O O . ASP A 1 295 ? -1.757 24.328 4.266 1 90.62 295 ASP A O 1
ATOM 2275 N N . HIS A 1 296 ? -2.994 25.719 5.492 1 93.44 296 HIS A N 1
ATOM 2276 C CA . HIS A 1 296 ? -1.827 26.547 5.777 1 93.44 296 HIS A CA 1
ATOM 2277 C C . HIS A 1 296 ? -2.088 27.484 6.957 1 93.44 296 HIS A C 1
ATOM 2279 O O . HIS A 1 296 ? -3.23 27.625 7.395 1 93.44 296 HIS A O 1
ATOM 2285 N N . VAL A 1 297 ? -1.04 27.984 7.531 1 96.06 297 VAL A N 1
ATOM 2286 C CA . VAL A 1 297 ? -1.044 29.109 8.461 1 96.06 297 VAL A CA 1
ATOM 2287 C C . VAL A 1 297 ? -0.347 30.312 7.82 1 96.06 297 VAL A C 1
ATOM 2289 O O . VAL A 1 297 ? 0.772 30.188 7.316 1 96.06 297 VAL A O 1
ATOM 2292 N N . ALA A 1 298 ? -1.049 31.422 7.801 1 96.31 298 ALA A N 1
ATOM 2293 C CA . ALA A 1 298 ? -0.47 32.625 7.203 1 96.31 298 ALA A CA 1
ATOM 2294 C C . ALA A 1 298 ? 0.138 33.531 8.273 1 96.31 298 ALA A C 1
ATOM 2296 O O . ALA A 1 298 ? -0.473 33.75 9.32 1 96.31 298 ALA A O 1
ATOM 2297 N N . VAL A 1 299 ? 1.292 34 7.977 1 97.19 299 VAL A N 1
ATOM 2298 C CA . VAL A 1 299 ? 1.988 34.875 8.898 1 97.19 299 VAL A CA 1
ATOM 2299 C C . VAL A 1 299 ? 2.443 36.125 8.156 1 97.19 299 VAL A C 1
ATOM 2301 O O . VAL A 1 299 ? 2.65 36.094 6.941 1 97.19 299 VAL A O 1
ATOM 2304 N N . ALA A 1 300 ? 2.514 37.25 8.852 1 96.38 300 ALA A N 1
ATOM 2305 C CA . ALA A 1 300 ? 3.025 38.5 8.32 1 96.38 300 ALA A CA 1
ATOM 2306 C C . ALA A 1 300 ? 4.027 39.125 9.273 1 96.38 300 ALA A C 1
ATOM 2308 O O . ALA A 1 300 ? 3.816 39.125 10.492 1 96.38 300 ALA A O 1
ATOM 2309 N N . ALA A 1 301 ? 5.074 39.594 8.758 1 95.19 301 ALA A N 1
ATOM 2310 C CA . ALA A 1 301 ? 6.125 40.25 9.523 1 95.19 301 ALA A CA 1
ATOM 2311 C C . ALA A 1 301 ? 6.629 41.5 8.805 1 95.19 301 ALA A C 1
ATOM 2313 O O . ALA A 1 301 ? 6.566 41.562 7.574 1 95.19 301 ALA A O 1
ATOM 2314 N N . ARG A 1 302 ? 7.09 42.406 9.57 1 94.12 302 ARG A N 1
ATOM 2315 C CA . ARG A 1 302 ? 7.629 43.625 9 1 94.12 302 ARG A CA 1
ATOM 2316 C C . ARG A 1 302 ? 8.859 43.344 8.141 1 94.12 302 ARG A C 1
ATOM 2318 O O . ARG A 1 302 ? 9.031 43.938 7.074 1 94.12 302 ARG A O 1
ATOM 2325 N N . ASP A 1 303 ? 9.695 42.469 8.602 1 95.12 303 ASP A N 1
ATOM 2326 C CA . ASP A 1 303 ? 10.812 41.969 7.805 1 95.12 303 ASP A CA 1
ATOM 2327 C C . ASP A 1 303 ? 10.523 40.562 7.281 1 95.12 303 ASP A C 1
ATOM 2329 O O . ASP A 1 303 ? 11.039 39.594 7.816 1 95.12 303 ASP A O 1
ATOM 2333 N N . ALA A 1 304 ? 9.852 40.531 6.18 1 96.25 304 ALA A N 1
ATOM 2334 C CA . ALA A 1 304 ? 9.398 39.281 5.613 1 96.25 304 ALA A CA 1
ATOM 2335 C C . ALA A 1 304 ? 10.578 38.438 5.129 1 96.25 304 ALA A C 1
ATOM 2337 O O . ALA A 1 304 ? 10.578 37.188 5.277 1 96.25 304 ALA A O 1
ATOM 2338 N N . GLU A 1 305 ? 11.547 39 4.547 1 95.88 305 GLU A N 1
ATOM 2339 C CA . GLU A 1 305 ? 12.703 38.312 4.016 1 95.88 305 GLU A CA 1
ATOM 2340 C C . GLU A 1 305 ? 13.453 37.562 5.121 1 95.88 305 GLU A C 1
ATOM 2342 O O . GLU A 1 305 ? 13.859 36.406 4.945 1 95.88 305 GLU A O 1
ATOM 2347 N N . SER A 1 306 ? 13.664 38.312 6.199 1 96.19 306 SER A N 1
ATOM 2348 C CA . SER A 1 306 ? 14.32 37.688 7.348 1 96.19 306 SER A CA 1
ATOM 2349 C C . SER A 1 306 ? 13.516 36.5 7.871 1 96.19 306 SER A C 1
ATOM 2351 O O . SER A 1 306 ? 14.078 35.469 8.195 1 96.19 306 SER A O 1
ATOM 2353 N N . LEU A 1 307 ? 12.25 36.688 8 1 96.69 307 LEU A N 1
ATOM 2354 C CA . LEU A 1 307 ? 11.383 35.594 8.484 1 96.69 307 LEU A CA 1
ATOM 2355 C C . LEU A 1 307 ? 11.461 34.375 7.562 1 96.69 307 LEU A C 1
ATOM 2357 O O . LEU A 1 307 ? 11.609 33.25 8.031 1 96.69 307 LEU A O 1
ATOM 2361 N N . ILE A 1 308 ? 11.367 34.594 6.273 1 96.75 308 ILE A N 1
ATOM 2362 C CA . ILE A 1 308 ? 11.43 33.531 5.281 1 96.75 308 ILE A CA 1
ATOM 2363 C C . ILE A 1 308 ? 12.75 32.781 5.41 1 96.75 308 ILE A C 1
ATOM 2365 O O . ILE A 1 308 ? 12.773 31.547 5.426 1 96.75 308 ILE A O 1
ATOM 2369 N N . GLY A 1 309 ? 13.828 33.469 5.48 1 96.12 309 GLY A N 1
ATOM 2370 C CA . GLY A 1 309 ? 15.133 32.875 5.648 1 96.12 309 GLY A CA 1
ATOM 2371 C C . GLY A 1 309 ? 15.234 32 6.887 1 96.12 309 GLY A C 1
ATOM 2372 O O . GLY A 1 309 ? 15.773 30.891 6.828 1 96.12 309 GLY A O 1
ATOM 2373 N N . LYS A 1 310 ? 14.781 32.5 7.969 1 96.19 310 LYS A N 1
ATOM 2374 C CA . LYS A 1 310 ? 14.859 31.781 9.234 1 96.19 310 LYS A CA 1
ATOM 2375 C C . LYS A 1 310 ? 13.992 30.531 9.195 1 96.19 310 LYS A C 1
ATOM 2377 O O . LYS A 1 310 ? 14.43 29.453 9.625 1 96.19 310 LYS A O 1
ATOM 2382 N N . LEU A 1 311 ? 12.75 30.672 8.695 1 95.44 311 LEU A N 1
ATOM 2383 C CA . LEU A 1 311 ? 11.859 29.516 8.617 1 95.44 311 LEU A CA 1
ATOM 2384 C C . LEU A 1 311 ? 12.422 28.453 7.672 1 95.44 311 LEU A C 1
ATOM 2386 O O . LEU A 1 311 ? 12.297 27.25 7.93 1 95.44 311 LEU A O 1
ATOM 2390 N N . THR A 1 312 ? 13.023 28.859 6.586 1 94.31 312 THR A N 1
ATOM 2391 C CA . THR A 1 312 ? 13.672 27.938 5.664 1 94.31 312 THR A CA 1
ATOM 2392 C C . THR A 1 312 ? 14.828 27.219 6.344 1 94.31 312 THR A C 1
ATOM 2394 O O . THR A 1 312 ? 14.992 26 6.184 1 94.31 312 THR A O 1
ATOM 2397 N N . ALA A 1 313 ? 15.578 27.922 7.105 1 93.75 313 ALA A N 1
ATOM 2398 C CA . ALA A 1 313 ? 16.703 27.344 7.828 1 93.75 313 ALA A CA 1
ATOM 2399 C C . ALA A 1 313 ? 16.234 26.312 8.852 1 93.75 313 ALA A C 1
ATOM 2401 O O . ALA A 1 313 ? 16.953 25.375 9.172 1 93.75 313 ALA A O 1
ATOM 2402 N N . LEU A 1 314 ? 15.055 26.547 9.312 1 92.62 314 LEU A N 1
ATOM 2403 C CA . LEU A 1 314 ? 14.5 25.656 10.32 1 92.62 314 LEU A CA 1
ATOM 2404 C C . LEU A 1 314 ? 13.906 24.406 9.664 1 92.62 314 LEU A C 1
ATOM 2406 O O . LEU A 1 314 ? 13.281 23.578 10.336 1 92.62 314 LEU A O 1
ATOM 2410 N N . GLY A 1 315 ? 13.977 24.297 8.367 1 88.12 315 GLY A N 1
ATOM 2411 C CA . GLY A 1 315 ? 13.617 23.047 7.711 1 88.12 315 GLY A CA 1
ATOM 2412 C C . GLY A 1 315 ? 12.406 23.188 6.812 1 88.12 315 GLY A C 1
ATOM 2413 O O . GLY A 1 315 ? 12 22.219 6.164 1 88.12 315 GLY A O 1
ATOM 2414 N N . MET A 1 316 ? 11.789 24.359 6.711 1 89.81 316 MET A N 1
ATOM 2415 C CA . MET A 1 316 ? 10.656 24.547 5.812 1 89.81 316 MET A CA 1
ATOM 2416 C C . MET A 1 316 ? 11.125 24.844 4.391 1 89.81 316 MET A C 1
ATOM 2418 O O . MET A 1 316 ? 12.031 25.656 4.188 1 89.81 316 MET A O 1
ATOM 2422 N N . ARG A 1 317 ? 10.594 24.188 3.441 1 85.69 317 ARG A N 1
ATOM 2423 C CA . ARG A 1 317 ? 11.023 24.312 2.055 1 85.69 317 ARG A CA 1
ATOM 2424 C C . ARG A 1 317 ? 10.195 25.359 1.315 1 85.69 317 ARG A C 1
ATOM 2426 O O . ARG A 1 317 ? 8.969 25.344 1.381 1 85.69 317 ARG A O 1
ATOM 2433 N N . LYS A 1 318 ? 10.898 26.25 0.674 1 90.12 318 LYS A N 1
ATOM 2434 C CA . LYS A 1 318 ? 10.172 27.203 -0.174 1 90.12 318 LYS A CA 1
ATOM 2435 C C . LYS A 1 318 ? 9.562 26.484 -1.381 1 90.12 318 LYS A C 1
ATOM 2437 O O . LYS A 1 318 ? 10.281 25.953 -2.227 1 90.12 318 LYS A O 1
ATOM 2442 N N . ILE A 1 319 ? 8.328 26.484 -1.453 1 85.75 319 ILE A N 1
ATOM 2443 C CA . ILE A 1 319 ? 7.652 25.703 -2.488 1 85.75 319 ILE A CA 1
ATOM 2444 C C . ILE A 1 319 ? 7.184 26.641 -3.605 1 85.75 319 ILE A C 1
ATOM 2446 O O . ILE A 1 319 ? 6.906 26.188 -4.719 1 85.75 319 ILE A O 1
ATOM 2450 N N . GLY A 1 320 ? 6.961 27.906 -3.314 1 87.44 320 GLY A N 1
ATOM 2451 C CA . GLY A 1 320 ? 6.547 28.828 -4.355 1 87.44 320 GLY A CA 1
ATOM 2452 C C . GLY A 1 320 ? 6.168 30.203 -3.82 1 87.44 320 GLY A C 1
ATOM 2453 O O . GLY A 1 320 ? 6.227 30.438 -2.613 1 87.44 320 GLY A O 1
ATOM 2454 N N . GLU A 1 321 ? 6.066 31.094 -4.762 1 92.5 321 GLU A N 1
ATOM 2455 C CA . GLU A 1 321 ? 5.582 32.438 -4.457 1 92.5 321 GLU A CA 1
ATOM 2456 C C . GLU A 1 321 ? 4.531 32.875 -5.469 1 92.5 321 GLU A C 1
ATOM 2458 O O . GLU A 1 321 ? 4.551 32.469 -6.625 1 92.5 321 GLU A O 1
ATOM 2463 N N . GLU A 1 322 ? 3.6 33.531 -5.012 1 90.88 322 GLU A N 1
ATOM 2464 C CA . GLU A 1 322 ? 2.516 34 -5.871 1 90.88 322 GLU A CA 1
ATOM 2465 C C . GLU A 1 322 ? 2.066 35.406 -5.484 1 90.88 322 GLU A C 1
ATOM 2467 O O . GLU A 1 322 ? 2.016 35.75 -4.297 1 90.88 322 GLU A O 1
ATOM 2472 N N . VAL A 1 323 ? 1.752 36.188 -6.5 1 90.12 323 VAL A N 1
ATOM 2473 C CA . VAL A 1 323 ? 1.199 37.5 -6.262 1 90.12 323 VAL A CA 1
ATOM 2474 C C . VAL A 1 323 ? -0.313 37.5 -6.473 1 90.12 323 VAL A C 1
ATOM 2476 O O . VAL A 1 323 ? -0.792 37.062 -7.531 1 90.12 323 VAL A O 1
ATOM 2479 N N . VAL A 1 324 ? -0.991 37.844 -5.453 1 83.56 324 VAL A N 1
ATOM 2480 C CA . VAL A 1 324 ? -2.439 37.969 -5.543 1 83.56 324 VAL A CA 1
ATOM 2481 C C . VAL A 1 324 ? -2.807 39.438 -5.66 1 83.56 324 VAL A C 1
ATOM 2483 O O . VAL A 1 324 ? -3.068 40.125 -4.652 1 83.56 324 VAL A O 1
ATOM 2486 N N . GLU A 1 325 ? -2.939 39.875 -6.832 1 80.44 325 GLU A N 1
ATOM 2487 C CA . GLU A 1 325 ? -3.117 41.312 -7.133 1 80.44 325 GLU A CA 1
ATOM 2488 C C . GLU A 1 325 ? -4.395 41.844 -6.5 1 80.44 325 GLU A C 1
ATOM 2490 O O . GLU A 1 325 ? -4.406 42.938 -5.961 1 80.44 325 GLU A O 1
ATOM 2495 N N . GLU A 1 326 ? -5.445 41 -6.582 1 75.94 326 GLU A N 1
ATOM 2496 C CA . GLU A 1 326 ? -6.75 41.438 -6.078 1 75.94 326 GLU A CA 1
ATOM 2497 C C . GLU A 1 326 ? -6.691 41.75 -4.59 1 75.94 326 GLU A C 1
ATOM 2499 O O . GLU A 1 326 ? -7.426 42.625 -4.109 1 75.94 326 GLU A O 1
ATOM 2504 N N . GLN A 1 327 ? -5.75 41.188 -3.926 1 76.81 327 GLN A N 1
ATOM 2505 C CA . GLN A 1 327 ? -5.645 41.375 -2.484 1 76.81 327 GLN A CA 1
ATOM 2506 C C . GLN A 1 327 ? -4.441 42.25 -2.135 1 76.81 327 GLN A C 1
ATOM 2508 O O . GLN A 1 327 ? -4.25 42.594 -0.972 1 76.81 327 GLN A O 1
ATOM 2513 N N . GLY A 1 328 ? -3.604 42.625 -3.166 1 85.25 328 GLY A N 1
ATOM 2514 C CA . GLY A 1 328 ? -2.424 43.438 -2.955 1 85.25 328 GLY A CA 1
ATOM 2515 C C . GLY A 1 328 ? -1.385 42.781 -2.068 1 85.25 328 GLY A C 1
ATOM 2516 O O . GLY A 1 328 ? -0.806 43.438 -1.192 1 85.25 328 GLY A O 1
ATOM 2517 N N . VAL A 1 329 ? -1.287 41.531 -2.191 1 91.31 329 VAL A N 1
ATOM 2518 C CA . VAL A 1 329 ? -0.389 40.781 -1.307 1 91.31 329 VAL A CA 1
ATOM 2519 C C . VAL A 1 329 ? 0.458 39.812 -2.121 1 91.31 329 VAL A C 1
ATOM 2521 O O . VAL A 1 329 ? -0.022 39.219 -3.094 1 91.31 329 VAL A O 1
ATOM 2524 N N . LYS A 1 330 ? 1.698 39.719 -1.869 1 94.5 330 LYS A N 1
ATOM 2525 C CA . LYS A 1 330 ? 2.57 38.656 -2.314 1 94.5 330 LYS A CA 1
ATOM 2526 C C . LYS A 1 330 ? 2.668 37.562 -1.257 1 94.5 330 LYS A C 1
ATOM 2528 O O . LYS A 1 330 ? 2.848 37.844 -0.071 1 94.5 330 LYS A O 1
ATOM 2533 N N . VAL A 1 331 ? 2.508 36.312 -1.701 1 94.06 331 VAL A N 1
ATOM 2534 C CA . VAL A 1 331 ? 2.514 35.188 -0.78 1 94.06 331 VAL A CA 1
ATOM 2535 C C . VAL A 1 331 ? 3.711 34.281 -1.075 1 94.06 331 VAL A C 1
ATOM 2537 O O . VAL A 1 331 ? 3.908 33.844 -2.215 1 94.06 331 VAL A O 1
ATOM 2540 N N . VAL A 1 332 ? 4.543 34.062 -0.076 1 95.94 332 VAL A N 1
ATOM 2541 C CA . VAL A 1 332 ? 5.613 33.094 -0.16 1 95.94 332 VAL A CA 1
ATOM 2542 C C . VAL A 1 332 ? 5.219 31.828 0.611 1 95.94 332 VAL A C 1
ATOM 2544 O O . VAL A 1 332 ? 4.938 31.891 1.812 1 95.94 332 VAL A O 1
ATOM 2547 N N . MET A 1 333 ? 5.164 30.734 -0.08 1 93.75 333 MET A N 1
ATOM 2548 C CA . MET A 1 333 ? 4.719 29.484 0.522 1 93.75 333 MET A CA 1
ATOM 2549 C C . MET A 1 333 ? 5.91 28.641 0.98 1 93.75 333 MET A C 1
ATOM 2551 O O . MET A 1 333 ? 6.785 28.312 0.18 1 93.75 333 MET A O 1
ATOM 2555 N N . LEU A 1 334 ? 5.961 28.328 2.293 1 93.44 334 LEU A N 1
ATOM 2556 C CA . LEU A 1 334 ? 6.969 27.469 2.893 1 93.44 334 LEU A CA 1
ATOM 2557 C C . LEU A 1 334 ? 6.355 26.141 3.322 1 93.44 334 LEU A C 1
ATOM 2559 O O . LEU A 1 334 ? 5.492 26.094 4.203 1 93.44 334 LEU A O 1
ATOM 2563 N N . GLY A 1 335 ? 6.852 25.109 2.719 1 88.75 335 GLY A N 1
ATOM 2564 C CA . GLY A 1 335 ? 6.238 23.797 2.877 1 88.75 335 GLY A CA 1
ATOM 2565 C C . GLY A 1 335 ? 6.723 23.062 4.109 1 88.75 335 GLY A C 1
ATOM 2566 O O . GLY A 1 335 ? 7.906 23.125 4.449 1 88.75 335 GLY A O 1
ATOM 2567 N N . LEU A 1 336 ? 5.734 22.469 4.938 1 88.12 336 LEU A N 1
ATOM 2568 C CA . LEU A 1 336 ? 5.934 21.422 5.934 1 88.12 336 LEU A CA 1
ATOM 2569 C C . LEU A 1 336 ? 5.5 20.062 5.395 1 88.12 336 LEU A C 1
ATOM 2571 O O . LEU A 1 336 ? 4.973 19.969 4.285 1 88.12 336 LEU A O 1
ATOM 2575 N N . SER A 1 337 ? 5.789 19.031 6.145 1 78.88 337 SER A N 1
ATOM 2576 C CA . SER A 1 337 ? 5.473 17.703 5.656 1 78.88 337 SER A CA 1
ATOM 2577 C C . SER A 1 337 ? 3.967 17.5 5.512 1 78.88 337 SER A C 1
ATOM 2579 O O . SER A 1 337 ? 3.512 16.734 4.652 1 78.88 337 SER A O 1
ATOM 2581 N N . ASN A 1 338 ? 3.197 18.172 6.312 1 81.44 338 ASN A N 1
ATOM 2582 C CA . ASN A 1 338 ? 1.763 17.906 6.316 1 81.44 338 ASN A CA 1
ATOM 2583 C C . ASN A 1 338 ? 0.957 19.172 6.062 1 81.44 338 ASN A C 1
ATOM 2585 O O . ASN A 1 338 ? -0.274 19.141 6.016 1 81.44 338 ASN A O 1
ATOM 2589 N N . SER A 1 339 ? 1.598 20.234 5.922 1 89.25 339 SER A N 1
ATOM 2590 C CA . SER A 1 339 ? 0.956 21.531 5.727 1 89.25 339 SER A CA 1
ATOM 2591 C C . SER A 1 339 ? 1.946 22.578 5.203 1 89.25 339 SER A C 1
ATOM 2593 O O . SER A 1 339 ? 2.947 22.219 4.578 1 89.25 339 SER A O 1
ATOM 2595 N N . ARG A 1 340 ? 1.544 23.891 5.305 1 91.81 340 ARG A N 1
ATOM 2596 C CA . ARG A 1 340 ? 2.465 24.938 4.863 1 91.81 340 ARG A CA 1
ATOM 2597 C C . ARG A 1 340 ? 2.258 26.219 5.656 1 91.81 340 ARG A C 1
ATOM 2599 O O . ARG A 1 340 ? 1.19 26.422 6.238 1 91.81 340 ARG A O 1
ATOM 2606 N N . VAL A 1 341 ? 3.299 26.969 5.695 1 95.06 341 VAL A N 1
ATOM 2607 C CA . VAL A 1 341 ? 3.256 28.328 6.227 1 95.06 341 VAL A CA 1
ATOM 2608 C C . VAL A 1 341 ? 3.332 29.328 5.078 1 95.06 341 VAL A C 1
ATOM 2610 O O . VAL A 1 341 ? 4.172 29.188 4.184 1 95.06 341 VAL A O 1
ATOM 2613 N N . GLU A 1 342 ? 2.428 30.234 5.043 1 95.25 342 GLU A N 1
ATOM 2614 C CA . GLU A 1 342 ? 2.445 31.297 4.043 1 95.25 342 GLU A CA 1
ATOM 2615 C C . GLU A 1 342 ? 2.9 32.625 4.652 1 95.25 342 GLU A C 1
ATOM 2617 O O . GLU A 1 342 ? 2.324 33.094 5.637 1 95.25 342 GLU A O 1
ATOM 2622 N N . VAL A 1 343 ? 3.918 33.156 4.098 1 97.19 343 VAL A N 1
ATOM 2623 C CA . VAL A 1 343 ? 4.367 34.469 4.512 1 97.19 343 VAL A CA 1
ATOM 2624 C C . VAL A 1 343 ? 3.748 35.531 3.607 1 97.19 343 VAL A C 1
ATOM 2626 O O . VAL A 1 343 ? 3.941 35.5 2.389 1 97.19 343 VAL A O 1
ATOM 2629 N N . LEU A 1 344 ? 3.049 36.438 4.242 1 96.12 344 LEU A N 1
ATOM 2630 C CA . LEU A 1 344 ? 2.334 37.5 3.512 1 96.12 344 LEU A CA 1
ATOM 2631 C C . LEU A 1 344 ? 3.164 38.75 3.426 1 96.12 344 LEU A C 1
ATOM 2633 O O . LEU A 1 344 ? 3.643 39.25 4.445 1 96.12 344 LEU A O 1
ATOM 2637 N N . ILE A 1 345 ? 3.301 39.281 2.221 1 95.94 345 ILE A N 1
ATOM 2638 C CA . ILE A 1 345 ? 4.047 40.5 1.972 1 95.94 345 ILE A CA 1
ATOM 2639 C C . ILE A 1 345 ? 3.137 41.531 1.297 1 95.94 345 ILE A C 1
ATOM 2641 O O . ILE A 1 345 ? 2.65 41.312 0.186 1 95.94 345 ILE A O 1
ATOM 2645 N N . PRO A 1 346 ? 2.934 42.656 1.959 1 94.44 346 PRO A N 1
ATOM 2646 C CA . PRO A 1 346 ? 2.076 43.656 1.336 1 94.44 346 PRO A CA 1
ATOM 2647 C C . PRO A 1 346 ? 2.715 44.312 0.104 1 94.44 346 PRO A C 1
ATOM 2649 O O . PRO A 1 346 ? 3.918 44.562 0.099 1 94.44 346 PRO A O 1
ATOM 2652 N N . LEU A 1 347 ? 1.964 44.469 -0.95 1 91.81 347 LEU A N 1
ATOM 2653 C CA . LEU A 1 347 ? 2.453 45.125 -2.166 1 91.81 347 LEU A CA 1
ATOM 2654 C C . LEU A 1 347 ? 2.295 46.625 -2.08 1 91.81 347 LEU A C 1
ATOM 2656 O O . LEU A 1 347 ? 2.949 47.375 -2.818 1 91.81 347 LEU A O 1
ATOM 2660 N N . GLY A 1 348 ? 1.462 47.125 -1.259 1 88.94 348 GLY A N 1
ATOM 2661 C CA . GLY A 1 348 ? 1.225 48.531 -1.066 1 88.94 348 GLY A CA 1
ATOM 2662 C C . GLY A 1 348 ? 0.713 48.875 0.322 1 88.94 348 GLY A C 1
ATOM 2663 O O . GLY A 1 348 ? 0.401 47.969 1.108 1 88.94 348 GLY A O 1
ATOM 2664 N N . GLU A 1 349 ? 0.626 50.125 0.651 1 87.31 349 GLU A N 1
ATOM 2665 C CA . GLU A 1 349 ? 0.229 50.594 1.977 1 87.31 349 GLU A CA 1
ATOM 2666 C C . GLU A 1 349 ? -1.262 50.344 2.215 1 87.31 349 GLU A C 1
ATOM 2668 O O . GLU A 1 349 ? -1.708 50.281 3.361 1 87.31 349 GLU A O 1
ATOM 2673 N N . ASP A 1 350 ? -2.004 50.188 1.168 1 85.44 350 ASP A N 1
ATOM 2674 C CA . ASP A 1 350 ? -3.455 50.094 1.29 1 85.44 350 ASP A CA 1
ATOM 2675 C C . ASP A 1 350 ? -3.904 48.625 1.414 1 85.44 350 ASP A C 1
ATOM 2677 O O . ASP A 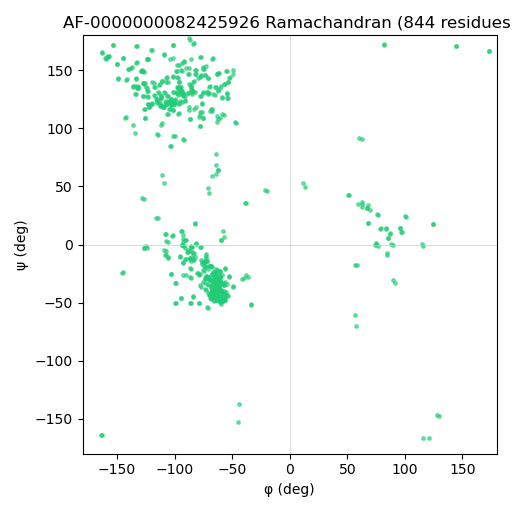1 350 ? -5.09 48.344 1.613 1 85.44 350 ASP A O 1
ATOM 2681 N N . SER A 1 351 ? -3.012 47.75 1.429 1 87.31 351 SER A N 1
ATOM 2682 C CA . SER A 1 351 ? -3.389 46.344 1.507 1 87.31 351 SER A CA 1
ATOM 2683 C C . SER A 1 351 ? -3.84 45.969 2.914 1 87.31 351 SER A C 1
ATOM 2685 O O . SER A 1 351 ? -3.473 46.656 3.887 1 87.31 351 SER A O 1
ATOM 2687 N N . THR A 1 352 ? -4.711 44.938 3 1 86.12 352 THR A N 1
ATOM 2688 C CA . THR A 1 352 ? -5.195 44.469 4.285 1 86.12 352 THR A CA 1
ATOM 2689 C C . THR A 1 352 ? -4.039 43.969 5.156 1 86.12 352 THR A C 1
ATOM 2691 O O . THR A 1 352 ? -4.066 44.125 6.379 1 86.12 352 THR A O 1
ATOM 2694 N N . VAL A 1 353 ? -3.002 43.438 4.59 1 92.62 353 VAL A N 1
ATOM 2695 C CA . VAL A 1 353 ? -1.847 42.938 5.32 1 92.62 353 VAL A CA 1
ATOM 2696 C C . VAL A 1 353 ? -1.024 44.125 5.859 1 92.62 353 VAL A C 1
ATOM 2698 O O . VAL A 1 353 ? -0.481 44.031 6.965 1 92.62 353 VAL A O 1
ATOM 2701 N N . ALA A 1 354 ? -0.918 45.188 5.02 1 93.5 354 ALA A N 1
ATOM 2702 C CA . ALA A 1 354 ? -0.223 46.406 5.492 1 93.5 354 ALA A CA 1
ATOM 2703 C C . ALA A 1 354 ? -0.884 46.938 6.75 1 93.5 354 ALA A C 1
ATOM 2705 O O . ALA A 1 354 ? -0.198 47.344 7.691 1 93.5 354 ALA A O 1
ATOM 2706 N N . ARG A 1 355 ? -2.174 47 6.785 1 91.94 355 ARG A N 1
ATOM 2707 C CA . ARG A 1 355 ? -2.918 47.469 7.945 1 91.94 355 ARG A CA 1
ATOM 2708 C C . ARG A 1 355 ? -2.684 46.562 9.148 1 91.94 355 ARG A C 1
ATOM 2710 O O . ARG A 1 355 ? -2.57 47.062 10.281 1 91.94 355 ARG A O 1
ATOM 2717 N N . PHE A 1 356 ? -2.676 45.344 8.867 1 92.31 356 PHE A N 1
ATOM 2718 C CA . PHE A 1 356 ? -2.377 44.375 9.914 1 92.31 356 PHE A CA 1
ATOM 2719 C C . PHE A 1 356 ? -1.012 44.656 10.531 1 92.31 356 PHE A C 1
ATOM 2721 O O . PHE A 1 356 ? -0.864 44.625 11.758 1 92.31 356 PHE A O 1
ATOM 2728 N N . LEU A 1 357 ? -0.021 44.938 9.711 1 94.69 357 LEU A N 1
ATOM 2729 C CA . LEU A 1 357 ? 1.361 45.094 10.141 1 94.69 357 LEU A CA 1
ATOM 2730 C C . LEU A 1 357 ? 1.536 46.438 10.875 1 94.69 357 LEU A C 1
ATOM 2732 O O . LEU A 1 357 ? 2.516 46.625 11.602 1 94.69 357 LEU A O 1
ATOM 2736 N N . GLU A 1 358 ? 0.606 47.344 10.68 1 92.94 358 GLU A N 1
ATOM 2737 C CA . GLU A 1 358 ? 0.625 48.594 11.445 1 92.94 358 GLU A CA 1
ATOM 2738 C C . GLU A 1 358 ? 0.32 48.344 12.922 1 92.94 358 GLU A C 1
ATOM 2740 O O . GLU A 1 358 ? 0.819 49.062 13.797 1 92.94 358 GLU A O 1
ATOM 2745 N N . ARG A 1 359 ? -0.457 47.344 13.086 1 89.62 359 ARG A N 1
ATOM 2746 C CA . ARG A 1 359 ? -0.913 47.062 14.445 1 89.62 359 ARG A CA 1
ATOM 2747 C C . ARG A 1 359 ? -0.019 46.031 15.117 1 89.62 359 ARG A C 1
ATOM 2749 O O . ARG A 1 359 ? 0.345 46.188 16.281 1 89.62 359 ARG A O 1
ATOM 2756 N N . ARG A 1 360 ? 0.24 45 14.352 1 90.38 360 ARG A N 1
ATOM 2757 C CA . ARG A 1 360 ? 1.032 43.906 14.945 1 90.38 360 ARG A CA 1
ATOM 2758 C C . ARG A 1 360 ? 1.607 43 13.867 1 90.38 360 ARG A C 1
ATOM 2760 O O . ARG A 1 360 ? 1.242 43.094 12.695 1 90.38 360 ARG A O 1
ATOM 2767 N N . GLU A 1 361 ? 2.637 42.125 14.289 1 94.88 361 GLU A N 1
ATOM 2768 C CA . GLU A 1 361 ? 3.174 41.031 13.477 1 94.88 361 GLU A CA 1
ATOM 2769 C C . GLU A 1 361 ? 2.754 39.688 14.031 1 94.88 361 GLU A C 1
ATOM 2771 O O . GLU A 1 361 ? 2.252 39.594 15.156 1 94.88 361 GLU A O 1
ATOM 2776 N N . GLY A 1 362 ? 2.889 38.688 13.234 1 95.06 362 GLY A N 1
ATOM 2777 C CA . GLY A 1 362 ? 2.584 37.344 13.695 1 95.06 362 GLY A CA 1
ATOM 2778 C C . GLY A 1 362 ? 1.626 36.594 12.789 1 95.06 362 GLY A C 1
ATOM 2779 O O . GLY A 1 362 ? 1.679 36.75 11.562 1 95.06 362 GLY A O 1
ATOM 2780 N N . VAL A 1 363 ? 0.817 35.75 13.422 1 96.19 363 VAL A N 1
ATOM 2781 C CA . VAL A 1 363 ? -0.108 34.906 12.664 1 96.19 363 VAL A CA 1
ATOM 2782 C C . VAL A 1 363 ? -1.292 35.75 12.188 1 96.19 363 VAL A C 1
ATOM 2784 O O . VAL A 1 363 ? -1.947 36.438 12.992 1 96.19 363 VAL A O 1
ATOM 2787 N N . HIS A 1 364 ? -1.441 35.781 10.906 1 95.25 364 HIS A N 1
ATOM 2788 C CA . HIS A 1 364 ? -2.512 36.562 10.305 1 95.25 364 HIS A CA 1
ATOM 2789 C C . HIS A 1 364 ? -3.812 35.781 10.242 1 95.25 364 HIS A C 1
ATOM 2791 O O . HIS A 1 364 ? -4.863 36.281 10.656 1 95.25 364 HIS A O 1
ATOM 2797 N N . HIS A 1 365 ? -3.744 34.562 9.711 1 95.12 365 HIS A N 1
ATOM 2798 C CA . HIS A 1 365 ? -4.949 33.719 9.664 1 95.12 365 HIS A CA 1
ATOM 2799 C C . HIS A 1 365 ? -4.602 32.25 9.57 1 95.12 365 HIS A C 1
ATOM 2801 O O . HIS A 1 365 ? -3.445 31.891 9.336 1 95.12 365 HIS A O 1
ATOM 2807 N N . LEU A 1 366 ? -5.586 31.406 9.891 1 95.94 366 LEU A N 1
ATOM 2808 C CA . LEU A 1 366 ? -5.559 29.953 9.641 1 95.94 366 LEU A CA 1
ATOM 2809 C C . LEU A 1 366 ? -6.383 29.609 8.414 1 95.94 366 LEU A C 1
ATOM 2811 O O . LEU A 1 366 ? -7.418 30.219 8.148 1 95.94 366 LEU A O 1
ATOM 2815 N N . ALA A 1 367 ? -5.906 28.625 7.707 1 94.88 367 ALA A N 1
ATOM 2816 C CA . ALA A 1 367 ? -6.672 28.156 6.555 1 94.88 367 ALA A CA 1
ATOM 2817 C C . ALA A 1 367 ? -6.977 26.672 6.66 1 94.88 367 ALA A C 1
ATOM 2819 O O . ALA A 1 367 ? -6.078 25.859 6.891 1 94.88 367 ALA A O 1
ATOM 2820 N N . ILE A 1 368 ? -8.195 26.328 6.531 1 93.25 368 ILE A N 1
ATOM 2821 C CA . ILE A 1 368 ? -8.57 24.922 6.527 1 93.25 368 ILE A CA 1
ATOM 2822 C C . ILE A 1 368 ? -9.102 24.531 5.148 1 93.25 368 ILE A C 1
ATOM 2824 O O . ILE A 1 368 ? -9.766 25.328 4.48 1 93.25 368 ILE A O 1
ATOM 2828 N N . LEU A 1 369 ? -8.68 23.422 4.762 1 90.75 369 LEU A N 1
ATOM 2829 C CA . LEU A 1 369 ? -9.172 22.828 3.525 1 90.75 369 LEU A CA 1
ATOM 2830 C C . LEU A 1 369 ? -10.414 21.984 3.787 1 90.75 369 LEU A C 1
ATOM 2832 O O . LEU A 1 369 ? -10.453 21.203 4.734 1 90.75 369 LEU A O 1
ATOM 2836 N N . VAL A 1 370 ? -11.43 22.234 3 1 89.38 370 VAL A N 1
ATOM 2837 C CA . VAL A 1 370 ? -12.672 21.484 3.158 1 89.38 370 VAL A CA 1
ATOM 2838 C C . VAL A 1 370 ? -13.031 20.797 1.841 1 89.38 370 VAL A C 1
ATOM 2840 O O . VAL A 1 370 ? -12.539 21.188 0.779 1 89.38 370 VAL A O 1
ATOM 2843 N N . ASP A 1 371 ? -13.859 19.781 1.911 1 84.88 371 ASP A N 1
ATOM 2844 C CA . ASP A 1 371 ? -14.25 19.016 0.736 1 84.88 371 ASP A CA 1
ATOM 2845 C C . ASP A 1 371 ? -15.297 19.75 -0.088 1 84.88 371 ASP A C 1
ATOM 2847 O O . ASP A 1 371 ? -15.336 19.625 -1.314 1 84.88 371 ASP A O 1
ATOM 2851 N N . ASP A 1 372 ? -16.203 20.484 0.516 1 88 372 ASP A N 1
ATOM 2852 C CA . ASP A 1 372 ? -17.297 21.25 -0.099 1 88 372 ASP A CA 1
ATOM 2853 C C . ASP A 1 372 ? -17.531 22.562 0.63 1 88 372 ASP A C 1
ATOM 2855 O O . ASP A 1 372 ? -18.109 22.594 1.718 1 88 372 ASP A O 1
ATOM 2859 N N . LEU A 1 373 ? -17.156 23.672 -0.047 1 91.5 373 LEU A N 1
ATOM 2860 C CA . LEU A 1 373 ? -17.219 24.984 0.581 1 91.5 373 LEU A CA 1
ATOM 2861 C C . LEU A 1 373 ? -18.672 25.406 0.828 1 91.5 373 LEU A C 1
ATOM 2863 O O . LEU A 1 373 ? -18.969 26.016 1.855 1 91.5 373 LEU A O 1
ATOM 2867 N N . ASP A 1 374 ? -19.531 25.016 -0.117 1 91.31 374 ASP A N 1
ATOM 2868 C CA . ASP A 1 374 ? -20.938 25.406 0.026 1 91.31 374 ASP A CA 1
ATOM 2869 C C . ASP A 1 374 ? -21.578 24.719 1.228 1 91.31 374 ASP A C 1
ATOM 2871 O O . ASP A 1 374 ? -22.312 25.344 1.998 1 91.31 374 ASP A O 1
ATOM 2875 N N . GLU A 1 375 ? -21.344 23.484 1.331 1 91.38 375 GLU A N 1
ATOM 2876 C CA . GLU A 1 375 ? -21.844 22.75 2.494 1 91.38 375 GLU A CA 1
ATOM 2877 C C . GLU A 1 375 ? -21.266 23.328 3.789 1 91.38 375 GLU A C 1
ATOM 2879 O O . GLU A 1 375 ? -21.969 23.438 4.793 1 91.38 375 GLU A O 1
ATOM 2884 N N . PHE A 1 376 ? -20.062 23.672 3.779 1 92.06 376 PHE A N 1
ATOM 2885 C CA . PHE A 1 376 ? -19.406 24.25 4.949 1 92.06 376 PHE A CA 1
ATOM 2886 C C . PHE A 1 376 ? -20.047 25.562 5.336 1 92.06 376 PHE A C 1
ATOM 2888 O O . PHE A 1 376 ? -20.297 25.812 6.52 1 92.06 376 PHE A O 1
ATOM 2895 N N . ARG A 1 377 ? -20.328 26.344 4.375 1 93.38 377 ARG A N 1
ATOM 2896 C CA . ARG A 1 377 ? -20.953 27.641 4.602 1 93.38 377 ARG A CA 1
ATOM 2897 C C . ARG A 1 377 ? -22.312 27.484 5.273 1 93.38 377 ARG A C 1
ATOM 2899 O O . ARG A 1 377 ? -22.656 28.266 6.164 1 93.38 377 ARG A O 1
ATOM 2906 N N . LYS A 1 378 ? -23 26.516 4.812 1 94.38 378 LYS A N 1
ATOM 2907 C CA . LYS A 1 378 ? -24.312 26.25 5.402 1 94.38 378 LYS A CA 1
ATOM 2908 C C . LYS A 1 378 ? -24.203 25.922 6.887 1 94.38 378 LYS A C 1
ATOM 2910 O O . LYS A 1 378 ? -24.938 26.469 7.707 1 94.38 378 LYS A O 1
ATOM 2915 N N . VAL A 1 379 ? -23.312 25.141 7.203 1 94.81 379 VAL A N 1
ATOM 2916 C CA . VAL A 1 379 ? -23.094 24.734 8.586 1 94.81 379 VAL A CA 1
ATOM 2917 C C . VAL A 1 379 ? -22.641 25.938 9.406 1 94.81 379 VAL A C 1
ATOM 2919 O O . VAL A 1 379 ? -23.156 26.203 10.492 1 94.81 379 VAL A O 1
ATOM 2922 N N . ALA A 1 380 ? -21.641 26.672 8.883 1 95.12 380 ALA A N 1
ATOM 2923 C CA . ALA A 1 380 ? -21.094 27.828 9.586 1 95.12 380 ALA A CA 1
ATOM 2924 C C . ALA A 1 380 ? -22.172 28.859 9.867 1 95.12 380 ALA A C 1
ATOM 2926 O O . ALA A 1 380 ? -22.25 29.406 10.977 1 95.12 380 ALA A O 1
ATOM 2927 N N . SER A 1 381 ? -22.969 29.047 8.898 1 94.44 381 SER A N 1
ATOM 2928 C CA . SER A 1 381 ? -24.047 30.016 9.055 1 94.44 381 SER A CA 1
ATOM 2929 C C . SER A 1 381 ? -25.062 29.547 10.086 1 94.44 381 SER A C 1
ATOM 2931 O O . SER A 1 381 ? -25.594 30.344 10.852 1 94.44 381 SER A O 1
ATOM 2933 N N . SER A 1 382 ? -25.344 28.312 10.109 1 95.75 382 SER A N 1
ATOM 2934 C CA . SER A 1 382 ? -26.344 27.75 11.016 1 95.75 382 SER A CA 1
ATOM 2935 C C . SER A 1 382 ? -25.922 27.922 12.469 1 95.75 382 SER A C 1
ATOM 2937 O O . SER A 1 382 ? -26.766 27.938 13.367 1 95.75 382 SER A O 1
ATOM 2939 N N . ILE A 1 383 ? -24.672 28.109 12.703 1 95.12 383 ILE A N 1
ATOM 2940 C CA . ILE A 1 383 ? -24.203 28.234 14.078 1 95.12 383 ILE A CA 1
ATOM 2941 C C . ILE A 1 383 ? -23.812 29.672 14.367 1 95.12 383 ILE A C 1
ATOM 2943 O O . ILE A 1 383 ? -23.078 29.953 15.32 1 95.12 383 ILE A O 1
ATOM 2947 N N . GLY A 1 384 ? -24.109 30.594 13.469 1 94.12 384 GLY A N 1
ATOM 2948 C CA . GLY A 1 384 ? -24.031 32.031 13.742 1 94.12 384 GLY A CA 1
ATOM 2949 C C . GLY A 1 384 ? -22.719 32.625 13.281 1 94.12 384 GLY A C 1
ATOM 2950 O O . GLY A 1 384 ? -22.375 33.75 13.688 1 94.12 384 GLY A O 1
ATOM 2951 N N . LEU A 1 385 ? -21.969 31.938 12.477 1 95.25 385 LEU A N 1
ATOM 2952 C CA . LEU A 1 385 ? -20.719 32.5 11.969 1 95.25 385 LEU A CA 1
ATOM 2953 C C . LEU A 1 385 ? -20.953 33.312 10.695 1 95.25 385 LEU A C 1
ATOM 2955 O O . LEU A 1 385 ? -21.734 32.906 9.844 1 95.25 385 LEU A O 1
ATOM 2959 N N . GLU A 1 386 ? -20.297 34.438 10.625 1 94.44 386 GLU A N 1
ATOM 2960 C CA . GLU A 1 386 ? -20.438 35.312 9.477 1 94.44 386 GLU A CA 1
ATOM 2961 C C . GLU A 1 386 ? -19.203 35.281 8.594 1 94.44 386 GLU A C 1
ATOM 2963 O O . GLU A 1 386 ? -18.078 35.219 9.102 1 94.44 386 GLU A O 1
ATOM 2968 N N . PHE A 1 387 ? -19.469 35.375 7.297 1 93.38 387 PHE A N 1
ATOM 2969 C CA . PHE A 1 387 ? -18.359 35.406 6.34 1 93.38 387 PHE A CA 1
ATOM 2970 C C . PHE A 1 387 ? -18.047 36.844 5.93 1 93.38 387 PHE A C 1
ATOM 2972 O O . PHE A 1 387 ? -18.938 37.688 5.875 1 93.38 387 PHE A O 1
ATOM 2979 N N . LEU A 1 388 ? -16.781 37.094 5.734 1 89.12 388 LEU A N 1
ATOM 2980 C CA . LEU A 1 388 ? -16.359 38.375 5.207 1 89.12 388 LEU A CA 1
ATOM 2981 C C . LEU A 1 388 ? -16.688 38.5 3.719 1 89.12 388 LEU A C 1
ATOM 2983 O O . LEU A 1 388 ? -16.703 37.5 3.008 1 89.12 388 LEU A O 1
ATOM 2987 N N . PRO A 1 389 ? -17.031 39.688 3.223 1 77.06 389 PRO A N 1
ATOM 2988 C CA . PRO A 1 389 ? -17.375 39.906 1.817 1 77.06 389 PRO A CA 1
ATOM 2989 C C . PRO A 1 389 ? -16.188 39.781 0.882 1 77.06 389 PRO A C 1
ATOM 2991 O O . PRO A 1 389 ? -15.539 40.812 0.572 1 77.06 389 PRO A O 1
ATOM 2994 N N . VAL A 1 390 ? -15.359 38.812 1.033 1 65.19 390 VAL A N 1
ATOM 2995 C CA . VAL A 1 390 ? -14.148 38.812 0.227 1 65.19 390 VAL A CA 1
ATOM 2996 C C . VAL A 1 390 ? -14.305 37.844 -0.953 1 65.19 390 VAL A C 1
ATOM 2998 O O . VAL A 1 390 ? -15.141 36.938 -0.919 1 65.19 390 VAL A O 1
ATOM 3001 N N . SER A 1 391 ? -13.414 38.062 -2.041 1 59.03 391 SER A N 1
ATOM 3002 C CA . SER A 1 391 ? -13.398 37.344 -3.32 1 59.03 391 SER A CA 1
ATOM 3003 C C . SER A 1 391 ? -13.156 35.875 -3.127 1 59.03 391 SER A C 1
ATOM 3005 O O . SER A 1 391 ? -12.492 35.469 -2.174 1 59.03 391 SER A O 1
ATOM 3007 N N . SER A 1 392 ? -13.969 35.062 -3.836 1 64.5 392 SER A N 1
ATOM 3008 C CA . SER A 1 392 ? -14.141 33.594 -3.762 1 64.5 392 SER A CA 1
ATOM 3009 C C . SER A 1 392 ? -12.984 32.875 -4.449 1 64.5 392 SER A C 1
ATOM 3011 O O . SER A 1 392 ? -12.867 31.656 -4.34 1 64.5 392 SER A O 1
ATOM 3013 N N . LYS A 1 393 ? -11.945 33.75 -5.09 1 65.38 393 LYS A N 1
ATOM 3014 C CA . LYS A 1 393 ? -10.906 33 -5.785 1 65.38 393 LYS A CA 1
ATOM 3015 C C . LYS A 1 393 ? -9.594 33.031 -5.012 1 65.38 393 LYS A C 1
ATOM 3017 O O . LYS A 1 393 ? -9.102 34.125 -4.664 1 65.38 393 LYS A O 1
ATOM 3022 N N . GLY A 1 394 ? -9.211 32.031 -4.535 1 62.97 394 GLY A N 1
ATOM 3023 C CA . GLY A 1 394 ? -7.945 31.906 -3.828 1 62.97 394 GLY A CA 1
ATOM 3024 C C . GLY A 1 394 ? -6.777 31.594 -4.746 1 62.97 394 GLY A C 1
ATOM 3025 O O . GLY A 1 394 ? -6.898 31.688 -5.969 1 62.97 394 GLY A O 1
ATOM 3026 N N . ALA A 1 395 ? -5.535 31.516 -4.168 1 60.62 395 ALA A N 1
ATOM 3027 C CA . ALA A 1 395 ? -4.359 31.078 -4.914 1 60.62 395 ALA A CA 1
ATOM 3028 C C . ALA A 1 395 ? -4.617 29.734 -5.598 1 60.62 395 ALA A C 1
ATOM 3030 O O . ALA A 1 395 ? -5.414 28.922 -5.113 1 60.62 395 ALA A O 1
ATOM 3031 N N . GLU A 1 396 ? -4.105 29.484 -6.797 1 62.78 396 GLU A N 1
ATOM 3032 C CA . GLU A 1 396 ? -4.141 28.25 -7.57 1 62.78 396 GLU A CA 1
ATOM 3033 C C . GLU A 1 396 ? -5.559 27.938 -8.039 1 62.78 396 GLU A C 1
ATOM 3035 O O . GLU A 1 396 ? -5.918 26.766 -8.18 1 62.78 396 GLU A O 1
ATOM 3040 N N . GLY A 1 397 ? -6.453 28.922 -8.039 1 67.12 397 GLY A N 1
ATOM 3041 C CA . GLY A 1 397 ? -7.801 28.734 -8.547 1 67.12 397 GLY A CA 1
ATOM 3042 C C . GLY A 1 397 ? -8.742 28.125 -7.531 1 67.12 397 GLY A C 1
ATOM 3043 O O . GLY A 1 397 ? -9.828 27.641 -7.883 1 67.12 397 GLY A O 1
ATOM 3044 N N . SER A 1 398 ? -8.391 28.094 -6.352 1 79 398 SER A N 1
ATOM 3045 C CA . SER A 1 398 ? -9.242 27.547 -5.305 1 79 398 SER A CA 1
ATOM 3046 C C . SER A 1 398 ? -10.344 28.516 -4.914 1 79 398 SER A C 1
ATOM 3048 O O . SER A 1 398 ? -10.219 29.719 -5.129 1 79 398 SER A O 1
ATOM 3050 N N . ARG A 1 399 ? -11.508 27.969 -4.574 1 86.69 399 ARG A N 1
ATOM 3051 C CA . ARG A 1 399 ? -12.539 28.797 -3.943 1 86.69 399 ARG A CA 1
ATOM 3052 C C . ARG A 1 399 ? -12.219 29.031 -2.471 1 86.69 399 ARG A C 1
ATOM 3054 O O . ARG A 1 399 ? -11.852 28.109 -1.748 1 86.69 399 ARG A O 1
ATOM 3061 N N . VAL A 1 400 ? -12.234 30.312 -2.102 1 90.12 400 VAL A N 1
ATOM 3062 C CA . VAL A 1 400 ? -11.883 30.609 -0.717 1 90.12 400 VAL A CA 1
ATOM 3063 C C . VAL A 1 400 ? -12.953 31.484 -0.082 1 90.12 400 VAL A C 1
ATOM 3065 O O . VAL A 1 400 ? -13.68 32.188 -0.785 1 90.12 400 VAL A O 1
ATOM 3068 N N . ALA A 1 401 ? -13.156 31.391 1.176 1 92 401 ALA A N 1
ATOM 3069 C CA . ALA A 1 401 ? -13.984 32.25 2.012 1 92 401 ALA A CA 1
ATOM 3070 C C . ALA A 1 401 ? -13.328 32.5 3.363 1 92 401 ALA A C 1
ATOM 3072 O O . ALA A 1 401 ? -12.492 31.719 3.814 1 92 401 ALA A O 1
ATOM 3073 N N . PHE A 1 402 ? -13.641 33.688 3.936 1 93.12 402 PHE A N 1
ATOM 3074 C CA . PHE A 1 402 ? -13.086 34.031 5.238 1 93.12 402 PHE A CA 1
ATOM 3075 C C . PHE A 1 402 ? -14.195 34.188 6.273 1 93.12 402 PHE A C 1
ATOM 3077 O O . PHE A 1 402 ? -15.195 34.844 6.016 1 93.12 402 PHE A O 1
ATOM 3084 N N . ILE A 1 403 ? -14 33.656 7.398 1 94.5 403 ILE A N 1
ATOM 3085 C CA . ILE A 1 403 ? -14.938 33.812 8.5 1 94.5 403 ILE A CA 1
ATOM 3086 C C . ILE A 1 403 ? -14.484 34.969 9.398 1 94.5 403 ILE A C 1
ATOM 3088 O O . ILE A 1 403 ? -13.305 35.094 9.719 1 94.5 403 ILE A O 1
ATOM 3092 N N . ASN A 1 404 ? -15.422 35.781 9.766 1 93.38 404 ASN A N 1
ATOM 3093 C CA . ASN A 1 404 ? -15.156 36.938 10.648 1 93.38 404 ASN A CA 1
ATOM 3094 C C . ASN A 1 404 ? -14.555 36.469 11.977 1 93.38 404 ASN A C 1
ATOM 3096 O O . ASN A 1 404 ? -15.133 35.625 12.672 1 93.38 404 ASN A O 1
ATOM 3100 N N . PRO A 1 405 ? -13.445 37 12.359 1 93.69 405 PRO A N 1
ATOM 3101 C CA . PRO A 1 405 ? -12.758 36.531 13.562 1 93.69 405 PRO A CA 1
ATOM 3102 C C . PRO A 1 405 ? -13.562 36.781 14.836 1 93.69 405 PRO A C 1
ATOM 3104 O O . PRO A 1 405 ? -13.352 36.094 15.844 1 93.69 405 PRO A O 1
ATOM 3107 N N . LYS A 1 406 ? -14.406 37.688 14.828 1 92 406 LYS A N 1
ATOM 3108 C CA . LYS A 1 406 ? -15.219 38 16 1 92 406 LYS A CA 1
ATOM 3109 C C . LYS A 1 406 ? -16 36.781 16.453 1 92 406 LYS A C 1
ATOM 3111 O O . LYS A 1 406 ? -16.234 36.594 17.656 1 92 406 LYS A O 1
ATOM 3116 N N . GLY A 1 407 ? -16.406 36 15.562 1 92.75 407 GLY A N 1
ATOM 3117 C CA . GLY A 1 407 ? -17.188 34.812 15.891 1 92.75 407 GLY A CA 1
ATOM 3118 C C . GLY A 1 407 ? -16.344 33.625 16.312 1 92.75 407 GLY A C 1
ATOM 3119 O O . GLY A 1 407 ? -16.875 32.625 16.812 1 92.75 407 GLY A O 1
ATOM 3120 N N . LEU A 1 408 ? -15.086 33.719 16.141 1 95.38 408 LEU A N 1
ATOM 3121 C CA . LEU A 1 408 ? -14.195 32.594 16.406 1 95.38 408 LEU A CA 1
ATOM 3122 C C . LEU A 1 408 ? -13.07 33 17.359 1 95.38 408 LEU A C 1
ATOM 3124 O O . LEU A 1 408 ? -11.914 32.656 17.141 1 95.38 408 LEU A O 1
ATOM 3128 N N . GLY A 1 409 ? -13.445 33.812 18.328 1 92.75 409 GLY A N 1
ATOM 3129 C CA . GLY A 1 409 ? -12.469 34.156 19.344 1 92.75 409 GLY A CA 1
ATOM 3130 C C . GLY A 1 409 ? -11.266 34.906 18.781 1 92.75 409 GLY A C 1
ATOM 3131 O O . GLY A 1 409 ? -10.125 34.625 19.188 1 92.75 409 GLY A O 1
ATOM 3132 N N . GLY A 1 410 ? -11.469 35.688 17.75 1 93.19 410 GLY A N 1
ATOM 3133 C CA . GLY A 1 410 ? -10.391 36.5 17.188 1 93.19 410 GLY A CA 1
ATOM 3134 C C . GLY A 1 410 ? -9.602 35.781 16.109 1 93.19 410 GLY A C 1
ATOM 3135 O O . GLY A 1 410 ? -8.656 36.344 15.555 1 93.19 410 GLY A O 1
ATOM 3136 N N . VAL A 1 411 ? -9.922 34.594 15.797 1 93.81 411 VAL A N 1
ATOM 3137 C CA . VAL A 1 411 ? -9.203 33.812 14.789 1 93.81 411 VAL A CA 1
ATOM 3138 C C . VAL A 1 411 ? -9.797 34.094 13.414 1 93.81 411 VAL A C 1
ATOM 3140 O O . VAL A 1 411 ? -10.977 33.844 13.172 1 93.81 411 VAL A O 1
ATOM 3143 N N . LEU A 1 412 ? -9.039 34.656 12.547 1 94.56 412 LEU A N 1
ATOM 3144 C CA . LEU A 1 412 ? -9.422 34.75 11.148 1 94.56 412 LEU A CA 1
ATOM 3145 C C . LEU A 1 412 ? -9.234 33.406 10.438 1 94.56 412 LEU A C 1
ATOM 3147 O O . LEU A 1 412 ? -8.109 32.906 10.305 1 94.56 412 LEU A O 1
ATOM 3151 N N . LEU A 1 413 ? -10.312 32.812 10.023 1 95.31 413 LEU A N 1
ATOM 3152 C CA . LEU A 1 413 ? -10.281 31.5 9.414 1 95.31 413 LEU A CA 1
ATOM 3153 C C . LEU A 1 413 ? -10.57 31.594 7.918 1 95.31 413 LEU A C 1
ATOM 3155 O O . LEU A 1 413 ? -11.609 32.125 7.512 1 95.31 413 LEU A O 1
ATOM 3159 N N . GLU A 1 414 ? -9.648 31.156 7.18 1 93.5 414 GLU A N 1
ATOM 3160 C CA . GLU A 1 414 ? -9.828 30.984 5.742 1 93.5 414 GLU A CA 1
ATOM 3161 C C . GLU A 1 414 ? -10.289 29.562 5.414 1 93.5 414 GLU A C 1
ATOM 3163 O O . GLU A 1 414 ? -9.742 28.594 5.93 1 93.5 414 GLU A O 1
ATOM 3168 N N . VAL A 1 415 ? -11.328 29.453 4.684 1 93.88 415 VAL A N 1
ATOM 3169 C CA . VAL A 1 415 ? -11.828 28.156 4.234 1 93.88 415 VAL A CA 1
ATOM 3170 C C . VAL A 1 415 ? -11.547 27.984 2.742 1 93.88 415 VAL A C 1
ATOM 3172 O O . VAL A 1 415 ? -11.945 28.812 1.928 1 93.88 415 VAL A O 1
ATOM 3175 N N . VAL A 1 416 ? -10.836 26.906 2.449 1 91.56 416 VAL A N 1
ATOM 3176 C CA . VAL A 1 416 ? -10.352 26.703 1.089 1 91.56 416 VAL A CA 1
ATOM 3177 C C . VAL A 1 416 ? -10.961 25.422 0.511 1 91.56 416 VAL A C 1
ATOM 3179 O O . VAL A 1 416 ? -11.023 24.406 1.188 1 91.56 416 VAL A O 1
ATOM 3182 N N . GLU A 1 417 ? -11.516 25.5 -0.589 1 89.25 417 GLU A N 1
ATOM 3183 C CA . GLU A 1 417 ? -11.898 24.344 -1.386 1 89.25 417 GLU A CA 1
ATOM 3184 C C . GLU A 1 417 ? -11.055 24.234 -2.652 1 89.25 417 GLU A C 1
ATOM 3186 O O . GLU A 1 417 ? -11.07 25.141 -3.49 1 89.25 417 GLU A O 1
ATOM 3191 N N . LYS A 1 418 ? -10.141 23.375 -2.646 1 77.75 418 LYS A N 1
ATOM 3192 C CA . LYS A 1 418 ? -9.273 23.234 -3.818 1 77.75 418 LYS A CA 1
ATOM 3193 C C . LYS A 1 418 ? -10.062 22.75 -5.027 1 77.75 418 LYS A C 1
ATOM 3195 O O . LYS A 1 418 ? -11.023 21.984 -4.883 1 77.75 418 LYS A O 1
ATOM 3200 N N . LYS A 1 419 ? -9.867 23.5 -6.082 1 64.19 419 LYS A N 1
ATOM 3201 C CA . LYS A 1 419 ? -10.477 23.078 -7.336 1 64.19 419 LYS A CA 1
ATOM 3202 C C . LYS A 1 419 ? -10.172 21.609 -7.621 1 64.19 419 LYS A C 1
ATOM 3204 O O . LYS A 1 419 ? -9.148 21.078 -7.172 1 64.19 419 LYS A O 1
ATOM 3209 N N . ASP A 1 420 ? -11 20.859 -8.219 1 51.62 420 ASP A N 1
ATOM 3210 C CA . ASP A 1 420 ? -11.062 19.438 -8.562 1 51.62 420 ASP A CA 1
ATOM 3211 C C . ASP A 1 420 ? -9.688 18.906 -8.961 1 51.62 420 ASP A C 1
ATOM 3213 O O . ASP A 1 420 ? -9.305 18.984 -10.133 1 51.62 420 ASP A O 1
ATOM 3217 N N . GLU A 1 421 ? -8.664 19.375 -8.344 1 42.31 421 GLU A N 1
ATOM 3218 C CA . GLU A 1 421 ? -7.816 18.391 -9.023 1 42.31 421 GLU A CA 1
ATOM 3219 C C . GLU A 1 421 ? -8.469 17.016 -9.031 1 42.31 421 GLU A C 1
ATOM 3221 O O . GLU A 1 421 ? -9.555 16.828 -8.469 1 42.31 421 GLU A O 1
ATOM 3226 N N . HIS A 1 422 ? -7.711 15.711 -8.742 1 34.81 422 HIS A N 1
ATOM 3227 C CA . HIS A 1 422 ? -8.305 14.398 -8.953 1 34.81 422 HIS A CA 1
ATOM 3228 C C . HIS A 1 422 ? -9.445 14.148 -7.977 1 34.81 422 HIS A C 1
ATOM 3230 O O . HIS A 1 422 ? -9.211 13.812 -6.812 1 34.81 422 HIS A O 1
ATOM 3236 N N . LYS A 1 423 ? -10.508 14.852 -7.844 1 33.91 423 LYS A N 1
ATOM 3237 C CA . LYS A 1 423 ? -11.742 14.258 -7.344 1 33.91 423 LYS A CA 1
ATOM 3238 C C . LYS A 1 423 ? -11.734 12.742 -7.527 1 33.91 423 LYS A C 1
ATOM 3240 O O . LYS A 1 423 ? -12.016 12.242 -8.617 1 33.91 423 LYS A O 1
ATOM 3245 N N . ILE A 1 424 ? -10.695 12.062 -7.184 1 25.47 424 ILE A N 1
ATOM 3246 C CA . ILE A 1 424 ? -10.859 10.617 -7.145 1 25.47 424 ILE A CA 1
ATOM 3247 C C . ILE A 1 424 ? -12.031 10.258 -6.227 1 25.47 424 ILE A C 1
ATOM 3249 O O . ILE A 1 424 ? -12.125 10.758 -5.105 1 25.47 424 ILE A O 1
ATOM 3253 N N . MET B 1 1 ? -30.125 0.183 -10.266 1 94.25 1 MET B N 1
ATOM 3254 C CA . MET B 1 1 ? -30.172 -0.632 -9.055 1 94.25 1 MET B CA 1
ATOM 3255 C C . MET B 1 1 ? -31.516 -1.33 -8.914 1 94.25 1 MET B C 1
ATOM 3257 O O . MET B 1 1 ? -31.562 -2.521 -8.602 1 94.25 1 MET B O 1
ATOM 3261 N N . GLU B 1 2 ? -32.562 -0.634 -9.211 1 95 2 GLU B N 1
ATOM 3262 C CA . GLU B 1 2 ? -33.875 -1.233 -9.117 1 95 2 GLU B CA 1
ATOM 3263 C C . GLU B 1 2 ? -34.031 -2.441 -10.039 1 95 2 GLU B C 1
ATOM 3265 O O . GLU B 1 2 ? -34.531 -3.492 -9.633 1 95 2 GLU B O 1
ATOM 3270 N N . ALA B 1 3 ? -33.594 -2.229 -11.195 1 96.56 3 ALA B N 1
ATOM 3271 C CA . ALA B 1 3 ? -33.656 -3.328 -12.156 1 96.56 3 ALA B CA 1
ATOM 3272 C C . ALA B 1 3 ? -32.781 -4.492 -11.695 1 96.56 3 ALA B C 1
ATOM 3274 O O . ALA B 1 3 ? -33.156 -5.656 -11.82 1 96.56 3 ALA B O 1
ATOM 3275 N N . ALA B 1 4 ? -31.594 -4.242 -11.195 1 96.94 4 ALA B N 1
ATOM 3276 C CA . ALA B 1 4 ? -30.672 -5.273 -10.719 1 96.94 4 ALA B CA 1
ATOM 3277 C C . ALA B 1 4 ? -31.297 -6.059 -9.562 1 96.94 4 ALA B C 1
ATOM 3279 O O . ALA B 1 4 ? -31.094 -7.27 -9.453 1 96.94 4 ALA B O 1
ATOM 3280 N N . MET B 1 5 ? -32.094 -5.375 -8.742 1 96.19 5 MET B N 1
ATOM 3281 C CA . MET B 1 5 ? -32.719 -6.016 -7.598 1 96.19 5 MET B CA 1
ATOM 3282 C C . MET B 1 5 ? -33.781 -7.02 -8.055 1 96.19 5 MET B C 1
ATOM 3284 O O . MET B 1 5 ? -34.188 -7.887 -7.281 1 96.19 5 MET B O 1
ATOM 3288 N N . LYS B 1 6 ? -34.219 -6.887 -9.266 1 96.5 6 LYS B N 1
ATOM 3289 C CA . LYS B 1 6 ? -35.094 -7.859 -9.883 1 96.5 6 LYS B CA 1
ATOM 3290 C C . LYS B 1 6 ? -34.344 -8.898 -10.68 1 96.5 6 LYS B C 1
ATOM 3292 O O . LYS B 1 6 ? -34.906 -9.586 -11.531 1 96.5 6 LYS B O 1
ATOM 3297 N N . TRP B 1 7 ? -33.062 -8.93 -10.531 1 96.69 7 TRP B N 1
ATOM 3298 C CA . TRP B 1 7 ? -32.125 -9.883 -11.109 1 96.69 7 TRP B CA 1
ATOM 3299 C C . TRP B 1 7 ? -32 -9.695 -12.617 1 96.69 7 TRP B C 1
ATOM 3301 O O . TRP B 1 7 ? -31.891 -10.672 -13.359 1 96.69 7 TRP B O 1
ATOM 3311 N N . ASP B 1 8 ? -32.188 -8.469 -13.062 1 96.56 8 ASP B N 1
ATOM 3312 C CA . ASP B 1 8 ? -31.891 -8.148 -14.453 1 96.56 8 ASP B CA 1
ATOM 3313 C C . ASP B 1 8 ? -30.391 -8.234 -14.742 1 96.56 8 ASP B C 1
ATOM 3315 O O . ASP B 1 8 ? -29.609 -7.398 -14.281 1 96.56 8 ASP B O 1
ATOM 3319 N N . LYS B 1 9 ? -30.047 -9.195 -15.602 1 95.38 9 LYS B N 1
ATOM 3320 C CA . LYS B 1 9 ? -28.625 -9.492 -15.836 1 95.38 9 LYS B CA 1
ATOM 3321 C C . LYS B 1 9 ? -27.922 -8.312 -16.5 1 95.38 9 LYS B C 1
ATOM 3323 O O . LYS B 1 9 ? -26.75 -8.047 -16.219 1 95.38 9 LYS B O 1
ATOM 3328 N N . GLN B 1 10 ? -28.578 -7.605 -17.328 1 95.44 10 GLN B N 1
ATOM 3329 C CA . GLN B 1 10 ? -27.984 -6.453 -18 1 95.44 10 GLN B CA 1
ATOM 3330 C C . GLN B 1 10 ? -27.719 -5.324 -17.016 1 95.44 10 GLN B C 1
ATOM 3332 O O . GLN B 1 10 ? -26.672 -4.684 -17.062 1 95.44 10 GLN B O 1
ATOM 3337 N N . ALA B 1 11 ? -28.688 -5.148 -16.188 1 97.12 11 ALA B N 1
ATOM 3338 C CA . ALA B 1 11 ? -28.531 -4.121 -15.164 1 97.12 11 ALA B CA 1
ATOM 3339 C C . ALA B 1 11 ? -27.375 -4.469 -14.227 1 97.12 11 ALA B C 1
ATOM 3341 O O . ALA B 1 11 ? -26.594 -3.598 -13.844 1 97.12 11 ALA B O 1
ATOM 3342 N N . ILE B 1 12 ? -27.266 -5.699 -13.836 1 97.19 12 ILE B N 1
ATOM 3343 C CA . ILE B 1 12 ? -26.188 -6.156 -12.984 1 97.19 12 ILE B CA 1
ATOM 3344 C C . ILE B 1 12 ? -24.844 -5.91 -13.672 1 97.19 12 ILE B C 1
ATOM 3346 O O . ILE B 1 12 ? -23.922 -5.367 -13.07 1 97.19 12 ILE B O 1
ATOM 3350 N N . SER B 1 13 ? -24.781 -6.223 -14.945 1 95.38 13 SER B N 1
ATOM 3351 C CA . SER B 1 13 ? -23.562 -6.031 -15.719 1 95.38 13 SER B CA 1
ATOM 3352 C C . SER B 1 13 ? -23.172 -4.559 -15.789 1 95.38 13 SER B C 1
ATOM 3354 O O . SER B 1 13 ? -22 -4.215 -15.688 1 95.38 13 SER B O 1
ATOM 3356 N N . LYS B 1 14 ? -24.094 -3.738 -15.953 1 96 14 LYS B N 1
ATOM 3357 C CA . LYS B 1 14 ? -23.828 -2.303 -16 1 96 14 LYS B CA 1
ATOM 3358 C C . LYS B 1 14 ? -23.281 -1.797 -14.672 1 96 14 LYS B C 1
ATOM 3360 O O . LYS B 1 14 ? -22.359 -0.979 -14.641 1 96 14 LYS B O 1
ATOM 3365 N N . LEU B 1 15 ? -23.875 -2.266 -13.594 1 96.12 15 LEU B N 1
ATOM 3366 C CA . LEU B 1 15 ? -23.406 -1.866 -12.273 1 96.12 15 LEU B CA 1
ATOM 3367 C C . LEU B 1 15 ? -21.969 -2.348 -12.039 1 96.12 15 LEU B C 1
ATOM 3369 O O . LEU B 1 15 ? -21.156 -1.622 -11.477 1 96.12 15 LEU B O 1
ATOM 3373 N N . ILE B 1 16 ? -21.672 -3.508 -12.461 1 94 16 ILE B N 1
ATOM 3374 C CA . ILE B 1 16 ? -20.312 -4.035 -12.32 1 94 16 ILE B CA 1
ATOM 3375 C C . ILE B 1 16 ? -19.344 -3.203 -13.148 1 94 16 ILE B C 1
ATOM 3377 O O . ILE B 1 16 ? -18.219 -2.932 -12.719 1 94 16 ILE B O 1
ATOM 3381 N N . SER B 1 17 ? -19.75 -2.77 -14.336 1 91.81 17 SER B N 1
ATOM 3382 C CA . SER B 1 17 ? -18.922 -1.896 -15.164 1 91.81 17 SER B CA 1
ATOM 3383 C C . SER B 1 17 ? -18.625 -0.581 -14.453 1 91.81 17 SER B C 1
ATOM 3385 O O . SER B 1 17 ? -17.516 -0.049 -14.562 1 91.81 17 SER B O 1
ATOM 3387 N N . LEU B 1 18 ? -19.578 -0.11 -13.781 1 92.5 18 LEU B N 1
ATOM 3388 C CA . LEU B 1 18 ? -19.375 1.105 -13 1 92.5 18 LEU B CA 1
ATOM 3389 C C . LEU B 1 18 ? -18.344 0.875 -11.898 1 92.5 18 LEU B C 1
ATOM 3391 O O . LEU B 1 18 ? -17.5 1.734 -11.641 1 92.5 18 LEU B O 1
ATOM 3395 N N . ILE B 1 19 ? -18.391 -0.256 -11.258 1 90.25 19 ILE B N 1
ATOM 3396 C CA . ILE B 1 19 ? -17.422 -0.63 -10.234 1 90.25 19 ILE B CA 1
ATOM 3397 C C . ILE B 1 19 ? -16.031 -0.683 -10.844 1 90.25 19 ILE B C 1
ATOM 3399 O O . ILE B 1 19 ? -15.07 -0.17 -10.258 1 90.25 19 ILE B O 1
ATOM 3403 N N . GLU B 1 20 ? -15.922 -1.259 -11.992 1 85.06 20 GLU B N 1
ATOM 3404 C CA . GLU B 1 20 ? -14.648 -1.39 -12.688 1 85.06 20 GLU B CA 1
ATOM 3405 C C . GLU B 1 20 ? -14.07 -0.023 -13.039 1 85.06 20 GLU B C 1
ATOM 3407 O O . GLU B 1 20 ? -12.852 0.144 -13.094 1 85.06 20 GLU B O 1
ATOM 3412 N N . ASP B 1 21 ? -14.992 0.905 -13.18 1 83.31 21 ASP B N 1
ATOM 3413 C CA . ASP B 1 21 ? -14.578 2.264 -13.516 1 83.31 21 ASP B CA 1
ATOM 3414 C C . ASP B 1 21 ? -14.219 3.053 -12.266 1 83.31 21 ASP B C 1
ATOM 3416 O O . ASP B 1 21 ? -13.898 4.242 -12.344 1 83.31 21 ASP B O 1
ATOM 3420 N N . GLY B 1 22 ? -14.367 2.436 -11.203 1 79.06 22 GLY B N 1
ATOM 3421 C CA . GLY B 1 22 ? -13.938 3.064 -9.961 1 79.06 22 GLY B CA 1
ATOM 3422 C C . GLY B 1 22 ? -15.062 3.762 -9.219 1 79.06 22 GLY B C 1
ATOM 3423 O O . GLY B 1 22 ? -14.82 4.504 -8.266 1 79.06 22 GLY B O 1
ATOM 3424 N N . LYS B 1 23 ? -16.219 3.533 -9.641 1 82.5 23 LYS B N 1
ATOM 3425 C CA . LYS B 1 23 ? -17.344 4.18 -8.984 1 82.5 23 LYS B CA 1
ATOM 3426 C C . LYS B 1 23 ? -17.812 3.377 -7.777 1 82.5 23 LYS B C 1
ATOM 3428 O O . LYS B 1 23 ? -17.859 2.145 -7.816 1 82.5 23 LYS B O 1
ATOM 3433 N N . GLU B 1 24 ? -18.062 4.09 -6.715 1 81.5 24 GLU B N 1
ATOM 3434 C CA . GLU B 1 24 ? -18.656 3.451 -5.547 1 81.5 24 GLU B CA 1
ATOM 3435 C C . GLU B 1 24 ? -20.188 3.521 -5.602 1 81.5 24 GLU B C 1
ATOM 3437 O O . GLU B 1 24 ? -20.75 4.602 -5.758 1 81.5 24 GLU B O 1
ATOM 3442 N N . LEU B 1 25 ? -20.734 2.434 -5.539 1 89.75 25 LEU B N 1
ATOM 3443 C CA . LEU B 1 25 ? -22.188 2.379 -5.547 1 89.75 25 LEU B CA 1
ATOM 3444 C C . LEU B 1 25 ? -22.75 2.658 -4.156 1 89.75 25 LEU B C 1
ATOM 3446 O O . LEU B 1 25 ? -22.125 2.328 -3.15 1 89.75 25 LEU B O 1
ATOM 3450 N N . ASP B 1 26 ? -23.859 3.271 -4.148 1 87.69 26 ASP B N 1
ATOM 3451 C CA . ASP B 1 26 ? -24.469 3.676 -2.889 1 87.69 26 ASP B CA 1
ATOM 3452 C C . ASP B 1 26 ? -25.422 2.6 -2.367 1 87.69 26 ASP B C 1
ATOM 3454 O O . ASP B 1 26 ? -26.625 2.641 -2.637 1 87.69 26 ASP B O 1
ATOM 3458 N N . TYR B 1 27 ? -24.969 1.729 -1.629 1 90.44 27 TYR B N 1
ATOM 3459 C CA . TYR B 1 27 ? -25.734 0.703 -0.938 1 90.44 27 TYR B CA 1
ATOM 3460 C C . TYR B 1 27 ? -24.953 0.138 0.243 1 90.44 27 TYR B C 1
ATOM 3462 O O . TYR B 1 27 ? -23.734 0.269 0.306 1 90.44 27 TYR B O 1
ATOM 3470 N N . GLU B 1 28 ? -25.656 -0.444 1.121 1 88.56 28 GLU B N 1
ATOM 3471 C CA . GLU B 1 28 ? -25.016 -1.105 2.26 1 88.56 28 GLU B CA 1
ATOM 3472 C C . GLU B 1 28 ? -24.922 -2.611 2.035 1 88.56 28 GLU B C 1
ATOM 3474 O O . GLU B 1 28 ? -25.938 -3.291 1.87 1 88.56 28 GLU B O 1
ATOM 3479 N N . PRO B 1 29 ? -23.734 -3.088 2.049 1 91.44 29 PRO B N 1
ATOM 3480 C CA . PRO B 1 29 ? -23.578 -4.531 1.86 1 91.44 29 PRO B CA 1
ATOM 3481 C C . PRO B 1 29 ? -24.266 -5.348 2.951 1 91.44 29 PRO B C 1
ATOM 3483 O O . PRO B 1 29 ? -24.344 -4.906 4.102 1 91.44 29 PRO B O 1
ATOM 3486 N N . VAL B 1 30 ? -24.75 -6.527 2.553 1 89.31 30 VAL B N 1
ATOM 3487 C CA . VAL B 1 30 ? -25.438 -7.438 3.457 1 89.31 30 VAL B CA 1
ATOM 3488 C C . VAL B 1 30 ? -24.906 -8.852 3.277 1 89.31 30 VAL B C 1
ATOM 3490 O O . VAL B 1 30 ? -24.266 -9.156 2.264 1 89.31 30 VAL B O 1
ATOM 3493 N N . ARG B 1 31 ? -25.094 -9.609 4.336 1 91.56 31 ARG B N 1
ATOM 3494 C CA . ARG B 1 31 ? -24.781 -11.023 4.223 1 91.56 31 ARG B CA 1
ATOM 3495 C C . ARG B 1 31 ? -26.062 -11.852 4.023 1 91.56 31 ARG B C 1
ATOM 3497 O O . ARG B 1 31 ? -26.953 -11.82 4.863 1 91.56 31 ARG B O 1
ATOM 3504 N N . ARG B 1 32 ? -26.141 -12.484 2.855 1 89.94 32 ARG B N 1
ATOM 3505 C CA . ARG B 1 32 ? -27.328 -13.266 2.582 1 89.94 32 ARG B CA 1
ATOM 3506 C C . ARG B 1 32 ? -27 -14.508 1.764 1 89.94 32 ARG B C 1
ATOM 3508 O O . ARG B 1 32 ? -27.719 -15.508 1.812 1 89.94 32 ARG B O 1
ATOM 3515 N N . SER B 1 33 ? -25.953 -14.477 1.069 1 96.12 33 SER B N 1
ATOM 3516 C CA . SER B 1 33 ? -25.625 -15.508 0.09 1 96.12 33 SER B CA 1
ATOM 3517 C C . SER B 1 33 ? -24.656 -16.531 0.675 1 96.12 33 SER B C 1
ATOM 3519 O O . SER B 1 33 ? -24 -16.281 1.685 1 96.12 33 SER B O 1
ATOM 3521 N N . ARG B 1 34 ? -24.719 -17.719 0.112 1 97.06 34 ARG B N 1
ATOM 3522 C CA . ARG B 1 34 ? -23.578 -18.625 0.236 1 97.06 34 ARG B CA 1
ATOM 3523 C C . ARG B 1 34 ? -22.469 -18.234 -0.738 1 97.06 34 ARG B C 1
ATOM 3525 O O . ARG B 1 34 ? -22.625 -18.344 -1.954 1 97.06 34 ARG B O 1
ATOM 3532 N N . VAL B 1 35 ? -21.406 -17.766 -0.225 1 97.56 35 VAL B N 1
ATOM 3533 C CA . VAL B 1 35 ? -20.281 -17.375 -1.073 1 97.56 35 VAL B CA 1
ATOM 3534 C C . VAL B 1 35 ? -19.172 -18.422 -0.973 1 97.56 35 VAL B C 1
ATOM 3536 O O . VAL B 1 35 ? -18.578 -18.609 0.093 1 97.56 35 VAL B O 1
ATOM 3539 N N . VAL B 1 36 ? -18.875 -19.078 -2.078 1 97.12 36 VAL B N 1
ATOM 3540 C CA . VAL B 1 36 ? -17.953 -20.219 -2.086 1 97.12 36 VAL B CA 1
ATOM 3541 C C . VAL B 1 36 ? -16.766 -19.906 -2.998 1 97.12 36 VAL B C 1
ATOM 3543 O O . VAL B 1 36 ? -16.953 -19.594 -4.176 1 97.12 36 VAL B O 1
ATOM 3546 N N . GLY B 1 37 ? -15.602 -19.953 -2.422 1 94.56 37 GLY B N 1
ATOM 3547 C CA . GLY B 1 37 ? -14.383 -19.828 -3.207 1 94.56 37 GLY B CA 1
ATOM 3548 C C . GLY B 1 37 ? -13.812 -21.156 -3.645 1 94.56 37 GLY B C 1
ATOM 3549 O O . GLY B 1 37 ? -13.672 -22.078 -2.832 1 94.56 37 GLY B O 1
ATOM 3550 N N . ILE B 1 38 ? -13.539 -21.234 -4.91 1 91.69 38 ILE B N 1
ATOM 3551 C CA . ILE B 1 38 ? -12.953 -22.438 -5.488 1 91.69 38 ILE B CA 1
ATOM 3552 C C . ILE B 1 38 ? -11.523 -22.141 -5.945 1 91.69 38 ILE B C 1
ATOM 3554 O O . ILE B 1 38 ? -11.297 -21.266 -6.781 1 91.69 38 ILE B O 1
ATOM 3558 N N . THR B 1 39 ? -10.617 -22.844 -5.371 1 84.56 39 THR B N 1
ATOM 3559 C CA . THR B 1 39 ? -9.219 -22.609 -5.707 1 84.56 39 THR B CA 1
ATOM 3560 C C . THR B 1 39 ? -8.5 -23.938 -5.965 1 84.56 39 THR B C 1
ATOM 3562 O O . THR B 1 39 ? -9.07 -25 -5.785 1 84.56 39 THR B O 1
ATOM 3565 N N . GLY B 1 40 ? -7.277 -23.812 -6.461 1 78.5 40 GLY B N 1
ATOM 3566 C CA . GLY B 1 40 ? -6.477 -24.953 -6.875 1 78.5 40 GLY B CA 1
ATOM 3567 C C . GLY B 1 40 ? -5.613 -24.672 -8.094 1 78.5 40 GLY B C 1
ATOM 3568 O O . GLY B 1 40 ? -5.754 -23.625 -8.727 1 78.5 40 GLY B O 1
ATOM 3569 N N . PRO B 1 41 ? -4.762 -25.594 -8.367 1 73.69 41 PRO B N 1
ATOM 3570 C CA . PRO B 1 41 ? -3.887 -25.359 -9.523 1 73.69 41 PRO B CA 1
ATOM 3571 C C . PRO B 1 41 ? -4.648 -25.359 -10.844 1 73.69 41 PRO B C 1
ATOM 3573 O O . PRO B 1 41 ? -5.785 -25.828 -10.914 1 73.69 41 PRO B O 1
ATOM 3576 N N . PRO B 1 42 ? -4.02 -24.75 -11.852 1 67.81 42 PRO B N 1
ATOM 3577 C CA . PRO B 1 42 ? -4.656 -24.797 -13.164 1 67.81 42 PRO B CA 1
ATOM 3578 C C . PRO B 1 42 ? -4.926 -26.219 -13.648 1 67.81 42 PRO B C 1
ATOM 3580 O O . PRO B 1 42 ? -4.105 -27.109 -13.422 1 67.81 42 PRO B O 1
ATOM 3583 N N . GLY B 1 43 ? -6.016 -26.422 -14.203 1 70 43 GLY B N 1
ATOM 3584 C CA . GLY B 1 43 ? -6.363 -27.719 -14.742 1 70 43 GLY B CA 1
ATOM 3585 C C . GLY B 1 43 ? -6.957 -28.656 -13.711 1 70 43 GLY B C 1
ATOM 3586 O O . GLY B 1 43 ? -7.332 -29.781 -14.031 1 70 43 GLY B O 1
ATOM 3587 N N . ALA B 1 44 ? -7.164 -28.172 -12.578 1 77.62 44 ALA B N 1
ATOM 3588 C CA . ALA B 1 44 ? -7.652 -29.016 -11.5 1 77.62 44 ALA B CA 1
ATOM 3589 C C . ALA B 1 44 ? -9.133 -29.359 -11.688 1 77.62 44 ALA B C 1
ATOM 3591 O O . ALA B 1 44 ? -9.656 -30.266 -11.039 1 77.62 44 ALA B O 1
ATOM 3592 N N . GLY B 1 45 ? -9.805 -28.641 -12.547 1 78.88 45 GLY B N 1
ATOM 3593 C CA . GLY B 1 45 ? -11.219 -28.891 -12.781 1 78.88 45 GLY B CA 1
ATOM 3594 C C . GLY B 1 45 ? -12.125 -27.906 -12.055 1 78.88 45 GLY B C 1
ATOM 3595 O O . GLY B 1 45 ? -13.273 -28.234 -11.75 1 78.88 45 GLY B O 1
ATOM 3596 N N . LYS B 1 46 ? -11.602 -26.781 -11.75 1 84.69 46 LYS B N 1
ATOM 3597 C CA . LYS B 1 46 ? -12.344 -25.797 -10.969 1 84.69 46 LYS B CA 1
ATOM 3598 C C . LYS B 1 46 ? -13.633 -25.391 -11.68 1 84.69 46 LYS B C 1
ATOM 3600 O O . LYS B 1 46 ? -14.719 -25.422 -11.094 1 84.69 46 LYS B O 1
ATOM 3605 N N . SER B 1 47 ? -13.547 -25.016 -12.945 1 83.75 47 SER B N 1
ATOM 3606 C CA . SER B 1 47 ? -14.711 -24.547 -13.695 1 83.75 47 SER B CA 1
ATOM 3607 C C . SER B 1 47 ? -15.727 -25.672 -13.883 1 83.75 47 SER B C 1
ATOM 3609 O O . SER B 1 47 ? -16.938 -25.438 -13.789 1 83.75 47 SER B O 1
ATOM 3611 N N . THR B 1 48 ? -15.25 -26.844 -14.102 1 84.88 48 THR B N 1
ATOM 3612 C CA . THR B 1 48 ? -16.141 -28 -14.25 1 84.88 48 THR B CA 1
ATOM 3613 C C . THR B 1 48 ? -16.906 -28.266 -12.961 1 84.88 48 THR B C 1
ATOM 3615 O O . THR B 1 48 ? -18.094 -28.594 -13 1 84.88 48 THR B O 1
ATOM 3618 N N . LEU B 1 49 ? -16.203 -28.109 -11.906 1 90.62 49 LEU B N 1
ATOM 3619 C CA . LEU B 1 49 ? -16.844 -28.312 -10.617 1 90.62 49 LEU B CA 1
ATOM 3620 C C . LEU B 1 49 ? -17.938 -27.281 -10.375 1 90.62 49 LEU B C 1
ATOM 3622 O O . LEU B 1 49 ? -19.047 -27.625 -9.945 1 90.62 49 LEU B O 1
ATOM 3626 N N . ILE B 1 50 ? -17.656 -26.016 -10.633 1 91.5 50 ILE B N 1
ATOM 3627 C CA . ILE B 1 50 ? -18.625 -24.953 -10.461 1 91.5 50 ILE B CA 1
ATOM 3628 C C . ILE B 1 50 ? -19.859 -25.219 -11.328 1 91.5 50 ILE B C 1
ATOM 3630 O O . ILE B 1 50 ? -21 -25.078 -10.875 1 91.5 50 ILE B O 1
ATOM 3634 N N . TYR B 1 51 ? -19.594 -25.672 -12.492 1 87.69 51 TYR B N 1
ATOM 3635 C CA . TYR B 1 51 ? -20.672 -26.031 -13.414 1 87.69 51 TYR B CA 1
ATOM 3636 C C . TYR B 1 51 ? -21.547 -27.125 -12.836 1 87.69 51 TYR B C 1
ATOM 3638 O O . TYR B 1 51 ? -22.781 -27 -12.82 1 87.69 51 TYR B O 1
ATOM 3646 N N . ALA B 1 52 ? -20.891 -28.141 -12.367 1 89.56 52 ALA B N 1
ATOM 3647 C CA . ALA B 1 52 ? -21.625 -29.281 -11.805 1 89.56 52 ALA B CA 1
ATOM 3648 C C . ALA B 1 52 ? -22.453 -28.859 -10.594 1 89.56 52 ALA B C 1
ATOM 3650 O O . ALA B 1 52 ? -23.594 -29.281 -10.438 1 89.56 52 ALA B O 1
ATOM 3651 N N . MET B 1 53 ? -21.906 -28.062 -9.758 1 94 53 MET B N 1
ATOM 3652 C CA . MET B 1 53 ? -22.609 -27.594 -8.57 1 94 53 MET B CA 1
ATOM 3653 C C . MET B 1 53 ? -23.812 -26.734 -8.945 1 94 53 MET B C 1
ATOM 3655 O O . MET B 1 53 ? -24.906 -26.938 -8.406 1 94 53 MET B O 1
ATOM 3659 N N . MET B 1 54 ? -23.641 -25.828 -9.898 1 92.44 54 MET B N 1
ATOM 3660 C CA . MET B 1 54 ? -24.719 -24.938 -10.312 1 92.44 54 MET B CA 1
ATOM 3661 C C . MET B 1 54 ? -25.844 -25.719 -10.977 1 92.44 54 MET B C 1
ATOM 3663 O O . MET B 1 54 ? -27.016 -25.406 -10.789 1 92.44 54 MET B O 1
ATOM 3667 N N . LYS B 1 55 ? -25.469 -26.734 -11.664 1 88.25 55 LYS B N 1
ATOM 3668 C CA . LYS B 1 55 ? -26.469 -27.562 -12.328 1 88.25 55 LYS B CA 1
ATOM 3669 C C . LYS B 1 55 ? -27.312 -28.344 -11.312 1 88.25 55 LYS B C 1
ATOM 3671 O O . LYS B 1 55 ? -28.5 -28.594 -11.539 1 88.25 55 LYS B O 1
ATOM 3676 N N . MET B 1 56 ? -26.781 -28.672 -10.266 1 89.69 56 MET B N 1
ATOM 3677 C CA . MET B 1 56 ? -27.438 -29.5 -9.258 1 89.69 56 MET B CA 1
ATOM 3678 C C . MET B 1 56 ? -28.391 -28.672 -8.406 1 89.69 56 MET B C 1
ATOM 3680 O O . MET B 1 56 ? -29.344 -29.219 -7.832 1 89.69 56 MET B O 1
ATOM 3684 N N . LEU B 1 57 ? -28.156 -27.438 -8.32 1 92.62 57 LEU B N 1
ATOM 3685 C CA . LEU B 1 57 ? -28.953 -26.578 -7.449 1 92.62 57 LEU B CA 1
ATOM 3686 C C . LEU B 1 57 ? -30.328 -26.312 -8.055 1 92.62 57 LEU B C 1
ATOM 3688 O O . LEU B 1 57 ? -30.484 -26.312 -9.273 1 92.62 57 LEU B O 1
ATOM 3692 N N . PRO B 1 58 ? -31.297 -26.094 -7.199 1 92.38 58 PRO B N 1
ATOM 3693 C CA . PRO B 1 58 ? -32.656 -25.812 -7.676 1 92.38 58 PRO B CA 1
ATOM 3694 C C . PRO B 1 58 ? -32.719 -24.641 -8.656 1 92.38 58 PRO B C 1
ATOM 3696 O O . PRO B 1 58 ? -31.969 -23.672 -8.508 1 92.38 58 PRO B O 1
ATOM 3699 N N . ARG B 1 59 ? -33.656 -24.688 -9.578 1 90.44 59 ARG B N 1
ATOM 3700 C CA . ARG B 1 59 ? -33.719 -23.75 -10.695 1 90.44 59 ARG B CA 1
ATOM 3701 C C . ARG B 1 59 ? -34.281 -22.391 -10.242 1 90.44 59 ARG B C 1
ATOM 3703 O O . ARG B 1 59 ? -34.125 -21.391 -10.945 1 90.44 59 ARG B O 1
ATOM 3710 N N . ASP B 1 60 ? -34.812 -22.406 -9.102 1 92.75 60 ASP B N 1
ATOM 3711 C CA . ASP B 1 60 ? -35.406 -21.172 -8.625 1 92.75 60 ASP B CA 1
ATOM 3712 C C . ASP B 1 60 ? -34.406 -20.312 -7.875 1 92.75 60 ASP B C 1
ATOM 3714 O O . ASP B 1 60 ? -34.656 -19.156 -7.57 1 92.75 60 ASP B O 1
ATOM 3718 N N . LEU B 1 61 ? -33.281 -20.859 -7.672 1 95.81 61 LEU B N 1
ATOM 3719 C CA . LEU B 1 61 ? -32.25 -20.125 -6.957 1 95.81 61 LEU B CA 1
ATOM 3720 C C . LEU B 1 61 ? -31.5 -19.188 -7.906 1 95.81 61 LEU B C 1
ATOM 3722 O O . LEU B 1 61 ? -31.312 -19.516 -9.078 1 95.81 61 LEU B O 1
ATOM 3726 N N . LYS B 1 62 ? -31.203 -18.047 -7.43 1 97.06 62 LYS B N 1
ATOM 3727 C CA . LYS B 1 62 ? -30.328 -17.109 -8.141 1 97.06 62 LYS B CA 1
ATOM 3728 C C . LYS B 1 62 ? -28.859 -17.438 -7.895 1 97.06 62 LYS B C 1
ATOM 3730 O O . LYS B 1 62 ? -28.391 -17.391 -6.758 1 97.06 62 LYS B O 1
ATOM 3735 N N . LEU B 1 63 ? -28.188 -17.797 -9.008 1 96.81 63 LEU B N 1
ATOM 3736 C CA . LEU B 1 63 ? -26.797 -18.25 -8.906 1 96.81 63 LEU B CA 1
ATOM 3737 C C . LEU B 1 63 ? -25.859 -17.328 -9.672 1 96.81 63 LEU B C 1
ATOM 3739 O O . LEU B 1 63 ? -26.203 -16.844 -10.758 1 96.81 63 LEU B O 1
ATOM 3743 N N . ALA B 1 64 ? -24.719 -17.062 -9.07 1 96.31 64 ALA B N 1
ATOM 3744 C CA . ALA B 1 64 ? -23.688 -16.297 -9.758 1 96.31 64 ALA B CA 1
ATOM 3745 C C . ALA B 1 64 ? -22.344 -17.031 -9.734 1 96.31 64 ALA B C 1
ATOM 3747 O O . ALA B 1 64 ? -22.016 -17.703 -8.75 1 96.31 64 ALA B O 1
ATOM 3748 N N . ALA B 1 65 ? -21.625 -17 -10.844 1 93.81 65 ALA B N 1
ATOM 3749 C CA . ALA B 1 65 ? -20.266 -17.516 -10.953 1 93.81 65 ALA B CA 1
ATOM 3750 C C . ALA B 1 65 ? -19.297 -16.422 -11.43 1 93.81 65 ALA B C 1
ATOM 3752 O O . ALA B 1 65 ? -19.531 -15.805 -12.477 1 93.81 65 ALA B O 1
ATOM 3753 N N . LEU B 1 66 ? -18.312 -16.188 -10.586 1 91.62 66 LEU B N 1
ATOM 3754 C CA . LEU B 1 66 ? -17.281 -15.203 -10.906 1 91.62 66 LEU B CA 1
ATOM 3755 C C . LEU B 1 66 ? -15.922 -15.875 -11.094 1 91.62 66 LEU B C 1
ATOM 3757 O O . LEU B 1 66 ? -15.516 -16.703 -10.266 1 91.62 66 LEU B O 1
ATOM 3761 N N . THR B 1 67 ? -15.266 -15.562 -12.164 1 84.19 67 THR B N 1
ATOM 3762 C CA . THR B 1 67 ? -13.914 -16.047 -12.383 1 84.19 67 THR B CA 1
ATOM 3763 C C . THR B 1 67 ? -12.906 -14.906 -12.32 1 84.19 67 THR B C 1
ATOM 3765 O O . THR B 1 67 ? -13.094 -13.875 -12.953 1 84.19 67 THR B O 1
ATOM 3768 N N . ILE B 1 68 ? -11.906 -15.094 -11.508 1 79.25 68 ILE B N 1
ATOM 3769 C CA . ILE B 1 68 ? -10.867 -14.078 -11.391 1 79.25 68 ILE B CA 1
ATOM 3770 C C . ILE B 1 68 ? -9.695 -14.43 -12.297 1 79.25 68 ILE B C 1
ATOM 3772 O O . ILE B 1 68 ? -9.047 -15.461 -12.109 1 79.25 68 ILE B O 1
ATOM 3776 N N . ASP B 1 69 ? -9.492 -13.633 -13.281 1 65.44 69 ASP B N 1
ATOM 3777 C CA . ASP B 1 69 ? -8.406 -13.836 -14.234 1 65.44 69 ASP B CA 1
ATOM 3778 C C . ASP B 1 69 ? -7.227 -12.914 -13.93 1 65.44 69 ASP B C 1
ATOM 3780 O O . ASP B 1 69 ? -7.41 -11.719 -13.695 1 65.44 69 ASP B O 1
ATOM 3784 N N . PRO B 1 70 ? -6.051 -13.586 -13.742 1 56.41 70 PRO B N 1
ATOM 3785 C CA . PRO B 1 70 ? -4.91 -12.688 -13.555 1 56.41 70 PRO B CA 1
ATOM 3786 C C . PRO B 1 70 ? -4.652 -11.805 -14.773 1 56.41 70 PRO B C 1
ATOM 3788 O O . PRO B 1 70 ? -4.84 -12.242 -15.906 1 56.41 70 PRO B O 1
ATOM 3791 N N . THR B 1 71 ? -4.941 -10.516 -14.719 1 50.69 71 THR B N 1
ATOM 3792 C CA . THR B 1 71 ? -4.621 -9.625 -15.828 1 50.69 71 THR B CA 1
ATOM 3793 C C . THR B 1 71 ? -3.113 -9.555 -16.047 1 50.69 71 THR B C 1
ATOM 3795 O O . THR B 1 71 ? -2.338 -9.547 -15.094 1 50.69 71 THR B O 1
ATOM 3798 N N . SER B 1 72 ? -2.695 -10.133 -17.188 1 45 72 SER B N 1
ATOM 3799 C CA . SER B 1 72 ? -1.291 -9.906 -17.516 1 45 72 SER B CA 1
ATOM 3800 C C . SER B 1 72 ? -0.919 -8.438 -17.375 1 45 72 SER B C 1
ATOM 3802 O O . SER B 1 72 ? -1.647 -7.559 -17.859 1 45 72 SER B O 1
ATOM 3804 N N . PRO B 1 73 ? -0.201 -8.031 -16.344 1 43.41 73 PRO B N 1
ATOM 3805 C CA . PRO B 1 73 ? 0.167 -6.617 -16.266 1 43.41 73 PRO B CA 1
ATOM 3806 C C . PRO B 1 73 ? 0.517 -6.031 -17.641 1 43.41 73 PRO B C 1
ATOM 3808 O O . PRO B 1 73 ? 0.506 -4.809 -17.812 1 43.41 73 PRO B O 1
ATOM 3811 N N . PHE B 1 74 ? 0.97 -6.887 -18.578 1 40.84 74 PHE B N 1
ATOM 3812 C CA . PHE B 1 74 ? 1.523 -6.332 -19.797 1 40.84 74 PHE B CA 1
ATOM 3813 C C . PHE B 1 74 ? 0.496 -6.375 -20.922 1 40.84 74 PHE B C 1
ATOM 3815 O O . PHE B 1 74 ? 0.379 -5.422 -21.703 1 40.84 74 PHE B O 1
ATOM 3822 N N . SER B 1 75 ? -0.124 -7.551 -21.156 1 44.56 75 SER B N 1
ATOM 3823 C CA . SER B 1 75 ? -0.959 -7.586 -22.359 1 44.56 75 SER B CA 1
ATOM 3824 C C . SER B 1 75 ? -2.404 -7.215 -22.031 1 44.56 75 SER B C 1
ATOM 3826 O O . SER B 1 75 ? -3.211 -6.996 -22.938 1 44.56 75 SER B O 1
ATOM 3828 N N . GLY B 1 76 ? -2.729 -6.836 -20.844 1 42.84 76 GLY B N 1
ATOM 3829 C CA . GLY B 1 76 ? -4.086 -6.473 -20.469 1 42.84 76 GLY B CA 1
ATOM 3830 C C . GLY B 1 76 ? -5.086 -7.594 -20.688 1 42.84 76 GLY B C 1
ATOM 3831 O O . GLY B 1 76 ? -6.285 -7.41 -20.469 1 42.84 76 GLY B O 1
ATOM 3832 N N . GLY B 1 77 ? -4.82 -8.656 -21.484 1 41.53 77 GLY B N 1
ATOM 3833 C CA . GLY B 1 77 ? -5.82 -9.602 -21.953 1 41.53 77 GLY B CA 1
ATOM 3834 C C . GLY B 1 77 ? -6.145 -10.688 -20.938 1 41.53 77 GLY B C 1
ATOM 3835 O O . GLY B 1 77 ? -5.363 -10.938 -20.016 1 41.53 77 GLY B O 1
ATOM 3836 N N . SER B 1 78 ? -7.484 -10.891 -20.719 1 42.59 78 SER B N 1
ATOM 3837 C CA . SER B 1 78 ? -8.008 -11.961 -19.875 1 42.59 78 SER B CA 1
ATOM 3838 C C . SER B 1 78 ? -7.855 -13.32 -20.547 1 42.59 78 SER B C 1
ATOM 3840 O O . SER B 1 78 ? -7.832 -13.414 -21.781 1 42.59 78 SER B O 1
ATOM 3842 N N . PHE B 1 79 ? -7.348 -14.32 -19.891 1 41.94 79 PHE B N 1
ATOM 3843 C CA . PHE B 1 79 ? -7.32 -15.703 -20.359 1 41.94 79 PHE B CA 1
ATOM 3844 C C . PHE B 1 79 ? -8.734 -16.25 -20.5 1 41.94 79 PHE B C 1
ATOM 3846 O O . PHE B 1 79 ? -9.406 -16.531 -19.5 1 41.94 79 PHE B O 1
ATOM 3853 N N . MET B 1 80 ? -9.656 -15.797 -21.266 1 38.72 80 MET B N 1
ATOM 3854 C CA . MET B 1 80 ? -11.07 -16.156 -21.344 1 38.72 80 MET B CA 1
ATOM 3855 C C . MET B 1 80 ? -11.234 -17.641 -21.641 1 38.72 80 MET B C 1
ATOM 3857 O O . MET B 1 80 ? -12.242 -18.062 -22.203 1 38.72 80 MET B O 1
ATOM 3861 N N . GLY B 1 81 ? -10.203 -18.422 -21.562 1 38.62 81 GLY B N 1
ATOM 3862 C CA . GLY B 1 81 ? -10.656 -19.703 -22.078 1 38.62 81 GLY B CA 1
ATOM 3863 C C . GLY B 1 81 ? -11.891 -20.234 -21.375 1 38.62 81 GLY B C 1
ATOM 3864 O O . GLY B 1 81 ? -12.508 -21.203 -21.812 1 38.62 81 GLY B O 1
ATOM 3865 N N . ASN B 1 82 ? -12.023 -20.016 -20.219 1 44.47 82 ASN B N 1
ATOM 3866 C CA . ASN B 1 82 ? -12.93 -20.859 -19.453 1 44.47 82 ASN B CA 1
ATOM 3867 C C . ASN B 1 82 ? -14.391 -20.562 -19.781 1 44.47 82 ASN B C 1
ATOM 3869 O O . ASN B 1 82 ? -15.297 -21.203 -19.266 1 44.47 82 ASN B O 1
ATOM 3873 N N . ARG B 1 83 ? -14.781 -19.531 -20.547 1 45.81 83 ARG B N 1
ATOM 3874 C CA . ARG B 1 83 ? -16.188 -19.172 -20.703 1 45.81 83 ARG B CA 1
ATOM 3875 C C . ARG B 1 83 ? -16.938 -20.234 -21.484 1 45.81 83 ARG B C 1
ATOM 3877 O O . ARG B 1 83 ? -18.156 -20.359 -21.344 1 45.81 83 ARG B O 1
ATOM 3884 N N . ILE B 1 84 ? -16.188 -21 -22.156 1 45.25 84 ILE B N 1
ATOM 3885 C CA . ILE B 1 84 ? -16.875 -21.844 -23.141 1 45.25 84 ILE B CA 1
ATOM 3886 C C . ILE B 1 84 ? -17.688 -22.906 -22.406 1 45.25 84 ILE B C 1
ATOM 3888 O O . ILE B 1 84 ? -18.797 -23.25 -22.844 1 45.25 84 ILE B O 1
ATOM 3892 N N . ARG B 1 85 ? -17.219 -23.25 -21.219 1 52.56 85 ARG B N 1
ATOM 3893 C CA . ARG B 1 85 ? -17.797 -24.5 -20.719 1 52.56 85 ARG B CA 1
ATOM 3894 C C . ARG B 1 85 ? -19.125 -24.234 -20.016 1 52.56 85 ARG B C 1
ATOM 3896 O O . ARG B 1 85 ? -19.859 -25.156 -19.672 1 52.56 85 ARG B O 1
ATOM 3903 N N . MET B 1 86 ? -19.5 -22.969 -19.844 1 63.25 86 MET B N 1
ATOM 3904 C CA . MET B 1 86 ? -20.703 -22.75 -19.047 1 63.25 86 MET B CA 1
ATOM 3905 C C . MET B 1 86 ? -21.797 -22.125 -19.906 1 63.25 86 MET B C 1
ATOM 3907 O O . MET B 1 86 ? -22.688 -21.438 -19.375 1 63.25 86 MET B O 1
ATOM 3911 N N . GLN B 1 87 ? -21.672 -22.328 -21.172 1 61.19 87 GLN B N 1
ATOM 3912 C CA . GLN B 1 87 ? -22.594 -21.641 -22.078 1 61.19 87 GLN B CA 1
ATOM 3913 C C . GLN B 1 87 ? -24.031 -22.047 -21.812 1 61.19 87 GLN B C 1
ATOM 3915 O O . GLN B 1 87 ? -24.938 -21.203 -21.828 1 61.19 87 GLN B O 1
ATOM 3920 N N . ASP B 1 88 ? -24.312 -23.359 -21.578 1 72.75 88 ASP B N 1
ATOM 3921 C CA . ASP B 1 88 ? -25.688 -23.812 -21.312 1 72.75 88 ASP B CA 1
ATOM 3922 C C . ASP B 1 88 ? -26.266 -23.156 -20.078 1 72.75 88 ASP B C 1
ATOM 3924 O O . ASP B 1 88 ? -27.453 -22.875 -20.016 1 72.75 88 ASP B O 1
ATOM 3928 N N . LEU B 1 89 ? -25.438 -22.859 -19.156 1 80.25 89 LEU B N 1
ATOM 3929 C CA . LEU B 1 89 ? -25.891 -22.234 -17.906 1 80.25 89 LEU B CA 1
ATOM 3930 C C . LEU B 1 89 ? -26.141 -20.75 -18.109 1 80.25 89 LEU B C 1
ATOM 3932 O O . LEU B 1 89 ? -26.984 -20.156 -17.422 1 80.25 89 LEU B O 1
ATOM 3936 N N . SER B 1 90 ? -25.438 -20.203 -19.094 1 77.62 90 SER B N 1
ATOM 3937 C CA . SER B 1 90 ? -25.516 -18.75 -19.281 1 77.62 90 SER B CA 1
ATOM 3938 C C . SER B 1 90 ? -26.891 -18.328 -19.797 1 77.62 90 SER B C 1
ATOM 3940 O O . SER B 1 90 ? -27.297 -17.188 -19.609 1 77.62 90 SER B O 1
ATOM 3942 N N . ASP B 1 91 ? -27.609 -19.266 -20.328 1 79 91 ASP B N 1
ATOM 3943 C CA . ASP B 1 91 ? -28.906 -18.953 -20.922 1 79 91 ASP B CA 1
ATOM 3944 C C . ASP B 1 91 ? -30 -18.984 -19.859 1 79 91 ASP B C 1
ATOM 3946 O O . ASP B 1 91 ? -31.109 -18.484 -20.094 1 79 91 ASP B O 1
ATOM 3950 N N . ARG B 1 92 ? -29.703 -19.5 -18.719 1 87.44 92 ARG B N 1
ATOM 3951 C CA . ARG B 1 92 ? -30.688 -19.516 -17.641 1 87.44 92 ARG B CA 1
ATOM 3952 C C . ARG B 1 92 ? -30.828 -18.125 -17.016 1 87.44 92 ARG B C 1
ATOM 3954 O O . ARG B 1 92 ? -29.828 -17.5 -16.672 1 87.44 92 ARG B O 1
ATOM 3961 N N . PRO B 1 93 ? -32.031 -17.672 -16.859 1 89.44 93 PRO B N 1
ATOM 3962 C CA . PRO B 1 93 ? -32.25 -16.297 -16.391 1 89.44 93 PRO B CA 1
ATOM 3963 C C . PRO B 1 93 ? -31.766 -16.094 -14.945 1 89.44 93 PRO B C 1
ATOM 3965 O O . PRO B 1 93 ? -31.406 -14.984 -14.562 1 89.44 93 PRO B O 1
ATOM 3968 N N . ASN B 1 94 ? -31.766 -17.156 -14.195 1 94.38 94 ASN B N 1
ATOM 3969 C CA . ASN B 1 94 ? -31.422 -17.016 -12.789 1 94.38 94 ASN B CA 1
ATOM 3970 C C . ASN B 1 94 ? -29.938 -17.203 -12.555 1 94.38 94 ASN B C 1
ATOM 3972 O O . ASN B 1 94 ? -29.469 -17.156 -11.414 1 94.38 94 ASN B O 1
ATOM 3976 N N . ILE B 1 95 ? -29.172 -17.375 -13.648 1 94.25 95 ILE B N 1
ATOM 3977 C CA . ILE B 1 95 ? -27.734 -17.625 -13.516 1 94.25 95 ILE B CA 1
ATOM 3978 C C . ILE B 1 95 ? -26.953 -16.469 -14.125 1 94.25 95 ILE B C 1
ATOM 3980 O O . ILE B 1 95 ? -27.188 -16.078 -15.273 1 94.25 95 ILE B O 1
ATOM 3984 N N . PHE B 1 96 ? -26.109 -15.891 -13.398 1 94.25 96 PHE B N 1
ATOM 3985 C CA . PHE B 1 96 ? -25.234 -14.812 -13.836 1 94.25 96 PHE B CA 1
ATOM 3986 C C . PHE B 1 96 ? -23.781 -15.25 -13.828 1 94.25 96 PHE B C 1
ATOM 3988 O O . PHE B 1 96 ? -23.266 -15.711 -12.797 1 94.25 96 PHE B O 1
ATOM 3995 N N . ILE B 1 97 ? -23.078 -15.156 -14.977 1 91 97 ILE B N 1
ATOM 3996 C CA . ILE B 1 97 ? -21.672 -15.555 -15.094 1 91 97 ILE B CA 1
ATOM 3997 C C . ILE B 1 97 ? -20.844 -14.375 -15.602 1 91 97 ILE B C 1
ATOM 3999 O O . ILE B 1 97 ? -21.234 -13.703 -16.562 1 91 97 ILE B O 1
ATOM 4003 N N . ARG B 1 98 ? -19.734 -14.164 -14.898 1 88.62 98 ARG B N 1
ATOM 4004 C CA . ARG B 1 98 ? -18.875 -13.055 -15.312 1 88.62 98 ARG B CA 1
ATOM 4005 C C . ARG B 1 98 ? -17.422 -13.336 -15 1 88.62 98 ARG B C 1
ATOM 4007 O O . ARG B 1 98 ? -17.109 -13.945 -13.969 1 88.62 98 ARG B O 1
ATOM 4014 N N . SER B 1 99 ? -16.516 -12.898 -15.898 1 83.25 99 SER B N 1
ATOM 4015 C CA . SER B 1 99 ? -15.078 -12.914 -15.656 1 83.25 99 SER B CA 1
ATOM 4016 C C . SER B 1 99 ? -14.578 -11.555 -15.188 1 83.25 99 SER B C 1
ATOM 4018 O O . SER B 1 99 ? -14.977 -10.523 -15.742 1 83.25 99 SER B O 1
ATOM 4020 N N . LEU B 1 100 ? -13.805 -11.555 -14.102 1 80.5 100 LEU B N 1
ATOM 4021 C CA . LEU B 1 100 ? -13.242 -10.328 -13.555 1 80.5 100 LEU B CA 1
ATOM 4022 C C . LEU B 1 100 ? -11.734 -10.281 -13.75 1 80.5 100 LEU B C 1
ATOM 4024 O O . LEU B 1 100 ? -11.062 -11.312 -13.656 1 80.5 100 LEU B O 1
ATOM 4028 N N . ALA B 1 101 ? -11.172 -9.109 -14.086 1 68.12 101 ALA B N 1
ATOM 4029 C CA . ALA B 1 101 ? -9.727 -8.922 -14.227 1 68.12 101 ALA B CA 1
ATOM 4030 C C . ALA B 1 101 ? -9.117 -8.352 -12.953 1 68.12 101 ALA B C 1
ATOM 4032 O O . ALA B 1 101 ? -9.797 -7.641 -12.203 1 68.12 101 ALA B O 1
ATOM 4033 N N . THR B 1 102 ? -7.93 -8.82 -12.523 1 62.56 102 THR B N 1
ATOM 4034 C CA . THR B 1 102 ? -7.281 -8.297 -11.328 1 62.56 102 THR B CA 1
ATOM 4035 C C . THR B 1 102 ? -6.52 -7.012 -11.641 1 62.56 102 THR B C 1
ATOM 4037 O O . THR B 1 102 ? -6.148 -6.266 -10.734 1 62.56 102 THR B O 1
ATOM 4040 N N . HIS B 1 103 ? -6.75 -6.352 -12.672 1 54.28 103 HIS B N 1
ATOM 4041 C CA . HIS B 1 103 ? -6.117 -5.133 -13.164 1 54.28 103 HIS B CA 1
ATOM 4042 C C . HIS B 1 103 ? -4.824 -4.84 -12.414 1 54.28 103 HIS B C 1
ATOM 4044 O O . HIS B 1 103 ? -4.66 -3.754 -11.852 1 54.28 103 HIS B O 1
ATOM 4050 N N . GLY B 1 104 ? -3.873 -5.816 -12.25 1 50.41 104 GLY B N 1
ATOM 4051 C CA . GLY B 1 104 ? -2.551 -5.52 -11.719 1 50.41 104 GLY B CA 1
ATOM 4052 C C . GLY B 1 104 ? -2.545 -5.285 -10.227 1 50.41 104 GLY B C 1
ATOM 4053 O O . GLY B 1 104 ? -1.587 -4.734 -9.68 1 50.41 104 GLY B O 1
ATOM 4054 N N . SER B 1 105 ? -3.572 -5.375 -9.578 1 49.19 105 SER B N 1
ATOM 4055 C CA . SER B 1 105 ? -3.617 -5.066 -8.156 1 49.19 105 SER B CA 1
ATOM 4056 C C . SER B 1 105 ? -2.65 -5.945 -7.371 1 49.19 105 SER B C 1
ATOM 4058 O O . SER B 1 105 ? -2.518 -7.141 -7.652 1 49.19 105 SER B O 1
ATOM 4060 N N . ARG B 1 106 ? -1.604 -5.371 -6.812 1 45.53 106 ARG B N 1
ATOM 4061 C CA . ARG B 1 106 ? -0.534 -5.977 -6.027 1 45.53 106 ARG B CA 1
ATOM 4062 C C . ARG B 1 106 ? -1.087 -7.02 -5.062 1 45.53 106 ARG B C 1
ATOM 4064 O O . ARG B 1 106 ? -0.372 -7.941 -4.656 1 45.53 106 ARG B O 1
ATOM 4071 N N . GLY B 1 107 ? -2.307 -6.789 -4.66 1 47.75 107 GLY B N 1
ATOM 4072 C CA . GLY B 1 107 ? -2.752 -7.625 -3.555 1 47.75 107 GLY B CA 1
ATOM 4073 C C . GLY B 1 107 ? -3.797 -8.648 -3.961 1 47.75 107 GLY B C 1
ATOM 4074 O O . GLY B 1 107 ? -4.727 -8.922 -3.203 1 47.75 107 GLY B O 1
ATOM 4075 N N . GLY B 1 108 ? -3.455 -9.508 -5.094 1 59.88 108 GLY B N 1
ATOM 4076 C CA . GLY B 1 108 ? -4.219 -10.664 -5.551 1 59.88 108 GLY B CA 1
ATOM 4077 C C . GLY B 1 108 ? -5.66 -10.328 -5.883 1 59.88 108 GLY B C 1
ATOM 4078 O O . GLY B 1 108 ? -6.102 -10.516 -7.016 1 59.88 108 GLY B O 1
ATOM 4079 N N . LEU B 1 109 ? -6.422 -9.805 -4.75 1 70.94 109 LEU B N 1
ATOM 4080 C CA . LEU B 1 109 ? -7.832 -9.547 -5.02 1 70.94 109 LEU B CA 1
ATOM 4081 C C . LEU B 1 109 ? -8.062 -8.078 -5.332 1 70.94 109 LEU B C 1
ATOM 4083 O O . LEU B 1 109 ? -7.5 -7.199 -4.672 1 70.94 109 LEU B O 1
ATOM 4087 N N . SER B 1 110 ? -8.789 -7.766 -6.289 1 78.25 110 SER B N 1
ATOM 4088 C CA . SER B 1 110 ? -9.07 -6.395 -6.695 1 78.25 110 SER B CA 1
ATOM 4089 C C . SER B 1 110 ? -10.305 -5.848 -5.98 1 78.25 110 SER B C 1
ATOM 4091 O O . SER B 1 110 ? -11.141 -6.613 -5.5 1 78.25 110 SER B O 1
ATOM 4093 N N . TYR B 1 111 ? -10.352 -4.625 -5.797 1 85.19 111 TYR B N 1
ATOM 4094 C CA . TYR B 1 111 ? -11.547 -3.938 -5.312 1 85.19 111 TYR B CA 1
ATOM 4095 C C . TYR B 1 111 ? -12.781 -4.355 -6.105 1 85.19 111 TYR B C 1
ATOM 4097 O O . TYR B 1 111 ? -13.852 -4.551 -5.535 1 85.19 111 TYR B O 1
ATOM 4105 N N . GLU B 1 112 ? -12.547 -4.559 -7.348 1 86.88 112 GLU B N 1
ATOM 4106 C CA . GLU B 1 112 ? -13.633 -4.926 -8.258 1 86.88 112 GLU B CA 1
ATOM 4107 C C . GLU B 1 112 ? -14.242 -6.27 -7.871 1 86.88 112 GLU B C 1
ATOM 4109 O O . GLU B 1 112 ? -15.461 -6.418 -7.852 1 86.88 112 GLU B O 1
ATOM 4114 N N . ALA B 1 113 ? -13.406 -7.164 -7.574 1 88.94 113 ALA B N 1
ATOM 4115 C CA . ALA B 1 113 ? -13.891 -8.5 -7.219 1 88.94 113 ALA B CA 1
ATOM 4116 C C . ALA B 1 113 ? -14.711 -8.461 -5.934 1 88.94 113 ALA B C 1
ATOM 4118 O O . ALA B 1 113 ? -15.82 -9.008 -5.883 1 88.94 113 ALA B O 1
ATOM 4119 N N . ILE B 1 114 ? -14.25 -7.801 -4.926 1 92.56 114 ILE B N 1
ATOM 4120 C CA . ILE B 1 114 ? -14.938 -7.73 -3.639 1 92.56 114 ILE B CA 1
ATOM 4121 C C . ILE B 1 114 ? -16.266 -6.992 -3.797 1 92.56 114 ILE B C 1
ATOM 4123 O O . ILE B 1 114 ? -17.297 -7.457 -3.316 1 92.56 114 ILE B O 1
ATOM 4127 N N . SER B 1 115 ? -16.219 -5.859 -4.508 1 93.19 115 SER B N 1
ATOM 4128 C CA . SER B 1 115 ? -17.406 -5.047 -4.719 1 93.19 115 SER B CA 1
ATOM 4129 C C . SER B 1 115 ? -18.453 -5.809 -5.516 1 93.19 115 SER B C 1
ATOM 4131 O O . SER B 1 115 ? -19.656 -5.664 -5.262 1 93.19 115 SER B O 1
ATOM 4133 N N . THR B 1 116 ? -17.969 -6.586 -6.43 1 94.31 116 THR B N 1
ATOM 4134 C CA . THR B 1 116 ? -18.906 -7.375 -7.238 1 94.31 116 THR B CA 1
ATOM 4135 C C . THR B 1 116 ? -19.594 -8.438 -6.387 1 94.31 116 THR B C 1
ATOM 4137 O O . THR B 1 116 ? -20.797 -8.648 -6.504 1 94.31 116 THR B O 1
ATOM 4140 N N . VAL B 1 117 ? -18.859 -9.094 -5.555 1 95.75 117 VAL B N 1
ATOM 4141 C CA . VAL B 1 117 ? -19.438 -10.078 -4.645 1 95.75 117 VAL B CA 1
ATOM 4142 C C . VAL B 1 117 ? -20.5 -9.398 -3.766 1 95.75 117 VAL B C 1
ATOM 4144 O O . VAL B 1 117 ? -21.609 -9.898 -3.637 1 95.75 117 VAL B O 1
ATOM 4147 N N . ASN B 1 118 ? -20.156 -8.25 -3.178 1 95.94 118 ASN B N 1
ATOM 4148 C CA . ASN B 1 118 ? -21.094 -7.512 -2.332 1 95.94 118 ASN B CA 1
ATOM 4149 C C . ASN B 1 118 ? -22.359 -7.125 -3.094 1 95.94 118 ASN B C 1
ATOM 4151 O O . ASN B 1 118 ? -23.469 -7.246 -2.566 1 95.94 118 ASN B O 1
ATOM 4155 N N . LEU B 1 119 ? -22.188 -6.684 -4.324 1 96.56 119 LEU B N 1
ATOM 4156 C CA . LEU B 1 119 ? -23.312 -6.258 -5.141 1 96.56 119 LEU B CA 1
ATOM 4157 C C . LEU B 1 119 ? -24.25 -7.43 -5.426 1 96.56 119 LEU B C 1
ATOM 4159 O O . LEU B 1 119 ? -25.469 -7.316 -5.246 1 96.56 119 LEU B O 1
ATOM 4163 N N . LEU B 1 120 ? -23.656 -8.508 -5.832 1 97.62 120 LEU B N 1
ATOM 4164 C CA . LEU B 1 120 ? -24.469 -9.672 -6.176 1 97.62 120 LEU B CA 1
ATOM 4165 C C . LEU B 1 120 ? -25.25 -10.172 -4.965 1 97.62 120 LEU B C 1
ATOM 4167 O O . LEU B 1 120 ? -26.406 -10.578 -5.094 1 97.62 120 LEU B O 1
ATOM 4171 N N . GLU B 1 121 ? -24.594 -10.172 -3.863 1 96.81 121 GLU B N 1
ATOM 4172 C CA . GLU B 1 121 ? -25.297 -10.539 -2.639 1 96.81 121 GLU B CA 1
ATOM 4173 C C . GLU B 1 121 ? -26.438 -9.57 -2.35 1 96.81 121 GLU B C 1
ATOM 4175 O O . GLU B 1 121 ? -27.547 -9.992 -2.041 1 96.81 121 GLU B O 1
ATOM 4180 N N . TYR B 1 122 ? -26.172 -8.328 -2.492 1 96 122 TYR B N 1
ATOM 4181 C CA . TYR B 1 122 ? -27.156 -7.293 -2.201 1 96 122 TYR B CA 1
ATOM 4182 C C . TYR B 1 122 ? -28.375 -7.422 -3.111 1 96 122 TYR B C 1
ATOM 4184 O O . TYR B 1 122 ? -29.516 -7.242 -2.67 1 96 122 TYR B O 1
ATOM 4192 N N . VAL B 1 123 ? -28.109 -7.762 -4.363 1 97.06 123 VAL B N 1
ATOM 4193 C CA . VAL B 1 123 ? -29.203 -7.754 -5.316 1 97.06 123 VAL B CA 1
ATOM 4194 C C . VAL B 1 123 ? -29.922 -9.102 -5.285 1 97.06 123 VAL B C 1
ATOM 4196 O O . VAL B 1 123 ? -30.922 -9.297 -5.992 1 97.06 123 VAL B O 1
ATOM 4199 N N . GLY B 1 124 ? -29.375 -10.102 -4.492 1 96.25 124 GLY B N 1
ATOM 4200 C CA . GLY B 1 124 ? -30.25 -11.211 -4.172 1 96.25 124 GLY B CA 1
ATOM 4201 C C . GLY B 1 124 ? -29.688 -12.562 -4.559 1 96.25 124 GLY B C 1
ATOM 4202 O O . GLY B 1 124 ? -30.406 -13.562 -4.586 1 96.25 124 GLY B O 1
ATOM 4203 N N . ALA B 1 125 ? -28.438 -12.703 -4.801 1 97.62 125 ALA B N 1
ATOM 4204 C CA . ALA B 1 125 ? -27.859 -14.008 -5.117 1 97.62 125 ALA B CA 1
ATOM 4205 C C . ALA B 1 125 ? -27.969 -14.969 -3.939 1 97.62 125 ALA B C 1
ATOM 4207 O O . ALA B 1 125 ? -27.766 -14.578 -2.787 1 97.62 125 ALA B O 1
ATOM 4208 N N . ASP B 1 126 ? -28.359 -16.188 -4.262 1 97.5 126 ASP B N 1
ATOM 4209 C CA . ASP B 1 126 ? -28.406 -17.234 -3.242 1 97.5 126 ASP B CA 1
ATOM 4210 C C . ASP B 1 126 ? -27.031 -17.875 -3.062 1 97.5 126 ASP B C 1
ATOM 4212 O O . ASP B 1 126 ? -26.578 -18.094 -1.934 1 97.5 126 ASP B O 1
ATOM 4216 N N . TYR B 1 127 ? -26.438 -18.141 -4.191 1 97.75 127 TYR B N 1
ATOM 4217 C CA . TYR B 1 127 ? -25.078 -18.672 -4.215 1 97.75 127 TYR B CA 1
ATOM 4218 C C . TYR B 1 127 ? -24.172 -17.828 -5.098 1 97.75 127 TYR B C 1
ATOM 4220 O O . TYR B 1 127 ? -24.594 -17.375 -6.168 1 97.75 127 TYR B O 1
ATOM 4228 N N . ILE B 1 128 ? -23 -17.594 -4.664 1 97.44 128 ILE B N 1
ATOM 4229 C CA . ILE B 1 128 ? -21.938 -16.969 -5.453 1 97.44 128 ILE B CA 1
ATOM 4230 C C . ILE B 1 128 ? -20.703 -17.859 -5.434 1 97.44 128 ILE B C 1
ATOM 4232 O O . ILE B 1 128 ? -20.109 -18.094 -4.375 1 97.44 128 ILE B O 1
ATOM 4236 N N . PHE B 1 129 ? -20.328 -18.359 -6.609 1 96.12 129 PHE B N 1
ATOM 4237 C CA . PHE B 1 129 ? -19.109 -19.141 -6.758 1 96.12 129 PHE B CA 1
ATOM 4238 C C . PHE B 1 129 ? -17.969 -18.281 -7.32 1 96.12 129 PHE B C 1
ATOM 4240 O O . PHE B 1 129 ? -18.141 -17.641 -8.359 1 96.12 129 PHE B O 1
ATOM 4247 N N . LEU B 1 130 ? -16.906 -18.25 -6.59 1 93 130 LEU B N 1
ATOM 4248 C CA . LEU B 1 130 ? -15.75 -17.469 -7.008 1 93 130 LEU B CA 1
ATOM 4249 C C . LEU B 1 130 ? -14.578 -18.391 -7.359 1 93 130 LEU B C 1
ATOM 4251 O O . LEU B 1 130 ? -14.094 -19.141 -6.508 1 93 130 LEU B O 1
ATOM 4255 N N . GLU B 1 131 ? -14.109 -18.312 -8.555 1 88.75 131 GLU B N 1
ATOM 4256 C CA . GLU B 1 131 ? -12.992 -19.125 -9.023 1 88.75 131 GLU B CA 1
ATOM 4257 C C . GLU B 1 131 ? -11.703 -18.297 -9.086 1 88.75 131 GLU B C 1
ATOM 4259 O O . GLU B 1 131 ? -11.672 -17.234 -9.703 1 88.75 131 GLU B O 1
ATOM 4264 N N . THR B 1 132 ? -10.703 -18.828 -8.406 1 80.88 132 THR B N 1
ATOM 4265 C CA . THR B 1 132 ? -9.398 -18.188 -8.5 1 80.88 132 THR B CA 1
ATOM 4266 C C . THR B 1 132 ? -8.562 -18.797 -9.625 1 80.88 132 THR B C 1
ATOM 4268 O O . THR B 1 132 ? -8.867 -19.891 -10.102 1 80.88 132 THR B O 1
ATOM 4271 N N . VAL B 1 133 ? -7.625 -18.094 -10.133 1 63.84 133 VAL B N 1
ATOM 4272 C CA . VAL B 1 133 ? -6.812 -18.594 -11.234 1 63.84 133 VAL B CA 1
ATOM 4273 C C . VAL B 1 133 ? -5.852 -19.656 -10.734 1 63.84 133 VAL B C 1
ATOM 4275 O O . VAL B 1 133 ? -5.508 -20.594 -11.461 1 63.84 133 VAL B O 1
ATOM 4278 N N . GLY B 1 134 ? -5.715 -19.75 -9.453 1 58.72 134 GLY B N 1
ATOM 4279 C CA . GLY B 1 134 ? -4.875 -20.812 -8.898 1 58.72 134 GLY B CA 1
ATOM 4280 C C . GLY B 1 134 ? -3.395 -20.484 -8.969 1 58.72 134 GLY B C 1
ATOM 4281 O O . GLY B 1 134 ? -2.566 -21.391 -9.117 1 58.72 134 GLY B O 1
ATOM 4282 N N . ALA B 1 135 ? -3.131 -19.266 -9.227 1 54.31 135 ALA B N 1
ATOM 4283 C CA . ALA B 1 135 ? -1.724 -18.875 -9.281 1 54.31 135 ALA B CA 1
ATOM 4284 C C . ALA B 1 135 ? -1.487 -17.562 -8.555 1 54.31 135 ALA B C 1
ATOM 4286 O O . ALA B 1 135 ? -2.143 -16.562 -8.844 1 54.31 135 ALA B O 1
ATOM 4287 N N . GLY B 1 136 ? -0.913 -17.703 -7.285 1 54.72 136 GLY B N 1
ATOM 4288 C CA . GLY B 1 136 ? -0.456 -16.453 -6.699 1 54.72 136 GLY B CA 1
ATOM 4289 C C . GLY B 1 136 ? -1.21 -16.078 -5.438 1 54.72 136 GLY B C 1
ATOM 4290 O O . GLY B 1 136 ? -1.897 -16.906 -4.844 1 54.72 136 GLY B O 1
ATOM 4291 N N . GLN B 1 137 ? -1.08 -14.961 -5.031 1 56.03 137 GLN B N 1
ATOM 4292 C CA . GLN B 1 137 ? -1.614 -14.414 -3.787 1 56.03 137 GLN B CA 1
ATOM 4293 C C . GLN B 1 137 ? -3.139 -14.367 -3.816 1 56.03 137 GLN B C 1
ATOM 4295 O O . GLN B 1 137 ? -3.787 -14.453 -2.771 1 56.03 137 GLN B O 1
ATOM 4300 N N . VAL B 1 138 ? -3.67 -14.336 -4.984 1 52.56 138 VAL B N 1
ATOM 4301 C CA . VAL B 1 138 ? -5.125 -14.297 -5.102 1 52.56 138 VAL B CA 1
ATOM 4302 C C . VAL B 1 138 ? -5.727 -15.547 -4.465 1 52.56 138 VAL B C 1
ATOM 4304 O O . VAL B 1 138 ? -6.777 -15.484 -3.824 1 52.56 138 VAL B O 1
ATOM 4307 N N . ASP B 1 139 ? -4.969 -16.516 -4.484 1 57.19 139 ASP B N 1
ATOM 4308 C CA . ASP B 1 139 ? -5.492 -17.797 -4.02 1 57.19 139 ASP B CA 1
ATOM 4309 C C . ASP B 1 139 ? -5.637 -17.812 -2.5 1 57.19 139 ASP B C 1
ATOM 4311 O O . ASP B 1 139 ? -6.586 -18.391 -1.967 1 57.19 139 ASP B O 1
ATOM 4315 N N . THR B 1 140 ? -4.797 -17.047 -1.941 1 64.38 140 THR B N 1
ATOM 4316 C CA . THR B 1 140 ? -4.883 -17.078 -0.486 1 64.38 140 THR B CA 1
ATOM 4317 C C . THR B 1 140 ? -5.812 -15.969 0.019 1 64.38 140 THR B C 1
ATOM 4319 O O . THR B 1 140 ? -6.523 -16.156 1.01 1 64.38 140 THR B O 1
ATOM 4322 N N . ASP B 1 141 ? -5.93 -14.93 -0.742 1 74.25 141 ASP B N 1
ATOM 4323 C CA . ASP B 1 141 ? -6.734 -13.797 -0.3 1 74.25 141 ASP B CA 1
ATOM 4324 C C . ASP B 1 141 ? -8.227 -14.094 -0.435 1 74.25 141 ASP B C 1
ATOM 4326 O O . ASP B 1 141 ? -9.055 -13.414 0.174 1 74.25 141 ASP B O 1
ATOM 4330 N N . VAL B 1 142 ? -8.492 -15.125 -1.188 1 84.38 142 VAL B N 1
ATOM 4331 C CA . VAL B 1 142 ? -9.891 -15.484 -1.398 1 84.38 142 VAL B CA 1
ATOM 4332 C C . VAL B 1 142 ? -10.547 -15.812 -0.059 1 84.38 142 VAL B C 1
ATOM 4334 O O . VAL B 1 142 ? -11.75 -15.586 0.125 1 84.38 142 VAL B O 1
ATOM 4337 N N . ARG B 1 143 ? -9.75 -16.266 0.837 1 86.56 143 ARG B N 1
ATOM 4338 C CA . ARG B 1 143 ? -10.242 -16.641 2.16 1 86.56 143 ARG B CA 1
ATOM 4339 C C . ARG B 1 143 ? -10.867 -15.445 2.867 1 86.56 143 ARG B C 1
ATOM 4341 O O . ARG B 1 143 ? -11.789 -15.609 3.674 1 86.56 143 ARG B O 1
ATOM 4348 N N . LYS B 1 144 ? -10.516 -14.336 2.51 1 86.19 144 LYS B N 1
ATOM 4349 C CA . LYS B 1 144 ? -10.945 -13.133 3.213 1 86.19 144 LYS B CA 1
ATOM 4350 C C . LYS B 1 144 ? -12.328 -12.688 2.738 1 86.19 144 LYS B C 1
ATOM 4352 O O . LYS B 1 144 ? -12.992 -11.891 3.404 1 86.19 144 LYS B O 1
ATOM 4357 N N . ILE B 1 145 ? -12.766 -13.266 1.628 1 90.69 145 ILE B N 1
ATOM 4358 C CA . ILE B 1 145 ? -13.945 -12.602 1.08 1 90.69 145 ILE B CA 1
ATOM 4359 C C . ILE B 1 145 ? -15.062 -13.617 0.872 1 90.69 145 ILE B C 1
ATOM 4361 O O . ILE B 1 145 ? -16.172 -13.258 0.483 1 90.69 145 ILE B O 1
ATOM 4365 N N . VAL B 1 146 ? -14.695 -14.914 1.178 1 95.19 146 VAL B N 1
ATOM 4366 C CA . VAL B 1 146 ? -15.719 -15.922 0.949 1 95.19 146 VAL B CA 1
ATOM 4367 C C . VAL B 1 146 ? -16.047 -16.625 2.262 1 95.19 146 VAL B C 1
ATOM 4369 O O . VAL B 1 146 ? -15.297 -16.531 3.232 1 95.19 146 VAL B O 1
ATOM 4372 N N . ASP B 1 147 ? -17.234 -17.406 2.178 1 95.31 147 ASP B N 1
ATOM 4373 C CA . ASP B 1 147 ? -17.641 -18.203 3.336 1 95.31 147 ASP B CA 1
ATOM 4374 C C . ASP B 1 147 ? -16.828 -19.484 3.438 1 95.31 147 ASP B C 1
ATOM 4376 O O . ASP B 1 147 ? -16.297 -19.812 4.504 1 95.31 147 ASP B O 1
ATOM 4380 N N . THR B 1 148 ? -16.812 -20.109 2.365 1 96 148 THR B N 1
ATOM 4381 C CA . THR B 1 148 ? -16.219 -21.453 2.312 1 96 148 THR B CA 1
ATOM 4382 C C . THR B 1 148 ? -15.18 -21.531 1.193 1 96 148 THR B C 1
ATOM 4384 O O . THR B 1 148 ? -15.453 -21.141 0.057 1 96 148 THR B O 1
ATOM 4387 N N . VAL B 1 149 ? -14.031 -21.969 1.542 1 94.06 149 VAL B N 1
ATOM 4388 C CA . VAL B 1 149 ? -12.984 -22.172 0.544 1 94.06 149 VAL B CA 1
ATOM 4389 C C . VAL B 1 149 ? -12.867 -23.656 0.218 1 94.06 149 VAL B C 1
ATOM 4391 O O . VAL B 1 149 ? -12.602 -24.484 1.103 1 94.06 149 VAL B O 1
ATOM 4394 N N . VAL B 1 150 ? -13.062 -23.938 -1.009 1 94 150 VAL B N 1
ATOM 4395 C CA . VAL B 1 150 ? -12.891 -25.297 -1.521 1 94 150 VAL B CA 1
ATOM 4396 C C . VAL B 1 150 ? -11.594 -25.391 -2.322 1 94 150 VAL B C 1
ATOM 4398 O O . VAL B 1 150 ? -11.406 -24.672 -3.303 1 94 150 VAL B O 1
ATOM 4401 N N . VAL B 1 151 ? -10.742 -26.297 -1.883 1 89.44 151 VAL B N 1
ATOM 4402 C CA . VAL B 1 151 ? -9.461 -26.484 -2.559 1 89.44 151 VAL B CA 1
ATOM 4403 C C . VAL B 1 151 ? -9.477 -27.781 -3.359 1 89.44 151 VAL B C 1
ATOM 4405 O O . VAL B 1 151 ? -9.672 -28.859 -2.797 1 89.44 151 VAL B O 1
ATOM 4408 N N . LEU B 1 152 ? -9.266 -27.609 -4.633 1 87.94 152 LEU B N 1
ATOM 4409 C CA . LEU B 1 152 ? -9.203 -28.781 -5.508 1 87.94 152 LEU B CA 1
ATOM 4410 C C . LEU B 1 152 ? -7.758 -29.234 -5.703 1 87.94 152 LEU B C 1
ATOM 4412 O O . LEU B 1 152 ? -6.891 -28.422 -6.051 1 87.94 152 LEU B O 1
ATOM 4416 N N . LEU B 1 153 ? -7.59 -30.547 -5.523 1 83.44 153 LEU B N 1
ATOM 4417 C CA . LEU B 1 153 ? -6.277 -31.156 -5.715 1 83.44 153 LEU B CA 1
ATOM 4418 C C . LEU B 1 153 ? -6.344 -32.312 -6.711 1 83.44 153 LEU B C 1
ATOM 4420 O O . LEU B 1 153 ? -6.914 -33.344 -6.414 1 83.44 153 LEU B O 1
ATOM 4424 N N . PRO B 1 154 ? -5.762 -32.062 -7.902 1 79.62 154 PRO B N 1
ATOM 4425 C CA . PRO B 1 154 ? -5.738 -33.156 -8.898 1 79.62 154 PRO B CA 1
ATOM 4426 C C . PRO B 1 154 ? -4.676 -34.188 -8.602 1 79.62 154 PRO B C 1
ATOM 4428 O O . PRO B 1 154 ? -3.807 -33.969 -7.75 1 79.62 154 PRO B O 1
ATOM 4431 N N . PRO B 1 155 ? -4.867 -35.344 -9.219 1 73.19 155 PRO B N 1
ATOM 4432 C CA . PRO B 1 155 ? -3.834 -36.375 -9.039 1 73.19 155 PRO B CA 1
ATOM 4433 C C . PRO B 1 155 ? -2.49 -35.938 -9.633 1 73.19 155 PRO B C 1
ATOM 4435 O O . PRO B 1 155 ? -2.395 -35.688 -10.844 1 73.19 155 PRO B O 1
ATOM 4438 N N . LEU B 1 156 ? -1.834 -34.938 -9.031 1 59.25 156 LEU B N 1
ATOM 4439 C CA . LEU B 1 156 ? -0.596 -34.406 -9.594 1 59.25 156 LEU B CA 1
ATOM 4440 C C . LEU B 1 156 ? 0.605 -35.219 -9.125 1 59.25 156 LEU B C 1
ATOM 4442 O O . LEU B 1 156 ? 0.514 -35.969 -8.133 1 59.25 156 LEU B O 1
ATOM 4446 N N . ALA B 1 157 ? 1.673 -35.031 -9.984 1 54.47 157 ALA B N 1
ATOM 4447 C CA . ALA B 1 157 ? 2.963 -35.625 -9.633 1 54.47 157 ALA B CA 1
ATOM 4448 C C . ALA B 1 157 ? 3.5 -35.031 -8.336 1 54.47 157 ALA B C 1
ATOM 4450 O O . ALA B 1 157 ? 3.125 -33.906 -7.949 1 54.47 157 ALA B O 1
ATOM 4451 N N . GLY B 1 158 ? 4.156 -35.719 -7.57 1 49.94 158 GLY B N 1
ATOM 4452 C CA . GLY B 1 158 ? 4.719 -35.531 -6.246 1 49.94 158 GLY B CA 1
ATOM 4453 C C . GLY B 1 158 ? 5.172 -34.094 -6 1 49.94 158 GLY B C 1
ATOM 4454 O O . GLY B 1 158 ? 4.859 -33.531 -4.961 1 49.94 158 GLY B O 1
ATOM 4455 N N . ASP B 1 159 ? 5.949 -33.562 -6.852 1 49.09 159 ASP B N 1
ATOM 4456 C CA . ASP B 1 159 ? 6.574 -32.25 -6.625 1 49.09 159 ASP B CA 1
ATOM 4457 C C . ASP B 1 159 ? 5.543 -31.141 -6.699 1 49.09 159 ASP B C 1
ATOM 4459 O O . ASP B 1 159 ? 5.672 -30.125 -6.012 1 49.09 159 ASP B O 1
ATOM 4463 N N . GLU B 1 160 ? 4.559 -31.375 -7.465 1 49.66 160 GLU B N 1
ATOM 4464 C CA . GLU B 1 160 ? 3.551 -30.328 -7.656 1 49.66 160 GLU B CA 1
ATOM 4465 C C . GLU B 1 160 ? 2.705 -30.141 -6.398 1 49.66 160 GLU B C 1
ATOM 4467 O O . GLU B 1 160 ? 2.34 -29.016 -6.055 1 49.66 160 GLU B O 1
ATOM 4472 N N . ILE B 1 161 ? 2.551 -31.203 -5.816 1 50.72 161 ILE B N 1
ATOM 4473 C CA . ILE B 1 161 ? 1.754 -31.172 -4.594 1 50.72 161 ILE B CA 1
ATOM 4474 C C . ILE B 1 161 ? 2.451 -30.297 -3.551 1 50.72 161 ILE B C 1
ATOM 4476 O O . ILE B 1 161 ? 1.792 -29.625 -2.762 1 50.72 161 ILE B O 1
ATOM 4480 N N . GLN B 1 162 ? 3.725 -30.375 -3.576 1 51.22 162 GLN B N 1
ATOM 4481 C CA . GLN B 1 162 ? 4.457 -29.625 -2.562 1 51.22 162 GLN B CA 1
ATOM 4482 C C . GLN B 1 162 ? 4.246 -28.125 -2.729 1 51.22 162 GLN B C 1
ATOM 4484 O O . GLN B 1 162 ? 4.141 -27.391 -1.74 1 51.22 162 GLN B O 1
ATOM 4489 N N . ALA B 1 163 ? 4.219 -27.828 -3.992 1 50.47 163 ALA B N 1
ATOM 4490 C CA . ALA B 1 163 ? 4.023 -26.406 -4.254 1 50.47 163 ALA B CA 1
ATOM 4491 C C . ALA B 1 163 ? 2.664 -25.938 -3.75 1 50.47 163 ALA B C 1
ATOM 4493 O O . ALA B 1 163 ? 2.523 -24.812 -3.291 1 50.47 163 ALA B O 1
ATOM 4494 N N . LEU B 1 164 ? 1.717 -26.875 -3.932 1 53.09 164 LEU B N 1
ATOM 4495 C CA . LEU B 1 164 ? 0.359 -26.578 -3.484 1 53.09 164 LEU B CA 1
ATOM 4496 C C . LEU B 1 164 ? 0.309 -26.422 -1.969 1 53.09 164 LEU B C 1
ATOM 4498 O O . LEU B 1 164 ? -0.533 -25.688 -1.445 1 53.09 164 LEU B O 1
ATOM 4502 N N . LYS B 1 165 ? 1.197 -27.156 -1.452 1 53.41 165 LYS B N 1
ATOM 4503 C CA . LYS B 1 165 ? 1.242 -27.141 0.007 1 53.41 165 LYS B CA 1
ATOM 4504 C C . LYS B 1 165 ? 1.417 -25.719 0.536 1 53.41 165 LYS B C 1
ATOM 4506 O O . LYS B 1 165 ? 0.94 -25.391 1.626 1 53.41 165 LYS B O 1
ATOM 4511 N N . MET B 1 166 ? 1.9 -25.078 -0.433 1 51.75 166 MET B N 1
ATOM 4512 C CA . MET B 1 166 ? 2.254 -23.781 0.148 1 51.75 166 MET B CA 1
ATOM 4513 C C . MET B 1 166 ? 1.066 -22.828 0.117 1 51.75 166 MET B C 1
ATOM 4515 O O . MET B 1 166 ? 0.57 -22.484 -0.957 1 51.75 166 MET B O 1
ATOM 4519 N N . GLY B 1 167 ? 0.428 -22.516 1.228 1 60.22 167 GLY B N 1
ATOM 4520 C CA . GLY B 1 167 ? -0.567 -21.484 1.488 1 60.22 167 GLY B CA 1
ATOM 4521 C C . GLY B 1 167 ? -1.991 -21.969 1.288 1 60.22 167 GLY B C 1
ATOM 4522 O O . GLY B 1 167 ? -2.883 -21.641 2.068 1 60.22 167 GLY B O 1
ATOM 4523 N N . LEU B 1 168 ? -2.135 -22.953 0.252 1 69.5 168 LEU B N 1
ATOM 4524 C CA . LEU B 1 168 ? -3.496 -23.391 -0.051 1 69.5 168 LEU B CA 1
ATOM 4525 C C . LEU B 1 168 ? -4.035 -24.297 1.047 1 69.5 168 LEU B C 1
ATOM 4527 O O . LEU B 1 168 ? -5.23 -24.266 1.356 1 69.5 168 LEU B O 1
ATOM 4531 N N . MET B 1 169 ? -3.121 -25.047 1.617 1 70.75 169 MET B N 1
ATOM 4532 C CA . MET B 1 169 ? -3.57 -26.016 2.611 1 70.75 169 MET B CA 1
ATOM 4533 C C . MET B 1 169 ? -4.012 -25.312 3.893 1 70.75 169 MET B C 1
ATOM 4535 O O . MET B 1 169 ? -4.719 -25.906 4.711 1 70.75 169 MET B O 1
ATOM 4539 N N . GLU B 1 170 ? -3.66 -24.125 3.953 1 73.38 170 GLU B N 1
ATOM 4540 C CA . GLU B 1 170 ? -3.975 -23.406 5.184 1 73.38 170 GLU B CA 1
ATOM 4541 C C . GLU B 1 170 ? -5.312 -22.672 5.074 1 73.38 170 GLU B C 1
ATOM 4543 O O . GLU B 1 170 ? -5.914 -22.312 6.09 1 73.38 170 GLU B O 1
ATOM 4548 N N . ILE B 1 171 ? -5.719 -22.562 3.875 1 79.31 171 ILE B N 1
ATOM 4549 C CA . ILE B 1 171 ? -6.855 -21.656 3.768 1 79.31 171 ILE B CA 1
ATOM 4550 C C . ILE B 1 171 ? -8.125 -22.453 3.49 1 79.31 171 ILE B C 1
ATOM 4552 O O . ILE B 1 171 ? -9.234 -21.922 3.619 1 79.31 171 ILE B O 1
ATOM 4556 N N . GLY B 1 172 ? -8.016 -23.688 3.229 1 88.06 172 GLY B N 1
ATOM 4557 C CA . GLY B 1 172 ? -9.156 -24.469 2.785 1 88.06 172 GLY B CA 1
ATOM 4558 C C . GLY B 1 172 ? -10.086 -24.859 3.916 1 88.06 172 GLY B C 1
ATOM 4559 O O . GLY B 1 172 ? -9.633 -25.141 5.031 1 88.06 172 GLY B O 1
ATOM 4560 N N . ASP B 1 173 ? -11.375 -24.875 3.615 1 92.56 173 ASP B N 1
ATOM 4561 C CA . ASP B 1 173 ? -12.391 -25.438 4.508 1 92.56 173 ASP B CA 1
ATOM 4562 C C . ASP B 1 173 ? -12.781 -26.844 4.074 1 92.56 173 ASP B C 1
ATOM 4564 O O . ASP B 1 173 ? -13.18 -27.672 4.902 1 92.56 173 ASP B O 1
ATOM 4568 N N . ILE B 1 174 ? -12.75 -27.031 2.834 1 94.12 174 ILE B N 1
ATOM 4569 C CA . ILE B 1 174 ? -13.016 -28.328 2.229 1 94.12 174 ILE B CA 1
ATOM 4570 C C . ILE B 1 174 ? -11.961 -28.625 1.17 1 94.12 174 ILE B C 1
ATOM 4572 O O . ILE B 1 174 ? -11.688 -27.797 0.303 1 94.12 174 ILE B O 1
ATOM 4576 N N . TYR B 1 175 ? -11.383 -29.812 1.287 1 90.88 175 TYR B N 1
ATOM 4577 C CA . TYR B 1 175 ? -10.391 -30.266 0.318 1 90.88 175 TYR B CA 1
ATOM 4578 C C . TYR B 1 175 ? -10.945 -31.375 -0.562 1 90.88 175 TYR B C 1
ATOM 4580 O O . TYR B 1 175 ? -11.492 -32.375 -0.058 1 90.88 175 TYR B O 1
ATOM 4588 N N . VAL B 1 176 ? -10.734 -31.141 -1.833 1 91.81 176 VAL B N 1
ATOM 4589 C CA . VAL B 1 176 ? -11.352 -32.062 -2.777 1 91.81 176 VAL B CA 1
ATOM 4590 C C . VAL B 1 176 ? -10.281 -32.719 -3.652 1 91.81 176 VAL B C 1
ATOM 4592 O O . VAL B 1 176 ? -9.508 -32 -4.309 1 91.81 176 VAL B O 1
ATOM 4595 N N . ALA B 1 177 ? -10.211 -34.031 -3.588 1 89.94 177 ALA B N 1
ATOM 4596 C CA . ALA B 1 177 ? -9.469 -34.75 -4.609 1 89.94 177 ALA B CA 1
ATOM 4597 C C . ALA B 1 177 ? -10.25 -34.812 -5.918 1 89.94 177 ALA B C 1
ATOM 4599 O O . ALA B 1 177 ? -11.266 -35.531 -6.008 1 89.94 177 ALA B O 1
ATOM 4600 N N . SER B 1 178 ? -9.711 -34.062 -6.805 1 84.38 178 SER B N 1
ATOM 4601 C CA . SER B 1 178 ? -10.461 -33.969 -8.055 1 84.38 178 SER B CA 1
ATOM 4602 C C . SER B 1 178 ? -10.141 -35.125 -8.977 1 84.38 178 SER B C 1
ATOM 4604 O O . SER B 1 178 ? -9.281 -35.969 -8.672 1 84.38 178 SER B O 1
ATOM 4606 N N . LYS B 1 179 ? -10.852 -35.25 -10.055 1 76.69 179 LYS B N 1
ATOM 4607 C CA . LYS B 1 179 ? -10.773 -36.375 -10.984 1 76.69 179 LYS B CA 1
ATOM 4608 C C . LYS B 1 179 ? -10.906 -37.719 -10.25 1 76.69 179 LYS B C 1
ATOM 4610 O O . LYS B 1 179 ? -10.125 -38.656 -10.484 1 76.69 179 LYS B O 1
ATOM 4615 N N . GLY B 1 180 ? -11.867 -37.719 -9.305 1 70.06 180 GLY B N 1
ATOM 4616 C CA . GLY B 1 180 ? -12.078 -38.781 -8.336 1 70.06 180 GLY B CA 1
ATOM 4617 C C . GLY B 1 180 ? -12.383 -40.125 -8.969 1 70.06 180 GLY B C 1
ATOM 4618 O O . GLY B 1 180 ? -12.547 -41.125 -8.273 1 70.06 180 GLY B O 1
ATOM 4619 N N . ASP B 1 181 ? -12.336 -40.188 -10.234 1 70.94 181 ASP B N 1
ATOM 4620 C CA . ASP B 1 181 ? -12.625 -41.438 -10.914 1 70.94 181 ASP B CA 1
ATOM 4621 C C . ASP B 1 181 ? -11.344 -42.25 -11.133 1 70.94 181 ASP B C 1
ATOM 4623 O O . ASP B 1 181 ? -11.406 -43.406 -11.547 1 70.94 181 ASP B O 1
ATOM 4627 N N . SER B 1 182 ? -10.25 -41.688 -10.719 1 73.5 182 SER B N 1
ATOM 4628 C CA . SER B 1 182 ? -8.977 -42.344 -10.922 1 73.5 182 SER B CA 1
ATOM 4629 C C . SER B 1 182 ? -8.422 -42.906 -9.609 1 73.5 182 SER B C 1
ATOM 4631 O O . SER B 1 182 ? -8.656 -42.312 -8.547 1 73.5 182 SER B O 1
ATOM 4633 N N . PRO B 1 183 ? -7.844 -44.094 -9.641 1 76.44 183 PRO B N 1
ATOM 4634 C CA . PRO B 1 183 ? -7.191 -44.625 -8.438 1 76.44 183 PRO B CA 1
ATOM 4635 C C . PRO B 1 183 ? -6.184 -43.656 -7.84 1 76.44 183 PRO B C 1
ATOM 4637 O O . PRO B 1 183 ? -5.945 -43.656 -6.629 1 76.44 183 PRO B O 1
ATOM 4640 N N . GLU B 1 184 ? -5.66 -42.875 -8.695 1 78.94 184 GLU B N 1
ATOM 4641 C CA . GLU B 1 184 ? -4.684 -41.875 -8.242 1 78.94 184 GLU B CA 1
ATOM 4642 C C . GLU B 1 184 ? -5.324 -40.875 -7.305 1 78.94 184 GLU B C 1
ATOM 4644 O O . GLU B 1 184 ? -4.66 -40.312 -6.414 1 78.94 184 GLU B O 1
ATOM 4649 N N . SER B 1 185 ? -6.613 -40.719 -7.465 1 81.06 185 SER B N 1
ATOM 4650 C CA . SER B 1 185 ? -7.324 -39.75 -6.629 1 81.06 185 SER B CA 1
ATOM 4651 C C . SER B 1 185 ? -7.461 -40.25 -5.199 1 81.06 185 SER B C 1
ATOM 4653 O O . SER B 1 185 ? -7.531 -39.469 -4.258 1 81.06 185 SER B O 1
ATOM 4655 N N . ASP B 1 186 ?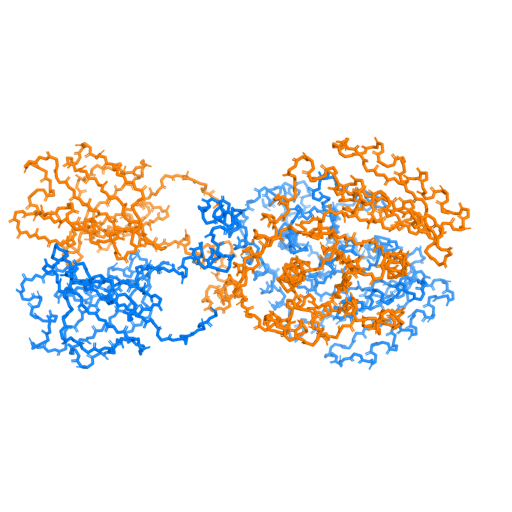 -7.469 -41.531 -5.051 1 84.25 186 ASP B N 1
ATOM 4656 C CA . ASP B 1 186 ? -7.508 -42.094 -3.707 1 84.25 186 ASP B CA 1
ATOM 4657 C C . ASP B 1 186 ? -6.238 -41.75 -2.932 1 84.25 186 ASP B C 1
ATOM 4659 O O . ASP B 1 186 ? -6.293 -41.469 -1.738 1 84.25 186 ASP B O 1
ATOM 4663 N N . LYS B 1 187 ? -5.203 -41.844 -3.688 1 82.88 187 LYS B N 1
ATOM 4664 C CA . LYS B 1 187 ? -3.93 -41.5 -3.059 1 82.88 187 LYS B CA 1
ATOM 4665 C C . LYS B 1 187 ? -3.893 -40.031 -2.645 1 82.88 187 LYS B C 1
ATOM 4667 O O . LYS B 1 187 ? -3.395 -39.719 -1.567 1 82.88 187 LYS B O 1
ATOM 4672 N N . VAL B 1 188 ? -4.441 -39.25 -3.479 1 82.44 188 VAL B N 1
ATOM 4673 C CA . VAL B 1 188 ? -4.484 -37.812 -3.18 1 82.44 188 VAL B CA 1
ATOM 4674 C C . VAL B 1 188 ? -5.32 -37.562 -1.925 1 82.44 188 VAL B C 1
ATOM 4676 O O . VAL B 1 188 ? -4.941 -36.781 -1.06 1 82.44 188 VAL B O 1
ATOM 4679 N N . LEU B 1 189 ? -6.43 -38.25 -1.824 1 86.31 189 LEU B N 1
ATOM 4680 C CA . LEU B 1 189 ? -7.301 -38.094 -0.665 1 86.31 189 LEU B CA 1
ATOM 4681 C C . LEU B 1 189 ? -6.578 -38.469 0.618 1 86.31 189 LEU B C 1
ATOM 4683 O O . LEU B 1 189 ? -6.691 -37.781 1.636 1 86.31 189 LEU B O 1
ATOM 4687 N N . LEU B 1 190 ? -5.863 -39.531 0.504 1 84 190 LEU B N 1
ATOM 4688 C CA . LEU B 1 190 ? -5.105 -40 1.665 1 84 190 LEU B CA 1
ATOM 4689 C C . LEU B 1 190 ? -4.039 -38.969 2.053 1 84 190 LEU B C 1
ATOM 4691 O O . LEU B 1 190 ? -3.82 -38.719 3.238 1 84 190 LEU B O 1
ATOM 4695 N N . ASP B 1 191 ? -3.424 -38.469 1.084 1 80.56 191 ASP B N 1
ATOM 4696 C CA . ASP B 1 191 ? -2.406 -37.469 1.335 1 80.56 191 ASP B CA 1
ATOM 4697 C C . ASP B 1 191 ? -3.014 -36.219 1.997 1 80.56 191 ASP B C 1
ATOM 4699 O O . ASP B 1 191 ? -2.422 -35.656 2.914 1 80.56 191 ASP B O 1
ATOM 4703 N N . ILE B 1 192 ? -4.18 -35.812 1.512 1 82.06 192 ILE B N 1
ATOM 4704 C CA . ILE B 1 192 ? -4.879 -34.688 2.082 1 82.06 192 ILE B CA 1
ATOM 4705 C C . ILE B 1 192 ? -5.184 -34.938 3.555 1 82.06 192 ILE B C 1
ATOM 4707 O O . ILE B 1 192 ? -4.93 -34.094 4.41 1 82.06 192 ILE B O 1
ATOM 4711 N N . GLU B 1 193 ? -5.668 -36.062 3.762 1 83.75 193 GLU B N 1
ATOM 4712 C CA . GLU B 1 193 ? -6.047 -36.406 5.125 1 83.75 193 GLU B CA 1
ATOM 4713 C C . GLU B 1 193 ? -4.832 -36.438 6.051 1 83.75 193 GLU B C 1
ATOM 4715 O O . GLU B 1 193 ? -4.918 -35.969 7.195 1 83.75 193 GLU B O 1
ATOM 4720 N N . ALA B 1 194 ? -3.793 -36.906 5.535 1 79.75 194 ALA B N 1
ATOM 4721 C CA . ALA B 1 194 ? -2.557 -36.938 6.312 1 79.75 194 ALA B CA 1
ATOM 4722 C C . ALA B 1 194 ? -2.086 -35.5 6.625 1 79.75 194 ALA B C 1
ATOM 4724 O O . ALA B 1 194 ? -1.649 -35.219 7.742 1 79.75 194 ALA B O 1
ATOM 4725 N N . MET B 1 195 ? -2.217 -34.719 5.707 1 76.25 195 MET B N 1
ATOM 4726 C CA . MET B 1 195 ? -1.79 -33.344 5.887 1 76.25 195 MET B CA 1
ATOM 4727 C C . MET B 1 195 ? -2.688 -32.625 6.887 1 76.25 195 MET B C 1
ATOM 4729 O O . MET B 1 195 ? -2.207 -31.828 7.699 1 76.25 195 MET B O 1
ATOM 4733 N N . LEU B 1 196 ? -3.986 -32.812 6.77 1 79.12 196 LEU B N 1
ATOM 4734 C CA . LEU B 1 196 ? -4.941 -32.156 7.652 1 79.12 196 LEU B CA 1
ATOM 4735 C C . LEU B 1 196 ? -4.707 -32.562 9.102 1 79.12 196 LEU B C 1
ATOM 4737 O O . LEU B 1 196 ? -4.961 -31.781 10.023 1 79.12 196 LEU B O 1
ATOM 4741 N N . ARG B 1 197 ? -4.195 -33.688 9.258 1 75.94 197 ARG B N 1
ATOM 4742 C CA . ARG B 1 197 ? -3.908 -34.156 10.609 1 75.94 197 ARG B CA 1
ATOM 4743 C C . ARG B 1 197 ? -2.688 -33.469 11.188 1 75.94 197 ARG B C 1
ATOM 4745 O O . ARG B 1 197 ? -2.535 -33.375 12.406 1 75.94 197 ARG B O 1
ATOM 4752 N N . MET B 1 198 ? -1.869 -32.969 10.305 1 69.38 198 MET B N 1
ATOM 4753 C CA . MET B 1 198 ? -0.618 -32.312 10.711 1 69.38 198 MET B CA 1
ATOM 4754 C C . MET B 1 198 ? -0.834 -30.859 11.039 1 69.38 198 MET B C 1
ATOM 4756 O O . MET B 1 198 ? -0.033 -30.25 11.75 1 69.38 198 MET B O 1
ATOM 4760 N N . VAL B 1 199 ? -1.786 -30.328 10.414 1 65.81 199 VAL B N 1
ATOM 4761 C CA . VAL B 1 199 ? -2.031 -28.906 10.617 1 65.81 199 VAL B CA 1
ATOM 4762 C C . VAL B 1 199 ? -2.836 -28.703 11.898 1 65.81 199 VAL B C 1
ATOM 4764 O O . VAL B 1 199 ? -3.574 -29.594 12.328 1 65.81 199 VAL B O 1
ATOM 4767 N N . ALA B 1 200 ? -2.625 -27.5 12.594 1 60.81 200 ALA B N 1
ATOM 4768 C CA . ALA B 1 200 ? -3.32 -27.188 13.836 1 60.81 200 ALA B CA 1
ATOM 4769 C C . ALA B 1 200 ? -4.832 -27.297 13.664 1 60.81 200 ALA B C 1
ATOM 4771 O O . ALA B 1 200 ? -5.379 -26.922 12.625 1 60.81 200 ALA B O 1
ATOM 4772 N N . PRO B 1 201 ? -5.41 -28.016 14.57 1 64.81 201 PRO B N 1
ATOM 4773 C CA . PRO B 1 201 ? -6.859 -28.219 14.5 1 64.81 201 PRO B CA 1
ATOM 4774 C C . PRO B 1 201 ? -7.637 -26.922 14.422 1 64.81 201 PRO B C 1
ATOM 4776 O O . PRO B 1 201 ? -7.25 -25.922 15.039 1 64.81 201 PRO B O 1
ATOM 4779 N N . ARG B 1 202 ? -8.422 -26.844 13.461 1 71.88 202 ARG B N 1
ATOM 4780 C CA . ARG B 1 202 ? -9.375 -25.75 13.336 1 71.88 202 ARG B CA 1
ATOM 4781 C C . ARG B 1 202 ? -10.727 -26.125 13.93 1 71.88 202 ARG B C 1
ATOM 4783 O O . ARG B 1 202 ? -11.078 -27.312 13.984 1 71.88 202 ARG B O 1
ATOM 4790 N N . ALA B 1 203 ? -11.383 -25.062 14.43 1 73.06 203 ALA B N 1
ATOM 4791 C CA . ALA B 1 203 ? -12.68 -25.312 15.047 1 73.06 203 ALA B CA 1
ATOM 4792 C C . ALA B 1 203 ? -13.602 -26.078 14.094 1 73.06 203 ALA B C 1
ATOM 4794 O O . ALA B 1 203 ? -14.273 -27.031 14.5 1 73.06 203 ALA B O 1
ATOM 4795 N N . TRP B 1 204 ? -13.703 -25.75 12.836 1 81.5 204 TRP B N 1
ATOM 4796 C CA . TRP B 1 204 ? -14.547 -26.406 11.844 1 81.5 204 TRP B CA 1
ATOM 4797 C C . TRP B 1 204 ? -14 -27.781 11.484 1 81.5 204 TRP B C 1
ATOM 4799 O O . TRP B 1 204 ? -14.766 -28.719 11.211 1 81.5 204 TRP B O 1
ATOM 4809 N N . GLY B 1 205 ? -12.703 -28.031 11.555 1 82.12 205 GLY B N 1
ATOM 4810 C CA . GLY B 1 205 ? -12.117 -29.281 11.086 1 82.12 205 GLY B CA 1
ATOM 4811 C C . GLY B 1 205 ? -12.312 -29.5 9.594 1 82.12 205 GLY B C 1
ATOM 4812 O O . GLY B 1 205 ? -13.312 -30.109 9.18 1 82.12 205 GLY B O 1
ATOM 4813 N N . PRO B 1 206 ? -11.484 -29.109 8.828 1 86.75 206 PRO B N 1
ATOM 4814 C CA . PRO B 1 206 ? -11.633 -29.188 7.371 1 86.75 206 PRO B CA 1
ATOM 4815 C C . PRO B 1 206 ? -11.961 -30.594 6.891 1 86.75 206 PRO B C 1
ATOM 4817 O O . PRO B 1 206 ? -11.469 -31.578 7.453 1 86.75 206 PRO B O 1
ATOM 4820 N N . LYS B 1 207 ? -12.875 -30.672 5.891 1 89.56 207 LYS B N 1
ATOM 4821 C CA . LYS B 1 207 ? -13.305 -31.953 5.324 1 89.56 207 LYS B CA 1
ATOM 4822 C C . LYS B 1 207 ? -12.555 -32.25 4.031 1 89.56 207 LYS B C 1
ATOM 4824 O O . LYS B 1 207 ? -12.062 -31.344 3.363 1 89.56 207 LYS B O 1
ATOM 4829 N N . SER B 1 208 ? -12.398 -33.562 3.834 1 91.19 208 SER B N 1
ATOM 4830 C CA . SER B 1 208 ? -11.828 -34 2.568 1 91.19 208 SER B CA 1
ATOM 4831 C C . SER B 1 208 ? -12.75 -35 1.856 1 91.19 208 SER B C 1
ATOM 4833 O O . SER B 1 208 ? -13.391 -35.812 2.498 1 91.19 208 SER B O 1
ATOM 4835 N N . LEU B 1 209 ? -12.906 -34.781 0.579 1 92.56 209 LEU B N 1
ATOM 4836 C CA . LEU B 1 209 ? -13.773 -35.656 -0.195 1 92.56 209 LEU B CA 1
ATOM 4837 C C . LEU B 1 209 ? -13.227 -35.844 -1.605 1 92.56 209 LEU B C 1
ATOM 4839 O O . LEU B 1 209 ? -12.359 -35.094 -2.053 1 92.56 209 LEU B O 1
ATOM 4843 N N . LYS B 1 210 ? -13.703 -36.875 -2.178 1 91.56 210 LYS B N 1
ATOM 4844 C CA . LYS B 1 210 ? -13.391 -37.156 -3.576 1 91.56 210 LYS B CA 1
ATOM 4845 C C . LYS B 1 210 ? -14.547 -36.75 -4.488 1 91.56 210 LYS B C 1
ATOM 4847 O O . LYS B 1 210 ? -15.703 -37.062 -4.191 1 91.56 210 LYS B O 1
ATOM 4852 N N . VAL B 1 211 ? -14.188 -36.031 -5.527 1 91.25 211 VAL B N 1
ATOM 4853 C CA . VAL B 1 211 ? -15.242 -35.594 -6.422 1 91.25 211 VAL B CA 1
ATOM 4854 C C . VAL B 1 211 ? -14.812 -35.781 -7.875 1 91.25 211 VAL B C 1
ATOM 4856 O O . VAL B 1 211 ? -13.648 -35.594 -8.219 1 91.25 211 VAL B O 1
ATOM 4859 N N . SER B 1 212 ? -15.641 -36.281 -8.672 1 86.19 212 SER B N 1
ATOM 4860 C CA . SER B 1 212 ? -15.539 -36.281 -10.133 1 86.19 212 SER B CA 1
ATOM 4861 C C . SER B 1 212 ? -16.641 -35.438 -10.758 1 86.19 212 SER B C 1
ATOM 4863 O O . SER B 1 212 ? -17.734 -35.906 -11.016 1 86.19 212 SER B O 1
ATOM 4865 N N . PRO B 1 213 ? -16.281 -34.219 -11 1 77.56 213 PRO B N 1
ATOM 4866 C CA . PRO B 1 213 ? -17.312 -33.312 -11.484 1 77.56 213 PRO B CA 1
ATOM 4867 C C . PRO B 1 213 ? -17.922 -33.75 -12.82 1 77.56 213 PRO B C 1
ATOM 4869 O O . PRO B 1 213 ? -19.109 -33.562 -13.055 1 77.56 213 PRO B O 1
ATOM 4872 N N . LEU B 1 214 ? -17.125 -34.281 -13.641 1 75 214 LEU B N 1
ATOM 4873 C CA . LEU B 1 214 ? -17.578 -34.688 -14.961 1 75 214 LEU B CA 1
ATOM 4874 C C . LEU B 1 214 ? -18.688 -35.75 -14.852 1 75 214 LEU B C 1
ATOM 4876 O O . LEU B 1 214 ? -19.641 -35.719 -15.625 1 75 214 LEU B O 1
ATOM 4880 N N . TYR B 1 215 ? -18.578 -36.562 -13.805 1 72.12 215 TYR B N 1
ATOM 4881 C CA . TYR B 1 215 ? -19.547 -37.625 -13.664 1 72.12 215 TYR B CA 1
ATOM 4882 C C . TYR B 1 215 ? -20.547 -37.312 -12.555 1 72.12 215 TYR B C 1
ATOM 4884 O O . TYR B 1 215 ? -21.438 -38.125 -12.281 1 72.12 215 TYR B O 1
ATOM 4892 N N . GLY B 1 216 ? -20.422 -36.219 -11.977 1 80 216 GLY B N 1
ATOM 4893 C CA . GLY B 1 216 ? -21.344 -35.781 -10.938 1 80 216 GLY B CA 1
ATOM 4894 C C . GLY B 1 216 ? -21.109 -36.469 -9.609 1 80 216 GLY B C 1
ATOM 4895 O O . GLY B 1 216 ? -21.812 -36.219 -8.633 1 80 216 GLY B O 1
ATOM 4896 N N . GLN B 1 217 ? -20.141 -37.375 -9.578 1 87.19 217 GLN B N 1
ATOM 4897 C CA . GLN B 1 217 ? -19.859 -38.125 -8.359 1 87.19 217 GLN B CA 1
ATOM 4898 C C . GLN B 1 217 ? -19.25 -37.25 -7.285 1 87.19 217 GLN B C 1
ATOM 4900 O O . GLN B 1 217 ? -18.328 -36.469 -7.562 1 87.19 217 GLN B O 1
ATOM 4905 N N . GLY B 1 218 ? -19.812 -37.344 -6.098 1 92.69 218 GLY B N 1
ATOM 4906 C CA . GLY B 1 218 ? -19.266 -36.625 -4.961 1 92.69 218 GLY B CA 1
ATOM 4907 C C . GLY B 1 218 ? -19.75 -35.188 -4.859 1 92.69 218 GLY B C 1
ATOM 4908 O O . GLY B 1 218 ? -19.516 -34.531 -3.85 1 92.69 218 GLY B O 1
ATOM 4909 N N . VAL B 1 219 ? -20.5 -34.688 -5.906 1 93.38 219 VAL B N 1
ATOM 4910 C CA . VAL B 1 219 ? -20.922 -33.281 -5.945 1 93.38 219 VAL B CA 1
ATOM 4911 C C . VAL B 1 219 ? -22 -33.062 -4.887 1 93.38 219 VAL B C 1
ATOM 4913 O O . VAL B 1 219 ? -21.938 -32.062 -4.148 1 93.38 219 VAL B O 1
ATOM 4916 N N . PRO B 1 220 ? -23 -34 -4.703 1 94.94 220 PRO B N 1
ATOM 4917 C CA . PRO B 1 220 ? -23.984 -33.812 -3.637 1 94.94 220 PRO B CA 1
ATOM 4918 C C . PRO B 1 220 ? -23.344 -33.75 -2.248 1 94.94 220 PRO B C 1
ATOM 4920 O O . PRO B 1 220 ? -23.734 -32.938 -1.417 1 94.94 220 PRO B O 1
ATOM 4923 N N . GLU B 1 221 ? -22.344 -34.594 -2.057 1 95.62 221 GLU B N 1
ATOM 4924 C CA . GLU B 1 221 ? -21.641 -34.594 -0.78 1 95.62 221 GLU B CA 1
ATOM 4925 C C . GLU B 1 221 ? -20.891 -33.281 -0.552 1 95.62 221 GLU B C 1
ATOM 4927 O O . GLU B 1 221 ? -20.859 -32.781 0.569 1 95.62 221 GLU B O 1
ATOM 4932 N N . LEU B 1 222 ? -20.297 -32.812 -1.613 1 96.5 222 LEU B N 1
ATOM 4933 C CA . LEU B 1 222 ? -19.594 -31.547 -1.522 1 96.5 222 LEU B CA 1
ATOM 4934 C C . LEU B 1 222 ? -20.562 -30.406 -1.188 1 96.5 222 LEU B C 1
ATOM 4936 O O . LEU B 1 222 ? -20.281 -29.594 -0.304 1 96.5 222 LEU B O 1
ATOM 4940 N N . MET B 1 223 ? -21.734 -30.391 -1.849 1 96.44 223 MET B N 1
ATOM 4941 C CA . MET B 1 223 ? -22.734 -29.344 -1.598 1 96.44 223 MET B CA 1
ATOM 4942 C C . MET B 1 223 ? -23.219 -29.406 -0.157 1 96.44 223 MET B C 1
ATOM 4944 O O . MET B 1 223 ? -23.438 -28.375 0.474 1 96.44 223 MET B O 1
ATOM 4948 N N . LYS B 1 224 ? -23.375 -30.609 0.265 1 96.5 224 LYS B N 1
ATOM 4949 C CA . LYS B 1 224 ? -23.781 -30.797 1.656 1 96.5 224 LYS B CA 1
ATOM 4950 C C . LYS B 1 224 ? -22.719 -30.234 2.611 1 96.5 224 LYS B C 1
ATOM 4952 O O . LYS B 1 224 ? -23.047 -29.562 3.584 1 96.5 224 LYS B O 1
ATOM 4957 N N . ALA B 1 225 ? -21.5 -30.547 2.33 1 96.69 225 ALA B N 1
ATOM 4958 C CA . ALA B 1 225 ? -20.406 -30.047 3.162 1 96.69 225 ALA B CA 1
ATOM 4959 C C . ALA B 1 225 ? -20.359 -28.531 3.168 1 96.69 225 ALA B C 1
ATOM 4961 O O . ALA B 1 225 ? -20.109 -27.906 4.207 1 96.69 225 ALA B O 1
ATOM 4962 N N . ILE B 1 226 ? -20.562 -27.922 2.045 1 97.19 226 ILE B N 1
ATOM 4963 C CA . ILE B 1 226 ? -20.594 -26.469 1.922 1 97.19 226 ILE B CA 1
ATOM 4964 C C . ILE B 1 226 ? -21.703 -25.891 2.791 1 97.19 226 ILE B C 1
ATOM 4966 O O . ILE B 1 226 ? -21.484 -24.938 3.529 1 97.19 226 ILE B O 1
ATOM 4970 N N . GLU B 1 227 ? -22.859 -26.531 2.738 1 96.44 227 GLU B N 1
ATOM 4971 C CA . GLU B 1 227 ? -23.984 -26.078 3.545 1 96.44 227 GLU B CA 1
ATOM 4972 C C . GLU B 1 227 ? -23.703 -26.25 5.035 1 96.44 227 GLU B C 1
ATOM 4974 O O . GLU B 1 227 ? -24.031 -25.375 5.836 1 96.44 227 GLU B O 1
ATOM 4979 N N . GLU B 1 228 ? -23.141 -27.344 5.32 1 96.19 228 GLU B N 1
ATOM 4980 C CA . GLU B 1 228 ? -22.797 -27.594 6.715 1 96.19 228 GLU B CA 1
ATOM 4981 C C . GLU B 1 228 ? -21.828 -26.531 7.238 1 96.19 228 GLU B C 1
ATOM 4983 O O . GLU B 1 228 ? -21.984 -26.047 8.367 1 96.19 228 GLU B O 1
ATOM 4988 N N . HIS B 1 229 ? -20.891 -26.219 6.422 1 96.12 229 HIS B N 1
ATOM 4989 C CA . HIS B 1 229 ? -19.922 -25.203 6.836 1 96.12 229 HIS B CA 1
ATOM 4990 C C . HIS B 1 229 ? -20.594 -23.828 6.977 1 96.12 229 HIS B C 1
ATOM 4992 O O . HIS B 1 229 ? -20.312 -23.109 7.93 1 96.12 229 HIS B O 1
ATOM 4998 N N . HIS B 1 230 ? -21.406 -23.5 6.008 1 95.69 230 HIS B N 1
ATOM 4999 C CA . HIS B 1 230 ? -22.141 -22.234 6.082 1 95.69 230 HIS B CA 1
ATOM 5000 C C . HIS B 1 230 ? -22.969 -22.156 7.352 1 95.69 230 HIS B C 1
ATOM 5002 O O . HIS B 1 230 ? -22.984 -21.125 8.031 1 95.69 230 HIS B O 1
ATOM 5008 N N . ASN B 1 231 ? -23.656 -23.219 7.652 1 94.88 231 ASN B N 1
ATOM 5009 C CA . ASN B 1 231 ? -24.453 -23.281 8.867 1 94.88 231 ASN B CA 1
ATOM 5010 C C . ASN B 1 231 ? -23.594 -23.109 10.117 1 94.88 231 ASN B C 1
ATOM 5012 O O . ASN B 1 231 ? -24.016 -22.438 11.062 1 94.88 231 ASN B O 1
ATOM 5016 N N . TYR B 1 232 ? -22.516 -23.75 10.062 1 94.5 232 TYR B N 1
ATOM 5017 C CA . TYR B 1 232 ? -21.562 -23.594 11.156 1 94.5 232 TYR B CA 1
ATOM 5018 C C . TYR B 1 232 ? -21.188 -22.125 11.344 1 94.5 232 TYR B C 1
ATOM 5020 O O . TYR B 1 232 ? -21.188 -21.609 12.469 1 94.5 232 TYR B O 1
ATOM 5028 N N . LEU B 1 233 ? -20.859 -21.453 10.266 1 93.94 233 LEU B N 1
ATOM 5029 C CA . LEU B 1 233 ? -20.484 -20.031 10.32 1 93.94 233 LEU B CA 1
ATOM 5030 C C . LEU B 1 233 ? -21.641 -19.188 10.844 1 93.94 233 LEU B C 1
ATOM 5032 O O . 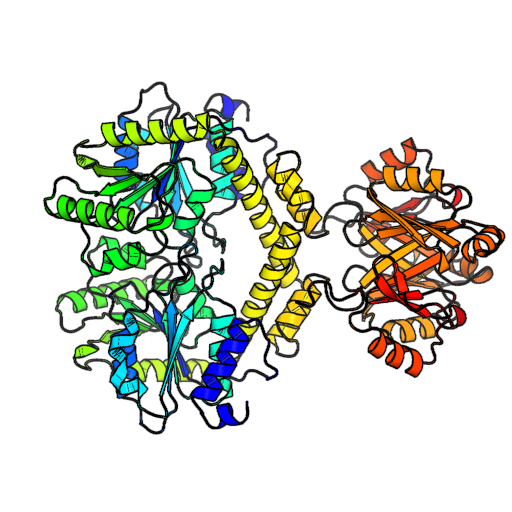LEU B 1 233 ? -21.438 -18.312 11.68 1 93.94 233 LEU B O 1
ATOM 5036 N N . GLU B 1 234 ? -22.766 -19.453 10.344 1 93 234 GLU B N 1
ATOM 5037 C CA . GLU B 1 234 ? -23.953 -18.703 10.742 1 93 234 GLU B CA 1
ATOM 5038 C C . GLU B 1 234 ? -24.266 -18.906 12.227 1 93 234 GLU B C 1
ATOM 5040 O O . GLU B 1 234 ? -24.484 -17.938 12.945 1 93 234 GLU B O 1
ATOM 5045 N N . SER B 1 235 ? -24.234 -20.109 12.672 1 93.38 235 SER B N 1
ATOM 5046 C CA . SER B 1 235 ? -24.594 -20.438 14.055 1 93.38 235 SER B CA 1
ATOM 5047 C C . SER B 1 235 ? -23.578 -19.859 15.039 1 93.38 235 SER B C 1
ATOM 5049 O O . SER B 1 235 ? -23.922 -19.547 16.172 1 93.38 235 SER B O 1
ATOM 5051 N N . ASN B 1 236 ? -22.391 -19.656 14.586 1 92.38 236 ASN B N 1
ATOM 5052 C CA . ASN B 1 236 ? -21.344 -19.156 15.461 1 92.38 236 ASN B CA 1
ATOM 5053 C C . ASN B 1 236 ? -21.109 -17.656 15.234 1 92.38 236 ASN B C 1
ATOM 5055 O O . ASN B 1 236 ? -20.156 -17.094 15.773 1 92.38 236 ASN B O 1
ATOM 5059 N N . GLY B 1 237 ? -21.984 -17.031 14.414 1 88.25 237 GLY B N 1
ATOM 5060 C CA . GLY B 1 237 ? -21.922 -15.594 14.195 1 88.25 237 GLY B CA 1
ATOM 5061 C C . GLY B 1 237 ? -20.672 -15.156 13.445 1 88.25 237 GLY B C 1
ATOM 5062 O O . GLY B 1 237 ? -20.188 -14.039 13.648 1 88.25 237 GLY B O 1
ATOM 5063 N N . LEU B 1 238 ? -20.156 -15.992 12.562 1 90.75 238 LEU B N 1
ATOM 5064 C CA . LEU B 1 238 ? -18.875 -15.719 11.914 1 90.75 238 LEU B CA 1
ATOM 5065 C C . LEU B 1 238 ? -19.078 -15.047 10.562 1 90.75 238 LEU B C 1
ATOM 5067 O O . LEU B 1 238 ? -18.141 -14.508 9.977 1 90.75 238 LEU B O 1
ATOM 5071 N N . LEU B 1 239 ? -20.328 -15 10.07 1 91.69 239 LEU B N 1
ATOM 5072 C CA . LEU B 1 239 ? -20.594 -14.391 8.781 1 91.69 239 LEU B CA 1
ATOM 5073 C C . LEU B 1 239 ? -20.344 -12.883 8.828 1 91.69 239 LEU B C 1
ATOM 5075 O O . LEU B 1 239 ? -19.891 -12.297 7.84 1 91.69 239 LEU B O 1
ATOM 5079 N N . VAL B 1 240 ? -20.641 -12.289 9.938 1 89.94 240 VAL B N 1
ATOM 5080 C CA . VAL B 1 240 ? -20.422 -10.859 10.109 1 89.94 240 VAL B CA 1
ATOM 5081 C C . VAL B 1 240 ? -18.938 -10.539 9.984 1 89.94 240 VAL B C 1
ATOM 5083 O O . VAL B 1 240 ? -18.562 -9.484 9.461 1 89.94 240 VAL B O 1
ATOM 5086 N N . ASN B 1 241 ? -18.125 -11.43 10.438 1 91.62 241 ASN B N 1
ATOM 5087 C CA . ASN B 1 241 ? -16.672 -11.25 10.352 1 91.62 241 ASN B CA 1
ATOM 5088 C C . ASN B 1 241 ? -16.203 -11.234 8.898 1 91.62 241 ASN B C 1
ATOM 5090 O O . ASN B 1 241 ? -15.273 -10.508 8.555 1 91.62 241 ASN B O 1
ATOM 5094 N N . ILE B 1 242 ? -16.875 -11.977 8.109 1 93.5 242 ILE B N 1
ATOM 5095 C CA . ILE B 1 242 ? -16.5 -12.039 6.699 1 93.5 242 ILE B CA 1
ATOM 5096 C C . ILE B 1 242 ? -16.781 -10.703 6.023 1 93.5 242 ILE B C 1
ATOM 5098 O O . ILE B 1 242 ? -15.961 -10.188 5.266 1 93.5 242 ILE B O 1
ATOM 5102 N N . LEU B 1 243 ? -17.969 -10.242 6.324 1 94.5 243 LEU B N 1
ATOM 5103 C CA . LEU B 1 243 ? -18.312 -8.938 5.766 1 94.5 243 LEU B CA 1
ATOM 5104 C C . LEU B 1 243 ? -17.344 -7.863 6.258 1 94.5 243 LEU B C 1
ATOM 5106 O O . LEU B 1 243 ? -16.906 -7.012 5.48 1 94.5 243 LEU B O 1
ATOM 5110 N N . SER B 1 244 ? -17.031 -7.891 7.555 1 94.62 244 SER B N 1
ATOM 5111 C CA . SER B 1 244 ? -16.047 -6.969 8.133 1 94.62 244 SER B CA 1
ATOM 5112 C C . SER B 1 244 ? -14.711 -7.062 7.41 1 94.62 244 SER B C 1
ATOM 5114 O O . SER B 1 244 ? -14.094 -6.039 7.094 1 94.62 244 SER B O 1
ATOM 5116 N N . ASN B 1 245 ? -14.336 -8.25 7.098 1 93.69 245 ASN B N 1
ATOM 5117 C CA . ASN B 1 245 ? -13.086 -8.469 6.379 1 93.69 245 ASN B CA 1
ATOM 5118 C C . ASN B 1 245 ? -13.141 -7.871 4.973 1 93.69 245 ASN B C 1
ATOM 5120 O O . ASN B 1 245 ? -12.164 -7.273 4.516 1 93.69 245 ASN B O 1
ATOM 5124 N N . ARG B 1 246 ? -14.219 -8.078 4.312 1 94.5 246 ARG B N 1
ATOM 5125 C CA . ARG B 1 246 ? -14.375 -7.512 2.977 1 94.5 246 ARG B CA 1
ATOM 5126 C C . ARG B 1 246 ? -14.227 -5.996 3.004 1 94.5 246 ARG B C 1
ATOM 5128 O O . ARG B 1 246 ? -13.492 -5.426 2.193 1 94.5 246 ARG B O 1
ATOM 5135 N N . LEU B 1 247 ? -14.891 -5.434 3.953 1 94.69 247 LEU B N 1
ATOM 5136 C CA . LEU B 1 247 ? -14.883 -3.977 4.047 1 94.69 247 LEU B CA 1
ATOM 5137 C C . LEU B 1 247 ? -13.484 -3.461 4.379 1 94.69 247 LEU B C 1
ATOM 5139 O O . LEU B 1 247 ? -13.031 -2.473 3.801 1 94.69 247 LEU B O 1
ATOM 5143 N N . GLU B 1 248 ? -12.867 -4.109 5.27 1 94.88 248 GLU B N 1
ATOM 5144 C CA . GLU B 1 248 ? -11.5 -3.732 5.613 1 94.88 248 GLU B CA 1
ATOM 5145 C C . GLU B 1 248 ? -10.586 -3.832 4.402 1 94.88 248 GLU B C 1
ATOM 5147 O O . GLU B 1 248 ? -9.781 -2.93 4.148 1 94.88 248 GLU B O 1
ATOM 5152 N N . LEU B 1 249 ? -10.688 -4.961 3.711 1 92.75 249 LEU B N 1
ATOM 5153 C CA . LEU B 1 249 ? -9.844 -5.152 2.533 1 92.75 249 LEU B CA 1
ATOM 5154 C C . LEU B 1 249 ? -10.094 -4.055 1.503 1 92.75 249 LEU B C 1
ATOM 5156 O O . LEU B 1 249 ? -9.156 -3.541 0.896 1 92.75 249 LEU B O 1
ATOM 5160 N N . MET B 1 250 ? -11.289 -3.729 1.338 1 92.44 250 MET B N 1
ATOM 5161 C CA . MET B 1 250 ? -11.633 -2.65 0.413 1 92.44 250 MET B CA 1
ATOM 5162 C C . MET B 1 250 ? -10.984 -1.338 0.847 1 92.44 250 MET B C 1
ATOM 5164 O O . MET B 1 250 ? -10.453 -0.601 0.018 1 92.44 250 MET B O 1
ATOM 5168 N N . MET B 1 251 ? -11.016 -1.045 2.117 1 94 251 MET B N 1
ATOM 5169 C CA . MET B 1 251 ? -10.375 0.153 2.65 1 94 251 MET B CA 1
ATOM 5170 C C . MET B 1 251 ? -8.883 0.149 2.35 1 94 251 MET B C 1
ATOM 5172 O O . MET B 1 251 ? -8.328 1.153 1.893 1 94 251 MET B O 1
ATOM 5176 N N . ARG B 1 252 ? -8.305 -0.955 2.564 1 93.56 252 ARG B N 1
ATOM 5177 C CA . ARG B 1 252 ? -6.867 -1.08 2.361 1 93.56 252 ARG B CA 1
ATOM 5178 C C . ARG B 1 252 ? -6.504 -0.905 0.891 1 93.56 252 ARG B C 1
ATOM 5180 O O . ARG B 1 252 ? -5.492 -0.278 0.566 1 93.56 252 ARG B O 1
ATOM 5187 N N . LEU B 1 253 ? -7.297 -1.452 0.051 1 90.25 253 LEU B N 1
ATOM 5188 C CA . LEU B 1 253 ? -7.051 -1.318 -1.38 1 90.25 253 LEU B CA 1
ATOM 5189 C C . LEU B 1 253 ? -7.184 0.135 -1.821 1 90.25 253 LEU B C 1
ATOM 5191 O O . LEU B 1 253 ? -6.375 0.625 -2.613 1 90.25 253 LEU B O 1
ATOM 5195 N N . HIS B 1 254 ? -8.164 0.776 -1.327 1 91.25 254 HIS B N 1
ATOM 5196 C CA . HIS B 1 254 ? -8.32 2.193 -1.634 1 91.25 254 HIS B CA 1
ATOM 5197 C C . HIS B 1 254 ? -7.148 3.006 -1.102 1 91.25 254 HIS B C 1
ATOM 5199 O O . HIS B 1 254 ? -6.633 3.889 -1.793 1 91.25 254 HIS B O 1
ATOM 5205 N N . ALA B 1 255 ? -6.793 2.73 0.117 1 93.75 255 ALA B N 1
ATOM 5206 C CA . ALA B 1 255 ? -5.672 3.443 0.722 1 93.75 255 ALA B CA 1
ATOM 5207 C C . ALA B 1 255 ? -4.391 3.225 -0.074 1 93.75 255 ALA B C 1
ATOM 5209 O O . ALA B 1 255 ? -3.602 4.152 -0.263 1 93.75 255 ALA B O 1
ATOM 5210 N N . GLN B 1 256 ? -4.242 2.062 -0.498 1 92.56 256 GLN B N 1
ATOM 5211 C CA . GLN B 1 256 ? -3.068 1.748 -1.305 1 92.56 256 GLN B CA 1
ATOM 5212 C C . GLN B 1 256 ? -3.062 2.547 -2.605 1 92.56 256 GLN B C 1
ATOM 5214 O O . GLN B 1 256 ? -2.018 3.043 -3.031 1 92.56 256 GLN B O 1
ATOM 5219 N N . ALA B 1 257 ? -4.152 2.559 -3.236 1 89.94 257 ALA B N 1
ATOM 5220 C CA . ALA B 1 257 ? -4.254 3.33 -4.473 1 89.94 257 ALA B CA 1
ATOM 5221 C C . ALA B 1 257 ? -3.9 4.797 -4.234 1 89.94 257 ALA B C 1
ATOM 5223 O O . ALA B 1 257 ? -3.193 5.41 -5.035 1 89.94 257 ALA B O 1
ATOM 5224 N N . LEU B 1 258 ? -4.383 5.297 -3.164 1 91.06 258 LEU B N 1
ATOM 5225 C CA . LEU B 1 258 ? -4.074 6.676 -2.805 1 91.06 258 LEU B CA 1
ATOM 5226 C C . LEU B 1 258 ? -2.584 6.852 -2.543 1 91.06 258 LEU B C 1
ATOM 5228 O O . LEU B 1 258 ? -1.984 7.84 -2.977 1 91.06 258 LEU B O 1
ATOM 5232 N N . LEU B 1 259 ? -2.035 5.934 -1.879 1 93.88 259 LEU B N 1
ATOM 5233 C CA . LEU B 1 259 ? -0.603 5.969 -1.601 1 93.88 259 LEU B CA 1
ATOM 5234 C C . LEU B 1 259 ? 0.203 5.969 -2.896 1 93.88 259 LEU B C 1
ATOM 5236 O O . LEU B 1 259 ? 1.152 6.742 -3.041 1 93.88 259 LEU B O 1
ATOM 5240 N N . ASP B 1 260 ? -0.182 5.16 -3.75 1 93.12 260 ASP B N 1
ATOM 5241 C CA . ASP B 1 260 ? 0.52 5.078 -5.027 1 93.12 260 ASP B CA 1
ATOM 5242 C C . ASP B 1 260 ? 0.474 6.414 -5.766 1 93.12 260 ASP B C 1
ATOM 5244 O O . ASP B 1 260 ? 1.477 6.848 -6.336 1 93.12 260 ASP B O 1
ATOM 5248 N N . GLU B 1 261 ? -0.613 6.965 -5.73 1 91.25 261 GLU B N 1
ATOM 5249 C CA . GLU B 1 261 ? -0.756 8.273 -6.363 1 91.25 261 GLU B CA 1
ATOM 5250 C C . GLU B 1 261 ? 0.14 9.312 -5.695 1 91.25 261 GLU B C 1
ATOM 5252 O O . GLU B 1 261 ? 0.792 10.109 -6.375 1 91.25 261 GLU B O 1
ATOM 5257 N N . LEU B 1 262 ? 0.148 9.297 -4.422 1 88.94 262 LEU B N 1
ATOM 5258 C CA . LEU B 1 262 ? 0.974 10.227 -3.662 1 88.94 262 LEU B CA 1
ATOM 5259 C C . LEU B 1 262 ? 2.449 10.055 -4.004 1 88.94 262 LEU B C 1
ATOM 5261 O O . LEU B 1 262 ? 3.164 11.039 -4.211 1 88.94 262 LEU B O 1
ATOM 5265 N N . ILE B 1 263 ? 2.865 8.852 -4.074 1 94.75 263 ILE B N 1
ATOM 5266 C CA . ILE B 1 263 ? 4.266 8.562 -4.371 1 94.75 263 ILE B CA 1
ATOM 5267 C C . ILE B 1 263 ? 4.609 9.047 -5.773 1 94.75 263 ILE B C 1
ATOM 5269 O O . ILE B 1 263 ? 5.633 9.703 -5.977 1 94.75 263 ILE B O 1
ATOM 5273 N N . GLU B 1 264 ? 3.744 8.797 -6.68 1 93.38 264 GLU B N 1
ATOM 5274 C CA . GLU B 1 264 ? 3.994 9.156 -8.07 1 93.38 264 GLU B CA 1
ATOM 5275 C C . GLU B 1 264 ? 4.133 10.664 -8.234 1 93.38 264 GLU B C 1
ATOM 5277 O O . GLU B 1 264 ? 4.91 11.133 -9.07 1 93.38 264 GLU B O 1
ATOM 5282 N N . LYS B 1 265 ? 3.475 11.383 -7.484 1 86.12 265 LYS B N 1
ATOM 5283 C CA . LYS B 1 265 ? 3.461 12.844 -7.602 1 86.12 265 LYS B CA 1
ATOM 5284 C C . LYS B 1 265 ? 4.516 13.477 -6.695 1 86.12 265 LYS B C 1
ATOM 5286 O O . LYS B 1 265 ? 4.707 14.695 -6.715 1 86.12 265 LYS B O 1
ATOM 5291 N N . SER B 1 266 ? 5.23 12.711 -5.973 1 86.19 266 SER B N 1
ATOM 5292 C CA . SER B 1 266 ? 6.141 13.234 -4.961 1 86.19 266 SER B CA 1
ATOM 5293 C C . SER B 1 266 ? 7.508 13.555 -5.555 1 86.19 266 SER B C 1
ATOM 5295 O O . SER B 1 266 ? 7.969 12.859 -6.469 1 86.19 266 SER B O 1
ATOM 5297 N N . ILE B 1 267 ? 8.125 14.57 -5.012 1 84.25 267 ILE B N 1
ATOM 5298 C CA . ILE B 1 267 ? 9.5 14.891 -5.387 1 84.25 267 ILE B CA 1
ATOM 5299 C C . ILE B 1 267 ? 10.445 13.836 -4.82 1 84.25 267 ILE B C 1
ATOM 5301 O O . ILE B 1 267 ? 11.508 13.57 -5.395 1 84.25 267 ILE B O 1
ATOM 5305 N N . GLU B 1 268 ? 10.062 13.242 -3.705 1 89.31 268 GLU B N 1
ATOM 5306 C CA . GLU B 1 268 ? 10.883 12.219 -3.051 1 89.31 268 GLU B CA 1
ATOM 5307 C C . GLU B 1 268 ? 11.148 11.047 -3.988 1 89.31 268 GLU B C 1
ATOM 5309 O O . GLU B 1 268 ? 12.227 10.445 -3.941 1 89.31 268 GLU B O 1
ATOM 5314 N N . LEU B 1 269 ? 10.164 10.703 -4.879 1 94.38 269 LEU B N 1
ATOM 5315 C CA . LEU B 1 269 ? 10.344 9.578 -5.793 1 94.38 269 LEU B CA 1
ATOM 5316 C C . LEU B 1 269 ? 11.531 9.828 -6.727 1 94.38 269 LEU B C 1
ATOM 5318 O O . LEU B 1 269 ? 12.359 8.945 -6.93 1 94.38 269 LEU B O 1
ATOM 5322 N N . ARG B 1 270 ? 11.609 11.039 -7.23 1 92.62 270 ARG B N 1
ATOM 5323 C CA . ARG B 1 270 ? 12.719 11.391 -8.109 1 92.62 270 ARG B CA 1
ATOM 5324 C C . ARG B 1 270 ? 14.055 11.328 -7.371 1 92.62 270 ARG B C 1
ATOM 5326 O O . ARG B 1 270 ? 15.047 10.836 -7.914 1 92.62 270 ARG B O 1
ATOM 5333 N N . GLU B 1 271 ? 14.023 11.82 -6.191 1 92.62 271 GLU B N 1
ATOM 5334 C CA . GLU B 1 271 ? 15.234 11.82 -5.379 1 92.62 271 GLU B CA 1
ATOM 5335 C C . GLU B 1 271 ? 15.688 10.398 -5.055 1 92.62 271 GLU B C 1
ATOM 5337 O O . GLU B 1 271 ? 16.891 10.109 -5.043 1 92.62 271 GLU B O 1
ATOM 5342 N N . VAL B 1 272 ? 14.766 9.492 -4.824 1 94.44 272 VAL B N 1
ATOM 5343 C CA . VAL B 1 272 ? 15.078 8.102 -4.531 1 94.44 272 VAL B CA 1
ATOM 5344 C C . VAL B 1 272 ? 15.633 7.418 -5.785 1 94.44 272 VAL B C 1
ATOM 5346 O O . VAL B 1 272 ? 16.641 6.707 -5.723 1 94.44 272 VAL B O 1
ATOM 5349 N N . ARG B 1 273 ? 14.984 7.703 -6.887 1 93.62 273 ARG B N 1
ATOM 5350 C CA . ARG B 1 273 ? 15.414 7.098 -8.148 1 93.62 273 ARG B CA 1
ATOM 5351 C C . ARG B 1 273 ? 16.828 7.527 -8.5 1 93.62 273 ARG B C 1
ATOM 5353 O O . ARG B 1 273 ? 17.609 6.738 -9.055 1 93.62 273 ARG B O 1
ATOM 5360 N N . LYS B 1 274 ? 17.203 8.742 -8.07 1 91.81 274 LYS B N 1
ATOM 5361 C CA . LYS B 1 274 ? 18.547 9.266 -8.336 1 91.81 274 LYS B CA 1
ATOM 5362 C C . LYS B 1 274 ? 19.531 8.82 -7.27 1 91.81 274 LYS B C 1
ATOM 5364 O O . LYS B 1 274 ? 20.734 9.039 -7.402 1 91.81 274 LYS B O 1
ATOM 5369 N N . GLY B 1 275 ? 19.047 8.281 -6.234 1 90.56 275 GLY B N 1
ATOM 5370 C CA . GLY B 1 275 ? 19.922 7.805 -5.168 1 90.56 275 GLY B CA 1
ATOM 5371 C C . GLY B 1 275 ? 20.266 8.875 -4.152 1 90.56 275 GLY B C 1
ATOM 5372 O O . GLY B 1 275 ? 21.078 8.648 -3.256 1 90.56 275 GLY B O 1
ATOM 5373 N N . SER B 1 276 ? 19.641 10.039 -4.184 1 91 276 SER B N 1
ATOM 5374 C CA . SER B 1 276 ? 20 11.156 -3.316 1 91 276 SER B CA 1
ATOM 5375 C C . SER B 1 276 ? 19.203 11.125 -2.02 1 91 276 SER B C 1
ATOM 5377 O O . SER B 1 276 ? 19.484 11.883 -1.089 1 91 276 SER B O 1
ATOM 5379 N N . LEU B 1 277 ? 18.203 10.32 -1.971 1 90.81 277 LEU B N 1
ATOM 5380 C CA . LEU B 1 277 ? 17.375 10.148 -0.78 1 90.81 277 LEU B CA 1
ATOM 5381 C C . LEU B 1 277 ? 17.172 8.664 -0.473 1 90.81 277 LEU B C 1
ATOM 5383 O O . LEU B 1 277 ? 16.859 7.879 -1.374 1 90.81 277 LEU B O 1
ATOM 5387 N N . ARG B 1 278 ? 17.312 8.336 0.736 1 91.06 278 ARG B N 1
ATOM 5388 C CA . ARG B 1 278 ? 17.125 6.938 1.122 1 91.06 278 ARG B CA 1
ATOM 5389 C C . ARG B 1 278 ? 15.656 6.535 1.05 1 91.06 278 ARG B C 1
ATOM 5391 O O . ARG B 1 278 ? 14.773 7.328 1.384 1 91.06 278 ARG B O 1
ATOM 5398 N N . PRO B 1 279 ? 15.391 5.285 0.635 1 92.88 279 PRO B N 1
ATOM 5399 C CA . PRO B 1 279 ? 14.008 4.828 0.441 1 92.88 279 PRO B CA 1
ATOM 5400 C C . PRO B 1 279 ? 13.156 4.973 1.7 1 92.88 279 PRO B C 1
ATOM 5402 O O . PRO B 1 279 ? 12.016 5.434 1.629 1 92.88 279 PRO B O 1
ATOM 5405 N N . ARG B 1 280 ? 13.672 4.605 2.793 1 91 280 ARG B N 1
ATOM 5406 C CA . ARG B 1 280 ? 12.914 4.66 4.039 1 91 280 ARG B CA 1
ATOM 5407 C C . ARG B 1 280 ? 12.539 6.098 4.391 1 91 280 ARG B C 1
ATOM 5409 O O . ARG B 1 280 ? 11.398 6.371 4.777 1 91 280 ARG B O 1
ATOM 5416 N N . GLU B 1 281 ? 13.477 6.961 4.277 1 88.12 281 GLU B N 1
ATOM 5417 C CA . GLU B 1 281 ? 13.234 8.375 4.535 1 88.12 281 GLU B CA 1
ATOM 5418 C C . GLU B 1 281 ? 12.219 8.953 3.549 1 88.12 281 GLU B C 1
ATOM 5420 O O . GLU B 1 281 ? 11.32 9.703 3.939 1 88.12 281 GLU B O 1
ATOM 5425 N N . ALA B 1 282 ? 12.359 8.633 2.322 1 91.69 282 ALA B N 1
ATOM 5426 C CA . ALA B 1 282 ? 11.438 9.094 1.289 1 91.69 282 ALA B CA 1
ATOM 5427 C C . ALA B 1 282 ? 10.008 8.656 1.595 1 91.69 282 ALA B C 1
ATOM 5429 O O . ALA B 1 282 ? 9.07 9.453 1.48 1 91.69 282 ALA B O 1
ATOM 5430 N N . ALA B 1 283 ? 9.883 7.391 1.978 1 93.38 283 ALA B N 1
ATOM 5431 C CA . ALA B 1 283 ? 8.57 6.859 2.324 1 93.38 283 ALA B CA 1
ATOM 5432 C C . ALA B 1 283 ? 7.941 7.645 3.471 1 93.38 283 ALA B C 1
ATOM 5434 O O . ALA B 1 283 ? 6.773 8.047 3.395 1 93.38 283 ALA B O 1
ATOM 5435 N N . ALA B 1 284 ? 8.703 7.895 4.492 1 88.31 284 ALA B N 1
ATOM 5436 C CA . ALA B 1 284 ? 8.219 8.617 5.664 1 88.31 284 ALA B CA 1
ATOM 5437 C C . ALA B 1 284 ? 7.816 10.047 5.297 1 88.31 284 ALA B C 1
ATOM 5439 O O . ALA B 1 284 ? 6.801 10.555 5.777 1 88.31 284 ALA B O 1
ATOM 5440 N N . ARG B 1 285 ? 8.586 10.641 4.438 1 82.81 285 ARG B N 1
ATOM 5441 C CA . ARG B 1 285 ? 8.305 12.008 4.012 1 82.81 285 ARG B CA 1
ATOM 5442 C C . ARG B 1 285 ? 7.016 12.078 3.207 1 82.81 285 ARG B C 1
ATOM 5444 O O . ARG B 1 285 ? 6.168 12.938 3.457 1 82.81 285 ARG B O 1
ATOM 5451 N N . VAL B 1 286 ? 6.902 11.164 2.33 1 87.56 286 VAL B N 1
ATOM 5452 C CA . VAL B 1 286 ? 5.73 11.18 1.46 1 87.56 286 VAL B CA 1
ATOM 5453 C C . VAL B 1 286 ? 4.473 10.93 2.285 1 87.56 286 VAL B C 1
ATOM 5455 O O . VAL B 1 286 ? 3.402 11.461 1.972 1 87.56 286 VAL B O 1
ATOM 5458 N N . MET B 1 287 ? 4.715 10.164 3.338 1 87.5 287 MET B N 1
ATOM 5459 C CA . MET B 1 287 ? 3.584 9.852 4.211 1 87.5 287 MET B CA 1
ATOM 5460 C C . MET B 1 287 ? 3.373 10.961 5.242 1 87.5 287 MET B C 1
ATOM 5462 O O . MET B 1 287 ? 2.484 10.859 6.09 1 87.5 287 MET B O 1
ATOM 5466 N N . GLY B 1 288 ? 4.23 11.938 5.207 1 77.69 288 GLY B N 1
ATOM 5467 C CA . GLY B 1 288 ? 4.105 13.062 6.121 1 77.69 288 GLY B CA 1
ATOM 5468 C C . GLY B 1 288 ? 4.562 12.742 7.531 1 77.69 288 GLY B C 1
ATOM 5469 O O . GLY B 1 288 ? 4.074 13.336 8.492 1 77.69 288 GLY B O 1
ATOM 5470 N N . LEU B 1 289 ? 5.445 11.781 7.66 1 75.56 289 LEU B N 1
ATOM 5471 C CA . LEU B 1 289 ? 5.805 11.312 8.992 1 75.56 289 LEU B CA 1
ATOM 5472 C C . LEU B 1 289 ? 7.188 11.82 9.391 1 75.56 289 LEU B C 1
ATOM 5474 O O . LEU B 1 289 ? 7.625 11.602 10.523 1 75.56 289 LEU B O 1
ATOM 5478 N N . ARG B 1 290 ? 7.906 12.359 8.453 1 76.25 290 ARG B N 1
ATOM 5479 C CA . ARG B 1 290 ? 9.227 12.898 8.766 1 76.25 290 ARG B CA 1
ATOM 5480 C C . ARG B 1 290 ? 9.328 14.367 8.367 1 76.25 290 ARG B C 1
ATOM 5482 O O . ARG B 1 290 ? 8.562 14.836 7.523 1 76.25 290 ARG B O 1
ATOM 5489 N N . GLY B 1 291 ? 10.344 15.039 9.023 1 74.75 291 GLY B N 1
ATOM 5490 C CA . GLY B 1 291 ? 10.492 16.469 8.828 1 74.75 291 GLY B CA 1
ATOM 5491 C C . GLY B 1 291 ? 9.555 17.297 9.703 1 74.75 291 GLY B C 1
ATOM 5492 O O . GLY B 1 291 ? 8.75 16.734 10.453 1 74.75 291 GLY B O 1
ATOM 5493 N N . PRO B 1 292 ? 9.82 18.562 9.633 1 84 292 PRO B N 1
ATOM 5494 C CA . PRO B 1 292 ? 8.922 19.391 10.438 1 84 292 PRO B CA 1
ATOM 5495 C C . PRO B 1 292 ? 7.469 19.297 9.984 1 84 292 PRO B C 1
ATOM 5497 O O . PRO B 1 292 ? 7.195 19.234 8.781 1 84 292 PRO B O 1
ATOM 5500 N N . ARG B 1 293 ? 6.645 19.125 10.852 1 89 293 ARG B N 1
ATOM 5501 C CA . ARG B 1 293 ? 5.203 19.031 10.641 1 89 293 ARG B CA 1
ATOM 5502 C C . ARG B 1 293 ? 4.445 20 11.539 1 89 293 ARG B C 1
ATOM 5504 O O . ARG B 1 293 ? 4.934 20.375 12.609 1 89 293 ARG B O 1
ATOM 5511 N N . LEU B 1 294 ? 3.406 20.406 11.07 1 91 294 LEU B N 1
ATOM 5512 C CA . LEU B 1 294 ? 2.557 21.234 11.93 1 91 294 LEU B CA 1
ATOM 5513 C C . LEU B 1 294 ? 1.786 20.359 12.914 1 91 294 LEU B C 1
ATOM 5515 O O . LEU B 1 294 ? 0.817 19.703 12.539 1 91 294 LEU B O 1
ATOM 5519 N N . ASP B 1 295 ? 2.23 20.328 14.078 1 90.5 295 ASP B N 1
ATOM 5520 C CA . ASP B 1 295 ? 1.601 19.5 15.102 1 90.5 295 ASP B CA 1
ATOM 5521 C C . ASP B 1 295 ? 0.245 20.078 15.516 1 90.5 295 ASP B C 1
ATOM 5523 O O . ASP B 1 295 ? -0.741 19.344 15.602 1 90.5 295 ASP B O 1
ATOM 5527 N N . HIS B 1 296 ? 0.292 21.297 15.898 1 93.44 296 HIS B N 1
ATOM 5528 C CA . HIS B 1 296 ? -0.966 21.938 16.266 1 93.44 296 HIS B CA 1
ATOM 5529 C C . HIS B 1 296 ? -0.857 23.453 16.172 1 93.44 296 HIS B C 1
ATOM 5531 O O . HIS B 1 296 ? 0.244 24 16.062 1 93.44 296 HIS B O 1
ATOM 5537 N N . VAL B 1 297 ? -1.978 24.109 16.109 1 96.06 297 VAL B N 1
ATOM 5538 C CA . VAL B 1 297 ? -2.135 25.547 16.328 1 96.06 297 VAL B CA 1
ATOM 5539 C C . VAL B 1 297 ? -2.92 25.797 17.609 1 96.06 297 VAL B C 1
ATOM 5541 O O . VAL B 1 297 ? -3.996 25.219 17.812 1 96.06 297 VAL B O 1
ATOM 5544 N N . ALA B 1 298 ? -2.33 26.594 18.484 1 96.31 298 ALA B N 1
ATOM 5545 C CA . ALA B 1 298 ? -3 26.875 19.75 1 96.31 298 ALA B CA 1
ATOM 5546 C C . ALA B 1 298 ? -3.748 28.203 19.672 1 96.31 298 ALA B C 1
ATOM 5548 O O . ALA B 1 298 ? -3.213 29.203 19.172 1 96.31 298 ALA B O 1
ATOM 5549 N N . VAL B 1 299 ? -4.93 28.172 20.156 1 97.19 299 VAL B N 1
ATOM 5550 C CA . VAL B 1 299 ? -5.762 29.375 20.172 1 97.19 299 VAL B CA 1
ATOM 5551 C C . VAL B 1 299 ? -6.305 29.609 21.578 1 97.19 299 VAL B C 1
ATOM 5553 O O . VAL B 1 299 ? -6.449 28.656 22.359 1 97.19 299 VAL B O 1
ATOM 5556 N N . ALA B 1 300 ? -6.516 30.844 21.922 1 96.38 300 ALA B N 1
ATOM 5557 C CA . ALA B 1 300 ? -7.129 31.234 23.188 1 96.38 300 ALA B CA 1
ATOM 5558 C C . ALA B 1 300 ? -8.234 32.25 22.984 1 96.38 300 ALA B C 1
ATOM 5560 O O . ALA B 1 300 ? -8.078 33.188 22.188 1 96.38 300 ALA B O 1
ATOM 5561 N N . ALA B 1 301 ? -9.305 32.062 23.609 1 95.12 301 ALA B N 1
ATOM 5562 C CA . ALA B 1 301 ? -10.453 32.969 23.531 1 95.12 301 ALA B CA 1
ATOM 5563 C C . ALA B 1 301 ? -11.047 33.188 24.922 1 95.12 301 ALA B C 1
ATOM 5565 O O . ALA B 1 301 ? -10.938 32.344 25.812 1 95.12 301 ALA B O 1
ATOM 5566 N N . ARG B 1 302 ? -11.641 34.312 25.078 1 94.06 302 ARG B N 1
ATOM 5567 C CA . ARG B 1 302 ? -12.281 34.656 26.344 1 94.06 302 ARG B CA 1
ATOM 5568 C C . ARG B 1 302 ? -13.43 33.688 26.641 1 94.06 302 ARG B C 1
ATOM 5570 O O . ARG B 1 302 ? -13.617 33.281 27.797 1 94.06 302 ARG B O 1
ATOM 5577 N N . ASP B 1 303 ? -14.188 33.375 25.656 1 95.12 303 ASP B N 1
ATOM 5578 C CA . ASP B 1 303 ? -15.203 32.344 25.766 1 95.12 303 ASP B CA 1
ATOM 5579 C C . ASP B 1 303 ? -14.742 31.047 25.094 1 95.12 303 ASP B C 1
ATOM 5581 O O . ASP B 1 303 ? -15.172 30.734 23.969 1 95.12 303 ASP B O 1
ATOM 5585 N N . ALA B 1 304 ? -14.023 30.266 25.828 1 96.19 304 ALA B N 1
ATOM 5586 C CA . ALA B 1 304 ? -13.414 29.047 25.281 1 96.19 304 ALA B CA 1
ATOM 5587 C C . ALA B 1 304 ? -14.477 28.016 24.922 1 96.19 304 ALA B C 1
ATOM 5589 O O . ALA B 1 304 ? -14.359 27.312 23.922 1 96.19 304 ALA B O 1
ATOM 5590 N N . GLU B 1 305 ? -15.469 27.875 25.719 1 95.88 305 GLU B N 1
ATOM 5591 C CA . GLU B 1 305 ? -16.531 26.891 25.5 1 95.88 305 GLU B CA 1
ATOM 5592 C C . GLU B 1 305 ? -17.25 27.156 24.172 1 95.88 305 GLU B C 1
ATOM 5594 O O . GLU B 1 305 ? -17.531 26.219 23.422 1 95.88 305 GLU B O 1
ATOM 5599 N N . SER B 1 306 ? -17.594 28.422 24 1 96.19 306 SER B N 1
ATOM 5600 C CA . SER B 1 306 ? -18.234 28.797 22.734 1 96.19 306 SER B CA 1
ATOM 5601 C C . SER B 1 306 ? -17.344 28.484 21.547 1 96.19 306 SER B C 1
ATOM 5603 O O . SER B 1 306 ? -17.812 27.969 20.531 1 96.19 306 SER B O 1
ATOM 5605 N N . LEU B 1 307 ? -16.109 28.828 21.641 1 96.69 307 LEU B N 1
ATOM 5606 C CA . LEU B 1 307 ? -15.156 28.562 20.547 1 96.69 307 LEU B CA 1
ATOM 5607 C C . LEU B 1 307 ? -15.062 27.062 20.266 1 96.69 307 LEU B C 1
ATOM 5609 O O . LEU B 1 307 ? -15.117 26.641 19.109 1 96.69 307 LEU B O 1
ATOM 5613 N N . ILE B 1 308 ? -14.938 26.25 21.281 1 96.81 308 ILE B N 1
ATOM 5614 C CA . ILE B 1 308 ? -14.836 24.797 21.141 1 96.81 308 ILE B CA 1
ATOM 5615 C C . ILE B 1 308 ? -16.078 24.266 20.438 1 96.81 308 ILE B C 1
ATOM 5617 O O . ILE B 1 308 ? -15.977 23.453 19.516 1 96.81 308 ILE B O 1
ATOM 5621 N N . GLY B 1 309 ? -17.219 24.672 20.875 1 96.19 309 GLY B N 1
ATOM 5622 C CA . GLY B 1 309 ? -18.469 24.266 20.25 1 96.19 309 GLY B CA 1
ATOM 5623 C C . GLY B 1 309 ? -18.531 24.594 18.766 1 96.19 309 GLY B C 1
ATOM 5624 O O . GLY B 1 309 ? -18.953 23.75 17.953 1 96.19 309 GLY B O 1
ATOM 5625 N N . LYS B 1 310 ? -18.172 25.781 18.453 1 96.25 310 LYS B N 1
ATOM 5626 C CA . LYS B 1 310 ? -18.234 26.234 17.062 1 96.25 310 LYS B CA 1
ATOM 5627 C C . LYS B 1 310 ? -17.25 25.453 16.188 1 96.25 310 LYS B C 1
ATOM 5629 O O . LYS B 1 310 ? -17.594 25.016 15.094 1 96.25 310 LYS B O 1
ATOM 5634 N N . LEU B 1 311 ? -16 25.297 16.688 1 95.56 311 LEU B N 1
ATOM 5635 C CA . LEU B 1 311 ? -14.992 24.578 15.93 1 95.56 311 LEU B CA 1
ATOM 5636 C C . LEU B 1 311 ? -15.398 23.109 15.75 1 95.56 311 LEU B C 1
ATOM 5638 O O . LEU B 1 311 ? -15.164 22.531 14.695 1 95.56 311 LEU B O 1
ATOM 5642 N N . THR B 1 312 ? -15.984 22.516 16.75 1 94.38 312 THR B N 1
ATOM 5643 C CA . THR B 1 312 ? -16.5 21.141 16.656 1 94.38 312 THR B CA 1
ATOM 5644 C C . THR B 1 312 ? -17.594 21.047 15.609 1 94.38 312 THR B C 1
ATOM 5646 O O . THR B 1 312 ? -17.625 20.109 14.812 1 94.38 312 THR B O 1
ATOM 5649 N N . ALA B 1 313 ? -18.453 22.016 15.602 1 93.88 313 ALA B N 1
ATOM 5650 C CA . ALA B 1 313 ? -19.547 22.047 14.633 1 93.88 313 ALA B CA 1
ATOM 5651 C C . ALA B 1 313 ? -19.016 22.172 13.203 1 93.88 313 ALA B C 1
ATOM 5653 O O . ALA B 1 313 ? -19.656 21.703 12.258 1 93.88 313 ALA B O 1
ATOM 5654 N N . LEU B 1 314 ? -17.891 22.797 13.117 1 92.75 314 LEU B N 1
ATOM 5655 C CA . LEU B 1 314 ? -17.297 23 11.805 1 92.75 314 LEU B CA 1
ATOM 5656 C C . LEU B 1 314 ? -16.547 21.75 11.352 1 92.75 314 LEU B C 1
ATOM 5658 O O . LEU B 1 314 ? -15.867 21.766 10.312 1 92.75 314 LEU B O 1
ATOM 5662 N N . GLY B 1 315 ? -16.547 20.703 12.125 1 88.19 315 GLY B N 1
ATOM 5663 C CA . GLY B 1 315 ? -16.031 19.438 11.656 1 88.19 315 GLY B CA 1
ATOM 5664 C C . GLY B 1 315 ? -14.789 18.984 12.406 1 88.19 315 GLY B C 1
ATOM 5665 O O . GLY B 1 315 ? -14.258 17.906 12.133 1 88.19 315 GLY B O 1
ATOM 5666 N N . MET B 1 316 ? -14.305 19.75 13.383 1 89.81 316 MET B N 1
ATOM 5667 C CA . MET B 1 316 ? -13.148 19.328 14.172 1 89.81 316 MET B CA 1
ATOM 5668 C C . MET B 1 316 ? -13.578 18.422 15.32 1 89.81 316 MET B C 1
ATOM 5670 O O . MET B 1 316 ? -14.539 18.719 16.031 1 89.81 316 MET B O 1
ATOM 5674 N N . ARG B 1 317 ? -12.945 17.328 15.484 1 85.81 317 ARG B N 1
ATOM 5675 C CA . ARG B 1 317 ? -13.328 16.344 16.484 1 85.81 317 ARG B CA 1
ATOM 5676 C C . ARG B 1 317 ? -12.578 16.562 17.797 1 85.81 317 ARG B C 1
ATOM 5678 O O . ARG B 1 317 ? -11.359 16.734 17.797 1 85.81 317 ARG B O 1
ATOM 5685 N N . LYS B 1 318 ? -13.336 16.625 18.859 1 90.25 318 LYS B N 1
ATOM 5686 C CA . LYS B 1 318 ? -12.672 16.703 20.156 1 90.25 318 LYS B CA 1
ATOM 5687 C C . LYS B 1 318 ? -11.938 15.398 20.469 1 90.25 318 LYS B C 1
ATOM 5689 O O . LYS B 1 318 ? -12.555 14.344 20.609 1 90.25 318 LYS B O 1
ATOM 5694 N N . ILE B 1 319 ? -10.711 15.461 20.578 1 85.94 319 ILE B N 1
ATOM 5695 C CA . ILE B 1 319 ? -9.906 14.25 20.719 1 85.94 319 ILE B CA 1
ATOM 5696 C C . ILE B 1 319 ? -9.477 14.094 22.188 1 85.94 319 ILE B C 1
ATOM 5698 O O . ILE B 1 319 ? -9.094 13 22.609 1 85.94 319 ILE B O 1
ATOM 5702 N N . GLY B 1 320 ? -9.406 15.156 22.938 1 87.62 320 GLY B N 1
ATOM 5703 C CA . GLY B 1 320 ? -9.039 15.047 24.328 1 87.62 320 GLY B CA 1
ATOM 5704 C C . GLY B 1 320 ? -8.836 16.391 25.016 1 87.62 320 GLY B C 1
ATOM 5705 O O . GLY B 1 320 ? -8.977 17.438 24.375 1 87.62 320 GLY B O 1
ATOM 5706 N N . GLU B 1 321 ? -8.781 16.297 26.312 1 92.56 321 GLU B N 1
ATOM 5707 C CA . GLU B 1 321 ? -8.453 17.469 27.125 1 92.56 321 GLU B CA 1
ATOM 5708 C C . GLU B 1 321 ? -7.406 17.125 28.172 1 92.56 321 GLU B C 1
ATOM 5710 O O . GLU B 1 321 ? -7.332 15.984 28.641 1 92.56 321 GLU B O 1
ATOM 5715 N N . GLU B 1 322 ? -6.57 18 28.406 1 91 322 GLU B N 1
ATOM 5716 C CA . GLU B 1 322 ? -5.5 17.781 29.375 1 91 322 GLU B CA 1
ATOM 5717 C C . GLU B 1 322 ? -5.219 19.047 30.172 1 91 322 GLU B C 1
ATOM 5719 O O . GLU B 1 322 ? -5.262 20.156 29.641 1 91 322 GLU B O 1
ATOM 5724 N N . VAL B 1 323 ? -4.949 18.828 31.438 1 90.19 323 VAL B N 1
ATOM 5725 C CA . VAL B 1 323 ? -4.555 19.953 32.281 1 90.19 323 VAL B CA 1
ATOM 5726 C C . VAL B 1 323 ? -3.039 19.938 32.5 1 90.19 323 VAL B C 1
ATOM 5728 O O . VAL B 1 323 ? -2.471 18.922 32.906 1 90.19 323 VAL B O 1
ATOM 5731 N N . VAL B 1 324 ? -2.439 20.984 32.094 1 83.56 324 VAL B N 1
ATOM 5732 C CA . VAL B 1 324 ? -1.012 21.172 32.344 1 83.56 324 VAL B CA 1
ATOM 5733 C C . VAL B 1 324 ? -0.797 22.094 33.531 1 83.56 324 VAL B C 1
ATOM 5735 O O . VAL B 1 324 ? -0.643 23.312 33.344 1 83.56 324 VAL B O 1
ATOM 5738 N N . GLU B 1 325 ? -0.667 21.531 34.625 1 80.44 325 GLU B N 1
ATOM 5739 C CA . GLU B 1 325 ? -0.626 22.266 35.906 1 80.44 325 GLU B CA 1
ATOM 5740 C C . GLU B 1 325 ? 0.561 23.219 35.938 1 80.44 325 GLU B C 1
ATOM 5742 O O . GLU B 1 325 ? 0.433 24.359 36.406 1 80.44 325 GLU B O 1
ATOM 5747 N N . GLU B 1 326 ? 1.706 22.719 35.438 1 75.88 326 GLU B N 1
ATOM 5748 C CA . GLU B 1 326 ? 2.936 23.5 35.469 1 75.88 326 GLU B CA 1
ATOM 5749 C C . GLU B 1 326 ? 2.773 24.812 34.719 1 75.88 326 GLU B C 1
ATOM 5751 O O . GLU B 1 326 ? 3.387 25.828 35.062 1 75.88 326 GLU B O 1
ATOM 5756 N N . GLN B 1 327 ? 1.887 24.828 33.781 1 76.75 327 GLN B N 1
ATOM 5757 C CA . GLN B 1 327 ? 1.695 26.016 32.938 1 76.75 327 GLN B CA 1
ATOM 5758 C C . GLN B 1 327 ? 0.392 26.719 33.312 1 76.75 327 GLN B C 1
ATOM 5760 O O . GLN B 1 327 ? 0.108 27.797 32.781 1 76.75 327 GLN B O 1
ATOM 5765 N N . GLY B 1 328 ? -0.441 26.125 34.25 1 85.38 328 GLY B N 1
ATOM 5766 C CA . GLY B 1 328 ? -1.709 26.703 34.656 1 85.38 328 GLY B CA 1
ATOM 5767 C C . GLY B 1 328 ? -2.713 26.812 33.5 1 85.38 328 GLY B C 1
ATOM 5768 O O . GLY B 1 328 ? -3.4 27.828 33.375 1 85.38 328 GLY B O 1
ATOM 5769 N N . VAL B 1 329 ? -2.672 25.875 32.688 1 91.25 329 VAL B N 1
ATOM 5770 C CA . VAL B 1 329 ? -3.527 25.953 31.5 1 91.25 329 VAL B CA 1
ATOM 5771 C C . VAL B 1 329 ? -4.23 24.625 31.281 1 91.25 329 VAL B C 1
ATOM 5773 O O . VAL B 1 329 ? -3.646 23.562 31.516 1 91.25 329 VAL B O 1
ATOM 5776 N N . LYS B 1 330 ? -5.469 24.625 30.969 1 94.44 330 LYS B N 1
ATOM 5777 C CA . LYS B 1 330 ? -6.203 23.484 30.422 1 94.44 330 LYS B CA 1
ATOM 5778 C C . LYS B 1 330 ? -6.238 23.531 28.906 1 94.44 330 LYS B C 1
ATOM 5780 O O . LYS B 1 330 ? -6.496 24.594 28.312 1 94.44 330 LYS B O 1
ATOM 5785 N N . VAL B 1 331 ? -5.93 22.391 28.281 1 94.12 331 VAL B N 1
ATOM 5786 C CA . VAL B 1 331 ? -5.863 22.328 26.828 1 94.12 331 VAL B CA 1
ATOM 5787 C C . VAL B 1 331 ? -6.945 21.391 26.297 1 94.12 331 VAL B C 1
ATOM 5789 O O . VAL B 1 331 ? -7.043 20.234 26.734 1 94.12 331 VAL B O 1
ATOM 5792 N N . VAL B 1 332 ? -7.801 21.906 25.453 1 95.94 332 VAL B N 1
ATOM 5793 C CA . VAL B 1 332 ? -8.758 21.078 24.734 1 95.94 332 VAL B CA 1
ATOM 5794 C C . VAL B 1 332 ? -8.273 20.859 23.297 1 95.94 332 VAL B C 1
ATOM 5796 O O . VAL B 1 332 ? -8.062 21.812 22.562 1 95.94 332 VAL B O 1
ATOM 5799 N N . MET B 1 333 ? -8.07 19.625 22.953 1 93.75 333 MET B N 1
ATOM 5800 C CA . MET B 1 333 ? -7.527 19.297 21.641 1 93.75 333 MET B CA 1
ATOM 5801 C C . MET B 1 333 ? -8.641 18.953 20.672 1 93.75 333 MET B C 1
ATOM 5803 O O . MET B 1 333 ? -9.445 18.047 20.922 1 93.75 333 MET B O 1
ATOM 5807 N N . LEU B 1 334 ? -8.727 19.703 19.547 1 93.5 334 LEU B N 1
ATOM 5808 C CA . LEU B 1 334 ? -9.664 19.469 18.453 1 93.5 334 LEU B CA 1
ATOM 5809 C C . LEU B 1 334 ? -8.938 18.984 17.219 1 93.5 334 LEU B C 1
ATOM 5811 O O . LEU B 1 334 ? -8.117 19.703 16.641 1 93.5 334 LEU B O 1
ATOM 5815 N N . GLY B 1 335 ? -9.297 17.781 16.828 1 88.88 335 GLY B N 1
ATOM 5816 C CA . GLY B 1 335 ? -8.555 17.109 15.789 1 88.88 335 GLY B CA 1
ATOM 5817 C C . GLY B 1 335 ? -9.016 17.469 14.391 1 88.88 335 GLY B C 1
ATOM 5818 O O . GLY B 1 335 ? -10.211 17.641 14.148 1 88.88 335 GLY B O 1
ATOM 5819 N N . LEU B 1 336 ? -8.008 17.797 13.438 1 88.25 336 LEU B N 1
ATOM 5820 C CA . LEU B 1 336 ? -8.141 17.828 11.992 1 88.25 336 LEU B CA 1
ATOM 5821 C C . LEU B 1 336 ? -7.539 16.578 11.359 1 88.25 336 LEU B C 1
ATOM 5823 O O . LEU B 1 336 ? -6.957 15.742 12.062 1 88.25 336 LEU B O 1
ATOM 5827 N N . SER B 1 337 ? -7.746 16.422 10.078 1 79.06 337 SER B N 1
ATOM 5828 C CA . SER B 1 337 ? -7.266 15.203 9.43 1 79.06 337 SER B CA 1
ATOM 5829 C C . SER B 1 337 ? -5.746 15.125 9.453 1 79.06 337 SER B C 1
ATOM 5831 O O . SER B 1 337 ? -5.172 14.039 9.484 1 79.06 337 SER B O 1
ATOM 5833 N N . ASN B 1 338 ? -5.09 16.25 9.445 1 81.62 338 ASN B N 1
ATOM 5834 C CA . ASN B 1 338 ? -3.637 16.219 9.312 1 81.62 338 ASN B CA 1
ATOM 5835 C C . ASN B 1 338 ? -2.959 16.953 10.469 1 81.62 338 ASN B C 1
ATOM 5837 O O . ASN B 1 338 ? -1.729 17.016 10.539 1 81.62 338 ASN B O 1
ATOM 5841 N N . SER B 1 339 ? -3.699 17.5 11.305 1 89.25 339 SER B N 1
ATOM 5842 C CA . SER B 1 339 ? -3.189 18.281 12.43 1 89.25 339 SER B CA 1
ATOM 5843 C C . SER B 1 339 ? -4.262 18.484 13.5 1 89.25 339 SER B C 1
ATOM 5845 O O . SER B 1 339 ? -5.188 17.672 13.609 1 89.25 339 SER B O 1
ATOM 5847 N N . ARG B 1 340 ? -4.012 19.469 14.43 1 91.88 340 ARG B N 1
ATOM 5848 C CA . ARG B 1 340 ? -5.016 19.734 15.453 1 91.88 340 ARG B CA 1
ATOM 5849 C C . ARG B 1 340 ? -4.98 21.188 15.891 1 91.88 340 ARG B C 1
ATOM 5851 O O . ARG B 1 340 ? -3.973 21.875 15.711 1 91.88 340 ARG B O 1
ATOM 5858 N N . VAL B 1 341 ? -6.098 21.609 16.375 1 95.06 341 VAL B N 1
ATOM 5859 C CA . VAL B 1 341 ? -6.223 22.906 17.031 1 95.06 341 VAL B CA 1
ATOM 5860 C C . VAL B 1 341 ? -6.348 22.703 18.547 1 95.06 341 VAL B C 1
ATOM 5862 O O . VAL B 1 341 ? -7.125 21.875 19 1 95.06 341 VAL B O 1
ATOM 5865 N N . GLU B 1 342 ? -5.543 23.375 19.281 1 95.31 342 GLU B N 1
ATOM 5866 C CA . GLU B 1 342 ? -5.621 23.344 20.734 1 95.31 342 GLU B CA 1
ATOM 5867 C C . GLU B 1 342 ? -6.234 24.625 21.281 1 95.31 342 GLU B C 1
ATOM 5869 O O . GLU B 1 342 ? -5.75 25.719 21.016 1 95.31 342 GLU B O 1
ATOM 5874 N N . VAL B 1 343 ? -7.273 24.453 22.016 1 97.25 343 VAL B N 1
ATOM 5875 C CA . VAL B 1 343 ? -7.875 25.594 22.688 1 97.25 343 VAL B CA 1
ATOM 5876 C C . VAL B 1 343 ? -7.328 25.688 24.109 1 97.25 343 VAL B C 1
ATOM 5878 O O . VAL B 1 343 ? -7.461 24.75 24.906 1 97.25 343 VAL B O 1
ATOM 5881 N N . LEU B 1 344 ? -6.762 26.844 24.406 1 96.06 344 LEU B N 1
ATOM 5882 C CA . LEU B 1 344 ? -6.121 27.062 25.688 1 96.06 344 LEU B CA 1
ATOM 5883 C C . LEU B 1 344 ? -7.078 27.766 26.656 1 96.06 344 LEU B C 1
ATOM 5885 O O . LEU B 1 344 ? -7.652 28.797 26.328 1 96.06 344 LEU B O 1
ATOM 5889 N N . ILE B 1 345 ? -7.207 27.188 27.844 1 95.88 345 ILE B N 1
ATOM 5890 C CA . ILE B 1 345 ? -8.062 27.734 28.891 1 95.88 345 ILE B CA 1
ATOM 5891 C C . ILE B 1 345 ? -7.23 28 30.141 1 95.88 345 ILE B C 1
ATOM 5893 O O . ILE B 1 345 ? -6.664 27.078 30.734 1 95.88 345 ILE B O 1
ATOM 5897 N N . PRO B 1 346 ? -7.176 29.25 30.547 1 94.5 346 PRO B N 1
ATOM 5898 C CA . PRO B 1 346 ? -6.395 29.547 31.75 1 94.5 346 PRO B CA 1
ATOM 5899 C C . PRO B 1 346 ? -7.035 29 33 1 94.5 346 PRO B C 1
ATOM 5901 O O . PRO B 1 346 ? -8.258 29.047 33.156 1 94.5 346 PRO B O 1
ATOM 5904 N N . LEU B 1 347 ? -6.27 28.406 33.875 1 91.69 347 LEU B N 1
ATOM 5905 C CA . LEU B 1 347 ? -6.766 27.875 35.156 1 91.69 347 LEU B CA 1
ATOM 5906 C C . LEU B 1 347 ? -6.766 28.953 36.219 1 91.69 347 LEU B C 1
ATOM 5908 O O . LEU B 1 347 ? -7.453 28.828 37.25 1 91.69 347 LEU B O 1
ATOM 5912 N N . GLY B 1 348 ? -6.031 29.969 36.062 1 88.69 348 GLY B N 1
ATOM 5913 C CA . GLY B 1 348 ? -5.949 31.078 37 1 88.69 348 GLY B CA 1
ATOM 5914 C C . GLY B 1 348 ? -5.547 32.375 36.344 1 88.69 348 GLY B C 1
ATOM 5915 O O . GLY B 1 348 ? -5.191 32.406 35.156 1 88.69 348 GLY B O 1
ATOM 5916 N N . GLU B 1 349 ? -5.602 33.469 37.062 1 87.06 349 GLU B N 1
ATOM 5917 C CA . GLU B 1 349 ? -5.32 34.781 36.531 1 87.06 349 GLU B CA 1
ATOM 5918 C C . GLU B 1 349 ? -3.826 34.969 36.281 1 87.06 349 GLU B C 1
ATOM 5920 O O . GLU B 1 349 ? -3.43 35.844 35.5 1 87.06 349 GLU B O 1
ATOM 5925 N N . ASP B 1 350 ? -3.016 34.156 36.875 1 85.19 350 ASP B N 1
ATOM 5926 C CA . ASP B 1 350 ? -1.57 34.344 36.812 1 85.19 350 ASP B CA 1
ATOM 5927 C C . ASP B 1 350 ? -0.981 33.531 35.656 1 85.19 350 ASP B C 1
ATOM 5929 O O . ASP B 1 350 ? 0.215 33.594 35.375 1 85.19 350 ASP B O 1
ATOM 5933 N N . SER B 1 351 ? -1.777 32.844 34.969 1 87.19 351 SER B N 1
ATOM 5934 C CA . SER B 1 351 ? -1.265 32.031 33.875 1 87.19 351 SER B CA 1
ATOM 5935 C C . SER B 1 351 ? -0.843 32.875 32.688 1 87.19 351 SER B C 1
ATOM 5937 O O . SER B 1 351 ? -1.321 34 32.5 1 87.19 351 SER B O 1
ATOM 5939 N N . THR B 1 352 ? 0.12 32.344 31.891 1 85.94 352 THR B N 1
ATOM 5940 C CA . THR B 1 352 ? 0.597 33.031 30.688 1 85.94 352 THR B CA 1
ATOM 5941 C C . THR B 1 352 ? -0.542 33.219 29.703 1 85.94 352 THR B C 1
ATOM 5943 O O . THR B 1 352 ? -0.587 34.25 29 1 85.94 352 THR B O 1
ATOM 5946 N N . VAL B 1 353 ? -1.489 32.344 29.656 1 92.62 353 VAL B N 1
ATOM 5947 C CA . VAL B 1 353 ? -2.619 32.438 28.734 1 92.62 353 VAL B CA 1
ATOM 5948 C C . VAL B 1 353 ? -3.58 33.531 29.203 1 92.62 353 VAL B C 1
ATOM 5950 O O . VAL B 1 353 ? -4.164 34.25 28.391 1 92.62 353 VAL B O 1
ATOM 5953 N N . ALA B 1 354 ? -3.766 33.625 30.562 1 93.44 354 ALA B N 1
ATOM 5954 C CA . ALA B 1 354 ? -4.598 34.688 31.109 1 93.44 354 ALA B CA 1
ATOM 5955 C C . ALA B 1 354 ? -4.059 36.062 30.703 1 93.44 354 ALA B C 1
ATOM 5957 O O . ALA B 1 354 ? -4.824 36.969 30.344 1 93.44 354 ALA B O 1
ATOM 5958 N N . ARG B 1 355 ? -2.783 36.25 30.781 1 91.94 355 ARG B N 1
ATOM 5959 C CA . ARG B 1 355 ? -2.148 37.5 30.391 1 91.94 355 ARG B CA 1
ATOM 5960 C C . ARG B 1 355 ? -2.344 37.781 28.906 1 91.94 355 ARG B C 1
ATOM 5962 O O . ARG B 1 355 ? -2.559 38.938 28.5 1 91.94 355 ARG B O 1
ATOM 5969 N N . PHE B 1 356 ? -2.217 36.75 28.172 1 92.31 356 PHE B N 1
ATOM 5970 C CA . PHE B 1 356 ? -2.461 36.844 26.734 1 92.31 356 PHE B CA 1
ATOM 5971 C C . PHE B 1 356 ? -3.875 37.344 26.469 1 92.31 356 PHE B C 1
ATOM 5973 O O . PHE B 1 356 ? -4.074 38.25 25.625 1 92.31 356 PHE B O 1
ATOM 5980 N N . LEU B 1 357 ? -4.848 36.844 27.172 1 94.62 357 LEU B N 1
ATOM 5981 C CA . LEU B 1 357 ? -6.258 37.125 26.953 1 94.62 357 LEU B CA 1
ATOM 5982 C C . LEU B 1 357 ? -6.602 38.531 27.438 1 94.62 357 LEU B C 1
ATOM 5984 O O . LEU B 1 357 ? -7.625 39.094 27.047 1 94.62 357 LEU B O 1
ATOM 5988 N N . GLU B 1 358 ? -5.766 39.094 28.297 1 92.94 358 GLU B N 1
ATOM 5989 C CA . GLU B 1 358 ? -5.945 40.469 28.703 1 92.94 358 GLU B CA 1
ATOM 5990 C C . GLU B 1 358 ? -5.688 41.438 27.547 1 92.94 358 GLU B C 1
ATOM 5992 O O . GLU B 1 358 ? -6.293 42.5 27.484 1 92.94 358 GLU B O 1
ATOM 5997 N N . ARG B 1 359 ? -4.824 41 26.734 1 89.5 359 ARG B N 1
ATOM 5998 C CA . ARG B 1 359 ? -4.41 41.875 25.641 1 89.5 359 ARG B CA 1
ATOM 5999 C C . ARG B 1 359 ? -5.219 41.594 24.391 1 89.5 359 ARG B C 1
ATOM 6001 O O . ARG B 1 359 ? -5.652 42.5 23.703 1 89.5 359 ARG B O 1
ATOM 6008 N N . ARG B 1 360 ? -5.332 40.281 24.109 1 90.31 360 ARG B N 1
ATOM 6009 C CA . ARG B 1 360 ? -6.035 39.938 22.875 1 90.31 360 ARG B CA 1
ATOM 6010 C C . ARG B 1 360 ? -6.461 38.469 22.891 1 90.31 360 ARG B C 1
ATOM 6012 O O . ARG B 1 360 ? -6.051 37.719 23.766 1 90.31 360 ARG B O 1
ATOM 6019 N N . GLU B 1 361 ? -7.418 38.094 21.906 1 94.94 361 GLU B N 1
ATOM 6020 C CA . GLU B 1 361 ? -7.801 36.719 21.609 1 94.94 361 GLU B CA 1
ATOM 6021 C C . GLU B 1 361 ? -7.262 36.281 20.25 1 94.94 361 GLU B C 1
ATOM 6023 O O . GLU B 1 361 ? -6.805 37.125 19.469 1 94.94 361 GLU B O 1
ATOM 6028 N N . GLY B 1 362 ? -7.254 35.031 20.062 1 95.06 362 GLY B N 1
ATOM 6029 C CA . GLY B 1 362 ? -6.832 34.531 18.766 1 95.06 362 GLY B CA 1
ATOM 6030 C C . GLY B 1 362 ? -5.762 33.438 18.859 1 95.06 362 GLY B C 1
ATOM 6031 O O . GLY B 1 362 ? -5.777 32.625 19.797 1 95.06 362 GLY B O 1
ATOM 6032 N N . VAL B 1 363 ? -4.906 33.438 17.844 1 96.12 363 VAL B N 1
ATOM 6033 C CA . VAL B 1 363 ? -3.867 32.406 17.781 1 96.12 363 VAL B CA 1
ATOM 6034 C C . VAL B 1 363 ? -2.756 32.75 18.781 1 96.12 363 VAL B C 1
ATOM 6036 O O . VAL B 1 363 ? -2.211 33.844 18.766 1 96.12 363 VAL B O 1
ATOM 6039 N N . HIS B 1 364 ? -2.543 31.828 19.656 1 95.25 364 HIS B N 1
ATOM 6040 C CA . HIS B 1 364 ? -1.533 32 20.688 1 95.25 364 HIS B CA 1
ATOM 6041 C C . HIS B 1 364 ? -0.155 31.562 20.203 1 95.25 364 HIS B C 1
ATOM 6043 O O . HIS B 1 364 ? 0.819 32.312 20.344 1 95.25 364 HIS B O 1
ATOM 6049 N N . HIS B 1 365 ? -0.073 30.359 19.641 1 95.12 365 HIS B N 1
ATOM 6050 C CA . HIS B 1 365 ? 1.211 29.906 19.125 1 95.12 365 HIS B CA 1
ATOM 6051 C C . HIS B 1 365 ? 1.024 28.812 18.062 1 95.12 365 HIS B C 1
ATOM 6053 O O . HIS B 1 365 ? -0.078 28.281 17.906 1 95.12 365 HIS B O 1
ATOM 6059 N N . LEU B 1 366 ? 2.07 28.578 17.266 1 95.94 366 LEU B N 1
ATOM 6060 C CA . LEU B 1 366 ? 2.205 27.453 16.359 1 95.94 366 LEU B CA 1
ATOM 6061 C C . LEU B 1 366 ? 3.121 26.391 16.969 1 95.94 366 LEU B C 1
ATOM 6063 O O . LEU B 1 366 ? 4.098 26.703 17.641 1 95.94 366 LEU B O 1
ATOM 6067 N N . ALA B 1 367 ? 2.773 25.172 16.688 1 94.81 367 ALA B N 1
ATOM 6068 C CA . ALA B 1 367 ? 3.637 24.078 17.156 1 94.81 367 ALA B CA 1
ATOM 6069 C C . ALA B 1 367 ? 4.09 23.203 15.992 1 94.81 367 ALA B C 1
ATOM 6071 O O . ALA B 1 367 ? 3.271 22.75 15.195 1 94.81 367 ALA B O 1
ATOM 6072 N N . ILE B 1 368 ? 5.344 23.016 15.891 1 93.31 368 ILE B N 1
ATOM 6073 C CA . ILE B 1 368 ? 5.867 22.109 14.867 1 93.31 368 ILE B CA 1
ATOM 6074 C C . ILE B 1 368 ? 6.492 20.891 15.531 1 93.31 368 ILE B C 1
ATOM 6076 O O . ILE B 1 368 ? 7.102 20.984 16.594 1 93.31 368 ILE B O 1
ATOM 6080 N N . LEU B 1 369 ? 6.211 19.828 14.945 1 90.75 369 LEU B N 1
ATOM 6081 C CA . LEU B 1 369 ? 6.816 18.562 15.352 1 90.75 369 LEU B CA 1
ATOM 6082 C C . LEU B 1 369 ? 8.133 18.328 14.617 1 90.75 369 LEU B C 1
ATOM 6084 O O . LEU B 1 369 ? 8.211 18.516 13.398 1 90.75 369 LEU B O 1
ATOM 6088 N N . VAL B 1 370 ? 9.148 18 15.367 1 89.44 370 VAL B N 1
ATOM 6089 C CA . VAL B 1 370 ? 10.453 17.75 14.758 1 89.44 370 VAL B CA 1
ATOM 6090 C C . VAL B 1 370 ? 10.938 16.359 15.156 1 89.44 370 VAL B C 1
ATOM 6092 O O . VAL B 1 370 ? 10.445 15.766 16.125 1 89.44 370 VAL B O 1
ATOM 6095 N N . ASP B 1 371 ? 11.859 15.812 14.398 1 84.81 371 ASP B N 1
ATOM 6096 C CA . ASP B 1 371 ? 12.383 14.477 14.633 1 84.81 371 ASP B CA 1
ATOM 6097 C C . ASP B 1 371 ? 13.375 14.469 15.797 1 84.81 371 ASP B C 1
ATOM 6099 O O . ASP B 1 371 ? 13.477 13.484 16.531 1 84.81 371 ASP B O 1
ATOM 6103 N N . ASP B 1 372 ? 14.188 15.492 15.977 1 88 372 ASP B N 1
ATOM 6104 C CA . ASP B 1 372 ? 15.211 15.648 17 1 88 372 ASP B CA 1
ATOM 6105 C C . ASP B 1 372 ? 15.273 17.094 17.5 1 88 372 ASP B C 1
ATOM 6107 O O . ASP B 1 372 ? 15.797 17.969 16.812 1 88 372 ASP B O 1
ATOM 6111 N N . LEU B 1 373 ? 14.82 17.281 18.75 1 91.5 373 LEU B N 1
ATOM 6112 C CA . LEU B 1 373 ? 14.711 18.625 19.312 1 91.5 373 LEU B CA 1
ATOM 6113 C C . LEU B 1 373 ? 16.094 19.234 19.531 1 91.5 373 LEU B C 1
ATOM 6115 O O . LEU B 1 373 ? 16.297 20.422 19.297 1 91.5 373 LEU B O 1
ATOM 6119 N N . ASP B 1 374 ? 17.047 18.375 19.906 1 91.38 374 ASP B N 1
ATOM 6120 C CA . ASP B 1 374 ? 18.391 18.875 20.172 1 91.38 374 ASP B CA 1
ATOM 6121 C C . ASP B 1 374 ? 19.047 19.375 18.891 1 91.38 374 ASP B C 1
ATOM 6123 O O . ASP B 1 374 ? 19.672 20.438 18.875 1 91.38 374 ASP B O 1
ATOM 6127 N N . GLU B 1 375 ? 18.938 18.609 17.891 1 91.31 375 GLU B N 1
ATOM 6128 C CA . GLU B 1 375 ? 19.469 19.047 16.594 1 91.31 375 GLU B CA 1
ATOM 6129 C C . GLU B 1 375 ? 18.766 20.312 16.125 1 91.31 375 GLU B C 1
ATOM 6131 O O . GLU B 1 375 ? 19.422 21.203 15.562 1 91.31 375 GLU B O 1
ATOM 6136 N N . PHE B 1 376 ? 17.531 20.422 16.344 1 92 376 PHE B N 1
ATOM 6137 C CA . PHE B 1 376 ? 16.766 21.609 15.945 1 92 376 PHE B CA 1
ATOM 6138 C C . PHE B 1 376 ? 17.25 22.844 16.703 1 92 376 PHE B C 1
ATOM 6140 O O . PHE B 1 376 ? 17.422 23.906 16.109 1 92 376 PHE B O 1
ATOM 6147 N N . ARG B 1 377 ? 17.484 22.672 17.938 1 93.31 377 ARG B N 1
ATOM 6148 C CA . ARG B 1 377 ? 17.953 23.766 18.781 1 93.31 377 ARG B CA 1
ATOM 6149 C C . ARG B 1 377 ? 19.297 24.297 18.281 1 93.31 377 ARG B C 1
ATOM 6151 O O . ARG B 1 377 ? 19.516 25.5 18.281 1 93.31 377 ARG B O 1
ATOM 6158 N N . LYS B 1 378 ? 20.109 23.375 17.891 1 94.44 378 LYS B N 1
ATOM 6159 C CA . LYS B 1 378 ? 21.422 23.766 17.359 1 94.44 378 LYS B CA 1
ATOM 6160 C C . LYS B 1 378 ? 21.266 24.641 16.125 1 94.44 378 LYS B C 1
ATOM 6162 O O . LYS B 1 378 ? 21.906 25.688 16.016 1 94.44 378 LYS B O 1
ATOM 6167 N N . VAL B 1 379 ? 20.453 24.266 15.273 1 94.81 379 VAL B N 1
ATOM 6168 C CA . VAL B 1 379 ? 20.219 25 14.039 1 94.81 379 VAL B CA 1
ATOM 6169 C C . VAL B 1 379 ? 19.594 26.359 14.359 1 94.81 379 VAL B C 1
ATOM 6171 O O . VAL B 1 379 ? 20.047 27.391 13.852 1 94.81 379 VAL B O 1
ATOM 6174 N N . ALA B 1 380 ? 18.562 26.359 15.203 1 95.12 380 ALA B N 1
ATOM 6175 C CA . ALA B 1 380 ? 17.859 27.594 15.57 1 95.12 380 ALA B CA 1
ATOM 6176 C C . ALA B 1 380 ? 18.812 28.594 16.203 1 95.12 380 ALA B C 1
ATOM 6178 O O . ALA B 1 380 ? 18.797 29.781 15.867 1 95.12 380 ALA B O 1
ATOM 6179 N N . SER B 1 381 ? 19.625 28.078 17.031 1 94.44 381 SER B N 1
ATOM 6180 C CA . SER B 1 381 ? 20.578 28.953 17.688 1 94.44 381 SER B CA 1
ATOM 6181 C C . SER B 1 381 ? 21.609 29.5 16.703 1 94.44 381 SER B C 1
ATOM 6183 O O . SER B 1 381 ? 22.016 30.656 16.812 1 94.44 381 SER B O 1
ATOM 6185 N N . SER B 1 382 ? 22.016 28.734 15.789 1 95.69 382 SER B N 1
ATOM 6186 C CA . SER B 1 382 ? 23.016 29.125 14.812 1 95.69 382 SER B CA 1
ATOM 6187 C C . SER B 1 382 ? 22.516 30.281 13.938 1 95.69 382 SER B C 1
ATOM 6189 O O . SER B 1 382 ? 23.312 31.047 13.391 1 95.69 382 SER B O 1
ATOM 6191 N N . ILE B 1 383 ? 21.234 30.453 13.859 1 95.06 383 ILE B N 1
ATOM 6192 C CA . ILE B 1 383 ? 20.703 31.5 13.008 1 95.06 383 ILE B CA 1
ATOM 6193 C C . ILE B 1 383 ? 20.156 32.656 13.867 1 95.06 383 ILE B C 1
ATOM 6195 O O . ILE B 1 383 ? 19.359 33.469 13.398 1 95.06 383 ILE B O 1
ATOM 6199 N N . GLY B 1 384 ? 20.406 32.625 15.164 1 94.12 384 GLY B N 1
ATOM 6200 C CA . GLY B 1 384 ? 20.156 33.75 16.031 1 94.12 384 GLY B CA 1
ATOM 6201 C C . GLY B 1 384 ? 18.812 33.688 16.734 1 94.12 384 GLY B C 1
ATOM 6202 O O . GLY B 1 384 ? 18.328 34.688 17.266 1 94.12 384 GLY B O 1
ATOM 6203 N N . LEU B 1 385 ? 18.172 32.562 16.719 1 95.31 385 LEU B N 1
ATOM 6204 C CA . LEU B 1 385 ? 16.891 32.406 17.422 1 95.31 385 LEU B CA 1
ATOM 6205 C C . LEU B 1 385 ? 17.109 32.031 18.875 1 95.31 385 LEU B C 1
ATOM 6207 O O . LEU B 1 385 ? 17.969 31.219 19.188 1 95.31 385 LEU B O 1
ATOM 6211 N N . GLU B 1 386 ? 16.344 32.656 19.719 1 94.44 386 GLU B N 1
ATOM 6212 C CA . GLU B 1 386 ? 16.438 32.406 21.156 1 94.44 386 GLU B CA 1
ATOM 6213 C C . GLU B 1 386 ? 15.25 31.609 21.672 1 94.44 386 GLU B C 1
ATOM 6215 O O . GLU B 1 386 ? 14.117 31.828 21.234 1 94.44 386 GLU B O 1
ATOM 6220 N N . PHE B 1 387 ? 15.555 30.734 22.625 1 93.38 387 PHE B N 1
ATOM 6221 C CA . PHE B 1 387 ? 14.508 29.938 23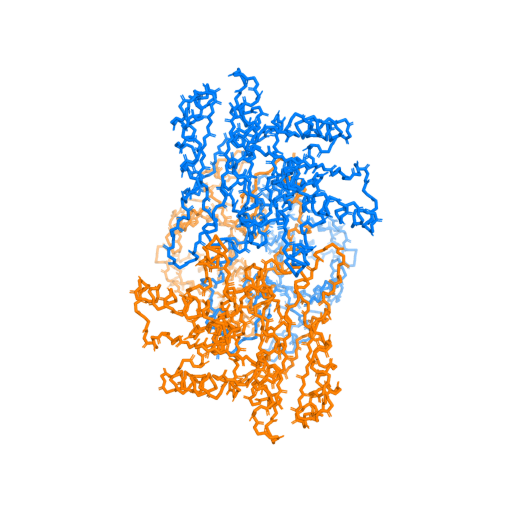.25 1 93.38 387 PHE B CA 1
ATOM 6222 C C . PHE B 1 387 ? 14.055 30.547 24.562 1 93.38 387 PHE B C 1
ATOM 6224 O O . PHE B 1 387 ? 14.844 31.172 25.266 1 93.38 387 PHE B O 1
ATOM 6231 N N . LEU B 1 388 ? 12.789 30.438 24.812 1 89.19 388 LEU B N 1
ATOM 6232 C CA . LEU B 1 388 ? 12.25 30.859 26.109 1 89.19 388 LEU B CA 1
ATOM 6233 C C . LEU B 1 388 ? 12.625 29.875 27.203 1 89.19 388 LEU B C 1
ATOM 6235 O O . LEU B 1 388 ? 12.773 28.672 26.938 1 89.19 388 LEU B O 1
ATOM 6239 N N . PRO B 1 389 ? 12.867 30.359 28.453 1 77.12 389 PRO B N 1
ATOM 6240 C CA . PRO B 1 389 ? 13.242 29.484 29.562 1 77.12 389 PRO B CA 1
ATOM 6241 C C . PRO B 1 389 ? 12.094 28.609 30.047 1 77.12 389 PRO B C 1
ATOM 6243 O O . PRO B 1 389 ? 11.352 29.016 30.953 1 77.12 389 PRO B O 1
ATOM 6246 N N . VAL B 1 390 ? 11.398 27.953 29.188 1 65 390 VAL B N 1
ATOM 6247 C CA . VAL B 1 390 ? 10.227 27.234 29.672 1 65 390 VAL B CA 1
ATOM 6248 C C . VAL B 1 390 ? 10.531 25.75 29.75 1 65 390 VAL B C 1
ATOM 6250 O O . VAL B 1 390 ? 11.469 25.266 29.125 1 65 390 VAL B O 1
ATOM 6253 N N . SER B 1 391 ? 9.672 24.984 30.609 1 59.31 391 SER B N 1
ATOM 6254 C CA . SER B 1 391 ? 9.797 23.562 30.922 1 59.31 391 SER B CA 1
ATOM 6255 C C . SER B 1 391 ? 9.703 22.719 29.656 1 59.31 391 SER B C 1
ATOM 6257 O O . SER B 1 391 ? 9.039 23.094 28.688 1 59.31 391 SER B O 1
ATOM 6259 N N . SER B 1 392 ? 10.609 21.719 29.562 1 64.88 392 SER B N 1
ATOM 6260 C CA . SER B 1 392 ? 10.914 20.844 28.438 1 64.88 392 SER B CA 1
ATOM 6261 C C . SER B 1 392 ? 9.875 19.734 28.297 1 64.88 392 SER B C 1
ATOM 6263 O O . SER B 1 392 ? 9.883 18.984 27.328 1 64.88 392 SER B O 1
ATOM 6265 N N . LYS B 1 393 ? 8.789 19.703 29.344 1 65.25 393 LYS B N 1
ATOM 6266 C CA . LYS B 1 393 ? 7.867 18.578 29.188 1 65.25 393 LYS B CA 1
ATOM 6267 C C . LYS B 1 393 ? 6.523 19.047 28.641 1 65.25 393 LYS B C 1
ATOM 6269 O O . LYS B 1 393 ? 5.906 19.953 29.188 1 65.25 393 LYS B O 1
ATOM 6274 N N . GLY B 1 394 ? 6.227 18.703 27.562 1 63.31 394 GLY B N 1
ATOM 6275 C CA . GLY B 1 394 ? 4.957 19 26.938 1 63.31 394 GLY B CA 1
ATOM 6276 C C . GLY B 1 394 ? 3.869 18 27.25 1 63.31 394 GLY B C 1
ATOM 6277 O O . GLY B 1 394 ? 4.031 17.172 28.156 1 63.31 394 GLY B O 1
ATOM 6278 N N . ALA B 1 395 ? 2.621 18.266 26.75 1 60.91 395 ALA B N 1
ATOM 6279 C CA . ALA B 1 395 ? 1.533 17.297 26.859 1 60.91 395 ALA B CA 1
ATOM 6280 C C . ALA B 1 395 ? 1.964 15.93 26.328 1 60.91 395 ALA B C 1
ATOM 6282 O O . ALA B 1 395 ? 2.824 15.836 25.453 1 60.91 395 ALA B O 1
ATOM 6283 N N . GLU B 1 396 ? 1.518 14.828 26.922 1 63.25 396 GLU B N 1
ATOM 6284 C CA . GLU B 1 396 ? 1.717 13.438 26.531 1 63.25 396 GLU B CA 1
ATOM 6285 C C . GLU B 1 396 ? 3.178 13.023 26.688 1 63.25 396 GLU B C 1
ATOM 6287 O O . GLU B 1 396 ? 3.666 12.164 25.938 1 63.25 396 GLU B O 1
ATOM 6292 N N . GLY B 1 397 ? 3.973 13.773 27.469 1 67.19 397 GLY B N 1
ATOM 6293 C CA . GLY B 1 397 ? 5.352 13.406 27.734 1 67.19 397 GLY B CA 1
ATOM 6294 C C . GLY B 1 397 ? 6.316 13.844 26.656 1 67.19 397 GLY B C 1
ATOM 6295 O O . GLY B 1 397 ? 7.457 13.375 26.609 1 67.19 397 GLY B O 1
ATOM 6296 N N . SER B 1 398 ? 5.91 14.656 25.828 1 79.06 398 SER B N 1
ATOM 6297 C CA . SER B 1 398 ? 6.773 15.148 24.766 1 79.06 398 SER B CA 1
ATOM 6298 C C . SER B 1 398 ? 7.754 16.203 25.281 1 79.06 398 SER B C 1
ATOM 6300 O O . SER B 1 398 ? 7.512 16.828 26.312 1 79.06 398 SER B O 1
ATOM 6302 N N . ARG B 1 399 ? 8.945 16.203 24.703 1 86.75 399 ARG B N 1
ATOM 6303 C CA . ARG B 1 399 ? 9.859 17.312 24.938 1 86.75 399 ARG B CA 1
ATOM 6304 C C . ARG B 1 399 ? 9.453 18.531 24.109 1 86.75 399 ARG B C 1
ATOM 6306 O O . ARG B 1 399 ? 9.148 18.422 22.922 1 86.75 399 ARG B O 1
ATOM 6313 N N . VAL B 1 400 ? 9.328 19.656 24.812 1 90.19 400 VAL B N 1
ATOM 6314 C CA . VAL B 1 400 ? 8.883 20.844 24.094 1 90.19 400 VAL B CA 1
ATOM 6315 C C . VAL B 1 400 ? 9.828 22.016 24.375 1 90.19 400 VAL B C 1
ATOM 6317 O O . VAL B 1 400 ? 10.508 22.031 25.391 1 90.19 400 VAL B O 1
ATOM 6320 N N . ALA B 1 401 ? 9.984 22.891 23.453 1 92 401 ALA B N 1
ATOM 6321 C CA . ALA B 1 401 ? 10.688 24.172 23.578 1 92 401 ALA B CA 1
ATOM 6322 C C . ALA B 1 401 ? 9.945 25.281 22.844 1 92 401 ALA B C 1
ATOM 6324 O O . ALA B 1 401 ? 9.18 25 21.906 1 92 401 ALA B O 1
ATOM 6325 N N . PHE B 1 402 ? 10.109 26.516 23.344 1 93.12 402 PHE B N 1
ATOM 6326 C CA . PHE B 1 402 ? 9.461 27.641 22.703 1 93.12 402 PHE B CA 1
ATOM 6327 C C . PHE B 1 402 ? 10.5 28.641 22.188 1 93.12 402 PHE B C 1
ATOM 6329 O O . PHE B 1 402 ? 11.438 28.984 22.891 1 93.12 402 PHE B O 1
ATOM 6336 N N . ILE B 1 403 ? 10.312 29.094 21.031 1 94.5 403 ILE B N 1
ATOM 6337 C CA . ILE B 1 403 ? 11.18 30.125 20.453 1 94.5 403 ILE B CA 1
ATOM 6338 C C . ILE B 1 403 ? 10.57 31.5 20.688 1 94.5 403 ILE B C 1
ATOM 6340 O O . ILE B 1 403 ? 9.367 31.703 20.484 1 94.5 403 ILE B O 1
ATOM 6344 N N . ASN B 1 404 ? 11.398 32.406 21.078 1 93.38 404 ASN B N 1
ATOM 6345 C CA . ASN B 1 404 ? 10.969 33.781 21.312 1 93.38 404 ASN B CA 1
ATOM 6346 C C . ASN B 1 404 ? 10.359 34.406 20.047 1 93.38 404 ASN B C 1
ATOM 6348 O O . ASN B 1 404 ? 10.992 34.438 19 1 93.38 404 ASN B O 1
ATOM 6352 N N . PRO B 1 405 ? 9.188 34.938 20.141 1 93.69 405 PRO B N 1
ATOM 6353 C CA . PRO B 1 405 ? 8.492 35.438 18.953 1 93.69 405 PRO B CA 1
ATOM 6354 C C . PRO B 1 405 ? 9.211 36.656 18.328 1 93.69 405 PRO B C 1
ATOM 6356 O O . PRO B 1 405 ? 9.031 36.906 17.125 1 93.69 405 PRO B O 1
ATOM 6359 N N . LYS B 1 406 ? 9.961 37.344 19.047 1 92 406 LYS B N 1
ATOM 6360 C CA . LYS B 1 406 ? 10.688 38.5 18.516 1 92 406 LYS B CA 1
ATOM 6361 C C . LYS B 1 406 ? 11.578 38.094 17.344 1 92 406 LYS B C 1
ATOM 6363 O O . LYS B 1 406 ? 11.781 38.906 16.422 1 92 406 LYS B O 1
ATOM 6368 N N . GLY B 1 407 ? 12.086 36.938 17.375 1 92.81 407 GLY B N 1
ATOM 6369 C CA . GLY B 1 407 ? 12.977 36.469 16.328 1 92.81 407 GLY B CA 1
ATOM 6370 C C . GLY B 1 407 ? 12.242 35.906 15.125 1 92.81 407 GLY B C 1
ATOM 6371 O O . GLY B 1 407 ? 12.852 35.688 14.07 1 92.81 407 GLY B O 1
ATOM 6372 N N . LEU B 1 408 ? 10.992 35.75 15.258 1 95.44 408 LEU B N 1
ATOM 6373 C CA . LEU B 1 408 ? 10.211 35.094 14.195 1 95.44 408 LEU B CA 1
ATOM 6374 C C . LEU B 1 408 ? 9.016 35.969 13.812 1 95.44 408 LEU B C 1
ATOM 6376 O O . LEU B 1 408 ? 7.91 35.438 13.625 1 95.44 408 LEU B O 1
ATOM 6380 N N . GLY B 1 409 ? 9.258 37.25 13.758 1 92.81 409 GLY B N 1
ATOM 6381 C CA . GLY B 1 409 ? 8.211 38.156 13.305 1 92.81 409 GLY B CA 1
ATOM 6382 C C . GLY B 1 409 ? 6.957 38.094 14.164 1 92.81 409 GLY B C 1
ATOM 6383 O O . GLY B 1 409 ? 5.84 38.094 13.641 1 92.81 409 GLY B O 1
ATOM 6384 N N . GLY B 1 410 ? 7.121 37.875 15.469 1 93.12 410 GLY B N 1
ATOM 6385 C CA . GLY B 1 410 ? 5.992 37.875 16.391 1 93.12 410 GLY B CA 1
ATOM 6386 C C . GLY B 1 410 ? 5.332 36.531 16.531 1 93.12 410 GLY B C 1
ATOM 6387 O O . GLY B 1 410 ? 4.359 36.375 17.266 1 93.12 410 GLY B O 1
ATOM 6388 N N . VAL B 1 411 ? 5.777 35.531 15.883 1 93.81 411 VAL B N 1
ATOM 6389 C CA . VAL B 1 411 ? 5.191 34.188 15.953 1 93.81 411 VAL B CA 1
ATOM 6390 C C . VAL B 1 411 ? 5.816 33.438 17.109 1 93.81 411 VAL B C 1
ATOM 6392 O O . VAL B 1 411 ? 7.023 33.188 17.125 1 93.81 411 VAL B O 1
ATOM 6395 N N . LEU B 1 412 ? 5.055 33.062 18.062 1 94.5 412 LEU B N 1
ATOM 6396 C CA . LEU B 1 412 ? 5.488 32.156 19.094 1 94.5 412 LEU B CA 1
ATOM 6397 C C . LEU B 1 412 ? 5.477 30.703 18.562 1 94.5 412 LEU B C 1
ATOM 6399 O O . LEU B 1 412 ? 4.414 30.172 18.234 1 94.5 412 LEU B O 1
ATOM 6403 N N . LEU B 1 413 ? 6.613 30.125 18.469 1 95.31 413 LEU B N 1
ATOM 6404 C CA . LEU B 1 413 ? 6.754 28.797 17.906 1 95.31 413 LEU B CA 1
ATOM 6405 C C . LEU B 1 413 ? 7.098 27.766 18.984 1 95.31 413 LEU B C 1
ATOM 6407 O O . LEU B 1 413 ? 8.094 27.922 19.688 1 95.31 413 LEU B O 1
ATOM 6411 N N . GLU B 1 414 ? 6.262 26.859 19.125 1 93.5 414 GLU B N 1
ATOM 6412 C CA . GLU B 1 414 ? 6.52 25.688 19.953 1 93.5 414 GLU B CA 1
ATOM 6413 C C . GLU B 1 414 ? 7.145 24.547 19.141 1 93.5 414 GLU B C 1
ATOM 6415 O O . GLU B 1 414 ? 6.672 24.234 18.047 1 93.5 414 GLU B O 1
ATOM 6420 N N . VAL B 1 415 ? 8.211 24.031 19.594 1 93.94 415 VAL B N 1
ATOM 6421 C CA . VAL B 1 415 ? 8.859 22.891 18.953 1 93.94 415 VAL B CA 1
ATOM 6422 C C . VAL B 1 415 ? 8.672 21.641 19.812 1 93.94 415 VAL B C 1
ATOM 6424 O O . VAL B 1 415 ? 9.008 21.625 21 1 93.94 415 VAL B O 1
ATOM 6427 N N . VAL B 1 416 ? 8.086 20.641 19.172 1 91.5 416 VAL B N 1
ATOM 6428 C CA . VAL B 1 416 ? 7.684 19.453 19.906 1 91.5 416 VAL B CA 1
ATOM 6429 C C . VAL B 1 416 ? 8.445 18.234 19.391 1 91.5 416 VAL B C 1
ATOM 6431 O O . VAL B 1 416 ? 8.586 18.062 18.172 1 91.5 416 VAL B O 1
ATOM 6434 N N . GLU B 1 417 ? 9.047 17.531 20.219 1 89.31 417 GLU B N 1
ATOM 6435 C CA . GLU B 1 417 ? 9.578 16.203 19.906 1 89.31 417 GLU B CA 1
ATOM 6436 C C . GLU B 1 417 ? 8.805 15.109 20.641 1 89.31 417 GLU B C 1
ATOM 6438 O O . GLU B 1 417 ? 8.758 15.094 21.859 1 89.31 417 GLU B O 1
ATOM 6443 N N . LYS B 1 418 ? 8 14.438 19.953 1 77.94 418 LYS B N 1
ATOM 6444 C CA . LYS B 1 418 ? 7.211 13.391 20.594 1 77.94 418 LYS B CA 1
ATOM 6445 C C . LYS B 1 418 ? 8.109 12.258 21.078 1 77.94 418 LYS B C 1
ATOM 6447 O O . LYS B 1 418 ? 9.141 11.969 20.484 1 77.94 418 LYS B O 1
ATOM 6452 N N . LYS B 1 419 ? 7.871 11.961 22.328 1 64.81 419 LYS B N 1
ATOM 6453 C CA . LYS B 1 419 ? 8.586 10.812 22.891 1 64.81 419 LYS B CA 1
ATOM 6454 C C . LYS B 1 419 ? 8.477 9.602 21.984 1 64.81 419 LYS B C 1
ATOM 6456 O O . LYS B 1 419 ? 7.516 9.477 21.219 1 64.81 419 LYS B O 1
ATOM 6461 N N . ASP B 1 420 ? 9.383 8.703 21.922 1 51.84 420 ASP B N 1
ATOM 6462 C CA . ASP B 1 420 ? 9.633 7.508 21.125 1 51.84 420 ASP B CA 1
ATOM 6463 C C . ASP B 1 420 ? 8.336 6.742 20.875 1 51.84 420 ASP B C 1
ATOM 6465 O O . ASP B 1 420 ? 7.934 5.906 21.672 1 51.84 420 ASP B O 1
ATOM 6469 N N . GLU B 1 421 ? 7.27 7.418 20.703 1 42.53 421 GLU B N 1
ATOM 6470 C CA . GLU B 1 421 ? 6.547 6.215 20.297 1 42.53 421 GLU B CA 1
ATOM 6471 C C . GLU B 1 421 ? 7.371 5.379 19.328 1 42.53 421 GLU B C 1
ATOM 6473 O O . GLU B 1 421 ? 8.43 5.809 18.875 1 42.53 421 GLU B O 1
ATOM 6478 N N . HIS B 1 422 ? 6.773 4.453 18.281 1 35.06 422 HIS B N 1
ATOM 6479 C CA . HIS B 1 422 ? 7.566 3.498 17.516 1 35.06 422 HIS B CA 1
ATOM 6480 C C . HIS B 1 422 ? 8.602 4.211 16.656 1 35.06 422 HIS B C 1
ATOM 6482 O O . HIS B 1 422 ? 8.25 4.848 15.656 1 35.06 422 HIS B O 1
ATOM 6488 N N . LYS B 1 423 ? 9.609 4.926 17.094 1 34.44 423 LYS B N 1
ATOM 6489 C CA . LYS B 1 423 ? 10.828 5.082 16.312 1 34.44 423 LYS B CA 1
ATOM 6490 C C . LYS B 1 423 ? 10.953 3.986 15.258 1 34.44 423 LYS B C 1
ATOM 6492 O O . LYS B 1 423 ? 11.391 2.877 15.555 1 34.44 423 LYS B O 1
ATOM 6497 N N . ILE B 1 424 ? 9.922 3.676 14.523 1 25.66 424 ILE B N 1
ATOM 6498 C CA . ILE B 1 424 ? 10.18 2.787 13.398 1 25.66 424 ILE B CA 1
ATOM 6499 C C . ILE B 1 424 ? 11.273 3.381 12.516 1 25.66 424 ILE B C 1
ATOM 6501 O O . ILE B 1 424 ? 11.227 4.562 12.172 1 25.66 424 ILE B O 1
#

Organism: NCBI:txid62609

InterPro domains:
  IPR003593 AAA+ ATPase domain [SM00382] (32-167)
  IPR005129 SIMIBI class G3E GTPase, ArgK/MeaB [PTHR23408] (25-285)
  IPR017515 Methylmalonyl-CoA epimerase [cd07249] (294-417)
  IPR027417 P-loop containing nucleoside triphosphate hydrolase [G3DSA:3.40.50.300] (28-234)
  IPR027417 P-loop containing nucleoside triphosphate hydrolase [SSF52540] (7-272)
  IPR029068 Glyoxalase/Bleomycin resistance protein/Dihydroxybiphenyl dioxygenase [G3DSA:3.10.180.10] (290-419)
  IPR029068 Glyoxalase/Bleomycin resistance protein/Dihydroxybiphenyl dioxygenase [SSF54593] (293-420)
  IPR037523 Vicinal oxygen chelate (VOC), core domain [PS51819] (293-418)

pLDDT: mean 84.05, std 15.0, range [25.47, 97.75]

Foldseek 3Di:
DVCVLVVDQVVLVVVLVCVVVVDDDDDDFDDAAAEEEEAEAPPLCRLLLVLLLVVPDDLPAQEEEEEEFEQPLPPSDGPPPSVVVNVVVCPRSSYHYDYDYQNPQPQLHHLSNLVSVRSNVVSHHHYYYYYYNNDDNVLLCVLLQHQFYEYGDELDDPVVVVVCPPRNLVRHQEYEHEPLVDPSSVVVQVVNVVVLVVDPDDPSRHYYYYDYSVVSPCSVVVVVSSVVSNVVCVVVVNSVVSVVSSVVVSVVSVVVVVLVVLLVPDPLVVCVVVVNDPPVRSSCVSVVNADKDFAEWEWEDPPLVVVVVVVVVVPWQFPDWDDDVLQQWIWTWTDDPRYIYIYIDGNDCPGPSNVVVVVHTTTDATEIEHQDVVVVVVVCVVVPWDWDPDALADPPRWGKIWTDCVVVVNHIYIYTYDDCDPPD/DVCVLVVAQVVLVVVLVCVVVVDDDDDDFDDAAAEEEEAEAPPLCRLLLVLLLVVPDDLPAQEEEEEEFEQPLPPSDGPPPSVVPNVVVCPRSSYHYDYDYQNPQPQLHHLSNLSSVRSNVVSHHHYYYYYYNNDDNVLQCVLLQHQFYEYGDELDDDVVVVVCPPRNLVRHQEYEHEPLVDPSSVVVQVVNVVVLVVDPDDPSRHYYYYDYSVVSPCSVVVVVSSVVSNVVCVVVVNSVVSVVSSVVVSVVSVVVVVLVVLLVPDPLVVCVVVVNDPPVRSSCVSVVNADKDFAEWEWEEPCLVVVVVVVVVVPWQFDDWDDDVLQQWIWTWTDDPRYIYIYIHGNDCPGPSNVVNVVHTTTDATEIEHQDVVVVVVVCVVVPWDWDPDALADPPRWGKIWTDCVVVVNHIYIYTYDDCDPPD

Nearest PDB structures (foldseek):
  8gju-assembly2_A  TM=8.152E-01  e=1.844E-19  Homo sapiens
  2qm8-assembly1_B  TM=8.011E-01  e=1.685E-18  Methylorubrum extorquens AM1
  2qm8-assembly1_A  TM=8.237E-01  e=6.817E-18  Methylorubrum extorquens AM1
  8gju-assembly1_F  TM=8.186E-01  e=1.685E-18  Homo sapiens
  8dpb-assembly1_B  TM=6.840E-01  e=5.095E-18  Methylorubrum extorquens AM1